Protein AF-Q1X7J7-F1 (afdb_monomer_lite)

Foldseek 3Di:
DDDDDDDDDDDDDDDDDDDDDDDDDDDDDDDDDDDDDDDDDDDDDDDDDDDDDDDDDDDDDDDDDDDDYDDDDDDDDDDDDDDDDDDDDDDDDDDDDDDDDDDDDDDDDDDDDDDDDDDDDDDDDDDDDDDDDDDDDDDDDDDQPPDHCCVPPVVNDDPPDDDPVVVVVVVPDDPFQPPDPWDGNDDDPVSVVVDDLAVSQVRLLVVLLVDPALVVNVVSVVRNVVVLRQHEQSNLLSNLVRLLVHPPHDLVVSVVVNVVNVVSPYDYAPSNLVSNLVSLVVNPVDDPVVSVVVLVVSLVSLLVNLLVLLVVCLVVQPLVVNVVSQVVSLVSQVVSVHGRFLVSLLSNLLRHQALLSLLVVLQVRQCSLHDPPADWDQDVLNRGTAHQNVVRWQDPDLPDDLVPDAPVRTCLVSNQSSLLSSLVCLVVHPHDDPDDDDSVNSLVSSVVNQQRNFGQAAQSSLLSSLLSLLPDPDLVVSQVVLLVSVLCQQQRTNDDPCPSRSVSCCSRGRSDALSSLLSSLLNHQLQDQWFSAADPVSDIHGDPQDPPPDPDDDDDDDDDDDDDDDDDDDDDDDDDDDDDDDDDDDDDDDDPPDPDPPPDDDPPDPRRQQALVSSVVRLVSLVVRCVQCCNLPVQPHPDDPDDDDDDDDLVSLQSNLSSLLSLLSNLLCQWAVDGDDDPVVVVVVVVPPPDDDDDDDDDDDDDDDDDDDDDDDDPDPPDDPPPRLTDPDHDPSNLVSSLVSLVVSVVVVVVSQVCCCVVPVHRHDHDQSSLVSSLSSLSSLLVVLVVVCVVPPPPPCNVVSVVSNVSSVVVNVVSLVCCCVPPVNPSVVSVVVVD

pLDDT: mean 71.01, std 29.42, range [21.33, 97.44]

InterPro domains:
  IPR011990 Tetratricopeptide-like helical domain superfamily [G3DSA:1.25.40.10] (196-297)

Sequence (835 aa):
MLFVLQCTAHTHTHTHTCRPQHLVAPLASLCRSLVVVSASLSPFHRPSLRVGHTVQCQARSHVSPLPTHLLFSSLALAACAHARRACRGAFSYLTATTITITVTTTFTTFFLFSVVLHPRFNGDRAAKAKTGKKMWRRSCCVLAPSIPRSVWDPAHYNENWVDSYSTSIADRRHWPAKKWSIGLEPRTPRDWLRFSYRNLAYAYNGALRACATFPEMLVYYKEMKQRGVKVDVDTLNALLSRAARYEHIQVDDVFLLFDELTALGARPDIASVETLHTVLEHAAHQPPEWRETRRRQLVELYQYLALEEIERLAPHRVDALLSAQIARLRGNLKQLNASLSPSVYRRYFAAIDLGETLIQEVHNFLWEYVGADHAAMDVPSLQLRIPFVASVMKRPLATADPAKVKATDFEDTDVCSVLLAAVERCVDGNFHDRRPVSERRMYLALLTMLTSSGVLYTADLMAQMMDVVKYSRDDRGRDRDAQRLLRYALRGSSAANDAAYRELWRAVAPPVDARVVGRYLASRDPWSPVHICYDRSFQFRAFPALQQITQSQCSSSSSSSSSSSTDAAAVAASTAAGAGSSSTAAAAAEPDEALEGVSAGPPPGTVAAKTAEALQQRWDDVRRLIDITGVLKPGAGLTSARTGSAAPTQEAAQQAMEVFTGAAAFLRGVATGCRYGELADALAIQAVGDGQQQHHHAPRATPLGGAAATAGAARSSSGNVNTELYAGGLDFDVWQRLMQCVQQLRQDMEQFMAQQYEAHGLQVEPEFECWEAMLVVLRCILDFCLVHTQQYGRTAGGGMAENLFLESAQLRAQLVEESRTRFNGRMRILWLQEV

Secondary structure (DSSP, 8-state):
-----------------------------------------PPPP----------------------------------------------------------------------------------------------------SS-GGGT-GGG--TT---HHHHHHHHT----S--SSSS----SHHHHTT--HHHHHHHHHHHHHH-SSHHHHHHHHHHHHHTTPPP-HHHHHHHHHHHTT-TTS-HHHHHHHHHHHHHTTPPP-HHHHHHHHHHHHHTTTS-HHHHHHHHHHHHHHHHHHHHHHHHHHGGGT-HHHHHHHHHHHHHHHHHTT----HHHHHHHHTT---HHHHHHHHHHHHTTSS-TTS-EEEETTTTEEEE-GGGTS----TTS-TTT--GGG-THHHHHHHHHHHHHHHHH-----SSPPPHHHHHHHHHHHHHHS-PPPPHHHHHHHHHHHHT-S-HHHHHHHHHHHHHHHHHS-S-SS-HHHHHHHHHHS-S--HHHHHHHHHHS-TT-SB-SSPPTTSPPPBPPP-------------------------------------------------S----PPPPTT-PPP--HHHHHHHHHHHHHHHHHHTTTSTT-SSS---TTPPPPPHHHHHHTHHHHHHHHHHHHHHHSS-----HHHHHHHHTTSS-----------------PPPP-------------SS-SS--HHHHHHHHHHHHHHHHHHHHHHHHHHHHH-------HHHHHHHHHHHHHHHHHHHHHHHHHTTSSSHHHHHHHHHHHHHHHHHHHHHHHHSGGGTTHHHHHHH-

Radius of gyration: 45.0 Å; chains: 1; bounding box: 99×105×164 Å

Structure (mmCIF, N/CA/C/O backbone):
data_AF-Q1X7J7-F1
#
_entry.id   AF-Q1X7J7-F1
#
loop_
_atom_site.group_PDB
_atom_site.id
_atom_site.type_symbol
_atom_site.label_atom_id
_atom_site.label_alt_id
_atom_site.label_comp_id
_atom_site.label_asym_id
_atom_site.label_entity_id
_atom_site.label_seq_id
_atom_site.pdbx_PDB_ins_code
_atom_site.Cartn_x
_atom_site.Cartn_y
_atom_site.Cartn_z
_atom_site.occupancy
_atom_site.B_iso_or_equiv
_atom_site.auth_seq_id
_atom_site.auth_comp_id
_atom_site.auth_asym_id
_atom_site.auth_atom_id
_atom_site.pdbx_PDB_model_num
ATOM 1 N N . MET A 1 1 ? -46.311 -12.836 -12.502 1.00 25.91 1 MET A N 1
ATOM 2 C CA . MET A 1 1 ? -46.897 -12.177 -13.697 1.00 25.91 1 MET A CA 1
ATOM 3 C C . MET A 1 1 ? -46.024 -10.982 -14.058 1.00 25.91 1 MET A C 1
ATOM 5 O O . MET A 1 1 ? -45.347 -10.490 -13.166 1.00 25.91 1 MET A O 1
ATOM 9 N N . LEU A 1 2 ? -45.988 -10.557 -15.325 1.00 24.25 2 LEU A N 1
ATOM 10 C CA . LEU A 1 2 ? -45.073 -9.517 -15.821 1.00 24.25 2 LEU A CA 1
ATOM 11 C C . LEU A 1 2 ? -45.819 -8.479 -16.672 1.00 24.25 2 LEU A C 1
ATOM 13 O O . LEU A 1 2 ? -46.380 -8.840 -17.700 1.00 24.25 2 LEU A O 1
ATOM 17 N N . PHE A 1 3 ? -45.751 -7.212 -16.263 1.00 21.33 3 PHE A N 1
ATOM 18 C CA . PHE A 1 3 ? -45.943 -6.002 -17.078 1.00 21.33 3 PHE A CA 1
ATOM 19 C C . PHE A 1 3 ? -44.830 -5.026 -16.630 1.00 21.33 3 PHE A C 1
ATOM 21 O O . PHE A 1 3 ? -44.633 -4.855 -15.432 1.00 21.33 3 PHE A O 1
ATOM 28 N N . VAL A 1 4 ? -43.881 -4.644 -17.492 1.00 25.39 4 VAL A N 1
ATOM 29 C CA . VAL A 1 4 ? -43.944 -3.573 -18.515 1.00 25.39 4 VAL A CA 1
ATOM 30 C C . VAL A 1 4 ? -43.747 -2.169 -17.920 1.00 25.39 4 VAL A C 1
ATOM 32 O O . VAL A 1 4 ? -44.661 -1.591 -17.349 1.00 25.39 4 VAL A O 1
ATOM 35 N N . LEU A 1 5 ? -42.542 -1.636 -18.150 1.00 24.09 5 LEU A N 1
ATOM 36 C CA . LEU A 1 5 ? -42.105 -0.229 -18.158 1.00 24.09 5 LEU A CA 1
ATOM 37 C C . LEU A 1 5 ? -40.877 -0.241 -19.101 1.00 24.09 5 LEU A C 1
ATOM 39 O O . LEU A 1 5 ? -39.915 -0.940 -18.805 1.00 24.09 5 LEU A O 1
ATOM 43 N N . GLN A 1 6 ? -40.878 0.251 -20.345 1.00 23.84 6 GLN A N 1
ATOM 44 C CA . GLN A 1 6 ? -41.317 1.534 -20.918 1.00 23.84 6 GLN A CA 1
ATOM 45 C C . GLN A 1 6 ? -40.321 2.676 -20.649 1.00 23.84 6 GLN A C 1
ATOM 47 O O . GLN A 1 6 ? -40.507 3.497 -19.758 1.00 23.84 6 GLN A O 1
ATOM 52 N N . CYS A 1 7 ? -39.263 2.734 -21.464 1.00 21.69 7 CYS A N 1
ATOM 53 C CA . CYS A 1 7 ? -38.341 3.869 -21.519 1.00 21.69 7 CYS A CA 1
ATOM 54 C C . CYS A 1 7 ? -38.932 5.006 -22.367 1.00 21.69 7 CYS A C 1
ATOM 56 O O . CYS A 1 7 ? -39.428 4.767 -23.470 1.00 21.69 7 CYS A O 1
ATOM 58 N N . THR A 1 8 ? -38.833 6.242 -21.886 1.00 24.89 8 THR A N 1
ATOM 59 C CA . THR A 1 8 ? -39.160 7.457 -22.643 1.00 24.89 8 THR A CA 1
ATOM 60 C C . THR A 1 8 ? -37.916 8.027 -23.326 1.00 24.89 8 THR A C 1
ATOM 62 O O . THR A 1 8 ? -36.807 7.939 -22.803 1.00 24.89 8 THR A O 1
ATOM 65 N N . ALA A 1 9 ? -38.098 8.620 -24.507 1.00 23.66 9 ALA A N 1
ATOM 66 C CA . ALA A 1 9 ? -37.039 9.283 -25.267 1.00 23.66 9 ALA A CA 1
ATOM 67 C C . ALA A 1 9 ? -37.342 10.779 -25.443 1.00 23.66 9 ALA A C 1
ATOM 69 O O . ALA A 1 9 ? -38.506 11.184 -25.485 1.00 23.66 9 ALA A O 1
ATOM 70 N N . HIS A 1 10 ? -36.293 11.586 -25.599 1.00 23.55 10 HIS A N 1
ATOM 71 C CA . HIS A 1 10 ? -36.359 12.973 -26.068 1.00 23.55 10 HIS A CA 1
ATOM 72 C C . HIS A 1 10 ? -35.291 13.192 -27.148 1.00 23.55 10 HIS A C 1
ATOM 74 O O . HIS A 1 10 ? -34.168 12.705 -27.028 1.00 23.55 10 HIS A O 1
ATOM 80 N N . THR A 1 11 ? -35.664 13.894 -28.219 1.00 24.50 11 THR A N 1
ATOM 81 C CA . THR A 1 11 ? -34.867 14.113 -29.441 1.00 24.50 11 THR A CA 1
ATOM 82 C C . THR A 1 11 ? -35.235 15.454 -30.096 1.00 24.50 11 THR A C 1
ATOM 84 O O . THR A 1 11 ? -36.213 16.072 -29.685 1.00 24.50 11 THR A O 1
ATOM 87 N N . HIS A 1 12 ? -34.508 15.831 -31.165 1.00 24.44 12 HIS A N 1
ATOM 88 C CA . HIS A 1 12 ? -34.598 17.083 -31.959 1.00 24.44 12 HIS A CA 1
ATOM 89 C C . HIS A 1 12 ? -33.890 18.298 -31.315 1.00 24.44 12 HIS A C 1
ATOM 91 O O . HIS A 1 12 ? -33.992 18.490 -30.112 1.00 24.44 12 HIS A O 1
ATOM 97 N N . THR A 1 13 ? -33.148 19.170 -32.020 1.00 25.97 13 THR A N 1
ATOM 98 C CA . THR A 1 13 ? -32.592 19.215 -33.407 1.00 25.97 13 THR A CA 1
ATOM 99 C C . THR A 1 13 ? -31.429 20.243 -33.412 1.00 25.97 13 THR A C 1
ATOM 101 O O . THR A 1 13 ? -31.386 21.074 -32.514 1.00 25.97 13 THR A O 1
ATOM 104 N N . HIS A 1 14 ? -30.472 20.316 -34.349 1.00 25.00 14 HIS A N 1
ATOM 105 C CA . HIS A 1 14 ? -30.251 19.624 -35.637 1.00 25.00 14 HIS A CA 1
ATOM 106 C C . HIS A 1 14 ? -28.718 19.313 -35.788 1.00 25.00 14 HIS A C 1
ATOM 108 O O . HIS A 1 14 ? -28.118 18.995 -34.770 1.00 25.00 14 HIS A O 1
ATOM 114 N N . THR A 1 15 ? -27.972 19.288 -36.912 1.00 25.19 15 THR A N 1
ATOM 115 C CA . THR A 1 15 ? -28.186 19.677 -38.328 1.00 25.19 15 THR A CA 1
ATOM 116 C C . THR A 1 15 ? -27.357 18.797 -39.300 1.00 25.19 15 THR A C 1
ATOM 118 O O . THR A 1 15 ? -26.686 17.857 -38.890 1.00 25.19 15 THR A O 1
ATOM 121 N N . HIS A 1 16 ? -27.442 19.084 -40.601 1.00 26.00 16 HIS A N 1
ATOM 122 C CA . HIS A 1 16 ? -26.756 18.443 -41.739 1.00 26.00 16 HIS A CA 1
ATOM 123 C C . HIS A 1 16 ? -25.278 18.884 -41.887 1.00 26.00 16 HIS A C 1
ATOM 125 O O . HIS A 1 16 ? -24.925 19.951 -41.399 1.00 26.00 16 HIS A O 1
ATOM 131 N N . THR A 1 17 ? -24.358 18.181 -42.570 1.00 25.03 17 THR A N 1
ATOM 132 C CA . THR A 1 17 ? -24.415 17.065 -43.563 1.00 25.03 17 THR A CA 1
ATOM 133 C C . THR A 1 17 ? -23.404 15.942 -43.158 1.00 25.03 17 THR A C 1
ATOM 135 O O . THR A 1 17 ? -22.891 16.005 -42.050 1.00 25.03 17 THR A O 1
ATOM 138 N N . CYS A 1 18 ? -23.044 14.864 -43.887 1.00 23.70 18 CYS A N 1
ATOM 139 C CA . CYS A 1 18 ? -23.340 14.350 -45.242 1.00 23.70 18 CYS A CA 1
ATOM 140 C C . CYS A 1 18 ? -23.209 12.793 -45.303 1.00 23.70 18 CYS A C 1
ATOM 142 O O . CYS A 1 18 ? -23.311 12.121 -44.277 1.00 23.70 18 CYS A O 1
ATOM 144 N N . ARG A 1 19 ? -23.006 12.198 -46.496 1.00 22.30 19 ARG A N 1
ATOM 145 C CA . ARG A 1 19 ? -22.762 10.752 -46.773 1.00 22.30 19 ARG A CA 1
ATOM 146 C C . ARG A 1 19 ? -22.105 10.575 -48.171 1.00 22.30 19 ARG A C 1
ATOM 148 O O . ARG A 1 19 ? -22.098 11.577 -48.886 1.00 22.30 19 ARG A O 1
ATOM 155 N N . PRO A 1 20 ? -21.525 9.411 -48.583 1.00 36.50 20 PRO A N 1
ATOM 156 C CA . PRO A 1 20 ? -22.158 8.066 -48.716 1.00 36.50 20 PRO A CA 1
ATOM 157 C C . PRO A 1 20 ? -21.488 6.946 -47.864 1.00 36.50 20 PRO A C 1
ATOM 159 O O . PRO A 1 20 ? -20.368 7.130 -47.412 1.00 36.50 20 PRO A O 1
ATOM 162 N N . GLN A 1 21 ? -22.174 5.881 -47.397 1.00 27.19 21 GLN A N 1
ATOM 163 C CA . GLN A 1 21 ? -22.571 4.597 -48.060 1.00 27.19 21 GLN A CA 1
ATOM 164 C C . GLN A 1 21 ? -21.363 3.709 -48.465 1.00 27.19 21 GLN A C 1
ATOM 166 O O . GLN A 1 21 ? -20.409 4.235 -49.018 1.00 27.19 21 GLN A O 1
ATOM 171 N N . HIS A 1 22 ? -21.296 2.384 -48.236 1.00 26.69 22 HIS A N 1
ATOM 172 C CA . HIS A 1 22 ? -22.283 1.326 -47.888 1.00 26.69 22 HIS A CA 1
ATOM 173 C C . HIS A 1 22 ? -21.837 0.531 -46.620 1.00 26.69 22 HIS A C 1
ATOM 175 O O . HIS A 1 22 ? -20.668 0.610 -46.269 1.00 26.69 22 HIS A O 1
ATOM 181 N N . LEU A 1 23 ? -22.634 -0.181 -45.798 1.00 25.84 23 LEU A N 1
ATOM 182 C CA . LEU A 1 23 ? -23.903 -0.948 -45.899 1.00 25.84 23 LEU A CA 1
ATOM 183 C C . LEU A 1 23 ? -23.722 -2.470 -46.169 1.00 25.84 23 LEU A C 1
ATOM 185 O O . LEU A 1 23 ? -23.806 -2.908 -47.311 1.00 25.84 23 LEU A O 1
ATOM 189 N N . VAL A 1 24 ? -23.581 -3.266 -45.091 1.00 25.39 24 VAL A N 1
ATOM 190 C CA . VAL A 1 24 ? -23.900 -4.717 -44.986 1.00 25.39 24 VAL A CA 1
ATOM 191 C C . VAL A 1 24 ? -24.484 -4.984 -43.580 1.00 25.39 24 VAL A C 1
ATOM 193 O O . VAL A 1 24 ? -24.139 -4.270 -42.640 1.00 25.39 24 VAL A O 1
ATOM 196 N N . ALA A 1 25 ? -25.375 -5.973 -43.432 1.00 27.11 25 ALA A N 1
ATOM 197 C CA . ALA A 1 25 ? -26.066 -6.342 -42.184 1.00 27.11 25 ALA A CA 1
ATOM 198 C C . ALA A 1 25 ? -25.842 -7.839 -41.817 1.00 27.11 25 ALA A C 1
ATOM 200 O O . ALA A 1 25 ? -25.395 -8.596 -42.681 1.00 27.11 25 ALA A O 1
ATOM 201 N N . PRO A 1 26 ? -26.094 -8.279 -40.562 1.00 39.75 26 PRO A N 1
ATOM 202 C CA . PRO A 1 26 ? -25.593 -9.557 -40.033 1.00 39.75 26 PRO A CA 1
ATOM 203 C C . PRO A 1 26 ? -26.563 -10.746 -40.172 1.00 39.75 26 PRO A C 1
ATOM 205 O O . PRO A 1 26 ? -27.747 -10.576 -40.457 1.00 39.75 26 PRO A O 1
ATOM 208 N N . LEU A 1 27 ? -26.064 -11.953 -39.871 1.00 23.92 27 LEU A N 1
ATOM 209 C CA . LEU A 1 27 ? -26.857 -13.177 -39.702 1.00 23.92 27 LEU A CA 1
ATOM 210 C C . LEU A 1 27 ? -26.442 -13.981 -38.452 1.00 23.92 27 LEU A C 1
ATOM 212 O O . LEU A 1 27 ? -25.336 -13.844 -37.936 1.00 23.92 27 LEU A O 1
ATOM 216 N N . ALA A 1 28 ? -27.395 -14.792 -37.988 1.00 25.36 28 ALA A N 1
ATOM 217 C CA . ALA A 1 28 ? -27.398 -15.714 -36.845 1.00 25.36 28 ALA A CA 1
ATOM 218 C C . ALA A 1 28 ? -26.205 -16.705 -36.764 1.00 25.36 28 ALA A C 1
ATOM 220 O O . ALA A 1 28 ? -25.530 -16.920 -37.763 1.00 25.36 28 ALA A O 1
ATOM 221 N N . SER A 1 29 ? -25.966 -17.489 -35.698 1.00 22.70 29 SER A N 1
ATOM 222 C CA . SER A 1 29 ? -26.359 -17.567 -34.263 1.00 22.70 29 SER A CA 1
ATOM 223 C C . SER A 1 29 ? -26.145 -19.035 -33.827 1.00 22.70 29 SER A C 1
ATOM 225 O O . SER A 1 29 ? -26.391 -19.921 -34.642 1.00 22.70 29 SER A O 1
ATOM 227 N N . LEU A 1 30 ? -25.806 -19.299 -32.551 1.00 23.62 30 LEU A N 1
ATOM 228 C CA . LEU A 1 30 ? -25.652 -20.638 -31.926 1.00 23.62 30 LEU A CA 1
ATOM 229 C C . LEU A 1 30 ? -24.490 -21.500 -32.508 1.00 23.62 30 LEU A C 1
ATOM 231 O O . LEU A 1 30 ? -24.188 -21.460 -33.689 1.00 23.62 30 LEU A O 1
ATOM 235 N N . CYS A 1 31 ? -23.767 -22.322 -31.734 1.00 22.44 31 CYS A N 1
ATOM 236 C CA . CYS A 1 31 ? -24.177 -23.019 -30.514 1.00 22.44 31 CYS A CA 1
ATOM 237 C C . CYS A 1 31 ? -22.989 -23.473 -29.621 1.00 22.44 31 CYS A C 1
ATOM 239 O O . CYS A 1 31 ? -21.874 -23.635 -30.103 1.00 22.44 31 CYS A O 1
ATOM 241 N N . ARG A 1 32 ? -23.315 -23.841 -28.368 1.00 23.36 32 ARG A N 1
ATOM 242 C CA . ARG A 1 32 ? -22.549 -24.654 -27.384 1.00 23.36 32 ARG A CA 1
ATOM 243 C C . ARG A 1 32 ? -21.364 -24.013 -26.643 1.00 23.36 32 ARG A C 1
ATOM 245 O O . ARG A 1 32 ? -20.230 -23.988 -27.102 1.00 23.36 32 ARG A O 1
ATOM 252 N N . SER A 1 33 ? -21.653 -23.670 -25.389 1.00 22.50 33 SER A N 1
ATOM 253 C CA . SER A 1 33 ? -20.713 -23.551 -24.272 1.00 22.50 33 SER A CA 1
ATOM 254 C C . SER A 1 33 ? -19.952 -24.859 -24.007 1.00 22.50 33 SER A C 1
ATOM 256 O O . SER A 1 33 ? -20.494 -25.946 -24.215 1.00 22.50 33 SER A O 1
ATOM 258 N N . LEU A 1 34 ? -18.757 -24.760 -23.417 1.00 22.50 34 LEU A N 1
ATOM 259 C CA . LEU A 1 34 ? -18.107 -25.876 -22.727 1.00 22.50 34 LEU A CA 1
ATOM 260 C C . LEU A 1 34 ? -17.357 -25.343 -21.498 1.00 22.50 34 LEU A C 1
ATOM 262 O O . LEU A 1 34 ? -16.459 -24.514 -21.622 1.00 22.50 34 LEU A O 1
ATOM 266 N N . VAL A 1 35 ? -17.769 -25.781 -20.307 1.00 21.92 35 VAL A N 1
ATOM 267 C CA . VAL A 1 35 ? -17.139 -25.406 -19.032 1.00 21.92 35 VAL A CA 1
ATOM 268 C C . VAL A 1 35 ? -15.884 -26.253 -18.840 1.00 21.92 35 VAL A C 1
ATOM 270 O O . VAL A 1 35 ? -15.972 -27.479 -18.819 1.00 21.92 35 VAL A O 1
ATOM 273 N N . VAL A 1 36 ? -14.726 -25.613 -18.670 1.00 21.92 36 VAL A N 1
ATOM 274 C CA . VAL A 1 36 ? -13.479 -26.305 -18.316 1.00 21.92 36 VAL A CA 1
ATOM 275 C C . VAL A 1 36 ? -13.296 -26.246 -16.804 1.00 21.92 36 VAL A C 1
ATOM 277 O O . VAL A 1 36 ? -12.908 -25.220 -16.253 1.00 21.92 36 VAL A O 1
ATOM 280 N N . VAL A 1 37 ? -13.571 -27.364 -16.133 1.00 22.36 37 VAL A N 1
ATOM 281 C CA . VAL A 1 37 ? -13.214 -27.563 -14.724 1.00 22.36 37 VAL A CA 1
ATOM 282 C C . VAL A 1 37 ? -11.722 -27.886 -14.647 1.00 22.36 37 VAL A C 1
ATOM 284 O O . VAL A 1 37 ? -11.275 -28.905 -15.173 1.00 22.36 37 VAL A O 1
ATOM 287 N N . SER A 1 38 ? -10.943 -27.030 -13.987 1.00 21.66 38 SER A N 1
ATOM 288 C CA . SER A 1 38 ? -9.512 -27.245 -13.759 1.00 21.66 38 SER A CA 1
ATOM 289 C C . SER A 1 38 ? -9.281 -28.259 -12.632 1.00 21.66 38 SER A C 1
ATOM 291 O O . SER A 1 38 ? -9.126 -27.885 -11.469 1.00 21.66 38 SER A O 1
ATOM 293 N N . ALA A 1 39 ? -9.268 -29.549 -12.970 1.00 23.97 39 ALA A N 1
ATOM 294 C CA . ALA A 1 39 ? -8.889 -30.606 -12.035 1.00 23.97 39 ALA A CA 1
ATOM 295 C C . ALA A 1 39 ? -7.378 -30.564 -11.740 1.00 23.97 39 ALA A C 1
ATOM 297 O O . ALA A 1 39 ? -6.556 -30.516 -12.657 1.00 23.97 39 ALA A O 1
ATOM 298 N N . SER A 1 40 ? -7.010 -30.604 -10.461 1.00 22.14 40 SER A N 1
ATOM 299 C CA . SER A 1 40 ? -5.620 -30.687 -10.016 1.00 22.14 40 SER A CA 1
ATOM 300 C C . SER A 1 40 ? -5.079 -32.116 -10.145 1.00 22.14 40 SER A C 1
ATOM 302 O O . SER A 1 40 ? -5.742 -33.086 -9.785 1.00 22.14 40 SER A O 1
ATOM 304 N N . LEU A 1 41 ? -3.841 -32.249 -10.628 1.00 23.34 41 LEU A N 1
ATOM 305 C CA . LEU A 1 41 ? -3.089 -33.506 -10.620 1.00 23.34 41 LEU A CA 1
ATOM 306 C C . LEU A 1 41 ? -1.721 -33.274 -9.977 1.00 23.34 41 LEU A C 1
ATOM 308 O O . LEU A 1 41 ? -0.941 -32.435 -10.424 1.00 23.34 41 LEU A O 1
ATOM 312 N N . SER A 1 42 ? -1.447 -34.020 -8.910 1.00 24.12 42 SER A N 1
ATOM 313 C CA . SER A 1 42 ? -0.174 -34.006 -8.192 1.00 24.12 42 SER A CA 1
ATOM 314 C C . SER A 1 42 ? 0.906 -34.813 -8.939 1.00 24.12 42 SER A C 1
ATOM 316 O O . SER A 1 42 ? 0.592 -35.790 -9.625 1.00 24.12 42 SER A O 1
ATOM 318 N N . PRO A 1 43 ? 2.192 -34.421 -8.844 1.00 28.20 43 PRO A N 1
ATOM 319 C CA . PRO A 1 43 ? 3.266 -35.062 -9.597 1.00 28.20 43 PRO A CA 1
ATOM 320 C C . PRO A 1 43 ? 3.661 -36.429 -9.019 1.00 28.20 43 PRO A C 1
ATOM 322 O O . PRO A 1 43 ? 3.758 -36.617 -7.806 1.00 28.20 43 PRO A O 1
ATOM 325 N N . PHE A 1 44 ? 3.954 -37.378 -9.911 1.00 23.27 44 PHE A N 1
ATOM 326 C CA . PHE A 1 44 ? 4.423 -38.717 -9.550 1.00 23.27 44 PHE A CA 1
ATOM 327 C C . PHE A 1 44 ? 5.859 -38.721 -8.996 1.00 23.27 44 PHE A C 1
ATOM 329 O O . PHE A 1 44 ? 6.709 -37.914 -9.366 1.00 23.27 44 PHE A O 1
ATOM 336 N N . HIS A 1 45 ? 6.135 -39.694 -8.130 1.00 22.17 45 HIS A N 1
ATOM 337 C CA . HIS A 1 45 ? 7.387 -39.844 -7.389 1.00 22.17 45 HIS A CA 1
ATOM 338 C C . HIS A 1 45 ? 8.290 -40.918 -8.031 1.00 22.17 45 HIS A C 1
ATOM 340 O O . HIS A 1 45 ? 7.767 -41.990 -8.340 1.00 22.17 45 HIS A O 1
ATOM 346 N N . ARG A 1 46 ? 9.608 -40.653 -8.192 1.00 22.64 46 ARG A N 1
ATOM 347 C CA . ARG A 1 46 ? 10.778 -41.582 -8.354 1.00 22.64 46 ARG A CA 1
ATOM 348 C C . ARG A 1 46 ? 11.887 -40.969 -9.245 1.00 22.64 46 ARG A C 1
ATOM 350 O O . ARG A 1 46 ? 11.559 -40.198 -10.139 1.00 22.64 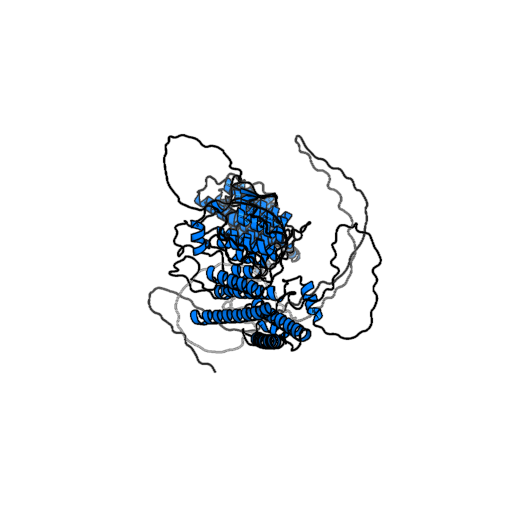46 ARG A O 1
ATOM 357 N N . PRO A 1 47 ? 13.148 -41.442 -9.161 1.00 29.53 47 PRO A N 1
ATOM 358 C CA . PRO A 1 47 ? 13.901 -41.829 -7.963 1.00 29.53 47 PRO A CA 1
ATOM 359 C C . PRO A 1 47 ? 15.301 -41.162 -7.927 1.00 29.53 47 PRO A C 1
ATOM 361 O O . PRO A 1 47 ? 15.733 -40.533 -8.889 1.00 29.53 47 PRO A O 1
ATOM 364 N N . SER A 1 48 ? 16.049 -41.326 -6.833 1.00 22.22 48 SER A N 1
ATOM 365 C CA . SER A 1 48 ? 17.440 -40.857 -6.745 1.00 22.22 48 SER A CA 1
ATOM 366 C C . SER A 1 48 ? 18.445 -41.834 -7.374 1.00 22.22 48 SER A C 1
ATOM 368 O O . SER A 1 48 ? 18.255 -43.050 -7.354 1.00 22.22 48 SER A O 1
ATOM 370 N N . LEU A 1 49 ? 19.562 -41.294 -7.873 1.00 23.95 49 LEU A N 1
ATOM 371 C CA . LEU A 1 49 ? 20.789 -42.037 -8.176 1.00 23.95 49 LEU A CA 1
ATOM 372 C C . LEU A 1 49 ? 21.951 -41.474 -7.342 1.00 23.95 49 LEU A C 1
ATOM 374 O O . LEU A 1 49 ? 21.975 -40.292 -7.003 1.00 23.95 49 LEU A O 1
ATOM 378 N N . ARG A 1 50 ? 22.881 -42.355 -6.961 1.00 22.55 50 ARG A N 1
ATOM 379 C CA . ARG A 1 50 ? 24.037 -42.091 -6.082 1.00 22.55 50 ARG A CA 1
ATOM 380 C C . ARG A 1 50 ? 25.355 -42.102 -6.876 1.00 22.55 50 ARG A C 1
ATOM 382 O O . ARG A 1 50 ? 25.358 -42.435 -8.055 1.00 22.55 50 ARG A O 1
ATOM 389 N N . VAL A 1 51 ? 26.457 -41.896 -6.138 1.00 24.30 51 VAL A N 1
ATOM 390 C CA . VAL A 1 51 ? 27.886 -42.006 -6.518 1.00 24.30 51 VAL A CA 1
ATOM 391 C C . VAL A 1 51 ? 28.461 -40.692 -7.084 1.00 24.30 51 VAL A C 1
ATOM 393 O O . VAL A 1 51 ? 27.857 -40.092 -7.961 1.00 24.30 51 VAL A O 1
ATOM 396 N N . GLY A 1 52 ? 29.603 -40.175 -6.600 1.00 23.75 52 GLY A N 1
ATOM 397 C CA . GLY A 1 52 ? 30.535 -40.723 -5.592 1.00 23.75 52 GLY A CA 1
ATOM 398 C C . GLY A 1 52 ? 31.425 -39.670 -4.903 1.00 23.75 52 GLY A C 1
ATOM 399 O O . GLY A 1 52 ? 31.276 -38.476 -5.139 1.00 23.75 52 GLY A O 1
ATOM 400 N N . HIS A 1 53 ? 32.317 -40.119 -4.010 1.00 24.12 53 HIS A N 1
ATOM 401 C CA . HIS A 1 53 ? 33.115 -39.266 -3.111 1.00 24.12 53 HIS A CA 1
ATOM 402 C C . HIS A 1 53 ? 34.518 -38.908 -3.640 1.00 24.12 53 HIS A C 1
ATOM 404 O O . HIS A 1 53 ? 35.273 -39.803 -4.007 1.00 24.12 53 HIS A O 1
ATOM 410 N N . THR A 1 54 ? 34.910 -37.642 -3.458 1.00 24.61 54 THR A N 1
ATOM 411 C CA . THR A 1 54 ? 36.285 -37.154 -3.184 1.00 24.61 54 THR A CA 1
ATOM 412 C C . THR A 1 54 ? 36.134 -35.886 -2.320 1.00 24.61 54 THR A C 1
ATOM 414 O O . THR A 1 54 ? 35.537 -34.926 -2.792 1.00 24.61 54 THR A O 1
ATOM 417 N N . VAL A 1 55 ? 36.352 -35.875 -0.998 1.00 23.70 55 VAL A N 1
ATOM 418 C CA . VAL A 1 55 ? 37.605 -36.020 -0.215 1.00 23.70 55 VAL A CA 1
ATOM 419 C C . VAL A 1 55 ? 38.472 -34.745 -0.216 1.00 23.70 55 VAL A C 1
ATOM 421 O O . VAL A 1 55 ? 39.183 -34.490 -1.177 1.00 23.70 55 VAL A O 1
ATOM 424 N N . GLN A 1 56 ? 38.452 -34.049 0.937 1.00 23.09 56 GLN A N 1
ATOM 425 C CA . GLN A 1 56 ? 39.407 -33.034 1.440 1.00 23.09 56 GLN A CA 1
ATOM 426 C C . GLN A 1 56 ? 39.570 -31.714 0.633 1.00 23.09 56 GLN A C 1
ATOM 428 O O . GLN A 1 56 ? 39.252 -31.643 -0.543 1.00 23.09 56 GLN A O 1
ATOM 433 N N . CYS A 1 57 ? 40.000 -30.589 1.229 1.00 23.59 57 CYS A N 1
ATOM 434 C CA . CYS A 1 57 ? 40.406 -30.334 2.623 1.00 23.59 57 CYS A CA 1
ATOM 435 C C . CYS A 1 57 ? 39.943 -28.945 3.123 1.00 23.59 57 CYS A C 1
ATOM 437 O O . CYS A 1 57 ? 39.625 -28.069 2.323 1.00 23.59 57 CYS A O 1
ATOM 439 N N . GLN A 1 58 ? 39.941 -28.725 4.443 1.00 22.53 58 GLN A N 1
ATOM 440 C CA . GLN A 1 58 ? 39.746 -27.394 5.039 1.00 22.53 58 GLN A CA 1
ATOM 441 C C . GLN A 1 58 ? 41.080 -26.645 5.164 1.00 22.53 58 GLN A C 1
ATOM 443 O O . GLN A 1 58 ? 42.071 -27.222 5.603 1.00 22.53 58 GLN A O 1
ATOM 448 N N . ALA A 1 59 ? 41.067 -25.337 4.902 1.00 24.23 59 ALA A N 1
ATOM 449 C CA . ALA A 1 59 ? 42.083 -24.398 5.371 1.00 24.23 59 ALA A CA 1
ATOM 450 C C . ALA A 1 59 ? 41.408 -23.071 5.760 1.00 24.23 59 ALA A C 1
ATOM 452 O O . ALA A 1 59 ? 40.515 -22.599 5.060 1.00 24.23 59 ALA A O 1
ATOM 453 N N . ARG A 1 60 ? 41.816 -22.484 6.891 1.00 24.33 60 ARG A N 1
ATOM 454 C CA . ARG A 1 60 ? 41.392 -21.151 7.350 1.00 24.33 60 ARG A CA 1
ATOM 455 C C . ARG A 1 60 ? 42.564 -20.180 7.235 1.00 24.33 60 ARG A C 1
ATOM 457 O O . ARG A 1 60 ? 43.627 -20.469 7.774 1.00 24.33 60 ARG A O 1
ATOM 464 N N . SER A 1 61 ? 42.315 -18.989 6.706 1.00 23.84 61 SER A N 1
ATOM 465 C CA . SER A 1 61 ? 43.085 -17.784 7.033 1.00 23.84 61 SER A CA 1
ATOM 466 C C . SER A 1 61 ? 42.210 -16.537 6.862 1.00 23.84 61 SER A C 1
ATOM 468 O O . SER A 1 61 ? 41.288 -16.510 6.051 1.00 23.84 61 SER A O 1
ATOM 470 N N . HIS A 1 62 ? 42.471 -15.529 7.692 1.00 25.56 62 HIS A N 1
ATOM 471 C CA . HIS A 1 62 ? 41.905 -14.178 7.598 1.00 25.56 62 HIS A CA 1
ATOM 472 C C . HIS A 1 62 ? 42.933 -13.235 6.935 1.00 25.56 62 HIS A C 1
ATOM 474 O O . HIS A 1 62 ? 44.053 -13.650 6.644 1.00 25.56 62 HIS A O 1
ATOM 480 N N . VAL A 1 63 ? 42.567 -11.948 6.862 1.00 24.84 63 VAL A N 1
ATOM 481 C CA . VAL A 1 63 ? 43.424 -10.756 6.672 1.00 24.84 63 VAL A CA 1
ATOM 482 C C . VAL A 1 63 ? 43.583 -10.261 5.224 1.00 24.84 63 VAL A C 1
ATOM 484 O O . VAL A 1 63 ? 44.120 -10.924 4.345 1.00 24.84 63 VAL A O 1
ATOM 487 N N . SER A 1 64 ? 43.126 -9.023 5.036 1.00 23.28 64 SER A N 1
ATOM 488 C CA . SER A 1 64 ? 43.440 -8.050 3.978 1.00 23.28 64 SER A CA 1
ATOM 489 C C . SER A 1 64 ? 44.336 -6.938 4.596 1.00 23.28 64 SER A C 1
ATOM 491 O O . SER A 1 64 ? 44.418 -6.914 5.828 1.00 23.28 64 SER A O 1
ATOM 493 N N . PRO A 1 65 ? 44.990 -6.008 3.846 1.00 43.81 65 PRO A N 1
ATOM 494 C CA . PRO A 1 65 ? 44.692 -5.569 2.473 1.00 43.81 65 PRO A CA 1
ATOM 495 C C . PRO A 1 65 ? 45.913 -5.306 1.532 1.00 43.81 65 PRO A C 1
ATOM 497 O O . PRO A 1 65 ? 47.047 -5.635 1.850 1.00 43.81 65 PRO A O 1
ATOM 500 N N . LEU A 1 66 ? 45.591 -4.740 0.351 1.00 25.33 66 LEU A N 1
ATOM 501 C CA . LEU A 1 66 ? 46.299 -3.817 -0.588 1.00 25.33 66 LEU A CA 1
ATOM 502 C C . LEU A 1 66 ? 47.689 -3.206 -0.221 1.00 25.33 66 LEU A C 1
ATOM 504 O O . LEU A 1 66 ? 47.976 -3.118 0.969 1.00 25.33 66 LEU A O 1
ATOM 508 N N . PRO A 1 67 ? 48.475 -2.604 -1.175 1.00 42.03 67 PRO A N 1
ATOM 509 C CA . PRO A 1 67 ? 48.168 -2.236 -2.588 1.00 42.03 67 PRO A CA 1
ATOM 510 C C . PRO A 1 67 ? 49.306 -2.473 -3.648 1.00 42.03 67 PRO A C 1
ATOM 512 O O . PRO A 1 67 ? 50.349 -3.044 -3.358 1.00 42.03 67 PRO A O 1
ATOM 515 N N . THR A 1 68 ? 49.119 -1.897 -4.856 1.00 27.06 68 THR A N 1
ATOM 516 C CA . THR A 1 68 ? 50.112 -1.342 -5.836 1.00 27.06 68 THR A CA 1
ATOM 517 C C . THR A 1 68 ? 50.546 -2.088 -7.130 1.00 27.06 68 THR A C 1
ATOM 519 O O . THR A 1 68 ? 51.244 -3.089 -7.114 1.00 27.06 68 THR A O 1
ATOM 522 N N . HIS A 1 69 ? 50.209 -1.430 -8.257 1.00 25.92 69 HIS A N 1
ATOM 523 C CA . HIS A 1 69 ? 51.002 -1.124 -9.474 1.00 25.92 69 HIS A CA 1
ATOM 524 C C . HIS A 1 69 ? 51.532 -2.181 -10.493 1.00 25.92 69 HIS A C 1
ATOM 526 O O . HIS A 1 69 ? 52.588 -2.773 -10.318 1.00 25.92 69 HIS A O 1
ATOM 532 N N . LEU A 1 70 ? 50.931 -2.099 -11.701 1.00 26.53 70 LEU A N 1
ATOM 533 C CA . LEU A 1 70 ? 51.538 -1.685 -13.001 1.00 26.53 70 LEU A CA 1
ATOM 534 C C . LEU A 1 70 ? 51.887 -2.690 -14.141 1.00 26.53 70 LEU A C 1
ATOM 536 O O . LEU A 1 70 ? 52.510 -3.722 -13.950 1.00 26.53 70 LEU A O 1
ATOM 540 N N . LEU A 1 71 ? 51.580 -2.193 -15.359 1.00 25.84 71 LEU A N 1
ATOM 541 C CA . LEU A 1 71 ? 52.082 -2.487 -16.724 1.00 25.84 71 LEU A CA 1
ATOM 542 C C . LEU A 1 71 ? 51.638 -3.747 -17.519 1.00 25.84 71 LEU A C 1
ATOM 544 O O . LEU A 1 71 ? 51.968 -4.880 -17.200 1.00 25.84 71 LEU A O 1
ATOM 548 N N . PHE A 1 72 ? 50.963 -3.466 -18.652 1.00 24.75 72 PHE A N 1
ATOM 549 C CA . PHE A 1 72 ? 51.241 -3.916 -20.039 1.00 24.75 72 PHE A CA 1
ATOM 550 C C . PHE A 1 72 ? 52.097 -5.194 -20.233 1.00 24.75 72 PHE A C 1
ATOM 552 O O . PHE A 1 72 ? 53.239 -5.262 -19.799 1.00 24.75 72 PHE A O 1
ATOM 559 N N . SER A 1 73 ? 51.712 -6.166 -21.068 1.00 24.50 73 SER A N 1
ATOM 560 C CA . SER A 1 73 ? 51.376 -5.997 -22.500 1.00 24.50 73 SER A CA 1
ATOM 561 C C . SER A 1 73 ? 50.849 -7.309 -23.126 1.00 24.50 73 SER A C 1
ATOM 563 O O . SER A 1 73 ? 50.831 -8.353 -22.480 1.00 24.50 73 SER A O 1
ATOM 565 N N . SER A 1 74 ? 50.409 -7.268 -24.389 1.00 24.69 74 SER A N 1
ATOM 566 C CA . SER A 1 74 ? 49.829 -8.396 -25.138 1.00 24.69 74 SER A CA 1
ATOM 567 C C . SER A 1 74 ? 50.626 -8.737 -26.406 1.00 24.69 74 SER A C 1
ATOM 569 O O . SER A 1 74 ? 51.103 -7.811 -27.056 1.00 24.69 74 SER A O 1
ATOM 571 N N . LEU A 1 75 ? 50.715 -10.032 -26.790 1.00 26.14 75 LEU A N 1
ATOM 572 C CA . LEU A 1 75 ? 50.744 -10.539 -28.190 1.00 26.14 75 LEU A CA 1
ATOM 573 C C . LEU A 1 75 ? 50.952 -12.076 -28.322 1.00 26.14 75 LEU A C 1
ATOM 575 O O . LEU A 1 75 ? 51.304 -12.749 -27.361 1.00 26.14 75 LEU A O 1
ATOM 579 N N . ALA A 1 76 ? 50.796 -12.564 -29.567 1.00 24.59 76 ALA A N 1
ATOM 580 C CA . ALA A 1 76 ? 51.332 -13.809 -30.166 1.00 24.59 76 ALA A CA 1
ATOM 581 C C . ALA A 1 76 ? 50.551 -15.158 -30.094 1.00 24.59 76 ALA A C 1
ATOM 583 O O . ALA A 1 76 ? 50.785 -16.019 -29.257 1.00 24.59 76 ALA A O 1
ATOM 584 N N . LEU A 1 77 ? 49.708 -15.355 -31.121 1.00 25.28 77 LEU A N 1
ATOM 585 C CA . LEU A 1 77 ? 49.548 -16.544 -31.993 1.00 25.28 77 LEU A CA 1
ATOM 586 C C . LEU A 1 77 ? 49.547 -17.994 -31.429 1.00 25.28 77 LEU A C 1
ATOM 588 O O . LEU A 1 77 ? 50.576 -18.632 -31.240 1.00 25.28 77 LEU A O 1
ATOM 592 N N . ALA A 1 78 ? 48.337 -18.563 -31.410 1.00 24.30 78 ALA A N 1
ATOM 593 C CA . ALA A 1 78 ? 47.894 -19.791 -32.102 1.00 24.30 78 ALA A CA 1
ATOM 594 C C . ALA A 1 78 ? 48.906 -20.838 -32.650 1.00 24.30 78 ALA A C 1
ATOM 596 O O . ALA A 1 78 ? 49.720 -20.541 -33.523 1.00 24.30 78 ALA A O 1
ATOM 597 N N . ALA A 1 79 ? 48.655 -22.121 -32.330 1.00 24.67 79 ALA A N 1
ATOM 598 C CA . ALA A 1 79 ? 49.107 -23.286 -33.107 1.00 24.67 79 ALA A CA 1
ATOM 599 C C . ALA A 1 79 ? 48.184 -24.527 -32.948 1.00 24.67 79 ALA A C 1
ATOM 601 O O . ALA A 1 79 ? 47.430 -24.635 -31.986 1.00 24.67 79 ALA A O 1
ATOM 602 N N . CYS A 1 80 ? 48.309 -25.480 -33.885 1.00 23.73 80 CYS A N 1
ATOM 603 C CA . CYS A 1 80 ? 47.896 -26.898 -33.815 1.00 23.73 80 CYS A CA 1
ATOM 604 C C . CYS A 1 80 ? 46.413 -27.273 -33.572 1.00 23.73 80 CYS A C 1
ATOM 606 O O . CYS A 1 80 ? 45.990 -27.580 -32.461 1.00 23.73 80 CYS A O 1
ATOM 608 N N . ALA A 1 81 ? 45.671 -27.475 -34.670 1.00 24.41 81 ALA A N 1
ATOM 609 C CA . ALA A 1 81 ? 44.424 -28.248 -34.691 1.00 24.41 81 ALA A CA 1
ATOM 610 C C . ALA A 1 81 ? 44.613 -29.612 -35.395 1.00 24.41 81 ALA A C 1
ATOM 612 O O . ALA A 1 81 ? 44.652 -29.666 -36.626 1.00 24.41 81 ALA A O 1
ATOM 613 N N . HIS A 1 82 ? 44.691 -30.722 -34.644 1.00 25.30 82 HIS A N 1
ATOM 614 C CA . HIS A 1 82 ? 44.675 -32.085 -35.213 1.00 25.30 82 HIS A CA 1
ATOM 615 C C . HIS A 1 82 ? 44.281 -33.173 -34.190 1.00 25.30 82 HIS A C 1
ATOM 617 O O . HIS A 1 82 ? 45.120 -33.555 -33.385 1.00 25.30 82 HIS A O 1
ATOM 623 N N . ALA A 1 83 ? 43.033 -33.686 -34.236 1.00 25.92 83 ALA A N 1
ATOM 624 C CA . ALA A 1 83 ? 42.619 -35.001 -33.679 1.00 25.92 83 ALA A CA 1
ATOM 625 C C . ALA A 1 83 ? 41.102 -35.316 -33.848 1.00 25.92 83 ALA A C 1
ATOM 627 O O . ALA A 1 83 ? 40.375 -35.366 -32.858 1.00 25.92 83 ALA A O 1
ATOM 628 N N . ARG A 1 84 ? 40.581 -35.569 -35.067 1.00 25.48 84 ARG A N 1
ATOM 629 C CA . ARG A 1 84 ? 39.246 -36.213 -35.256 1.00 25.48 84 ARG A CA 1
ATOM 630 C C . ARG A 1 84 ? 39.148 -37.098 -36.513 1.00 25.48 84 ARG A C 1
ATOM 632 O O . ARG A 1 84 ? 38.612 -36.672 -37.533 1.00 25.48 84 ARG A O 1
ATOM 639 N N . ARG A 1 85 ? 39.591 -38.359 -36.414 1.00 24.88 85 ARG A N 1
ATOM 640 C CA . ARG A 1 85 ? 39.201 -39.477 -37.307 1.00 24.88 85 ARG A CA 1
ATOM 641 C C . ARG A 1 85 ? 39.280 -40.820 -36.566 1.00 24.88 85 ARG A C 1
ATOM 643 O O . ARG A 1 85 ? 40.365 -41.364 -36.419 1.00 24.88 85 ARG A O 1
ATOM 650 N N . ALA A 1 86 ? 38.133 -41.354 -36.152 1.00 25.86 86 ALA A N 1
ATOM 651 C CA . ALA A 1 86 ? 37.936 -42.753 -35.753 1.00 25.86 86 ALA A CA 1
ATOM 652 C C . ALA A 1 86 ? 36.427 -43.087 -35.767 1.00 25.86 86 ALA A C 1
ATOM 654 O O . ALA A 1 86 ? 35.601 -42.176 -35.796 1.00 25.86 86 ALA A O 1
ATOM 655 N N . CYS A 1 87 ? 36.089 -44.380 -35.727 1.00 23.95 87 CYS A N 1
ATOM 656 C CA . CYS A 1 87 ? 34.746 -44.923 -35.467 1.00 23.95 87 CYS A CA 1
ATOM 657 C C . CYS A 1 87 ? 33.610 -44.467 -36.411 1.00 23.95 87 CYS A C 1
ATOM 659 O O . CYS A 1 87 ? 32.727 -43.686 -36.057 1.00 23.95 87 CYS A O 1
ATOM 661 N N . ARG A 1 88 ? 33.578 -45.075 -37.604 1.00 25.41 88 ARG A N 1
ATOM 662 C CA . ARG A 1 88 ? 32.339 -45.351 -38.355 1.00 25.41 88 ARG A CA 1
ATOM 663 C C . ARG A 1 88 ? 32.034 -46.847 -38.235 1.00 25.41 88 ARG A C 1
ATOM 665 O O . ARG A 1 88 ? 32.960 -47.646 -38.302 1.00 25.41 88 ARG A O 1
ATOM 672 N N . GLY A 1 89 ? 30.751 -47.200 -38.170 1.00 24.25 89 GLY A N 1
ATOM 673 C CA . GLY A 1 89 ? 30.286 -48.588 -38.065 1.00 24.25 89 GLY A CA 1
ATOM 674 C C . GLY A 1 89 ? 30.142 -49.060 -36.608 1.00 24.25 89 GLY A C 1
ATOM 675 O O . GLY A 1 89 ? 30.943 -48.683 -35.763 1.00 24.25 89 GLY A O 1
ATOM 676 N N . ALA A 1 90 ? 29.130 -49.854 -36.260 1.00 25.88 90 ALA A N 1
ATOM 677 C CA . ALA A 1 90 ? 27.964 -50.258 -37.052 1.00 25.88 90 ALA A CA 1
ATOM 678 C C . ALA A 1 90 ? 26.804 -50.658 -36.127 1.00 25.88 90 ALA A C 1
ATOM 680 O O . ALA A 1 90 ? 27.059 -51.111 -35.020 1.00 25.88 90 ALA A O 1
ATOM 681 N N . PHE A 1 91 ? 25.561 -50.534 -36.601 1.00 23.72 91 PHE A N 1
ATOM 682 C CA . PHE A 1 91 ? 24.487 -51.521 -36.410 1.00 23.72 91 PHE A CA 1
ATOM 683 C C . PHE A 1 91 ? 23.311 -51.178 -37.341 1.00 23.72 91 PHE A C 1
ATOM 685 O O . PHE A 1 91 ? 23.131 -50.018 -37.714 1.00 23.72 91 PHE A O 1
ATOM 692 N N . SER A 1 92 ? 22.536 -52.193 -37.723 1.00 25.28 92 SER A N 1
ATOM 693 C CA . SER A 1 92 ? 21.367 -52.102 -38.611 1.00 25.28 92 SER A CA 1
ATOM 694 C C . SER A 1 92 ? 20.303 -53.118 -38.173 1.00 25.28 92 SER A C 1
ATOM 696 O O . SER A 1 92 ? 20.592 -53.973 -37.342 1.00 25.28 92 SER A O 1
ATOM 698 N N . TYR A 1 93 ? 19.122 -53.050 -38.799 1.00 27.05 93 TYR A N 1
ATOM 699 C CA . TYR A 1 93 ? 17.912 -53.855 -38.555 1.00 27.05 93 TYR A CA 1
ATOM 700 C C . TYR A 1 93 ? 17.090 -53.501 -37.308 1.00 27.05 93 TYR A C 1
ATOM 702 O O . TYR A 1 93 ? 17.358 -53.949 -36.200 1.00 27.05 93 TYR A O 1
ATOM 710 N N . LEU A 1 94 ? 15.967 -52.826 -37.558 1.00 26.39 94 LEU A N 1
ATOM 711 C CA . LEU A 1 94 ? 14.649 -53.343 -37.178 1.00 26.39 94 LEU A CA 1
ATOM 712 C C . LEU A 1 94 ? 13.623 -52.917 -38.245 1.00 26.39 94 LEU A C 1
ATOM 714 O O . LEU A 1 94 ? 13.916 -52.063 -39.084 1.00 26.39 94 LEU A O 1
ATOM 718 N N . THR A 1 95 ? 12.495 -53.620 -38.311 1.00 27.94 95 THR A N 1
ATOM 719 C CA . THR A 1 95 ? 11.692 -53.777 -39.535 1.00 27.94 95 THR A CA 1
ATOM 720 C C . THR A 1 95 ? 10.455 -52.879 -39.614 1.00 27.94 95 THR A C 1
ATOM 722 O O . THR A 1 95 ? 10.030 -52.266 -38.640 1.00 27.94 95 THR A O 1
ATOM 725 N N . ALA A 1 96 ? 9.896 -52.776 -40.823 1.00 26.84 96 ALA A N 1
ATOM 726 C CA . ALA A 1 96 ? 8.772 -51.903 -41.140 1.00 26.84 96 ALA A CA 1
ATOM 727 C C . ALA A 1 96 ? 7.409 -52.450 -40.683 1.00 26.84 96 ALA A C 1
ATOM 729 O O . ALA A 1 96 ? 7.175 -53.658 -40.693 1.00 26.84 96 ALA A O 1
ATOM 730 N N . THR A 1 97 ? 6.467 -51.533 -40.469 1.00 25.84 97 THR A N 1
ATOM 731 C CA . THR A 1 97 ? 5.034 -51.758 -40.693 1.00 25.84 97 THR A CA 1
ATOM 732 C C . THR A 1 97 ? 4.479 -50.611 -41.535 1.00 25.84 97 THR A C 1
ATOM 734 O O . THR A 1 97 ? 4.473 -49.455 -41.118 1.00 25.84 97 THR A O 1
ATOM 737 N N . THR A 1 98 ? 4.007 -50.936 -42.739 1.00 26.38 98 THR A N 1
ATOM 738 C CA . THR A 1 98 ? 3.364 -49.993 -43.663 1.00 26.38 98 THR A CA 1
ATOM 739 C C . THR A 1 98 ? 1.952 -50.493 -43.929 1.00 26.38 98 THR A C 1
ATOM 741 O O . THR A 1 98 ? 1.788 -51.617 -44.396 1.00 26.38 98 THR A O 1
ATOM 744 N N . ILE A 1 99 ? 0.935 -49.675 -43.653 1.00 24.56 99 ILE A N 1
ATOM 745 C CA . ILE A 1 99 ? -0.458 -49.993 -43.988 1.00 24.56 99 ILE A CA 1
ATOM 746 C C . ILE A 1 99 ? -0.843 -49.185 -45.228 1.00 24.56 99 ILE A C 1
ATOM 748 O O . ILE A 1 99 ? -1.087 -47.983 -45.153 1.00 24.56 99 ILE A O 1
ATOM 752 N N . THR A 1 100 ? -0.878 -49.852 -46.378 1.00 24.53 100 THR A N 1
ATOM 753 C CA . THR A 1 100 ? -1.434 -49.312 -47.624 1.00 24.53 100 THR A CA 1
ATOM 754 C C . THR A 1 100 ? -2.910 -49.663 -47.742 1.00 24.53 100 THR A C 1
ATOM 756 O O . THR A 1 100 ? -3.261 -50.840 -47.685 1.00 24.53 100 THR A O 1
ATOM 759 N N . ILE A 1 101 ? -3.758 -48.666 -48.000 1.00 24.78 101 ILE A N 1
ATOM 760 C CA . ILE A 1 101 ? -5.115 -48.876 -48.517 1.00 24.78 101 ILE A CA 1
ATOM 761 C C . ILE A 1 101 ? -5.111 -48.474 -49.993 1.00 24.78 101 ILE A C 1
ATOM 763 O O . ILE A 1 101 ? -4.741 -47.354 -50.342 1.00 24.78 101 ILE A O 1
ATOM 767 N N . THR A 1 102 ? -5.486 -49.407 -50.862 1.00 24.53 102 THR A N 1
ATOM 768 C CA . THR A 1 102 ? -5.517 -49.232 -52.319 1.00 24.53 102 THR A CA 1
ATOM 769 C C . THR A 1 102 ? -6.897 -48.814 -52.809 1.00 24.53 102 THR A C 1
ATOM 771 O O . THR A 1 102 ? -7.887 -49.460 -52.472 1.00 24.53 102 THR A O 1
ATOM 774 N N . VAL A 1 103 ? -6.949 -47.831 -53.710 1.00 24.22 103 VAL A N 1
ATOM 775 C CA . VAL A 1 103 ? -8.060 -47.662 -54.657 1.00 24.22 103 VAL A CA 1
ATOM 776 C C . VAL A 1 103 ? -7.463 -47.581 -56.058 1.00 24.22 103 VAL A C 1
ATOM 778 O O . VAL A 1 103 ? -6.531 -46.817 -56.300 1.00 24.22 103 VAL A O 1
ATOM 781 N N . THR A 1 104 ? -7.968 -48.413 -56.962 1.00 27.30 104 THR A N 1
ATOM 782 C CA . THR A 1 104 ? -7.447 -48.603 -58.320 1.00 27.30 104 THR A CA 1
ATOM 783 C C . THR A 1 104 ? -8.447 -48.144 -59.369 1.00 27.30 104 THR A C 1
ATOM 785 O O . THR A 1 104 ? -9.602 -48.561 -59.316 1.00 27.30 104 THR A O 1
ATOM 788 N N . THR A 1 105 ? -7.970 -47.463 -60.409 1.00 25.91 105 THR A N 1
ATOM 789 C CA . THR A 1 105 ? -8.589 -47.522 -61.742 1.00 25.91 105 THR A CA 1
ATOM 790 C C . THR A 1 105 ? -7.542 -47.279 -62.824 1.00 25.91 105 THR A C 1
ATOM 792 O O . THR A 1 105 ? -6.823 -46.284 -62.806 1.00 25.91 105 THR A O 1
ATOM 795 N N . THR A 1 106 ? -7.467 -48.197 -63.782 1.00 29.02 106 THR A N 1
ATOM 796 C CA . THR A 1 106 ? -6.707 -48.075 -65.031 1.00 29.02 106 THR A CA 1
ATOM 797 C C . THR A 1 106 ? -7.686 -47.994 -66.198 1.00 29.02 106 THR A C 1
ATOM 799 O O . THR A 1 106 ? -8.748 -48.606 -66.140 1.00 29.02 106 THR A O 1
ATOM 802 N N . PHE A 1 107 ? -7.328 -47.291 -67.276 1.00 23.80 107 PHE A N 1
ATOM 803 C CA . PHE A 1 107 ? -7.880 -47.560 -68.609 1.00 23.80 107 PHE A CA 1
ATOM 804 C C . PHE A 1 107 ? -6.859 -47.222 -69.708 1.00 23.80 107 PHE A C 1
ATOM 806 O O . PHE A 1 107 ? -5.793 -46.671 -69.434 1.00 23.80 107 PHE A O 1
ATOM 813 N N . THR A 1 108 ? -7.132 -47.685 -70.926 1.00 29.66 108 THR A N 1
ATOM 814 C CA . THR A 1 108 ? -6.115 -48.110 -71.899 1.00 29.66 108 THR A CA 1
ATOM 815 C C . THR A 1 108 ? -5.753 -47.106 -72.996 1.00 29.66 108 THR A C 1
ATOM 817 O O . THR A 1 108 ? -6.522 -46.228 -73.373 1.00 29.66 108 THR A O 1
ATOM 820 N N . THR A 1 109 ? -4.570 -47.339 -73.563 1.00 30.52 109 THR A N 1
ATOM 821 C CA . THR A 1 109 ? -4.001 -46.749 -74.784 1.00 30.52 109 THR A CA 1
ATOM 822 C C . THR A 1 109 ? -4.891 -46.841 -76.027 1.00 30.52 109 THR A C 1
ATOM 824 O O . THR A 1 109 ? -5.546 -47.863 -76.224 1.00 30.52 109 THR A O 1
ATOM 827 N N . PHE A 1 110 ? -4.720 -45.898 -76.962 1.00 24.33 110 PHE A N 1
ATOM 828 C CA . PHE A 1 110 ? -4.772 -46.180 -78.405 1.00 24.33 110 PHE A CA 1
ATOM 829 C C . PHE A 1 110 ? -3.739 -45.335 -79.179 1.00 24.33 110 PHE A C 1
ATOM 831 O O . PHE A 1 110 ? -3.356 -44.255 -78.735 1.00 24.33 110 PHE A O 1
ATOM 838 N N . PHE A 1 111 ? -3.254 -45.860 -80.308 1.00 28.84 111 PHE A N 1
ATOM 839 C CA . PHE A 1 111 ? -2.234 -45.254 -81.182 1.00 28.84 111 PHE A CA 1
ATOM 840 C C . PHE A 1 111 ? -2.834 -44.298 -82.225 1.00 28.84 111 PHE A C 1
ATOM 842 O O . PHE A 1 111 ? -3.936 -44.552 -82.705 1.00 28.84 111 PHE A O 1
ATOM 849 N N . LEU A 1 112 ? -2.036 -43.331 -82.707 1.00 26.91 112 LEU A N 1
ATOM 850 C CA . LEU A 1 112 ? -1.917 -43.038 -84.148 1.00 26.91 112 LEU A CA 1
ATOM 851 C C . LEU A 1 112 ? -0.617 -42.270 -84.487 1.00 26.91 112 LEU A C 1
ATOM 853 O O . LEU A 1 112 ? 0.198 -42.003 -83.607 1.00 26.91 112 LEU A O 1
ATOM 857 N N . PHE A 1 113 ? -0.376 -42.049 -85.783 1.00 25.14 113 PHE A N 1
ATOM 858 C CA . PHE A 1 113 ? 0.952 -41.855 -86.389 1.00 25.14 113 PHE A CA 1
ATOM 859 C C . PHE A 1 113 ? 1.483 -40.410 -86.451 1.00 25.14 113 PHE A C 1
ATOM 861 O O . PHE A 1 113 ? 0.733 -39.438 -86.485 1.00 25.14 113 PHE A O 1
ATOM 868 N N . SER A 1 114 ? 2.809 -40.307 -86.586 1.00 27.16 114 SER A N 1
ATOM 869 C CA . SER A 1 114 ? 3.554 -39.103 -86.978 1.00 27.16 114 SER A CA 1
ATOM 870 C C . SER A 1 114 ? 3.281 -38.666 -88.425 1.00 27.16 114 SER A C 1
ATOM 872 O O . SER A 1 114 ? 3.090 -39.516 -89.290 1.00 27.16 114 SER A O 1
ATOM 874 N N . VAL A 1 115 ? 3.464 -37.373 -88.721 1.00 26.73 115 VAL A N 1
ATOM 875 C CA . VAL A 1 115 ? 4.062 -36.877 -89.982 1.00 26.73 115 VAL A CA 1
ATOM 876 C C . VAL A 1 115 ? 4.669 -35.481 -89.750 1.00 26.73 115 VAL A C 1
ATOM 878 O O . VAL A 1 115 ? 4.349 -34.813 -88.770 1.00 26.73 115 VAL A O 1
ATOM 881 N N . VAL A 1 116 ? 5.610 -35.073 -90.606 1.00 28.88 116 VAL A N 1
ATOM 882 C CA . VAL A 1 116 ? 6.490 -33.900 -90.439 1.00 28.88 116 VAL A CA 1
ATOM 883 C C . VAL A 1 116 ? 6.219 -32.856 -91.526 1.00 28.88 116 VAL A C 1
ATOM 885 O O . VAL A 1 116 ? 6.220 -33.243 -92.691 1.00 28.88 116 VAL A O 1
ATOM 888 N N . LEU A 1 117 ? 6.088 -31.560 -91.174 1.00 27.09 117 LEU A N 1
ATOM 889 C CA . LEU A 1 117 ? 6.737 -30.423 -91.873 1.00 27.09 117 LEU A CA 1
ATOM 890 C C . LEU A 1 117 ? 6.455 -29.022 -91.264 1.00 27.09 117 LEU A C 1
ATOM 892 O O . LEU A 1 117 ? 5.472 -28.781 -90.575 1.00 27.09 117 LEU A O 1
ATOM 896 N N . HIS A 1 118 ? 7.386 -28.111 -91.556 1.00 25.75 118 HIS A N 1
ATOM 897 C CA . HIS A 1 118 ? 7.454 -26.659 -91.282 1.00 25.75 118 HIS A CA 1
ATOM 898 C C . HIS A 1 118 ? 6.912 -25.851 -92.505 1.00 25.75 118 HIS A C 1
ATOM 900 O O . HIS A 1 118 ? 6.676 -26.485 -93.534 1.00 25.75 118 HIS A O 1
ATOM 906 N N . PRO A 1 119 ? 6.910 -24.488 -92.556 1.00 47.34 119 PRO A N 1
ATOM 907 C CA . PRO A 1 119 ? 6.823 -23.430 -91.517 1.00 47.34 119 PRO A CA 1
ATOM 908 C C . PRO A 1 119 ? 5.968 -22.177 -91.941 1.00 47.34 119 PRO A C 1
ATOM 910 O O . PRO A 1 119 ? 5.436 -22.137 -93.045 1.00 47.34 119 PRO A O 1
ATOM 913 N N . ARG A 1 120 ? 6.023 -21.078 -91.145 1.00 26.61 120 ARG A N 1
ATOM 914 C CA . ARG A 1 120 ? 5.691 -19.652 -91.493 1.00 26.61 120 ARG A CA 1
ATOM 915 C C . ARG A 1 120 ? 4.189 -19.333 -91.742 1.00 26.61 120 ARG A C 1
ATOM 917 O O . ARG A 1 120 ? 3.411 -20.238 -91.985 1.00 26.61 120 ARG A O 1
ATOM 924 N N . PHE A 1 121 ? 3.683 -18.089 -91.658 1.00 27.28 121 PHE A N 1
ATOM 925 C CA . PHE A 1 121 ? 4.279 -16.731 -91.593 1.00 27.28 121 PHE A CA 1
ATOM 926 C C . PHE A 1 121 ? 3.447 -15.791 -90.664 1.00 27.28 121 PHE A C 1
ATOM 928 O O . PHE A 1 121 ? 2.321 -16.120 -90.307 1.00 27.28 121 PHE A O 1
ATOM 935 N N . ASN A 1 122 ? 3.999 -14.627 -90.288 1.00 28.75 122 ASN A N 1
ATOM 936 C CA . ASN A 1 122 ? 3.394 -13.546 -89.471 1.00 28.75 122 ASN A CA 1
ATOM 937 C C . ASN A 1 122 ? 1.986 -13.075 -89.907 1.00 28.75 122 ASN A C 1
ATOM 939 O O . ASN A 1 122 ? 1.678 -13.140 -91.096 1.00 28.75 122 ASN A O 1
ATOM 943 N N . GLY A 1 123 ? 1.247 -12.371 -89.024 1.00 29.22 123 GLY A N 1
ATOM 944 C CA . GLY A 1 123 ? 0.258 -11.396 -89.524 1.00 29.22 123 GLY A CA 1
ATOM 945 C C . GLY A 1 123 ? -0.796 -10.773 -88.596 1.00 29.22 123 GLY A C 1
ATOM 946 O O . GLY A 1 123 ? -1.946 -10.687 -89.016 1.00 29.22 123 GLY A O 1
ATOM 947 N N . ASP A 1 124 ? -0.471 -10.269 -87.400 1.00 29.33 124 ASP A N 1
ATOM 948 C CA . ASP A 1 124 ? -1.412 -9.372 -86.698 1.00 29.33 124 ASP A CA 1
ATOM 949 C C . ASP A 1 124 ? -1.647 -8.068 -87.483 1.00 29.33 124 ASP A C 1
ATOM 951 O O . ASP A 1 124 ? -0.685 -7.332 -87.725 1.00 29.33 124 ASP A O 1
ATOM 955 N N . ARG A 1 125 ? -2.919 -7.716 -87.761 1.00 30.91 125 ARG A N 1
ATOM 956 C CA . ARG A 1 125 ? -3.500 -6.407 -87.367 1.00 30.91 125 ARG A CA 1
ATOM 957 C C . ARG A 1 125 ? -4.988 -6.191 -87.711 1.00 30.91 125 ARG A C 1
ATOM 959 O O . ARG A 1 125 ? -5.393 -6.161 -88.862 1.00 30.91 125 ARG A O 1
ATOM 966 N N . ALA A 1 126 ? -5.723 -5.819 -86.661 1.00 31.80 126 ALA A N 1
ATOM 967 C CA . ALA A 1 126 ? -6.649 -4.678 -86.603 1.00 31.80 126 ALA A CA 1
ATOM 968 C C . ALA A 1 126 ? -7.902 -4.599 -87.522 1.00 31.80 126 ALA A C 1
ATOM 970 O O . ALA A 1 126 ? -7.915 -3.913 -88.534 1.00 31.80 126 ALA A O 1
ATOM 971 N N . ALA A 1 127 ? -9.022 -5.054 -86.945 1.00 31.55 127 ALA A N 1
ATOM 972 C CA . ALA A 1 127 ? -10.148 -4.199 -86.513 1.00 31.55 127 ALA A CA 1
ATOM 973 C C . ALA A 1 127 ? -11.159 -3.560 -87.512 1.00 31.55 127 ALA A C 1
ATOM 975 O O . ALA A 1 127 ? -10.817 -2.888 -88.473 1.00 31.55 127 ALA A O 1
ATOM 976 N N . LYS A 1 128 ? -12.433 -3.593 -87.067 1.00 33.06 128 LYS A N 1
ATOM 977 C CA . LYS A 1 128 ? -13.593 -2.735 -87.425 1.00 33.06 128 LYS A CA 1
ATOM 978 C C . LYS A 1 128 ? -14.126 -2.766 -88.875 1.00 33.06 128 LYS A C 1
ATOM 980 O O . LYS A 1 128 ? -13.655 -2.010 -89.713 1.00 33.06 128 LYS A O 1
ATOM 985 N N . ALA A 1 129 ? -15.328 -3.341 -89.047 1.00 29.72 129 ALA A N 1
ATOM 986 C CA . ALA A 1 129 ? -16.494 -2.561 -89.508 1.00 29.72 129 ALA A CA 1
ATOM 987 C C . ALA A 1 129 ? -17.873 -3.205 -89.201 1.00 29.72 129 ALA A C 1
ATOM 989 O O . ALA A 1 129 ? -18.110 -4.381 -89.431 1.00 29.72 129 ALA A O 1
ATOM 990 N N . LYS A 1 130 ? -18.764 -2.344 -88.696 1.00 34.91 130 LYS A N 1
ATOM 991 C CA . LYS A 1 130 ? -20.244 -2.309 -88.647 1.00 34.91 130 LYS A CA 1
ATOM 992 C C . LYS A 1 130 ? -21.133 -3.280 -89.479 1.00 34.91 130 LYS A C 1
ATOM 994 O O . LYS A 1 130 ? -20.840 -3.632 -90.612 1.00 34.91 130 LYS A O 1
ATOM 999 N N . THR A 1 131 ? -22.377 -3.384 -88.970 1.00 32.78 131 THR A N 1
ATOM 1000 C CA . THR A 1 131 ? -23.693 -3.626 -89.638 1.00 32.78 131 THR A CA 1
ATOM 1001 C C . THR A 1 131 ? -24.097 -5.034 -90.110 1.00 32.78 131 THR A C 1
ATOM 1003 O O . THR A 1 131 ? -23.336 -5.733 -90.758 1.00 32.78 131 THR A O 1
ATOM 1006 N N . GLY A 1 132 ? -25.374 -5.390 -89.865 1.00 30.75 132 GLY A N 1
ATOM 1007 C CA . GLY A 1 132 ? -26.056 -6.549 -90.471 1.00 30.75 132 GLY A CA 1
ATOM 1008 C C . GLY A 1 132 ? -27.239 -7.104 -89.653 1.00 30.75 132 GLY A C 1
ATOM 1009 O O . GLY A 1 132 ? -27.039 -7.878 -88.725 1.00 30.75 132 GLY A O 1
ATOM 1010 N N . LYS A 1 133 ? -28.491 -6.753 -89.995 1.00 36.88 133 LYS A N 1
ATOM 1011 C CA . LYS A 1 133 ? -29.703 -7.399 -89.431 1.00 36.88 133 LYS A CA 1
ATOM 1012 C C . LYS A 1 133 ? -29.916 -8.789 -90.054 1.00 36.88 133 LYS A C 1
ATOM 1014 O O . LYS A 1 133 ? -29.927 -8.854 -91.281 1.00 36.88 133 LYS A O 1
ATOM 1019 N N . LYS A 1 134 ? -30.325 -9.801 -89.266 1.00 34.12 134 LYS A N 1
ATOM 1020 C CA . LYS A 1 134 ? -31.588 -10.565 -89.477 1.00 34.12 134 LYS A CA 1
ATOM 1021 C C . LYS A 1 134 ? -31.889 -11.578 -88.354 1.00 34.12 134 LYS A C 1
ATOM 1023 O O . LYS A 1 134 ? -31.198 -11.616 -87.345 1.00 34.12 134 LYS A O 1
ATOM 1028 N N . MET A 1 135 ? -33.019 -12.276 -88.488 1.00 34.91 135 MET A N 1
ATOM 1029 C CA . MET A 1 135 ? -33.770 -12.950 -87.421 1.00 34.91 135 MET A CA 1
ATOM 1030 C C . MET A 1 135 ? -33.757 -14.486 -87.502 1.00 34.91 135 MET A C 1
ATOM 1032 O O . MET A 1 135 ? -33.809 -15.034 -88.595 1.00 34.91 135 MET A O 1
ATOM 1036 N N . TRP A 1 136 ? -33.880 -15.113 -86.321 1.00 36.03 136 TRP A N 1
ATOM 1037 C CA . TRP A 1 136 ? -34.538 -16.405 -86.036 1.00 36.03 136 TRP A CA 1
ATOM 1038 C C . TRP A 1 136 ? -34.036 -17.690 -86.728 1.00 36.03 136 TRP A C 1
ATOM 1040 O O . TRP A 1 136 ? -34.225 -17.887 -87.925 1.00 36.03 136 TRP A O 1
ATOM 1050 N N . ARG A 1 137 ? -33.713 -18.698 -85.901 1.00 35.16 137 ARG A N 1
ATOM 1051 C CA . ARG A 1 137 ? -34.603 -19.865 -85.677 1.00 35.16 137 ARG A CA 1
ATOM 1052 C C . ARG A 1 137 ? -34.271 -20.578 -84.356 1.00 35.16 137 ARG A C 1
ATOM 1054 O O . ARG A 1 137 ? -33.209 -20.366 -83.783 1.00 35.16 137 ARG A O 1
ATOM 1061 N N . ARG A 1 138 ? -35.226 -21.366 -83.850 1.00 39.50 138 ARG A N 1
ATOM 1062 C CA . ARG A 1 138 ? -35.114 -22.184 -82.627 1.00 39.50 138 ARG A CA 1
ATOM 1063 C C . ARG A 1 138 ? -34.700 -23.623 -82.960 1.00 39.50 138 ARG A C 1
ATOM 1065 O O . ARG A 1 138 ? -35.061 -24.112 -84.022 1.00 39.50 138 ARG A O 1
ATOM 1072 N N . SER A 1 139 ? -34.080 -24.273 -81.973 1.00 37.53 139 SER A N 1
ATOM 1073 C CA . SER A 1 139 ? -34.089 -25.719 -81.688 1.00 37.53 139 SER A CA 1
ATOM 1074 C C . SER A 1 139 ? -33.687 -26.718 -82.782 1.00 37.53 139 SER A C 1
ATOM 1076 O O . SER A 1 139 ? -34.449 -26.980 -83.703 1.00 37.53 139 SER A O 1
ATOM 1078 N N . CYS A 1 140 ? -32.609 -27.460 -82.512 1.00 37.81 140 CYS A N 1
ATOM 1079 C CA . CYS A 1 140 ? -32.717 -28.905 -82.264 1.00 37.81 140 CYS A CA 1
ATOM 1080 C C . CYS A 1 140 ? -31.508 -29.398 -81.450 1.00 37.81 140 CYS A C 1
ATOM 1082 O O . CYS A 1 140 ? -30.366 -29.096 -81.786 1.00 37.81 140 CYS A O 1
ATOM 1084 N N . CYS A 1 141 ? -31.753 -30.170 -80.389 1.00 50.75 141 CYS A N 1
ATOM 1085 C CA . CYS A 1 141 ? -30.702 -30.896 -79.677 1.00 50.75 141 CYS A CA 1
ATOM 1086 C C . CYS A 1 141 ? -30.497 -32.247 -80.368 1.00 50.75 141 CYS A C 1
ATOM 1088 O O . CYS A 1 141 ? -31.352 -33.122 -80.261 1.00 50.75 141 CYS A O 1
ATOM 1090 N N . VAL A 1 142 ? -29.378 -32.421 -81.070 1.00 49.28 142 VAL A N 1
ATOM 1091 C CA . VAL A 1 142 ? -28.974 -33.702 -81.662 1.00 49.28 142 VAL A CA 1
ATOM 1092 C C . VAL A 1 142 ? -27.532 -33.956 -81.245 1.00 49.28 142 VAL A C 1
ATOM 1094 O O . VAL A 1 142 ? -26.638 -33.290 -81.748 1.00 49.28 142 VAL A O 1
ATOM 1097 N N . LEU A 1 143 ? -27.355 -34.907 -80.321 1.00 49.53 143 LEU A N 1
ATOM 1098 C CA . LEU A 1 143 ? -26.082 -35.435 -79.811 1.00 49.53 143 LEU A CA 1
ATOM 1099 C C . LEU A 1 143 ? -25.091 -34.380 -79.273 1.00 49.53 143 LEU A C 1
ATOM 1101 O O . LEU A 1 143 ? -24.472 -33.620 -80.015 1.00 49.53 143 LEU A O 1
ATOM 1105 N N . ALA A 1 144 ? -24.840 -34.409 -77.961 1.00 55.84 144 ALA A N 1
ATOM 1106 C CA . ALA A 1 144 ? -23.590 -33.851 -77.451 1.00 55.84 144 ALA A CA 1
ATOM 1107 C C . ALA A 1 144 ? -22.426 -34.622 -78.115 1.00 55.84 144 ALA A C 1
ATOM 1109 O O . ALA A 1 144 ? -22.448 -35.856 -78.086 1.00 55.84 144 ALA A O 1
ATOM 1110 N N . PRO A 1 145 ? -21.448 -33.948 -78.750 1.00 62.31 145 PRO A N 1
ATOM 1111 C CA . PRO A 1 145 ? -20.343 -34.638 -79.404 1.00 62.31 145 PRO A CA 1
ATOM 1112 C C . PRO A 1 145 ? -19.532 -35.428 -78.373 1.00 62.31 145 PRO A C 1
ATOM 1114 O O . PRO A 1 145 ? -19.347 -34.973 -77.244 1.00 62.31 145 PRO A O 1
ATOM 1117 N N . SER A 1 146 ? -19.016 -36.592 -78.777 1.00 77.62 146 SER A N 1
ATOM 1118 C CA . SER A 1 146 ? -18.225 -37.489 -77.917 1.00 77.62 146 SER A CA 1
ATOM 1119 C C . SER A 1 146 ? -16.970 -36.834 -77.329 1.00 77.62 146 SER A C 1
ATOM 1121 O O . SER A 1 146 ? -16.469 -37.287 -76.303 1.00 77.62 146 SER A O 1
ATOM 1123 N N . ILE A 1 147 ? -16.496 -35.747 -77.946 1.00 83.56 147 ILE A N 1
ATOM 1124 C CA . ILE A 1 147 ? -15.511 -34.823 -77.384 1.00 83.56 147 ILE A CA 1
ATOM 1125 C C . ILE A 1 147 ? -16.210 -33.465 -77.172 1.00 83.56 147 ILE A C 1
ATOM 1127 O O . ILE A 1 147 ? -16.635 -32.845 -78.157 1.00 83.56 147 ILE A O 1
ATOM 1131 N N . PRO A 1 148 ? -16.349 -32.975 -75.923 1.00 89.25 148 PRO A N 1
ATOM 1132 C CA . PRO A 1 148 ? -17.072 -31.738 -75.637 1.00 89.25 148 PRO A CA 1
ATOM 1133 C C . PRO A 1 148 ? -16.362 -30.516 -76.234 1.00 89.25 148 PRO A C 1
ATOM 1135 O O . PRO A 1 148 ? -15.135 -30.472 -76.315 1.00 89.25 148 PRO A O 1
ATOM 1138 N N . ARG A 1 149 ? -17.141 -29.495 -76.622 1.00 85.12 149 ARG A N 1
ATOM 1139 C CA . ARG A 1 149 ? -16.632 -28.283 -77.298 1.00 85.12 149 ARG A CA 1
ATOM 1140 C C . ARG A 1 149 ? -15.490 -27.594 -76.549 1.00 85.12 149 ARG A C 1
ATOM 1142 O O . ARG A 1 149 ? -14.552 -27.147 -77.188 1.00 85.12 149 ARG A O 1
ATOM 1149 N N . SER A 1 150 ? -15.509 -27.577 -75.218 1.00 89.38 150 SER A N 1
ATOM 1150 C CA . SER A 1 150 ? -14.450 -26.988 -74.382 1.00 89.38 150 SER A CA 1
ATOM 1151 C C . SER A 1 150 ? -13.047 -27.590 -74.567 1.00 89.38 150 SER A C 1
ATOM 1153 O O . SER A 1 150 ? -12.088 -27.029 -74.050 1.00 89.38 150 SER A O 1
ATOM 1155 N N . VAL A 1 151 ? -12.906 -28.710 -75.285 1.00 85.81 151 VAL A N 1
ATOM 1156 C CA . VAL A 1 151 ? -11.612 -29.343 -75.598 1.00 85.81 151 VAL A CA 1
ATOM 1157 C C . VAL A 1 151 ? -11.026 -28.866 -76.937 1.00 85.81 151 VAL A C 1
ATOM 1159 O O . VAL A 1 151 ? -9.823 -28.998 -77.146 1.00 85.81 151 VAL A O 1
ATOM 1162 N N . TRP A 1 152 ? -11.839 -28.326 -77.855 1.00 85.44 152 TRP A N 1
ATOM 1163 C CA . TRP A 1 152 ? -11.416 -28.056 -79.243 1.00 85.44 152 TRP A CA 1
ATOM 1164 C C . TRP A 1 152 ? -11.977 -26.777 -79.885 1.00 85.44 152 TRP A C 1
ATOM 1166 O O . TRP A 1 152 ? -11.472 -26.354 -80.921 1.00 85.44 152 TRP A O 1
ATOM 1176 N N . ASP A 1 153 ? -13.014 -26.167 -79.313 1.00 90.44 153 ASP A N 1
ATOM 1177 C CA . ASP A 1 153 ? -13.697 -24.983 -79.839 1.00 90.44 153 ASP A CA 1
ATOM 1178 C C . ASP A 1 153 ? -13.086 -23.708 -79.220 1.00 90.44 153 ASP A C 1
ATOM 1180 O O . ASP A 1 153 ? -13.252 -23.487 -78.015 1.00 90.44 153 ASP A O 1
ATOM 1184 N N . PRO A 1 154 ? -12.390 -22.844 -79.990 1.00 88.44 154 PRO A N 1
ATOM 1185 C CA . PRO A 1 154 ? -11.733 -21.656 -79.441 1.00 88.44 154 PRO A CA 1
ATOM 1186 C C . PRO A 1 154 ? -12.694 -20.649 -78.795 1.00 88.44 154 PRO A C 1
ATOM 1188 O O . PRO A 1 154 ? -12.266 -19.866 -77.953 1.00 88.44 154 PRO A O 1
ATOM 1191 N N . ALA A 1 155 ? -13.995 -20.691 -79.118 1.00 89.00 155 ALA A N 1
ATOM 1192 C CA . ALA A 1 155 ? -15.009 -19.878 -78.438 1.00 89.00 155 ALA A CA 1
ATOM 1193 C C . ALA A 1 155 ? -15.232 -20.285 -76.963 1.00 89.00 155 ALA A C 1
ATOM 1195 O O . ALA A 1 155 ? -15.894 -19.567 -76.215 1.00 89.00 155 ALA A O 1
ATOM 1196 N N . HIS A 1 156 ? -14.674 -21.425 -76.545 1.00 87.81 156 HIS A N 1
ATOM 1197 C CA . HIS A 1 156 ? -14.667 -21.933 -75.175 1.00 87.81 156 HIS A CA 1
ATOM 1198 C C . HIS A 1 156 ? -13.243 -22.046 -74.588 1.00 87.81 156 HIS A C 1
ATOM 1200 O O . HIS A 1 156 ? -13.047 -22.751 -73.597 1.00 87.81 156 HIS A O 1
ATOM 1206 N N . TYR A 1 157 ? -12.251 -21.365 -75.178 1.00 88.94 157 TYR A N 1
ATOM 1207 C CA . TYR A 1 157 ? -10.883 -21.322 -74.657 1.00 88.94 157 TYR A CA 1
ATOM 1208 C C . TYR A 1 157 ? -10.836 -20.726 -73.240 1.00 88.94 157 TYR A C 1
ATOM 1210 O O . TYR A 1 157 ? -11.406 -19.668 -72.976 1.00 88.94 157 TYR A O 1
ATOM 1218 N N . ASN A 1 158 ? -10.138 -21.399 -72.321 1.00 90.75 158 ASN A N 1
ATOM 1219 C CA . ASN A 1 158 ? -9.947 -20.923 -70.954 1.00 90.75 158 ASN A CA 1
ATOM 1220 C C . ASN A 1 158 ? -8.616 -20.171 -70.838 1.00 90.75 158 ASN A C 1
ATOM 1222 O O . ASN A 1 158 ? -7.564 -20.793 -70.719 1.00 90.75 158 ASN A O 1
ATOM 1226 N N . GLU A 1 159 ? -8.672 -18.841 -70.798 1.00 92.06 159 GLU A N 1
ATOM 1227 C CA . GLU A 1 159 ? -7.494 -17.967 -70.668 1.00 92.06 159 GLU A CA 1
ATOM 1228 C C . GLU A 1 159 ? -6.673 -18.209 -69.387 1.00 92.06 159 GLU A C 1
ATOM 1230 O O . GLU A 1 159 ? -5.489 -17.889 -69.348 1.00 92.06 159 GLU A O 1
ATOM 1235 N N . ASN A 1 160 ? -7.269 -18.822 -68.356 1.00 93.06 160 ASN A N 1
ATOM 1236 C CA . ASN A 1 160 ? -6.580 -19.180 -67.112 1.00 93.06 160 ASN A CA 1
ATOM 1237 C C . ASN A 1 160 ? -5.835 -20.526 -67.195 1.00 93.06 160 ASN A C 1
ATOM 1239 O O . ASN A 1 160 ? -5.199 -20.934 -66.222 1.00 93.06 160 ASN A O 1
ATOM 1243 N N . TRP A 1 161 ? -5.940 -21.258 -68.311 1.00 90.88 161 TRP A N 1
ATOM 1244 C CA . TRP A 1 161 ? -5.272 -22.545 -68.479 1.00 90.88 161 TRP A CA 1
ATOM 1245 C C . TRP A 1 161 ? -3.832 -22.352 -68.967 1.00 90.88 161 TRP A C 1
ATOM 1247 O O . TRP A 1 161 ? -3.583 -22.080 -70.140 1.00 90.88 161 TRP A O 1
ATOM 1257 N N . VAL A 1 162 ? -2.876 -22.506 -68.051 1.00 91.06 162 VAL A N 1
ATOM 1258 C CA . VAL A 1 162 ? -1.437 -22.429 -68.350 1.00 91.06 162 VAL A CA 1
ATOM 1259 C C . VAL A 1 162 ? -0.946 -23.681 -69.087 1.00 91.06 162 VAL A C 1
ATOM 1261 O O . VAL A 1 162 ? -1.557 -24.750 -69.015 1.00 91.06 162 VAL A O 1
ATOM 1264 N N . ASP A 1 163 ? 0.179 -23.569 -69.793 1.00 92.75 163 ASP A N 1
ATOM 1265 C CA . ASP A 1 163 ? 0.801 -24.709 -70.464 1.00 92.75 163 ASP A CA 1
ATOM 1266 C C . ASP A 1 163 ? 1.383 -25.729 -69.463 1.00 92.75 163 ASP A C 1
ATOM 1268 O O . ASP A 1 163 ? 1.707 -25.419 -68.315 1.00 92.75 163 ASP A O 1
ATOM 1272 N N . SER A 1 164 ? 1.553 -26.974 -69.909 1.00 88.94 164 SER A N 1
ATOM 1273 C CA . SER A 1 164 ? 2.034 -28.074 -69.063 1.00 88.94 164 SER A CA 1
ATOM 1274 C C . SER A 1 164 ? 3.501 -27.949 -68.629 1.00 88.94 164 SER A C 1
ATOM 1276 O O . SER A 1 164 ? 3.921 -28.647 -67.701 1.00 88.94 164 SER A O 1
ATOM 1278 N N . TYR A 1 165 ? 4.292 -27.076 -69.261 1.00 91.94 165 TYR A N 1
ATOM 1279 C CA . TYR A 1 165 ? 5.709 -26.910 -68.957 1.00 91.94 165 TYR A CA 1
ATOM 1280 C C . TYR A 1 165 ? 5.952 -25.788 -67.950 1.00 91.94 165 TYR A C 1
ATOM 1282 O O . TYR A 1 165 ? 6.761 -25.989 -67.045 1.00 91.94 165 TYR A O 1
ATOM 1290 N N . SER A 1 166 ? 5.276 -24.639 -68.055 1.00 89.69 166 SER A N 1
ATOM 1291 C CA . SER A 1 166 ? 5.496 -23.485 -67.164 1.00 89.69 166 SER A CA 1
ATOM 1292 C C . SER A 1 166 ? 5.288 -23.829 -65.689 1.00 89.69 166 SER A C 1
ATOM 1294 O O . SER A 1 166 ? 6.169 -23.527 -64.883 1.00 89.69 166 SER A O 1
ATOM 1296 N N . THR A 1 167 ? 4.211 -24.541 -65.346 1.00 90.00 167 THR A N 1
ATOM 1297 C CA . THR A 1 167 ? 3.935 -25.012 -63.976 1.00 90.00 167 THR A CA 1
ATOM 1298 C C . THR A 1 167 ? 5.032 -25.968 -63.490 1.00 90.00 167 THR A C 1
ATOM 1300 O O . THR A 1 167 ? 5.695 -25.696 -62.492 1.00 90.00 167 THR A O 1
ATOM 1303 N N . SER A 1 168 ? 5.369 -27.007 -64.269 1.00 91.31 168 SER A N 1
ATOM 1304 C CA . SER A 1 168 ? 6.463 -27.943 -63.939 1.00 91.31 168 SER A CA 1
ATOM 1305 C C . SER A 1 168 ? 7.843 -27.268 -63.832 1.00 91.31 168 SER A C 1
ATOM 1307 O O . SER A 1 168 ? 8.716 -27.725 -63.090 1.00 91.31 168 SER A O 1
ATOM 1309 N N . ILE A 1 169 ? 8.071 -26.185 -64.578 1.00 92.62 169 ILE A N 1
ATOM 1310 C CA . ILE A 1 169 ? 9.283 -25.355 -64.538 1.00 92.62 169 ILE A CA 1
ATOM 1311 C C . ILE A 1 169 ? 9.265 -24.383 -63.347 1.00 92.62 169 ILE A C 1
ATOM 1313 O O . ILE A 1 169 ? 10.340 -23.952 -62.924 1.00 92.62 169 ILE A O 1
ATOM 1317 N N . ALA A 1 170 ? 8.097 -24.024 -62.811 1.00 92.44 170 ALA A N 1
ATOM 1318 C CA . ALA A 1 170 ? 7.935 -23.171 -61.638 1.00 92.44 170 ALA A CA 1
ATOM 1319 C C . ALA A 1 170 ? 8.071 -23.967 -60.331 1.00 92.44 170 ALA A C 1
ATOM 1321 O O . ALA A 1 170 ? 8.900 -23.607 -59.495 1.00 92.44 170 ALA A O 1
ATOM 1322 N N . ASP A 1 171 ? 7.347 -25.080 -60.193 1.00 92.44 171 ASP A N 1
ATOM 1323 C CA . ASP A 1 171 ? 7.275 -25.885 -58.962 1.00 92.44 171 ASP A CA 1
ATOM 1324 C C . ASP A 1 171 ? 8.641 -26.438 -58.531 1.00 92.44 171 ASP A C 1
ATOM 1326 O O . ASP A 1 171 ? 8.955 -26.533 -57.345 1.00 92.44 171 ASP A O 1
ATOM 1330 N N . ARG A 1 172 ? 9.506 -26.754 -59.505 1.00 91.19 172 ARG A N 1
ATOM 1331 C CA . ARG A 1 172 ? 10.872 -27.247 -59.261 1.00 91.19 172 ARG A CA 1
ATOM 1332 C C . ARG A 1 172 ? 11.911 -26.150 -58.989 1.00 91.19 172 ARG A C 1
ATOM 1334 O O . ARG A 1 172 ? 13.107 -26.443 -58.957 1.00 91.19 172 ARG A O 1
ATOM 1341 N N . ARG A 1 173 ? 11.509 -24.882 -58.827 1.00 92.12 173 ARG A N 1
ATOM 1342 C CA . ARG A 1 173 ? 12.436 -23.778 -58.514 1.00 92.12 173 ARG A CA 1
ATOM 1343 C C . ARG A 1 173 ? 12.754 -23.743 -57.025 1.00 92.12 173 ARG A C 1
ATOM 1345 O O . ARG A 1 173 ? 11.873 -23.747 -56.172 1.00 92.12 173 ARG A O 1
ATOM 1352 N N . HIS A 1 174 ? 14.037 -23.620 -56.704 1.00 88.50 174 HIS A N 1
ATOM 1353 C CA . HIS A 1 174 ? 14.510 -23.468 -55.330 1.00 88.50 174 HIS A CA 1
ATOM 1354 C C . HIS A 1 174 ? 15.235 -22.131 -55.166 1.00 88.50 174 HIS A C 1
ATOM 1356 O O . HIS A 1 174 ? 16.463 -22.062 -55.257 1.00 88.50 174 HIS A O 1
ATOM 1362 N N . TRP A 1 175 ? 14.463 -21.070 -54.907 1.00 91.88 175 TRP A N 1
ATOM 1363 C CA . TRP A 1 175 ? 14.976 -19.723 -54.628 1.00 91.88 175 TRP A CA 1
ATOM 1364 C C . TRP A 1 175 ? 16.063 -19.736 -53.532 1.00 91.88 175 TRP A C 1
ATOM 1366 O O . TRP A 1 175 ? 15.955 -20.541 -52.598 1.00 91.88 175 TRP A O 1
ATOM 1376 N N . PRO A 1 176 ? 17.132 -18.917 -53.628 1.00 93.44 176 PRO A N 1
ATOM 1377 C CA . PRO A 1 176 ? 18.288 -18.995 -52.728 1.00 93.44 176 PRO A CA 1
ATOM 1378 C C . PRO A 1 176 ? 17.927 -18.906 -51.237 1.00 93.44 176 PRO A C 1
ATOM 1380 O O . PRO A 1 176 ? 17.312 -17.942 -50.800 1.00 93.44 176 PRO A O 1
ATOM 1383 N N . ALA A 1 177 ? 18.364 -19.887 -50.434 1.00 90.00 177 ALA A N 1
ATOM 1384 C CA . ALA A 1 177 ? 18.068 -19.928 -48.993 1.00 90.00 177 ALA A CA 1
ATOM 1385 C C . ALA A 1 177 ? 18.733 -18.791 -48.193 1.00 90.00 177 ALA A C 1
ATOM 1387 O O . ALA A 1 177 ? 18.262 -18.436 -47.112 1.00 90.00 177 ALA A O 1
ATOM 1388 N N . LYS A 1 178 ? 19.827 -18.212 -48.708 1.00 93.44 178 LYS A N 1
ATOM 1389 C CA . LYS A 1 178 ? 20.444 -17.003 -48.149 1.00 93.44 178 LYS A CA 1
ATOM 1390 C C . LYS A 1 178 ? 19.835 -15.756 -48.803 1.00 93.44 178 LYS A C 1
ATOM 1392 O O . LYS A 1 178 ? 20.463 -15.117 -49.639 1.00 93.44 178 LYS A O 1
ATOM 1397 N N . LYS A 1 179 ? 18.599 -15.441 -48.414 1.00 93.44 179 LYS A N 1
ATOM 1398 C CA . LYS A 1 179 ? 17.910 -14.181 -48.749 1.00 93.44 179 LYS A CA 1
ATOM 1399 C C . LYS A 1 179 ? 18.336 -13.008 -47.850 1.00 93.44 179 LYS A C 1
ATOM 1401 O O . LYS A 1 179 ? 18.196 -11.855 -48.235 1.00 93.44 179 LYS A O 1
ATOM 1406 N N . TRP A 1 180 ? 18.861 -13.319 -46.667 1.00 94.56 180 TRP A N 1
ATOM 1407 C CA . TRP A 1 180 ? 19.203 -12.382 -45.594 1.00 94.56 180 TRP A CA 1
ATOM 1408 C C . TRP A 1 180 ? 20.692 -12.507 -45.237 1.00 94.56 180 TRP A C 1
ATOM 1410 O O . TRP A 1 180 ? 21.313 -13.530 -45.548 1.00 94.56 180 TRP A O 1
ATOM 1420 N N . SER A 1 181 ? 21.283 -11.512 -44.572 1.00 91.44 181 SER A N 1
ATOM 1421 C CA . SER A 1 181 ? 22.704 -11.572 -44.196 1.00 91.44 181 SER A CA 1
ATOM 1422 C C . SER A 1 181 ? 22.970 -12.660 -43.156 1.00 91.44 181 SER A C 1
ATOM 1424 O O . SER A 1 181 ? 23.981 -13.365 -43.246 1.00 91.44 181 SER A O 1
ATOM 1426 N N . ILE A 1 182 ? 22.044 -12.813 -42.202 1.00 93.31 182 ILE A N 1
ATOM 1427 C CA . ILE A 1 182 ? 22.174 -13.665 -41.013 1.00 93.31 182 ILE A CA 1
ATOM 1428 C C . ILE A 1 182 ? 21.185 -14.838 -41.070 1.00 93.31 182 ILE A C 1
ATOM 1430 O O . ILE A 1 182 ? 19.982 -14.668 -41.266 1.00 93.31 182 ILE A O 1
ATOM 1434 N N . GLY A 1 183 ? 21.684 -16.059 -40.866 1.00 91.06 183 GLY A N 1
ATOM 1435 C CA . GLY A 1 183 ? 20.883 -17.286 -40.947 1.00 91.06 183 GLY A CA 1
ATOM 1436 C C . GLY A 1 183 ? 20.438 -17.658 -42.370 1.00 91.06 183 GLY A C 1
ATOM 1437 O O . GLY A 1 183 ? 20.817 -17.029 -43.355 1.00 91.06 183 GLY A O 1
ATOM 1438 N N . LEU A 1 184 ? 19.632 -18.715 -42.475 1.00 93.69 184 LEU A N 1
ATOM 1439 C CA . LEU A 1 184 ? 19.105 -19.255 -43.735 1.00 93.69 184 LEU A CA 1
ATOM 1440 C C . LEU A 1 184 ? 17.589 -19.447 -43.625 1.00 93.69 184 LEU A C 1
ATOM 1442 O O . LEU A 1 184 ? 17.074 -19.678 -42.530 1.00 93.69 184 LEU A O 1
ATOM 1446 N N . GLU A 1 185 ? 16.876 -19.359 -44.746 1.00 93.25 185 GLU A N 1
ATOM 1447 C CA . GLU A 1 185 ? 15.456 -19.714 -44.805 1.00 93.25 185 GLU A CA 1
ATOM 1448 C C . GLU A 1 185 ? 15.289 -21.250 -44.878 1.00 93.25 185 GLU A C 1
ATOM 1450 O O . GLU A 1 185 ? 15.999 -21.909 -45.649 1.00 93.25 185 GLU A O 1
ATOM 1455 N N . PRO A 1 186 ? 14.399 -21.846 -44.062 1.00 94.56 186 PRO A N 1
ATOM 1456 C CA . PRO A 1 186 ? 14.259 -23.295 -43.951 1.00 94.56 186 PRO A CA 1
ATOM 1457 C C . PRO A 1 186 ? 13.626 -23.897 -45.211 1.00 94.56 186 PRO A C 1
ATOM 1459 O O . PRO A 1 186 ? 12.579 -23.447 -45.674 1.00 94.56 186 PRO A O 1
ATOM 1462 N N . ARG A 1 187 ? 14.251 -24.947 -45.760 1.00 90.12 187 ARG A N 1
ATOM 1463 C CA . ARG A 1 187 ? 13.778 -25.633 -46.977 1.00 90.12 187 ARG A CA 1
ATOM 1464 C C . ARG A 1 187 ? 13.168 -26.999 -46.687 1.00 90.12 187 ARG A C 1
ATOM 1466 O O . ARG A 1 187 ? 12.137 -27.339 -47.256 1.00 90.12 187 ARG A O 1
ATOM 1473 N N . THR A 1 188 ? 13.792 -27.790 -45.820 1.00 93.81 188 THR A N 1
ATOM 1474 C CA . THR A 1 188 ? 13.293 -29.113 -45.423 1.00 93.81 188 THR A CA 1
ATOM 1475 C C . THR A 1 188 ? 12.540 -29.037 -44.090 1.00 93.81 188 THR A C 1
ATOM 1477 O O . THR A 1 188 ? 12.817 -28.146 -43.282 1.00 93.81 188 THR A O 1
ATOM 1480 N N . PRO A 1 189 ? 11.654 -30.001 -43.769 1.00 95.31 189 PRO A N 1
ATOM 1481 C CA . PRO A 1 189 ? 11.031 -30.083 -42.444 1.00 95.31 189 PRO A CA 1
ATOM 1482 C C . PRO A 1 189 ? 12.046 -30.137 -41.286 1.00 95.31 189 PRO A C 1
ATOM 1484 O O . PRO A 1 189 ? 11.771 -29.642 -40.198 1.00 95.31 189 PRO A O 1
ATOM 1487 N N . ARG A 1 190 ? 13.254 -30.676 -41.520 1.00 94.69 190 ARG A N 1
ATOM 1488 C CA . ARG A 1 190 ? 14.348 -30.693 -40.531 1.00 94.69 190 ARG A CA 1
ATOM 1489 C C . ARG A 1 190 ? 14.967 -29.314 -40.288 1.00 94.69 190 ARG A C 1
ATOM 1491 O O . ARG A 1 190 ? 15.484 -29.082 -39.198 1.00 94.69 190 ARG A O 1
ATOM 1498 N N . ASP A 1 191 ? 14.905 -28.416 -41.268 1.00 94.12 191 ASP A N 1
ATOM 1499 C CA . ASP A 1 191 ? 15.352 -27.028 -41.119 1.00 94.12 191 ASP A CA 1
ATOM 1500 C C . ASP A 1 191 ? 14.291 -26.198 -40.391 1.00 94.12 191 ASP A C 1
ATOM 1502 O O . ASP A 1 191 ? 14.631 -25.410 -39.513 1.00 94.12 191 ASP A O 1
ATOM 1506 N N . TRP A 1 192 ? 13.004 -26.430 -40.683 1.00 94.19 192 TRP A N 1
ATOM 1507 C CA . TRP A 1 192 ? 11.888 -25.797 -39.970 1.00 94.19 192 TRP A CA 1
ATOM 1508 C C . TRP A 1 192 ? 11.919 -26.087 -38.463 1.00 94.19 192 TRP A C 1
ATOM 1510 O O . TRP A 1 192 ? 11.758 -25.164 -37.675 1.00 94.19 192 TRP A O 1
ATOM 1520 N N . LEU A 1 193 ? 12.251 -27.317 -38.049 1.00 95.56 193 LEU A N 1
ATOM 1521 C CA . LEU A 1 193 ? 12.455 -27.674 -36.632 1.00 95.56 193 LEU A CA 1
ATOM 1522 C C . LEU A 1 193 ? 13.622 -26.933 -35.944 1.00 95.56 193 LEU A C 1
ATOM 1524 O O . LEU A 1 193 ? 13.737 -26.973 -34.721 1.00 95.56 193 LEU A O 1
ATOM 1528 N N . ARG A 1 194 ? 14.508 -26.283 -36.707 1.00 93.44 194 ARG A N 1
ATOM 1529 C CA . ARG A 1 194 ? 15.637 -25.479 -36.202 1.00 93.44 194 ARG A CA 1
ATOM 1530 C C . ARG A 1 194 ? 15.407 -23.975 -36.355 1.00 93.44 194 ARG A C 1
ATOM 1532 O O . ARG A 1 194 ? 16.166 -23.183 -35.797 1.00 93.44 194 ARG A O 1
ATOM 1539 N N . PHE A 1 195 ? 14.393 -23.577 -37.118 1.00 93.62 195 PHE A N 1
ATOM 1540 C CA . PHE A 1 195 ? 14.112 -22.192 -37.457 1.00 93.62 195 PHE A CA 1
ATOM 1541 C C . PHE A 1 195 ? 13.118 -21.572 -36.471 1.00 93.62 195 PHE A C 1
ATOM 1543 O O . PHE A 1 195 ? 12.056 -22.121 -36.197 1.00 93.62 195 PHE A O 1
ATOM 1550 N N . SER A 1 196 ? 13.444 -20.388 -35.959 1.00 93.50 196 SER A N 1
ATOM 1551 C CA . SER A 1 196 ? 12.535 -19.585 -35.143 1.00 93.50 196 SER A CA 1
ATOM 1552 C C . SER A 1 196 ? 12.931 -18.119 -35.231 1.00 93.50 196 SER A C 1
ATOM 1554 O O . SER A 1 196 ? 14.104 -17.784 -35.065 1.00 93.50 196 SER A O 1
ATOM 1556 N N . TYR A 1 197 ? 11.950 -17.233 -35.414 1.00 92.06 197 TYR A N 1
ATOM 1557 C CA . TYR A 1 197 ? 12.162 -15.783 -35.363 1.00 92.06 197 TYR A CA 1
ATOM 1558 C C . TYR A 1 197 ? 12.653 -15.298 -33.991 1.00 92.06 197 TYR A C 1
ATOM 1560 O O . TYR A 1 197 ? 13.278 -14.245 -33.926 1.00 92.06 197 TYR A O 1
ATOM 1568 N N . ARG A 1 198 ? 12.444 -16.062 -32.905 1.00 91.31 198 ARG A N 1
ATOM 1569 C CA . ARG A 1 198 ? 13.075 -15.767 -31.607 1.00 91.31 198 ARG A CA 1
ATOM 1570 C C . ARG A 1 198 ? 14.536 -16.213 -31.567 1.00 91.31 198 ARG A C 1
ATOM 1572 O O . ARG A 1 198 ? 15.369 -15.484 -31.053 1.00 91.31 198 ARG A O 1
ATOM 1579 N N . ASN A 1 199 ? 14.867 -17.359 -32.162 1.00 91.94 199 ASN A N 1
ATOM 1580 C CA . ASN A 1 199 ? 16.253 -17.840 -32.193 1.00 91.94 199 ASN A CA 1
ATOM 1581 C C . ASN A 1 199 ? 17.128 -17.020 -33.154 1.00 91.94 199 ASN A C 1
ATOM 1583 O O . ASN A 1 199 ? 18.330 -16.894 -32.933 1.00 91.94 199 ASN A O 1
ATOM 1587 N N . LEU A 1 200 ? 16.527 -16.428 -34.195 1.00 93.69 200 LEU A N 1
ATOM 1588 C CA . LEU A 1 200 ? 17.198 -15.445 -35.043 1.00 93.69 200 LEU A CA 1
ATOM 1589 C C . LEU A 1 200 ? 17.641 -14.212 -34.246 1.00 93.69 200 LEU A C 1
ATOM 1591 O O . LEU A 1 200 ? 18.740 -13.735 -34.509 1.00 93.69 200 LEU A O 1
ATOM 1595 N N . ALA A 1 201 ? 16.863 -13.737 -33.264 1.00 93.06 201 ALA A N 1
ATOM 1596 C CA . ALA A 1 201 ? 17.231 -12.580 -32.440 1.00 93.06 201 ALA A CA 1
ATOM 1597 C C . ALA A 1 201 ? 18.619 -12.763 -31.805 1.00 93.06 201 ALA A C 1
ATOM 1599 O O . ALA A 1 201 ? 19.499 -11.938 -32.019 1.00 93.06 201 ALA A O 1
ATOM 1600 N N . TYR A 1 202 ? 18.886 -13.917 -31.181 1.00 94.19 202 TYR A N 1
ATOM 1601 C CA . TYR A 1 202 ? 20.205 -14.236 -30.616 1.00 94.19 202 TYR A CA 1
ATOM 1602 C C . TYR A 1 202 ? 21.346 -14.195 -31.652 1.00 94.19 202 TYR A C 1
ATOM 1604 O O . TYR A 1 202 ? 22.461 -13.779 -31.328 1.00 94.19 202 TYR A O 1
ATOM 1612 N N . ALA A 1 203 ? 21.081 -14.586 -32.904 1.00 94.38 203 ALA A N 1
ATOM 1613 C CA . ALA A 1 203 ? 22.058 -14.516 -33.991 1.00 94.38 203 ALA A CA 1
ATOM 1614 C C . ALA A 1 203 ? 22.288 -13.073 -34.482 1.00 94.38 203 ALA A C 1
ATOM 1616 O O . ALA A 1 203 ? 23.439 -12.681 -34.686 1.00 94.38 203 ALA A O 1
ATOM 1617 N N . TYR A 1 204 ? 21.228 -12.264 -34.607 1.00 95.44 204 TYR A N 1
ATOM 1618 C CA . TYR A 1 204 ? 21.347 -10.830 -34.894 1.00 95.44 204 TYR A CA 1
ATOM 1619 C C . TYR A 1 204 ? 22.056 -10.093 -33.745 1.00 95.44 204 TYR A C 1
ATOM 1621 O O . TYR A 1 204 ? 22.978 -9.335 -34.012 1.00 95.44 204 TYR A O 1
ATOM 1629 N N . ASN A 1 205 ? 21.760 -10.394 -32.478 1.00 94.56 205 ASN A N 1
ATOM 1630 C CA . ASN A 1 205 ? 22.459 -9.846 -31.307 1.00 94.56 205 ASN A CA 1
ATOM 1631 C C . ASN A 1 205 ? 23.943 -10.246 -31.261 1.00 94.56 205 ASN A C 1
ATOM 1633 O O . ASN A 1 205 ? 24.778 -9.501 -30.748 1.00 94.56 205 ASN A O 1
ATOM 1637 N N . GLY A 1 206 ? 24.300 -11.426 -31.779 1.00 94.56 206 GLY A N 1
ATOM 1638 C CA . GLY A 1 206 ? 25.694 -11.817 -32.000 1.00 94.56 206 GLY A CA 1
ATOM 1639 C C . GLY A 1 206 ? 26.383 -10.926 -33.038 1.00 94.56 206 GLY A C 1
ATOM 1640 O O . GLY A 1 206 ? 27.453 -10.387 -32.769 1.00 94.56 206 GLY A O 1
ATOM 1641 N N . ALA A 1 207 ? 25.745 -10.713 -34.192 1.00 94.75 207 ALA A N 1
ATOM 1642 C CA . ALA A 1 207 ? 26.278 -9.867 -35.261 1.00 94.75 207 ALA A CA 1
ATOM 1643 C C . ALA A 1 207 ? 26.338 -8.375 -34.882 1.00 94.75 207 ALA A C 1
ATOM 1645 O O . ALA A 1 207 ? 27.343 -7.721 -35.140 1.00 94.75 207 ALA A O 1
ATOM 1646 N N . LEU A 1 208 ? 25.311 -7.847 -34.209 1.00 95.44 208 LEU A N 1
ATOM 1647 C CA . LEU A 1 208 ? 25.250 -6.469 -33.712 1.00 95.44 208 LEU A CA 1
ATOM 1648 C C . LEU A 1 208 ? 26.402 -6.172 -32.744 1.00 95.44 208 LEU A C 1
ATOM 1650 O O . LEU A 1 208 ? 27.072 -5.155 -32.890 1.00 95.44 208 LEU A O 1
ATOM 1654 N N . ARG A 1 209 ? 26.704 -7.088 -31.812 1.00 94.62 209 ARG A N 1
ATOM 1655 C CA . ARG A 1 209 ? 27.868 -6.966 -30.912 1.00 94.62 209 ARG A CA 1
ATOM 1656 C C . ARG A 1 209 ? 29.218 -7.112 -31.625 1.00 94.62 209 ARG A C 1
ATOM 1658 O O . ARG A 1 209 ? 30.217 -6.630 -31.102 1.00 94.62 209 ARG A O 1
ATOM 1665 N N . ALA A 1 210 ? 29.255 -7.748 -32.797 1.00 94.44 210 ALA A N 1
ATOM 1666 C CA . ALA A 1 210 ? 30.456 -7.876 -33.625 1.00 94.44 210 ALA A CA 1
ATOM 1667 C C . ALA A 1 210 ? 30.692 -6.679 -34.571 1.00 94.44 210 ALA A C 1
ATOM 1669 O O . ALA A 1 210 ? 31.787 -6.549 -35.115 1.00 94.44 210 ALA A O 1
ATOM 1670 N N . CYS A 1 211 ? 29.703 -5.801 -34.771 1.00 94.06 211 CYS A N 1
ATOM 1671 C CA . CYS A 1 211 ? 29.864 -4.570 -35.549 1.00 94.06 211 CYS A CA 1
ATOM 1672 C C . CYS A 1 211 ? 30.777 -3.584 -34.812 1.00 94.06 211 CYS A C 1
ATOM 1674 O O . CYS A 1 211 ? 30.616 -3.378 -33.605 1.00 94.06 211 CYS A O 1
ATOM 1676 N N . ALA A 1 212 ? 31.695 -2.931 -35.525 1.00 88.19 212 ALA A N 1
ATOM 1677 C CA . ALA A 1 212 ? 32.613 -1.964 -34.927 1.00 88.19 212 ALA A CA 1
ATOM 1678 C C . ALA A 1 212 ? 31.935 -0.606 -34.682 1.00 88.19 212 ALA A C 1
ATOM 1680 O O . ALA A 1 212 ? 32.191 0.039 -33.662 1.00 88.19 212 ALA A O 1
ATOM 1681 N N . THR A 1 213 ? 31.047 -0.192 -35.588 1.00 92.19 213 THR A N 1
ATOM 1682 C CA . THR A 1 213 ? 30.449 1.148 -35.632 1.00 92.19 213 THR A CA 1
ATOM 1683 C C . THR A 1 213 ? 28.918 1.119 -35.558 1.00 92.19 213 THR A C 1
ATOM 1685 O O . THR A 1 213 ? 28.271 0.117 -35.865 1.00 92.19 213 THR A O 1
ATOM 1688 N N . PHE A 1 214 ? 28.312 2.242 -35.160 1.00 93.12 214 PHE A N 1
ATOM 1689 C CA . PHE A 1 214 ? 26.852 2.375 -35.094 1.00 93.12 214 PHE A CA 1
ATOM 1690 C C . PHE A 1 214 ? 26.149 2.293 -36.470 1.00 93.12 214 PHE A C 1
ATOM 1692 O O . PHE A 1 214 ? 25.147 1.580 -36.564 1.00 93.12 214 PHE A O 1
ATOM 1699 N N . PRO A 1 215 ? 26.656 2.910 -37.562 1.00 93.12 215 PRO A N 1
ATOM 1700 C CA . PRO A 1 215 ? 26.023 2.792 -38.879 1.00 93.12 215 PRO A CA 1
ATOM 1701 C C . PRO A 1 215 ? 25.937 1.351 -39.404 1.00 93.12 215 PRO A C 1
ATOM 1703 O O . PRO A 1 215 ? 24.929 0.989 -40.008 1.00 93.12 215 PRO A O 1
ATOM 1706 N N . GLU A 1 216 ? 26.935 0.502 -39.128 1.00 93.00 216 GLU A N 1
ATOM 1707 C CA . GLU A 1 216 ? 26.890 -0.933 -39.458 1.00 93.00 216 GLU A CA 1
ATOM 1708 C C . GLU A 1 216 ? 25.772 -1.656 -38.690 1.00 93.00 216 GLU A C 1
ATOM 1710 O O . GLU A 1 216 ? 25.005 -2.425 -39.275 1.00 93.00 216 GLU A O 1
ATOM 1715 N N . MET A 1 217 ? 25.627 -1.367 -37.391 1.00 95.06 217 MET A N 1
ATOM 1716 C CA . MET A 1 217 ? 24.561 -1.937 -36.557 1.00 95.06 217 MET A CA 1
ATOM 1717 C C . MET A 1 217 ? 23.170 -1.557 -37.078 1.00 95.06 217 MET A C 1
ATOM 1719 O O . MET A 1 217 ? 22.277 -2.404 -37.110 1.00 95.06 217 MET A O 1
ATOM 1723 N N . LEU A 1 218 ? 22.992 -0.323 -37.563 1.00 93.94 218 LEU A N 1
ATOM 1724 C CA . LEU A 1 218 ? 21.732 0.125 -38.164 1.00 93.94 218 LEU A CA 1
ATOM 1725 C C . LEU A 1 218 ? 21.361 -0.633 -39.449 1.00 93.94 218 LEU A C 1
ATOM 1727 O O . LEU A 1 218 ? 20.169 -0.773 -39.727 1.00 93.94 218 LEU A O 1
ATOM 1731 N N . VAL A 1 219 ? 22.324 -1.152 -40.222 1.00 95.44 219 VAL A N 1
ATOM 1732 C CA . VAL A 1 219 ? 22.027 -1.999 -41.396 1.00 95.44 219 VAL A CA 1
ATOM 1733 C C . VAL A 1 219 ? 21.419 -3.329 -40.948 1.00 95.44 219 VAL A C 1
ATOM 1735 O O . VAL A 1 219 ? 20.336 -3.696 -41.407 1.00 95.44 219 VAL A O 1
ATOM 1738 N N . TYR A 1 220 ? 22.061 -4.018 -40.000 1.00 95.44 220 TYR A N 1
ATOM 1739 C CA . TYR A 1 220 ? 21.549 -5.287 -39.472 1.00 95.44 220 TYR A CA 1
ATOM 1740 C C . TYR A 1 220 ? 20.238 -5.121 -38.701 1.00 95.44 220 TYR A C 1
ATOM 1742 O O . TYR A 1 220 ? 19.365 -5.979 -38.808 1.00 95.44 220 TYR A O 1
ATOM 1750 N N . TYR A 1 221 ? 20.057 -4.014 -37.977 1.00 95.44 221 TYR A N 1
ATOM 1751 C CA . TYR A 1 221 ? 18.795 -3.696 -37.311 1.00 95.44 221 TYR A CA 1
ATOM 1752 C C . TYR A 1 221 ? 17.651 -3.469 -38.315 1.00 95.44 221 TYR A C 1
ATOM 1754 O O . TYR A 1 221 ? 16.577 -4.055 -38.166 1.00 95.44 221 TYR A O 1
ATOM 1762 N N . LYS A 1 222 ? 17.887 -2.704 -39.392 1.00 95.12 222 LYS A N 1
ATOM 1763 C CA . LYS A 1 222 ? 16.900 -2.512 -40.470 1.00 95.12 222 LYS A CA 1
ATOM 1764 C C . LYS A 1 222 ? 16.544 -3.834 -41.156 1.00 95.12 222 LYS A C 1
ATOM 1766 O O . LYS A 1 222 ? 15.362 -4.079 -41.389 1.00 95.12 222 LYS A O 1
ATOM 1771 N N . GLU A 1 223 ? 17.521 -4.711 -41.406 1.00 95.25 223 GLU A N 1
ATOM 1772 C CA . GLU A 1 223 ? 17.271 -6.075 -41.902 1.00 95.25 223 GLU A CA 1
ATOM 1773 C C . GLU A 1 223 ? 16.405 -6.883 -40.917 1.00 95.25 223 GLU A C 1
ATOM 1775 O O . GLU A 1 223 ? 15.400 -7.476 -41.311 1.00 95.25 223 GLU A O 1
ATOM 1780 N N . MET A 1 224 ? 16.756 -6.867 -39.627 1.00 94.62 224 MET A N 1
ATOM 1781 C CA . MET A 1 224 ? 16.047 -7.585 -38.565 1.00 94.62 224 MET A CA 1
ATOM 1782 C C . MET A 1 224 ? 14.575 -7.150 -38.465 1.00 94.62 224 MET A C 1
ATOM 1784 O O . MET A 1 224 ? 13.680 -8.001 -38.430 1.00 94.62 224 MET A O 1
ATOM 1788 N N . LYS A 1 225 ? 14.320 -5.833 -38.508 1.00 94.19 225 LYS A N 1
ATOM 1789 C CA . LYS A 1 225 ? 12.976 -5.237 -38.509 1.00 94.19 225 LYS A CA 1
ATOM 1790 C C . LYS A 1 225 ? 12.189 -5.607 -39.772 1.00 94.19 225 LYS A C 1
ATOM 1792 O O . LYS A 1 225 ? 11.066 -6.092 -39.660 1.00 94.19 225 LYS A O 1
ATOM 1797 N N . GLN A 1 226 ? 12.774 -5.447 -40.964 1.00 94.44 226 GLN A N 1
ATOM 1798 C CA . GLN A 1 226 ? 12.129 -5.805 -42.243 1.00 94.44 226 GLN A CA 1
ATOM 1799 C C . GLN A 1 226 ? 11.772 -7.295 -42.340 1.00 94.44 226 GLN A C 1
ATOM 1801 O O . GLN A 1 226 ? 10.800 -7.662 -42.997 1.00 94.44 226 GLN A O 1
ATOM 1806 N N . ARG A 1 227 ? 12.547 -8.158 -41.677 1.00 92.81 227 ARG A N 1
ATOM 1807 C CA . ARG A 1 227 ? 12.319 -9.605 -41.618 1.00 92.81 227 ARG A CA 1
ATOM 1808 C C . ARG A 1 227 ? 11.251 -10.027 -40.599 1.00 92.81 227 ARG A C 1
ATOM 1810 O O . ARG A 1 227 ? 10.848 -11.187 -40.609 1.00 92.81 227 ARG A O 1
ATOM 1817 N N . GLY A 1 228 ? 10.807 -9.134 -39.711 1.00 92.00 228 GLY A N 1
ATOM 1818 C CA . GLY A 1 228 ? 9.879 -9.473 -38.624 1.00 92.00 228 GLY A CA 1
ATOM 1819 C C . GLY A 1 228 ? 10.508 -10.332 -37.517 1.00 92.00 228 GLY A C 1
ATOM 1820 O O . GLY A 1 228 ? 9.815 -11.107 -36.856 1.00 92.00 228 GLY A O 1
ATOM 1821 N N . VAL A 1 229 ? 11.826 -10.236 -37.317 1.00 93.19 229 VAL A N 1
ATOM 1822 C CA . VAL A 1 229 ? 12.512 -10.875 -36.183 1.00 93.19 229 VAL A CA 1
ATOM 1823 C C . VAL A 1 229 ? 12.178 -10.108 -34.902 1.00 93.19 229 VAL A C 1
ATOM 1825 O O . VAL A 1 229 ? 12.198 -8.879 -34.885 1.00 93.19 229 VAL A O 1
ATOM 1828 N N . LYS A 1 230 ? 11.859 -10.831 -33.820 1.00 87.31 230 LYS A N 1
ATOM 1829 C CA . LYS A 1 230 ? 11.497 -10.209 -32.539 1.00 87.31 230 LYS A CA 1
ATOM 1830 C C . LYS A 1 230 ? 12.725 -9.582 -31.882 1.00 87.31 230 LYS A C 1
ATOM 1832 O O . LYS A 1 230 ? 13.666 -10.307 -31.573 1.00 87.31 230 LYS A O 1
ATOM 1837 N N . VAL A 1 231 ? 12.662 -8.280 -31.619 1.00 90.12 231 VAL A N 1
ATOM 1838 C CA . VAL A 1 231 ? 13.638 -7.539 -30.806 1.00 90.12 231 VAL A CA 1
ATOM 1839 C C . VAL A 1 231 ? 13.669 -8.107 -29.376 1.00 90.12 231 VAL A C 1
ATOM 1841 O O . VAL A 1 231 ? 12.696 -8.711 -28.907 1.00 90.12 231 VAL A O 1
ATOM 1844 N N . ASP A 1 232 ? 14.786 -7.946 -28.671 1.00 91.38 232 ASP A N 1
ATOM 1845 C CA . ASP A 1 232 ? 14.881 -8.226 -27.239 1.00 91.38 232 ASP A CA 1
ATOM 1846 C C . ASP A 1 232 ? 15.798 -7.247 -26.488 1.00 91.38 232 ASP A C 1
ATOM 1848 O O . ASP A 1 232 ? 16.299 -6.272 -27.048 1.00 91.38 232 ASP A O 1
ATOM 1852 N N . VAL A 1 233 ? 15.965 -7.507 -25.189 1.00 94.44 233 VAL A N 1
ATOM 1853 C CA . VAL A 1 233 ? 16.754 -6.692 -24.254 1.00 94.44 233 VAL A CA 1
ATOM 1854 C C . VAL A 1 233 ? 18.235 -6.636 -24.656 1.00 94.44 233 VAL A C 1
ATOM 1856 O O . VAL A 1 233 ? 18.876 -5.602 -24.492 1.00 94.44 233 VAL A O 1
ATOM 1859 N N . ASP A 1 234 ? 18.774 -7.709 -25.247 1.00 94.50 234 ASP A N 1
ATOM 1860 C CA . ASP A 1 234 ? 20.144 -7.737 -25.774 1.00 94.50 234 ASP A CA 1
ATOM 1861 C C . ASP A 1 234 ? 20.268 -6.835 -27.013 1.00 94.50 234 ASP A C 1
ATOM 1863 O O . ASP A 1 234 ? 21.267 -6.123 -27.151 1.00 94.50 234 ASP A O 1
ATOM 1867 N N . THR A 1 235 ? 19.266 -6.824 -27.909 1.00 93.88 235 THR A N 1
ATOM 1868 C CA . THR A 1 235 ? 19.238 -5.878 -29.039 1.00 93.88 235 THR A CA 1
ATOM 1869 C C . THR A 1 235 ? 19.185 -4.435 -28.535 1.00 93.88 235 THR A C 1
ATOM 1871 O O . THR A 1 235 ? 19.939 -3.589 -29.018 1.00 93.88 235 THR A O 1
ATOM 1874 N N . LEU A 1 236 ? 18.305 -4.168 -27.562 1.00 95.44 236 LEU A N 1
ATOM 1875 C CA . LEU A 1 236 ? 18.067 -2.849 -26.974 1.00 95.44 236 LEU A CA 1
ATOM 1876 C C . LEU A 1 236 ? 19.343 -2.293 -26.332 1.00 95.44 236 LEU A C 1
ATOM 1878 O O . LEU A 1 236 ? 19.849 -1.258 -26.766 1.00 95.44 236 LEU A O 1
ATOM 1882 N N . ASN A 1 237 ? 19.923 -3.034 -25.385 1.00 95.50 237 ASN A N 1
ATOM 1883 C CA . ASN A 1 237 ? 21.163 -2.656 -24.711 1.00 95.50 237 ASN A CA 1
ATOM 1884 C C . ASN A 1 237 ? 22.326 -2.463 -25.693 1.00 95.50 237 ASN A C 1
ATOM 1886 O O . ASN A 1 237 ? 23.072 -1.492 -25.565 1.00 95.50 237 ASN A O 1
ATOM 1890 N N . ALA A 1 238 ? 22.488 -3.345 -26.689 1.00 94.12 238 ALA A N 1
ATOM 1891 C CA . ALA A 1 238 ? 23.575 -3.232 -27.662 1.00 94.12 238 ALA A CA 1
ATOM 1892 C C . ALA A 1 238 ? 23.435 -1.991 -28.561 1.00 94.12 238 ALA A C 1
ATOM 1894 O O . ALA A 1 238 ? 24.419 -1.276 -28.765 1.00 94.12 238 ALA A O 1
ATOM 1895 N N . LEU A 1 239 ? 22.233 -1.722 -29.087 1.00 95.38 239 LEU A N 1
ATOM 1896 C CA . LEU A 1 239 ? 21.978 -0.556 -29.936 1.00 95.38 239 LEU A CA 1
ATOM 1897 C C . LEU A 1 239 ? 22.126 0.752 -29.152 1.00 95.38 239 LEU A C 1
ATOM 1899 O O . LEU A 1 239 ? 22.873 1.622 -29.596 1.00 95.38 239 LEU A O 1
ATOM 1903 N N . LEU A 1 240 ? 21.501 0.871 -27.975 1.00 95.44 240 LEU A N 1
ATOM 1904 C CA . LEU A 1 240 ? 21.580 2.083 -27.150 1.00 95.44 240 LEU A CA 1
ATOM 1905 C C . LEU A 1 240 ? 23.002 2.349 -26.649 1.00 95.44 240 LEU A C 1
ATOM 1907 O O . LEU A 1 240 ? 23.490 3.467 -26.786 1.00 95.44 240 LEU A O 1
ATOM 1911 N N . SER A 1 241 ? 23.713 1.326 -26.159 1.00 93.38 241 SER A N 1
ATOM 1912 C CA . SER A 1 241 ? 25.099 1.477 -25.680 1.00 93.38 241 SER A CA 1
ATOM 1913 C C . SER A 1 241 ? 26.068 1.938 -26.771 1.00 93.38 241 SER A C 1
ATOM 1915 O O . SER A 1 241 ? 27.090 2.551 -26.459 1.00 93.38 241 SER A O 1
ATOM 1917 N N . ARG A 1 242 ? 25.788 1.629 -28.048 1.00 93.75 242 ARG A N 1
ATOM 1918 C CA . ARG A 1 242 ? 26.580 2.128 -29.180 1.00 93.75 242 ARG A CA 1
ATOM 1919 C C . ARG A 1 242 ? 26.100 3.505 -29.646 1.00 93.75 242 ARG A C 1
ATOM 1921 O O . ARG A 1 242 ? 26.949 4.346 -29.921 1.00 93.75 242 ARG A O 1
ATOM 1928 N N . ALA A 1 243 ? 24.788 3.745 -29.693 1.00 93.81 243 ALA A N 1
ATOM 1929 C CA . ALA A 1 243 ? 24.195 5.036 -30.046 1.00 93.81 243 ALA A CA 1
ATOM 1930 C C . ALA A 1 243 ? 24.665 6.149 -29.094 1.00 93.81 243 ALA A C 1
ATOM 1932 O O . ALA A 1 243 ? 25.234 7.137 -29.541 1.00 93.81 243 ALA A O 1
ATOM 1933 N N . ALA A 1 244 ? 24.552 5.926 -27.781 1.00 92.31 244 ALA A N 1
ATOM 1934 C CA . ALA A 1 244 ? 24.977 6.844 -26.719 1.00 92.31 244 ALA A CA 1
ATOM 1935 C C . ALA A 1 244 ? 26.471 7.227 -26.760 1.00 92.31 244 ALA A C 1
ATOM 1937 O O . ALA A 1 244 ? 26.878 8.202 -26.136 1.00 92.31 244 ALA A O 1
ATOM 1938 N N . ARG A 1 245 ? 27.300 6.453 -27.474 1.00 91.00 245 ARG A N 1
ATOM 1939 C CA . ARG A 1 245 ? 28.749 6.672 -27.630 1.00 91.00 245 ARG A CA 1
ATOM 1940 C C . ARG A 1 245 ? 29.137 7.147 -29.034 1.00 91.00 245 ARG A C 1
ATOM 1942 O O . ARG A 1 245 ? 30.323 7.165 -29.354 1.00 91.00 245 ARG A O 1
ATOM 1949 N N . TYR A 1 246 ? 28.169 7.461 -29.895 1.00 92.56 246 TYR A N 1
ATOM 1950 C CA . TYR A 1 246 ? 28.418 7.879 -31.271 1.00 92.56 246 TYR A CA 1
ATOM 1951 C C . TYR A 1 246 ? 28.310 9.402 -31.393 1.00 92.56 246 TYR A C 1
ATOM 1953 O O . TYR A 1 246 ? 27.214 9.953 -31.389 1.00 92.56 246 TYR A O 1
ATOM 1961 N N . GLU A 1 247 ? 29.457 10.073 -31.539 1.00 87.06 247 GLU A N 1
ATOM 1962 C CA . GLU A 1 247 ? 29.623 11.541 -31.480 1.00 87.06 247 GLU A CA 1
ATOM 1963 C C . GLU A 1 247 ? 28.737 12.359 -32.439 1.00 87.06 247 GLU A C 1
ATOM 1965 O O . GLU A 1 247 ? 28.635 13.574 -32.293 1.00 87.06 247 GLU A O 1
ATOM 1970 N N . HIS A 1 248 ? 28.140 11.729 -33.453 1.00 87.69 248 HIS A N 1
ATOM 1971 C CA . HIS A 1 248 ? 27.334 12.397 -34.479 1.00 87.69 248 HIS A CA 1
ATOM 1972 C C . HIS A 1 248 ? 25.835 12.067 -34.400 1.00 87.69 248 HIS A C 1
ATOM 1974 O O . HIS A 1 248 ? 25.092 12.460 -35.299 1.00 87.69 248 HIS A O 1
ATOM 1980 N N . ILE A 1 249 ? 25.376 11.328 -33.381 1.00 89.50 249 ILE A N 1
ATOM 1981 C CA . ILE A 1 249 ? 23.938 11.112 -33.176 1.00 89.50 249 ILE A CA 1
ATOM 1982 C C . ILE A 1 249 ? 23.313 12.318 -32.465 1.00 89.50 249 ILE A C 1
ATOM 1984 O O . ILE A 1 249 ? 23.932 12.901 -31.573 1.00 89.50 249 ILE A O 1
ATOM 1988 N N . GLN A 1 250 ? 22.080 12.689 -32.818 1.00 90.75 250 GLN A N 1
ATOM 1989 C CA . GLN A 1 250 ? 21.326 13.625 -31.988 1.00 90.75 250 GLN A CA 1
ATOM 1990 C C . GLN A 1 250 ? 20.744 12.877 -30.787 1.00 90.75 250 GLN A C 1
ATOM 1992 O O . GLN A 1 250 ? 20.372 11.709 -30.884 1.00 90.75 250 GLN A O 1
ATOM 1997 N N . VAL A 1 251 ? 20.644 13.548 -29.639 1.00 91.31 251 VAL A N 1
ATOM 1998 C CA . VAL A 1 251 ? 20.129 12.926 -28.407 1.00 91.31 251 VAL A CA 1
ATOM 1999 C C . VAL A 1 251 ? 18.698 12.407 -28.608 1.00 91.31 251 VAL A C 1
ATOM 2001 O O . VAL A 1 251 ? 18.379 11.308 -28.159 1.00 91.31 251 VAL A O 1
ATOM 2004 N N . ASP A 1 252 ? 17.851 13.146 -29.330 1.00 90.69 252 ASP A N 1
ATOM 2005 C CA . ASP A 1 252 ? 16.471 12.719 -29.588 1.00 90.69 252 ASP A CA 1
ATOM 2006 C C . ASP A 1 252 ? 16.395 11.476 -30.491 1.00 90.69 252 ASP A C 1
ATOM 2008 O O . ASP A 1 252 ? 15.543 10.630 -30.252 1.00 90.69 252 ASP A O 1
ATOM 2012 N N . ASP A 1 253 ? 17.338 11.259 -31.421 1.00 92.81 253 ASP A N 1
ATOM 2013 C CA . ASP A 1 253 ? 17.412 10.006 -32.198 1.00 92.81 253 ASP A CA 1
ATOM 2014 C C . ASP A 1 253 ? 17.666 8.781 -31.293 1.00 92.81 253 ASP A C 1
ATOM 2016 O O . ASP A 1 253 ? 17.164 7.693 -31.575 1.00 92.81 253 ASP A O 1
ATOM 2020 N N . VAL A 1 254 ? 18.424 8.934 -30.194 1.00 95.38 254 VAL A N 1
ATOM 2021 C CA . VAL A 1 254 ? 18.650 7.853 -29.209 1.00 95.38 254 VAL A CA 1
ATOM 2022 C C . VAL A 1 254 ? 17.341 7.495 -28.502 1.00 95.38 254 VAL A C 1
ATOM 2024 O O . VAL A 1 254 ? 17.032 6.316 -28.321 1.00 95.38 254 VAL A O 1
ATOM 2027 N N . PHE A 1 255 ? 16.556 8.507 -28.132 1.00 95.06 255 PHE A N 1
ATOM 2028 C CA . PHE A 1 255 ? 15.254 8.315 -27.500 1.00 95.06 255 PHE A CA 1
ATOM 2029 C C . PHE A 1 255 ? 14.208 7.766 -28.478 1.00 95.06 255 PHE A C 1
ATOM 2031 O O . PHE A 1 255 ? 13.518 6.809 -28.143 1.00 95.06 255 PHE A O 1
ATOM 2038 N N . LEU A 1 256 ? 14.143 8.277 -29.708 1.00 95.06 256 LEU A N 1
ATOM 2039 C CA . LEU A 1 256 ? 13.271 7.754 -30.764 1.00 95.06 256 LEU A CA 1
ATOM 2040 C C . LEU A 1 256 ? 13.609 6.296 -31.116 1.00 95.06 256 LEU A C 1
ATOM 2042 O O . LEU A 1 256 ? 12.707 5.507 -31.391 1.00 95.06 256 LEU A O 1
ATOM 2046 N N . LEU A 1 257 ? 14.888 5.905 -31.055 1.00 95.12 257 LEU A N 1
ATOM 2047 C CA . LEU A 1 257 ? 15.314 4.512 -31.200 1.00 95.12 257 LEU A CA 1
ATOM 2048 C C . LEU A 1 257 ? 14.848 3.640 -30.020 1.00 95.12 257 LEU A C 1
ATOM 2050 O O . LEU A 1 257 ? 14.409 2.513 -30.241 1.00 95.12 257 LEU A O 1
ATOM 2054 N N . PHE A 1 258 ? 14.891 4.139 -28.781 1.00 96.50 258 PHE A N 1
ATOM 2055 C CA . PHE A 1 258 ? 14.309 3.443 -27.625 1.00 96.50 258 PHE A CA 1
ATOM 2056 C C . PHE A 1 258 ? 12.784 3.286 -27.751 1.00 96.50 258 PHE A C 1
ATOM 2058 O O . PHE A 1 258 ? 12.261 2.182 -27.569 1.00 96.50 258 PHE A O 1
ATOM 2065 N N . ASP A 1 259 ? 12.081 4.360 -28.114 1.00 95.50 259 ASP A N 1
ATOM 2066 C CA . ASP A 1 259 ? 10.631 4.376 -28.325 1.00 95.50 259 ASP A CA 1
ATOM 2067 C C . ASP A 1 259 ? 10.233 3.398 -29.459 1.00 95.50 259 ASP A C 1
ATOM 2069 O O . ASP A 1 259 ? 9.262 2.650 -29.342 1.00 95.50 259 ASP A O 1
ATOM 2073 N N . GLU A 1 260 ? 11.029 3.308 -30.534 1.00 95.38 260 GLU A N 1
ATOM 2074 C CA . GLU A 1 260 ? 10.834 2.337 -31.620 1.00 95.38 260 GLU A CA 1
ATOM 2075 C C . GLU A 1 260 ? 11.070 0.884 -31.168 1.00 95.38 260 GLU A C 1
ATOM 2077 O O . GLU A 1 260 ? 10.268 -0.004 -31.473 1.00 95.38 260 GLU A O 1
ATOM 2082 N N . LEU A 1 261 ? 12.163 0.613 -30.448 1.00 94.69 261 LEU A N 1
ATOM 2083 C CA . LEU A 1 261 ? 12.523 -0.741 -30.012 1.00 94.69 261 LEU A CA 1
ATOM 2084 C C . LEU A 1 261 ? 11.536 -1.285 -28.967 1.00 94.69 261 LEU A C 1
ATOM 2086 O O . LEU A 1 261 ? 11.174 -2.465 -29.021 1.00 94.69 261 LEU A O 1
ATOM 2090 N N . THR A 1 262 ? 11.054 -0.436 -28.057 1.00 94.25 262 THR A N 1
ATOM 2091 C CA . THR A 1 262 ? 10.007 -0.797 -27.086 1.00 94.25 262 THR A CA 1
ATOM 2092 C C . THR A 1 262 ? 8.651 -1.009 -27.765 1.00 94.25 262 THR A C 1
ATOM 2094 O O . THR A 1 262 ? 7.988 -2.007 -27.480 1.00 94.25 262 THR A O 1
ATOM 2097 N N . ALA A 1 263 ? 8.281 -0.192 -28.761 1.00 93.81 263 ALA A N 1
ATOM 2098 C CA . ALA A 1 263 ? 7.097 -0.429 -29.599 1.00 93.81 263 ALA A CA 1
ATOM 2099 C C . ALA A 1 263 ? 7.177 -1.737 -30.422 1.00 93.81 263 ALA A C 1
ATOM 2101 O O . ALA A 1 263 ? 6.151 -2.350 -30.720 1.00 93.81 263 ALA A O 1
ATOM 2102 N N . LEU A 1 264 ? 8.385 -2.214 -30.749 1.00 91.25 264 LEU A N 1
ATOM 2103 C CA . LEU A 1 264 ? 8.631 -3.539 -31.342 1.00 91.25 264 LEU A CA 1
ATOM 2104 C C . LEU A 1 264 ? 8.626 -4.695 -30.316 1.00 91.25 264 LEU A C 1
ATOM 2106 O O . LEU A 1 264 ? 8.852 -5.852 -30.689 1.00 91.25 264 LEU A O 1
ATOM 2110 N N . GLY A 1 265 ? 8.342 -4.413 -29.042 1.00 89.44 265 GLY A N 1
ATOM 2111 C CA . GLY A 1 265 ? 8.213 -5.401 -27.971 1.00 89.44 265 GLY A CA 1
ATOM 2112 C C . GLY A 1 265 ? 9.515 -5.745 -27.242 1.00 89.44 265 GLY A C 1
ATOM 2113 O O . GLY A 1 265 ? 9.573 -6.787 -26.583 1.00 89.44 265 GLY A O 1
ATOM 2114 N N . ALA A 1 266 ? 10.559 -4.915 -27.342 1.00 93.06 266 ALA A N 1
ATOM 2115 C CA . ALA A 1 266 ? 11.708 -5.020 -26.447 1.00 93.06 266 ALA A CA 1
ATOM 2116 C C . ALA A 1 266 ? 11.311 -4.575 -25.030 1.00 93.06 266 ALA A C 1
ATOM 2118 O O . ALA A 1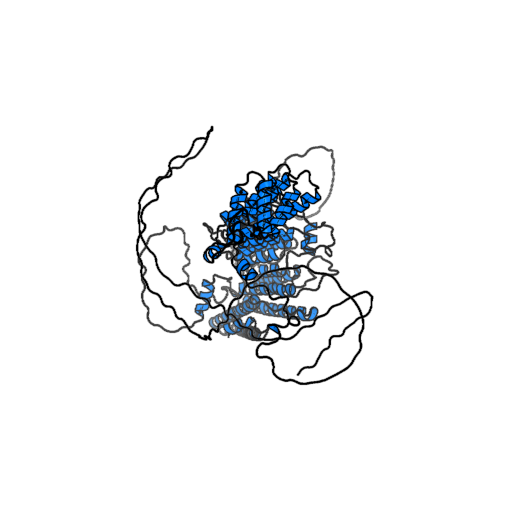 266 ? 10.777 -3.484 -24.842 1.00 93.06 266 ALA A O 1
ATOM 2119 N N . ARG A 1 267 ? 11.591 -5.411 -24.026 1.00 93.56 267 ARG A N 1
ATOM 2120 C CA . ARG A 1 267 ? 11.425 -5.036 -22.617 1.00 93.56 267 ARG A CA 1
ATOM 2121 C C . ARG A 1 267 ? 12.607 -4.143 -22.204 1.00 93.56 267 ARG A C 1
ATOM 2123 O O . ARG A 1 267 ? 13.738 -4.575 -22.432 1.00 93.56 267 ARG A O 1
ATOM 2130 N N . PRO A 1 268 ? 12.390 -2.951 -21.624 1.00 94.94 268 PRO A N 1
ATOM 2131 C CA . PRO A 1 268 ? 13.472 -2.193 -21.006 1.00 94.94 268 PRO A CA 1
ATOM 2132 C C . PRO A 1 268 ? 13.999 -2.935 -19.773 1.00 94.94 268 PRO A C 1
ATOM 2134 O O . PRO A 1 268 ? 13.257 -3.654 -19.107 1.00 94.94 268 PRO A O 1
ATOM 2137 N N . ASP A 1 269 ? 15.273 -2.736 -19.455 1.00 94.81 269 ASP A N 1
ATOM 2138 C CA . ASP A 1 269 ? 15.906 -3.188 -18.217 1.00 94.81 269 ASP A CA 1
ATOM 2139 C C . ASP A 1 269 ? 16.676 -2.038 -17.548 1.00 94.81 269 ASP A C 1
ATOM 2141 O O . ASP A 1 269 ? 16.778 -0.933 -18.088 1.00 94.81 269 ASP A O 1
ATOM 2145 N N . ILE A 1 270 ? 17.236 -2.298 -16.362 1.00 94.12 270 ILE A N 1
ATOM 2146 C CA . ILE A 1 270 ? 17.987 -1.293 -15.593 1.00 94.12 270 ILE A CA 1
ATOM 2147 C C . ILE A 1 270 ? 19.157 -0.724 -16.417 1.00 94.12 270 ILE A C 1
ATOM 2149 O O . ILE A 1 270 ? 19.381 0.483 -16.384 1.00 94.12 270 ILE A O 1
ATOM 2153 N N . ALA A 1 271 ? 19.855 -1.553 -17.205 1.00 93.88 271 ALA A N 1
ATOM 2154 C CA . ALA A 1 271 ? 20.965 -1.108 -18.051 1.00 93.88 271 ALA A CA 1
ATOM 2155 C C . ALA A 1 271 ? 20.507 -0.205 -19.214 1.00 93.88 271 ALA A C 1
ATOM 2157 O O . ALA A 1 271 ? 21.156 0.806 -19.497 1.00 93.88 271 ALA A O 1
ATOM 2158 N N . SER A 1 272 ? 19.362 -0.504 -19.836 1.00 94.88 272 SER A N 1
ATOM 2159 C CA . SER A 1 272 ? 18.763 0.341 -20.877 1.00 94.88 272 SER A CA 1
ATOM 2160 C C . SER A 1 272 ? 18.406 1.724 -20.327 1.00 94.88 272 SER A C 1
ATOM 2162 O O . SER A 1 272 ? 18.742 2.737 -20.939 1.00 94.88 272 SER A O 1
ATOM 2164 N N . VAL A 1 273 ? 17.765 1.783 -19.153 1.00 95.88 273 VAL A N 1
ATOM 2165 C CA . VAL A 1 273 ? 17.312 3.054 -18.559 1.00 95.88 273 VAL A CA 1
ATOM 2166 C C . VAL A 1 273 ? 18.478 3.853 -17.963 1.00 95.88 273 VAL A C 1
ATOM 2168 O O . VAL A 1 273 ? 18.523 5.064 -18.149 1.00 95.88 273 VAL A O 1
ATOM 2171 N N . GLU A 1 274 ? 19.486 3.210 -17.360 1.00 95.69 274 GLU A N 1
ATOM 2172 C CA . GLU A 1 274 ? 20.743 3.880 -16.974 1.00 95.69 274 GLU A CA 1
ATOM 2173 C C . GLU A 1 274 ? 21.512 4.425 -18.190 1.00 95.69 274 GLU A C 1
ATOM 2175 O O . GLU A 1 274 ? 22.076 5.518 -18.128 1.00 95.69 274 GLU A O 1
ATOM 2180 N N . THR A 1 275 ? 21.480 3.730 -19.332 1.00 95.50 275 THR A N 1
ATOM 2181 C CA . THR A 1 275 ? 22.054 4.259 -20.580 1.00 95.50 275 THR A CA 1
ATOM 2182 C C . THR A 1 275 ? 21.319 5.530 -21.016 1.00 95.50 275 THR A C 1
ATOM 2184 O O . THR A 1 275 ? 21.968 6.543 -21.271 1.00 95.50 275 THR A O 1
ATOM 2187 N N . LEU A 1 276 ? 19.980 5.533 -21.025 1.00 95.88 276 LEU A N 1
ATOM 2188 C CA . LEU A 1 276 ? 19.193 6.740 -21.323 1.00 95.88 276 LEU A CA 1
ATOM 2189 C C . LEU A 1 276 ? 19.416 7.870 -20.306 1.00 95.88 276 LEU A C 1
ATOM 2191 O O . LEU A 1 276 ? 19.396 9.039 -20.683 1.00 95.88 276 LEU A O 1
ATOM 2195 N N . HIS A 1 277 ? 19.645 7.538 -19.034 1.00 95.31 277 HIS A N 1
ATOM 2196 C CA . HIS A 1 277 ? 19.930 8.506 -17.978 1.00 95.31 277 HIS A CA 1
ATOM 2197 C C . HIS A 1 277 ? 21.243 9.242 -18.256 1.00 95.31 277 HIS A C 1
ATOM 2199 O O . HIS A 1 277 ? 21.229 10.467 -18.358 1.00 95.31 277 HIS A O 1
ATOM 2205 N N . THR A 1 278 ? 22.337 8.519 -18.519 1.00 94.12 278 THR A N 1
ATOM 2206 C CA . THR A 1 278 ? 23.611 9.166 -18.891 1.00 94.12 278 THR A CA 1
ATOM 2207 C C . THR A 1 278 ? 23.479 9.994 -20.176 1.00 94.12 278 THR A C 1
ATOM 2209 O O . THR A 1 278 ? 24.024 11.093 -20.262 1.00 94.12 278 THR A O 1
ATOM 2212 N N . VAL A 1 279 ? 22.690 9.539 -21.157 1.00 94.69 279 VAL A N 1
ATOM 2213 C CA . VAL A 1 279 ? 22.385 10.307 -22.379 1.00 94.69 279 VAL A CA 1
ATOM 2214 C C . VAL A 1 279 ? 21.632 11.608 -22.066 1.00 94.69 279 VAL A C 1
ATOM 2216 O O . VAL A 1 279 ? 21.943 12.641 -22.657 1.00 94.69 279 VAL A O 1
ATOM 2219 N N . LEU A 1 280 ? 20.693 11.597 -21.113 1.00 94.31 280 LEU A N 1
ATOM 2220 C CA . LEU A 1 280 ? 19.952 12.784 -20.673 1.00 94.31 280 LEU A CA 1
ATOM 2221 C C . LEU A 1 280 ? 20.833 13.784 -19.899 1.00 94.31 280 LEU A C 1
ATOM 2223 O O . LEU A 1 280 ? 20.659 14.990 -20.074 1.00 94.31 280 LEU A O 1
ATOM 2227 N N . GLU A 1 281 ? 21.800 13.320 -19.102 1.00 91.62 281 GLU A N 1
ATOM 2228 C CA . GLU A 1 281 ? 22.784 14.192 -18.432 1.00 91.62 281 GLU A CA 1
ATOM 2229 C C . GLU A 1 281 ? 23.640 14.966 -19.449 1.00 91.62 281 GLU A C 1
ATOM 2231 O O . GLU A 1 281 ? 23.819 16.181 -19.337 1.00 91.62 281 GLU A O 1
ATOM 2236 N N . HIS A 1 282 ? 24.113 14.285 -20.498 1.00 90.19 282 HIS A N 1
ATOM 2237 C CA . HIS A 1 282 ? 24.914 14.893 -21.569 1.00 90.19 282 HIS A CA 1
ATOM 2238 C C . HIS A 1 282 ? 24.073 15.780 -22.516 1.00 90.19 282 HIS A C 1
ATOM 2240 O O . HIS A 1 282 ? 24.616 16.565 -23.299 1.00 90.19 282 HIS A O 1
ATOM 2246 N N . ALA A 1 283 ? 22.741 15.724 -22.423 1.00 89.81 283 ALA A N 1
ATOM 2247 C CA . ALA A 1 283 ? 21.806 16.469 -23.264 1.00 89.81 283 ALA A CA 1
ATOM 2248 C C . ALA A 1 283 ? 21.614 17.944 -22.866 1.00 89.81 283 ALA A C 1
ATOM 2250 O O . ALA A 1 283 ? 20.643 18.561 -23.296 1.00 89.81 283 ALA A O 1
ATOM 2251 N N . ALA A 1 284 ? 22.500 18.541 -22.061 1.00 86.81 284 ALA A N 1
ATOM 2252 C CA . ALA A 1 284 ? 22.341 19.890 -21.495 1.00 86.81 284 ALA A CA 1
ATOM 2253 C C . ALA A 1 284 ? 22.061 21.015 -22.523 1.00 86.81 284 ALA A C 1
ATOM 2255 O O . ALA A 1 284 ? 21.491 22.044 -22.164 1.00 86.81 284 ALA A O 1
ATOM 2256 N N . HIS A 1 285 ? 22.422 20.807 -23.793 1.00 88.12 285 HIS A N 1
ATOM 2257 C CA . HIS A 1 285 ? 22.153 21.709 -24.918 1.00 88.12 285 HIS A CA 1
ATOM 2258 C C . HIS A 1 285 ? 20.699 21.666 -25.443 1.00 88.12 285 HIS A C 1
ATOM 2260 O O . HIS A 1 285 ? 20.321 22.517 -26.245 1.00 88.12 285 HIS A O 1
ATOM 2266 N N . GLN A 1 286 ? 19.892 20.681 -25.035 1.00 92.44 286 GLN A N 1
ATOM 2267 C CA . GLN A 1 286 ? 18.508 20.504 -25.487 1.00 92.44 286 GLN A CA 1
ATOM 2268 C C . GLN A 1 286 ? 17.515 21.409 -24.726 1.00 92.44 286 GLN A C 1
ATOM 2270 O O . GLN A 1 286 ? 17.753 21.736 -23.552 1.00 92.44 286 GLN A O 1
ATOM 2275 N N . PRO A 1 287 ? 16.373 21.780 -25.349 1.00 94.62 287 PRO A N 1
ATOM 2276 C CA . PRO A 1 287 ? 15.353 22.625 -24.730 1.00 94.62 287 PRO A CA 1
ATOM 2277 C C . PRO A 1 287 ? 14.901 22.110 -23.352 1.00 94.62 287 PRO A C 1
ATOM 2279 O O . PRO A 1 287 ? 14.765 20.897 -23.165 1.00 94.62 287 PRO A O 1
ATOM 2282 N N . PRO A 1 288 ? 14.622 23.000 -22.379 1.00 93.75 288 PRO A N 1
ATOM 2283 C CA . PRO A 1 288 ? 14.250 22.589 -21.024 1.00 93.75 288 PRO A CA 1
ATOM 2284 C C . PRO A 1 288 ? 12.953 21.768 -20.995 1.00 93.75 288 PRO A C 1
ATOM 2286 O O . PRO A 1 288 ? 12.862 20.815 -20.229 1.00 93.75 288 PRO A O 1
ATOM 2289 N N . GLU A 1 289 ? 11.990 22.076 -21.868 1.00 94.25 289 GLU A N 1
ATOM 2290 C CA . GLU A 1 289 ? 10.732 21.329 -22.010 1.00 94.25 289 GLU A CA 1
ATOM 2291 C C . GLU A 1 289 ? 10.960 19.898 -22.519 1.00 94.25 289 GLU A C 1
ATOM 2293 O O . GLU A 1 289 ? 10.381 18.949 -21.987 1.00 94.25 289 GLU A O 1
ATOM 2298 N N . TRP A 1 290 ? 11.856 19.720 -23.498 1.00 94.12 290 TRP A N 1
ATOM 2299 C CA . TRP A 1 290 ? 12.251 18.399 -23.999 1.00 94.12 290 TRP A CA 1
ATOM 2300 C C . TRP A 1 290 ? 12.958 17.593 -22.903 1.00 94.12 290 TRP A C 1
ATOM 2302 O O . TRP A 1 290 ? 12.592 16.445 -22.647 1.00 94.12 290 TRP A O 1
ATOM 2312 N N . ARG A 1 291 ? 13.910 18.216 -22.187 1.00 94.00 291 ARG A N 1
ATOM 2313 C CA . ARG A 1 291 ? 14.636 17.563 -21.086 1.00 94.00 291 ARG A CA 1
ATOM 2314 C C . ARG A 1 291 ? 13.700 17.153 -19.954 1.00 94.00 291 ARG A C 1
ATOM 2316 O O . ARG A 1 291 ? 13.807 16.031 -19.478 1.00 94.00 291 ARG A O 1
ATOM 2323 N N . GLU A 1 292 ? 12.761 18.009 -19.557 1.00 94.06 292 GLU A N 1
ATOM 2324 C CA . GLU A 1 292 ? 11.765 17.689 -18.527 1.00 94.06 292 GLU A CA 1
ATOM 2325 C C . GLU A 1 292 ? 10.800 16.580 -18.980 1.00 94.06 292 GLU A C 1
ATOM 2327 O O . GLU A 1 292 ? 10.463 15.698 -18.190 1.00 94.06 292 GLU A O 1
ATOM 2332 N N . THR A 1 293 ? 10.408 16.563 -20.258 1.00 94.94 293 THR A N 1
ATOM 2333 C CA . THR A 1 293 ? 9.559 15.503 -20.827 1.00 94.94 293 THR A CA 1
ATOM 2334 C C . THR A 1 293 ? 10.268 14.147 -20.800 1.00 94.94 293 THR A C 1
ATOM 2336 O O . THR A 1 293 ? 9.719 13.175 -20.278 1.00 94.94 293 THR A O 1
ATOM 2339 N N . ARG A 1 294 ? 11.520 14.072 -21.277 1.00 94.69 294 ARG A N 1
ATOM 2340 C CA . ARG A 1 294 ? 12.312 12.832 -21.216 1.00 94.69 294 ARG A CA 1
ATOM 2341 C C . ARG A 1 294 ? 12.689 12.448 -19.779 1.00 94.69 294 ARG A C 1
ATOM 2343 O O . ARG A 1 294 ? 12.693 11.264 -19.460 1.00 94.69 294 ARG A O 1
ATOM 2350 N N . ARG A 1 295 ? 12.912 13.412 -18.873 1.00 95.69 295 ARG A N 1
ATOM 2351 C CA . ARG A 1 295 ? 13.126 13.148 -17.436 1.00 95.69 295 ARG A CA 1
ATOM 2352 C C . ARG A 1 295 ? 11.923 12.442 -16.809 1.00 95.69 295 ARG A C 1
ATOM 2354 O O . ARG A 1 295 ? 12.114 11.459 -16.102 1.00 95.69 295 ARG A O 1
ATOM 2361 N N . ARG A 1 296 ? 10.695 12.890 -17.100 1.00 95.94 296 ARG A N 1
ATOM 2362 C CA . ARG A 1 296 ? 9.460 12.223 -16.641 1.00 95.94 296 ARG A CA 1
ATOM 2363 C C . ARG A 1 296 ? 9.346 10.805 -17.194 1.00 95.94 296 ARG A C 1
ATOM 2365 O O . ARG A 1 296 ? 9.150 9.883 -16.410 1.00 95.94 296 ARG A O 1
ATOM 2372 N N . GLN A 1 297 ? 9.596 10.620 -18.494 1.00 95.06 297 GLN A N 1
ATOM 2373 C CA . GLN A 1 297 ? 9.636 9.294 -19.123 1.00 95.06 297 GLN A CA 1
ATOM 2374 C C . GLN A 1 297 ? 10.631 8.351 -18.413 1.00 95.06 297 GLN A C 1
ATOM 2376 O O . GLN A 1 297 ? 10.305 7.198 -18.146 1.00 95.06 297 GLN A O 1
ATOM 2381 N N . LEU A 1 298 ? 11.825 8.833 -18.041 1.00 96.12 298 LEU A N 1
ATOM 2382 C CA . LEU A 1 298 ? 12.803 8.046 -17.275 1.00 96.12 298 LEU A CA 1
ATOM 2383 C C . LEU A 1 298 ? 12.333 7.712 -15.855 1.00 96.12 298 LEU A C 1
ATOM 2385 O O . LEU A 1 298 ? 12.550 6.594 -15.392 1.00 96.12 298 LEU A O 1
ATOM 2389 N N . VAL A 1 299 ? 11.696 8.656 -15.160 1.00 97.06 299 VAL A N 1
ATOM 2390 C CA . VAL A 1 299 ? 11.151 8.432 -13.812 1.00 97.06 299 VAL A CA 1
ATOM 2391 C C . VAL A 1 299 ? 10.038 7.379 -13.844 1.00 97.06 299 VAL A C 1
ATOM 2393 O O . VAL A 1 299 ? 10.040 6.470 -13.016 1.00 97.06 299 VAL A O 1
ATOM 2396 N N . GLU A 1 300 ? 9.142 7.438 -14.830 1.00 96.25 300 GLU A N 1
ATOM 2397 C CA . GLU A 1 300 ? 8.099 6.428 -15.059 1.00 96.25 300 GLU A CA 1
ATOM 2398 C C . GLU A 1 300 ? 8.701 5.044 -15.364 1.00 96.25 300 GLU A C 1
ATOM 2400 O O . GLU A 1 300 ? 8.285 4.044 -14.774 1.00 96.25 300 GLU A O 1
ATOM 2405 N N . LEU A 1 301 ? 9.737 4.978 -16.210 1.00 96.19 301 LEU A N 1
ATOM 2406 C CA . LEU A 1 301 ? 10.461 3.737 -16.511 1.00 96.19 301 LEU A CA 1
ATOM 2407 C C . LEU A 1 301 ? 11.154 3.144 -15.274 1.00 96.19 301 LEU A C 1
ATOM 2409 O O . LEU A 1 301 ? 11.057 1.938 -15.045 1.00 96.19 301 LEU A O 1
ATOM 2413 N N . TYR A 1 302 ? 11.816 3.960 -14.448 1.00 97.44 302 TYR A N 1
ATOM 2414 C CA . TYR A 1 302 ? 12.429 3.490 -13.202 1.00 97.44 302 TYR A CA 1
ATOM 2415 C C . TYR A 1 302 ? 11.386 3.014 -12.176 1.00 97.44 302 TYR A C 1
ATOM 2417 O O . TYR A 1 302 ? 11.628 2.016 -11.497 1.00 97.44 302 TYR A O 1
ATOM 2425 N N . GLN A 1 303 ? 10.214 3.656 -12.085 1.00 96.50 303 GLN A N 1
ATOM 2426 C CA . GLN A 1 303 ? 9.114 3.182 -11.230 1.00 96.50 303 GLN A CA 1
ATOM 2427 C C . GLN A 1 303 ? 8.522 1.854 -11.730 1.00 96.50 303 GLN A C 1
ATOM 2429 O O . GLN A 1 303 ? 8.273 0.957 -10.923 1.00 96.50 303 GLN A O 1
ATOM 2434 N N . TYR A 1 304 ? 8.356 1.685 -13.047 1.00 95.81 304 TYR A N 1
ATOM 2435 C CA . TYR A 1 304 ? 7.934 0.413 -13.642 1.00 95.81 304 TYR A CA 1
ATOM 2436 C C . TYR A 1 304 ? 8.943 -0.712 -13.357 1.00 95.81 304 TYR A C 1
ATOM 2438 O O . TYR A 1 304 ? 8.554 -1.785 -12.893 1.00 95.81 304 TYR A O 1
ATOM 2446 N N . LEU A 1 305 ? 10.241 -0.453 -13.558 1.00 96.38 305 LEU A N 1
ATOM 2447 C CA . LEU A 1 305 ? 11.311 -1.409 -13.249 1.00 96.38 305 LEU A CA 1
ATOM 2448 C C . LEU A 1 305 ? 11.363 -1.771 -11.758 1.00 96.38 305 LEU A C 1
ATOM 2450 O O . LEU A 1 305 ? 11.635 -2.923 -11.428 1.00 96.38 305 LEU A O 1
ATOM 2454 N N . ALA A 1 306 ? 11.076 -0.827 -10.857 1.00 96.38 306 ALA A N 1
ATOM 2455 C CA . ALA A 1 306 ? 11.009 -1.105 -9.425 1.00 96.38 306 ALA A CA 1
ATOM 2456 C C . ALA A 1 306 ? 9.876 -2.086 -9.084 1.00 96.38 306 ALA A C 1
ATOM 2458 O O . ALA A 1 306 ? 10.115 -3.060 -8.373 1.00 96.38 306 ALA A O 1
ATOM 2459 N N . LEU A 1 307 ? 8.668 -1.880 -9.627 1.00 96.25 307 LEU A N 1
ATOM 2460 C CA . LEU A 1 307 ? 7.551 -2.821 -9.463 1.00 96.25 307 LEU A CA 1
ATOM 2461 C C . LEU A 1 307 ? 7.890 -4.203 -10.036 1.00 96.25 307 LEU A C 1
ATOM 2463 O O . LEU A 1 307 ? 7.676 -5.212 -9.367 1.00 96.25 307 LEU A O 1
ATOM 2467 N N . GLU A 1 308 ? 8.465 -4.250 -11.240 1.00 95.44 308 GLU A N 1
ATOM 2468 C CA . GLU A 1 308 ? 8.880 -5.497 -11.885 1.00 95.44 308 GLU A CA 1
ATOM 2469 C C . GLU A 1 308 ? 9.901 -6.281 -11.043 1.00 95.44 308 GLU A C 1
ATOM 2471 O O . GLU A 1 308 ? 9.734 -7.485 -10.841 1.00 95.44 308 GLU A O 1
ATOM 2476 N N . GLU A 1 309 ? 10.935 -5.618 -10.519 1.00 95.00 309 GLU A N 1
ATOM 2477 C CA . GLU A 1 309 ? 11.955 -6.261 -9.686 1.00 95.00 309 GLU A CA 1
ATOM 2478 C C . GLU A 1 309 ? 11.402 -6.724 -8.330 1.00 95.00 309 GLU A C 1
ATOM 2480 O O . GLU A 1 309 ? 11.768 -7.810 -7.876 1.00 95.00 309 GLU A O 1
ATOM 2485 N N . ILE A 1 310 ? 10.480 -5.970 -7.712 1.00 95.69 310 ILE A N 1
ATOM 2486 C CA . ILE A 1 310 ? 9.767 -6.412 -6.501 1.00 95.69 310 ILE A CA 1
ATOM 2487 C C . ILE A 1 310 ? 9.004 -7.704 -6.793 1.00 95.69 310 ILE A C 1
ATOM 2489 O O . ILE A 1 310 ? 9.199 -8.698 -6.096 1.00 95.69 310 ILE A O 1
ATOM 2493 N N . GLU A 1 311 ? 8.174 -7.737 -7.837 1.00 95.38 311 GLU A N 1
ATOM 2494 C CA . GLU A 1 311 ? 7.357 -8.918 -8.150 1.00 95.38 311 GLU A CA 1
ATOM 2495 C C . GLU A 1 311 ? 8.193 -10.118 -8.618 1.00 95.38 311 GLU A C 1
ATOM 2497 O O . GLU A 1 311 ? 7.821 -11.267 -8.366 1.00 95.38 311 GLU A O 1
ATOM 2502 N N . ARG A 1 312 ? 9.362 -9.874 -9.225 1.00 95.50 312 ARG A N 1
ATOM 2503 C CA . ARG A 1 312 ? 10.323 -10.918 -9.605 1.00 95.50 312 ARG A CA 1
ATOM 2504 C C . ARG A 1 312 ? 11.095 -11.498 -8.413 1.00 95.50 312 ARG A C 1
ATOM 2506 O O . ARG A 1 312 ? 11.476 -12.666 -8.465 1.00 95.50 312 ARG A O 1
ATOM 2513 N N . LEU A 1 313 ? 11.372 -10.712 -7.369 1.00 95.31 313 LEU A N 1
ATOM 2514 C CA . LEU A 1 313 ? 12.223 -11.123 -6.239 1.00 95.31 313 LEU A CA 1
ATOM 2515 C C . LEU A 1 313 ? 11.440 -11.546 -4.986 1.00 95.31 313 LEU A C 1
ATOM 2517 O O . LEU A 1 313 ? 11.886 -12.458 -4.287 1.00 95.31 313 LEU A O 1
ATOM 2521 N N . ALA A 1 314 ? 10.268 -10.960 -4.730 1.00 92.06 314 ALA A N 1
ATOM 2522 C CA . ALA A 1 314 ? 9.397 -11.283 -3.596 1.00 92.06 314 ALA A CA 1
ATOM 2523 C C . ALA A 1 314 ? 9.149 -12.795 -3.377 1.00 92.06 314 ALA A C 1
ATOM 2525 O O . ALA A 1 314 ? 9.406 -13.275 -2.270 1.00 92.06 314 ALA A O 1
ATOM 2526 N N . PRO A 1 315 ? 8.739 -13.605 -4.383 1.00 94.12 315 PRO A N 1
ATOM 2527 C CA . PRO A 1 315 ? 8.464 -15.033 -4.169 1.00 94.12 315 PRO A CA 1
ATOM 2528 C C . PRO A 1 315 ? 9.710 -15.871 -3.835 1.00 94.12 315 PRO A C 1
ATOM 2530 O O . PRO A 1 315 ? 9.586 -17.057 -3.528 1.00 94.12 315 PRO A O 1
ATOM 2533 N N . HIS A 1 316 ? 10.911 -15.289 -3.903 1.00 93.44 316 HIS A N 1
ATOM 2534 C CA . HIS A 1 316 ? 12.170 -15.962 -3.596 1.00 93.44 316 HIS A CA 1
ATOM 2535 C C . HIS A 1 316 ? 12.720 -15.654 -2.193 1.00 93.44 316 HIS A C 1
ATOM 2537 O O . HIS A 1 316 ? 13.701 -16.289 -1.810 1.00 93.44 316 HIS A O 1
ATOM 2543 N N . ARG A 1 317 ? 12.099 -14.741 -1.421 1.00 88.88 317 ARG A N 1
ATOM 2544 C CA . ARG A 1 317 ? 12.527 -14.358 -0.053 1.00 88.88 317 ARG A CA 1
ATOM 2545 C C . ARG A 1 317 ? 13.996 -13.921 0.023 1.00 88.88 317 ARG A C 1
ATOM 2547 O O . ARG A 1 317 ? 14.783 -14.402 0.839 1.00 88.88 317 ARG A O 1
ATOM 2554 N N . VAL A 1 318 ? 14.384 -13.046 -0.904 1.00 90.75 318 VAL A N 1
ATOM 2555 C CA . VAL A 1 318 ? 15.756 -12.536 -1.062 1.00 90.75 318 VAL A CA 1
ATOM 2556 C C . VAL A 1 318 ? 15.851 -11.054 -0.693 1.00 90.75 318 VAL A C 1
ATOM 2558 O O . VAL A 1 318 ? 16.410 -10.252 -1.437 1.00 90.75 318 VAL A O 1
ATOM 2561 N N . ASP A 1 319 ? 15.314 -10.693 0.471 1.00 89.06 319 ASP A N 1
ATOM 2562 C CA . ASP A 1 319 ? 15.180 -9.325 0.991 1.00 89.06 319 ASP A CA 1
ATOM 2563 C C . ASP A 1 319 ? 16.459 -8.489 0.844 1.00 89.06 319 ASP A C 1
ATOM 2565 O O . ASP A 1 319 ? 16.397 -7.361 0.368 1.00 89.06 319 ASP A O 1
ATOM 2569 N N . ALA A 1 320 ? 17.628 -9.061 1.155 1.00 91.50 320 ALA A N 1
ATOM 2570 C CA . ALA A 1 320 ? 18.928 -8.389 1.040 1.00 91.50 320 ALA A CA 1
ATOM 2571 C C . ALA A 1 320 ? 19.391 -8.124 -0.411 1.00 91.50 320 ALA A C 1
ATOM 2573 O O . ALA A 1 320 ? 20.220 -7.247 -0.644 1.00 91.50 320 ALA A O 1
ATOM 2574 N N . LEU A 1 321 ? 18.882 -8.877 -1.393 1.00 94.94 321 LEU A N 1
ATOM 2575 C CA . LEU A 1 321 ? 19.071 -8.580 -2.817 1.00 94.94 321 LEU A CA 1
ATOM 2576 C C . LEU A 1 321 ? 18.043 -7.548 -3.291 1.00 94.94 321 LEU A C 1
ATOM 2578 O O . LEU A 1 321 ? 18.390 -6.661 -4.066 1.00 94.94 321 LEU A O 1
ATOM 2582 N N . LEU A 1 322 ? 16.795 -7.652 -2.825 1.00 95.31 322 LEU A N 1
ATOM 2583 C CA . LEU A 1 322 ? 15.726 -6.728 -3.192 1.00 95.31 322 LEU A CA 1
ATOM 2584 C C . LEU A 1 322 ? 16.003 -5.310 -2.666 1.00 95.31 322 LEU A C 1
ATOM 2586 O O . LEU A 1 322 ? 15.966 -4.372 -3.456 1.00 95.31 322 LEU A O 1
ATOM 2590 N N . SER A 1 323 ? 16.384 -5.148 -1.395 1.00 94.44 323 SER A N 1
ATOM 2591 C CA . SER A 1 323 ? 16.797 -3.848 -0.840 1.00 94.44 323 SER A CA 1
ATOM 2592 C C . SER A 1 323 ? 18.009 -3.264 -1.568 1.00 94.44 323 SER A C 1
ATOM 2594 O O . SER A 1 323 ? 18.044 -2.066 -1.831 1.00 94.44 323 SER A O 1
ATOM 2596 N N . ALA A 1 324 ? 18.960 -4.095 -2.010 1.00 95.44 324 ALA A N 1
ATOM 2597 C CA . ALA A 1 324 ? 20.083 -3.642 -2.832 1.00 95.44 324 ALA A CA 1
ATOM 2598 C C . ALA A 1 324 ? 19.649 -3.130 -4.226 1.00 95.44 324 ALA A C 1
ATOM 2600 O O . ALA A 1 324 ? 20.193 -2.127 -4.694 1.00 95.44 324 ALA A O 1
ATOM 2601 N N . GLN A 1 325 ? 18.660 -3.756 -4.883 1.00 95.44 325 GLN A N 1
ATOM 2602 C CA . GLN A 1 325 ? 18.102 -3.223 -6.140 1.00 95.44 325 GLN A CA 1
ATOM 2603 C C . GLN A 1 325 ? 17.286 -1.945 -5.904 1.00 95.44 325 GLN A C 1
ATOM 2605 O O . GLN A 1 325 ? 17.460 -0.969 -6.632 1.00 95.44 325 GLN A O 1
ATOM 2610 N N . ILE A 1 326 ? 16.450 -1.906 -4.862 1.00 96.06 326 ILE A N 1
ATOM 2611 C CA . ILE A 1 326 ? 15.672 -0.714 -4.497 1.00 96.06 326 ILE A CA 1
ATOM 2612 C C . ILE A 1 326 ? 16.597 0.458 -4.142 1.00 96.06 326 ILE A C 1
ATOM 2614 O O . ILE A 1 326 ? 16.369 1.568 -4.614 1.00 96.06 326 ILE A O 1
ATOM 2618 N N . ALA A 1 327 ? 17.693 0.226 -3.415 1.00 95.38 327 ALA A N 1
ATOM 2619 C CA . ALA A 1 327 ? 18.695 1.248 -3.115 1.00 95.38 327 ALA A CA 1
ATOM 2620 C C . ALA A 1 327 ? 19.389 1.796 -4.378 1.00 95.38 327 ALA A C 1
ATOM 2622 O O . ALA A 1 327 ? 19.604 3.005 -4.474 1.00 95.38 327 ALA A O 1
ATOM 2623 N N . ARG A 1 328 ? 19.688 0.945 -5.373 1.00 96.31 328 ARG A N 1
ATOM 2624 C CA . ARG A 1 328 ? 20.212 1.379 -6.683 1.00 96.31 328 ARG A CA 1
ATOM 2625 C C . ARG A 1 328 ? 19.200 2.243 -7.438 1.00 96.31 328 ARG A C 1
ATOM 2627 O O . ARG A 1 328 ? 19.548 3.323 -7.907 1.00 96.31 328 ARG A O 1
ATOM 2634 N N . LEU A 1 329 ? 17.946 1.797 -7.522 1.00 95.69 329 LEU A N 1
ATOM 2635 C CA . LEU A 1 329 ? 16.869 2.521 -8.208 1.00 95.69 329 LEU A CA 1
ATOM 2636 C C . LEU A 1 329 ? 16.573 3.873 -7.534 1.00 95.69 329 LEU A C 1
ATOM 2638 O O . LEU A 1 329 ? 16.461 4.883 -8.224 1.00 95.69 329 LEU A O 1
ATOM 2642 N N . ARG A 1 330 ? 16.555 3.911 -6.195 1.00 95.00 330 ARG A N 1
ATOM 2643 C CA . ARG A 1 330 ? 16.474 5.129 -5.369 1.00 95.00 330 ARG A CA 1
ATOM 2644 C C . ARG A 1 330 ? 17.634 6.092 -5.655 1.00 95.00 330 ARG A C 1
ATOM 2646 O O . ARG A 1 330 ? 17.410 7.288 -5.817 1.00 95.00 330 ARG A O 1
ATOM 2653 N N . GLY A 1 331 ? 18.864 5.583 -5.759 1.00 94.75 331 GLY A N 1
ATOM 2654 C CA . GLY A 1 331 ? 20.047 6.380 -6.111 1.00 94.75 331 GLY A CA 1
ATOM 2655 C C . GLY A 1 331 ? 19.934 7.034 -7.493 1.00 94.75 331 GLY A C 1
ATOM 2656 O O . GLY A 1 331 ? 20.113 8.247 -7.614 1.00 94.75 331 GLY A O 1
ATOM 2657 N N . ASN A 1 332 ? 19.552 6.251 -8.506 1.00 95.06 332 ASN A N 1
ATOM 2658 C CA . ASN A 1 332 ? 19.343 6.732 -9.874 1.00 95.06 332 ASN A CA 1
ATOM 2659 C C . ASN A 1 332 ? 18.201 7.768 -9.961 1.00 95.06 332 ASN A C 1
ATOM 2661 O O . ASN A 1 332 ? 18.320 8.774 -10.658 1.00 95.06 332 ASN A O 1
ATOM 2665 N N . LEU A 1 333 ? 17.098 7.562 -9.232 1.00 94.88 333 LEU A N 1
ATOM 2666 C CA . LEU A 1 333 ? 15.985 8.517 -9.179 1.00 94.88 333 LEU A CA 1
ATOM 2667 C C . LEU A 1 333 ? 16.366 9.823 -8.464 1.00 94.88 333 LEU A C 1
ATOM 2669 O O . LEU A 1 333 ? 15.998 10.899 -8.940 1.00 94.88 333 LEU A O 1
ATOM 2673 N N . LYS A 1 334 ? 17.169 9.759 -7.392 1.00 92.94 334 LYS A N 1
ATOM 2674 C CA . LYS A 1 334 ? 17.641 10.953 -6.670 1.00 92.94 334 LYS A CA 1
ATOM 2675 C C . LYS A 1 334 ? 18.509 11.858 -7.555 1.00 92.94 334 LYS A C 1
ATOM 2677 O O . LYS A 1 334 ? 18.378 13.076 -7.475 1.00 92.94 334 LYS A O 1
ATOM 2682 N N . GLN A 1 335 ? 19.316 11.287 -8.455 1.00 92.88 335 GLN A N 1
ATOM 2683 C CA . GLN A 1 335 ? 20.062 12.034 -9.485 1.00 92.88 335 GLN A CA 1
ATOM 2684 C C . GLN A 1 335 ? 19.128 12.746 -10.486 1.00 92.88 335 GLN A C 1
ATOM 2686 O O . GLN A 1 335 ? 19.348 13.910 -10.822 1.00 92.88 335 GLN A O 1
ATOM 2691 N N . LEU A 1 336 ? 18.017 12.109 -10.878 1.00 92.06 336 LEU A N 1
ATOM 2692 C CA . LEU A 1 336 ? 16.961 12.719 -11.702 1.00 92.06 336 LEU A CA 1
ATOM 2693 C C . LEU A 1 336 ? 16.091 13.749 -10.951 1.00 92.06 336 LEU A C 1
ATOM 2695 O O . LEU A 1 336 ? 15.114 14.240 -11.523 1.00 92.06 336 LEU A O 1
ATOM 2699 N N . ASN A 1 337 ? 16.412 14.101 -9.699 1.00 91.62 337 ASN A N 1
ATOM 2700 C CA . ASN A 1 337 ? 15.577 14.926 -8.815 1.00 91.62 337 ASN A CA 1
ATOM 2701 C C . ASN A 1 337 ? 14.138 14.377 -8.718 1.00 91.62 337 ASN A C 1
ATOM 2703 O O . ASN A 1 337 ? 13.151 15.080 -8.959 1.00 91.62 337 ASN A O 1
ATOM 2707 N N . ALA A 1 338 ? 14.035 13.079 -8.437 1.00 92.44 338 ALA A N 1
ATOM 2708 C CA . ALA A 1 338 ? 12.792 12.335 -8.289 1.00 92.44 338 ALA A CA 1
ATOM 2709 C C . ALA A 1 338 ? 12.916 11.279 -7.178 1.00 92.44 338 ALA A C 1
ATOM 2711 O O . ALA A 1 338 ? 14.003 11.028 -6.659 1.00 92.44 338 ALA A O 1
ATOM 2712 N N . SER A 1 339 ? 11.792 10.650 -6.840 1.00 92.62 339 SER A N 1
ATOM 2713 C CA . SER A 1 339 ? 11.704 9.578 -5.851 1.00 92.62 339 SER A CA 1
ATOM 2714 C C . SER A 1 339 ? 10.922 8.370 -6.379 1.00 92.62 339 SER A C 1
ATOM 2716 O O . SER A 1 339 ? 10.163 8.459 -7.353 1.00 92.62 339 SER A O 1
ATOM 2718 N N . LEU A 1 340 ? 11.111 7.224 -5.727 1.00 94.69 340 LEU A N 1
ATOM 2719 C CA . LEU A 1 340 ? 10.237 6.059 -5.829 1.00 94.69 340 LEU A CA 1
ATOM 2720 C C . LEU A 1 340 ? 8.839 6.435 -5.317 1.00 94.69 340 LEU A C 1
ATOM 2722 O O . LEU A 1 340 ? 8.689 7.008 -4.237 1.00 94.69 340 LEU A O 1
ATOM 2726 N N . SER A 1 341 ? 7.800 6.126 -6.094 1.00 94.12 341 SER A N 1
ATOM 2727 C CA . SER A 1 341 ? 6.445 6.578 -5.777 1.00 94.12 341 SER A CA 1
ATOM 2728 C C . SER A 1 341 ? 5.795 5.777 -4.633 1.00 94.12 341 SER A C 1
ATOM 2730 O O . SER A 1 341 ? 6.117 4.602 -4.423 1.00 94.12 341 SER A O 1
ATOM 2732 N N . PRO A 1 342 ? 4.824 6.369 -3.905 1.00 93.94 342 PRO A N 1
ATOM 2733 C CA . PRO A 1 342 ? 4.100 5.708 -2.812 1.00 93.94 342 PRO A CA 1
ATOM 2734 C C . PRO A 1 342 ? 3.457 4.359 -3.173 1.00 93.94 342 PRO A C 1
ATOM 2736 O O . PRO A 1 342 ? 3.284 3.497 -2.313 1.00 93.94 342 PRO A O 1
ATOM 2739 N N . SER A 1 343 ? 3.089 4.132 -4.438 1.00 93.81 343 SER A N 1
ATOM 2740 C CA . SER A 1 343 ? 2.588 2.833 -4.915 1.00 93.81 343 SER A CA 1
ATOM 2741 C C . SER A 1 343 ? 3.670 1.747 -4.924 1.00 93.81 343 SER A C 1
ATOM 2743 O O . SER A 1 343 ? 3.394 0.620 -4.511 1.00 93.81 343 SER A O 1
ATOM 2745 N N . VAL A 1 344 ? 4.903 2.085 -5.323 1.00 95.94 344 VAL A N 1
ATOM 2746 C CA . VAL A 1 344 ? 6.059 1.174 -5.288 1.00 95.94 344 VAL A CA 1
ATOM 2747 C C . VAL A 1 344 ? 6.360 0.767 -3.851 1.00 95.94 344 VAL A C 1
ATOM 2749 O O . VAL A 1 344 ? 6.489 -0.421 -3.570 1.00 95.94 344 VAL A O 1
ATOM 2752 N N . TYR A 1 345 ? 6.396 1.728 -2.925 1.00 96.44 345 TYR A N 1
ATOM 2753 C CA . TYR A 1 345 ? 6.669 1.448 -1.515 1.00 96.44 345 TYR A CA 1
ATOM 2754 C C . TYR A 1 345 ? 5.614 0.566 -0.850 1.00 96.44 345 TYR A C 1
ATOM 2756 O O . TYR A 1 345 ? 5.974 -0.396 -0.176 1.00 96.44 345 TYR A O 1
ATOM 2764 N N . ARG A 1 346 ? 4.320 0.814 -1.094 1.00 95.00 346 ARG A N 1
ATOM 2765 C CA . ARG A 1 346 ? 3.250 -0.064 -0.591 1.00 95.00 346 ARG A CA 1
ATOM 2766 C C . ARG A 1 346 ? 3.383 -1.494 -1.129 1.00 95.00 346 ARG A C 1
ATOM 2768 O O . ARG A 1 346 ? 3.246 -2.447 -0.366 1.00 95.00 346 ARG A O 1
ATOM 2775 N N . ARG A 1 347 ? 3.726 -1.662 -2.416 1.00 95.31 347 ARG A N 1
ATOM 2776 C CA . ARG A 1 347 ? 3.976 -2.990 -3.011 1.00 95.31 347 ARG A CA 1
ATOM 2777 C C . ARG A 1 347 ? 5.249 -3.651 -2.471 1.00 95.31 347 ARG A C 1
ATOM 2779 O O . ARG A 1 347 ? 5.265 -4.870 -2.326 1.00 95.31 347 ARG A O 1
ATOM 2786 N N . TYR A 1 348 ? 6.279 -2.864 -2.160 1.00 95.81 348 TYR A N 1
ATOM 2787 C CA . TYR A 1 348 ? 7.541 -3.334 -1.590 1.00 95.81 348 TYR A CA 1
ATOM 2788 C C . TYR A 1 348 ? 7.375 -3.812 -0.143 1.00 95.81 348 TYR A C 1
ATOM 2790 O O . TYR A 1 348 ? 7.749 -4.939 0.166 1.00 95.81 348 TYR A O 1
ATOM 2798 N N . PHE A 1 349 ? 6.779 -3.002 0.736 1.00 95.00 349 PHE A N 1
ATOM 2799 C CA . PHE A 1 349 ? 6.640 -3.333 2.159 1.00 95.00 349 PHE A CA 1
ATOM 2800 C C . PHE A 1 349 ? 5.809 -4.602 2.379 1.00 95.00 349 PHE A C 1
ATOM 2802 O O . PHE A 1 349 ? 6.197 -5.448 3.181 1.00 95.00 349 PHE A O 1
ATOM 2809 N N . ALA A 1 350 ? 4.756 -4.808 1.582 1.00 92.31 350 ALA A N 1
ATOM 2810 C CA . ALA A 1 350 ? 3.970 -6.044 1.571 1.00 92.31 350 ALA A CA 1
ATOM 2811 C C . ALA A 1 350 ? 4.778 -7.320 1.218 1.00 92.31 350 ALA A C 1
ATOM 2813 O O . ALA A 1 350 ? 4.271 -8.426 1.396 1.00 92.31 350 ALA A O 1
ATOM 2814 N N . ALA A 1 351 ? 6.012 -7.185 0.717 1.00 92.25 351 ALA A N 1
ATOM 2815 C CA . ALA A 1 351 ? 6.890 -8.278 0.296 1.00 92.25 351 ALA A CA 1
ATOM 2816 C C . ALA A 1 351 ? 8.152 -8.476 1.169 1.00 92.25 351 ALA A C 1
ATOM 2818 O O . ALA A 1 351 ? 8.944 -9.365 0.865 1.00 92.25 351 ALA A O 1
ATOM 2819 N N . ILE A 1 352 ? 8.364 -7.675 2.223 1.00 92.69 352 ILE A N 1
ATOM 2820 C CA . ILE A 1 352 ? 9.527 -7.799 3.128 1.00 92.69 352 ILE A CA 1
ATOM 2821 C C . ILE A 1 352 ? 9.229 -8.833 4.226 1.00 92.69 352 ILE A C 1
ATOM 2823 O O . ILE A 1 352 ? 8.267 -8.659 4.973 1.00 92.69 352 ILE A O 1
ATOM 2827 N N . ASP A 1 353 ? 10.051 -9.877 4.373 1.00 89.88 353 ASP A N 1
ATOM 2828 C CA . ASP A 1 353 ? 9.935 -10.929 5.403 1.00 89.88 353 ASP A CA 1
ATOM 2829 C C . ASP A 1 353 ? 10.781 -10.647 6.672 1.00 89.88 353 ASP A C 1
ATOM 2831 O O . ASP A 1 353 ? 10.612 -11.337 7.679 1.00 89.88 353 ASP A O 1
ATOM 2835 N N . LEU A 1 354 ? 11.658 -9.631 6.669 1.00 91.12 354 LEU A N 1
ATOM 2836 C CA . LEU A 1 354 ? 12.501 -9.238 7.816 1.00 91.12 354 LEU A CA 1
ATOM 2837 C C . LEU A 1 354 ? 12.053 -7.920 8.480 1.00 91.12 354 LEU A C 1
ATOM 2839 O O . LEU A 1 354 ? 12.031 -6.864 7.841 1.00 91.12 354 LEU A O 1
ATOM 2843 N N . GLY A 1 355 ? 11.759 -7.947 9.784 1.00 89.62 355 GLY A N 1
ATOM 2844 C CA . GLY A 1 355 ? 11.232 -6.798 10.530 1.00 89.62 355 GLY A CA 1
ATOM 2845 C C . GLY A 1 355 ? 12.255 -5.672 10.690 1.00 89.62 355 GLY A C 1
ATOM 2846 O O . GLY A 1 355 ? 11.917 -4.492 10.571 1.00 89.62 355 GLY A O 1
ATOM 2847 N N . GLU A 1 356 ? 13.536 -6.021 10.857 1.00 89.31 356 GLU A N 1
ATOM 2848 C CA . GLU A 1 356 ? 14.634 -5.041 10.859 1.00 89.31 356 GLU A CA 1
ATOM 2849 C C . GLU A 1 356 ? 14.763 -4.327 9.496 1.00 89.31 356 GLU A C 1
ATOM 2851 O O . GLU A 1 356 ? 15.034 -3.127 9.446 1.00 89.31 356 GLU A O 1
ATOM 2856 N N . THR A 1 357 ? 14.501 -5.031 8.385 1.00 92.00 357 THR A N 1
ATOM 2857 C CA . THR A 1 357 ? 14.538 -4.444 7.030 1.00 92.00 357 THR A CA 1
ATOM 2858 C C . THR A 1 357 ? 13.338 -3.537 6.766 1.00 92.00 357 THR A C 1
ATOM 2860 O O . THR A 1 357 ? 13.512 -2.468 6.186 1.00 92.00 357 THR A O 1
ATOM 2863 N N . LEU A 1 358 ? 12.140 -3.892 7.245 1.00 93.88 358 LEU A N 1
ATOM 2864 C CA . LEU A 1 358 ? 10.958 -3.031 7.129 1.00 93.88 358 LEU A CA 1
ATOM 2865 C C . LEU A 1 358 ? 11.164 -1.683 7.844 1.00 93.88 358 LEU A C 1
ATOM 2867 O O . LEU A 1 358 ? 10.890 -0.632 7.268 1.00 93.88 358 LEU A O 1
ATOM 2871 N N . ILE A 1 359 ? 11.710 -1.698 9.067 1.00 92.69 359 ILE A N 1
ATOM 2872 C CA . ILE A 1 359 ? 12.030 -0.471 9.820 1.00 92.69 359 ILE A CA 1
ATOM 2873 C C . ILE A 1 359 ? 13.082 0.371 9.073 1.00 92.69 359 ILE A C 1
ATOM 2875 O O . ILE A 1 359 ? 12.918 1.587 8.952 1.00 92.69 359 ILE A O 1
ATOM 2879 N N . GLN A 1 360 ? 14.129 -0.263 8.532 1.00 93.00 360 GLN A N 1
ATOM 2880 C CA . GLN A 1 360 ? 15.168 0.427 7.762 1.00 93.00 360 GLN A CA 1
ATOM 2881 C C . GLN A 1 360 ? 14.618 1.068 6.479 1.00 93.00 360 GLN A C 1
ATOM 2883 O O . GLN A 1 360 ? 14.968 2.205 6.172 1.00 93.00 360 GLN A O 1
ATOM 2888 N N . GLU A 1 361 ? 13.748 0.388 5.729 1.00 94.88 361 GLU A N 1
ATOM 2889 C CA . GLU A 1 361 ? 13.217 0.920 4.468 1.00 94.88 361 GLU A CA 1
ATOM 2890 C C . GLU A 1 361 ? 12.142 2.001 4.674 1.00 94.88 361 GLU A C 1
ATOM 2892 O O . GLU A 1 361 ? 12.073 2.938 3.878 1.00 94.88 361 GLU A O 1
ATOM 2897 N N . VAL A 1 362 ? 11.386 1.965 5.780 1.00 95.31 362 VAL A N 1
ATOM 2898 C CA . VAL A 1 362 ? 10.553 3.103 6.221 1.00 95.31 362 VAL A CA 1
ATOM 2899 C C . VAL A 1 362 ? 11.419 4.334 6.521 1.00 95.31 362 VAL A C 1
ATOM 2901 O O . VAL A 1 362 ? 11.098 5.439 6.086 1.00 95.31 362 VAL A O 1
ATOM 2904 N N . HIS A 1 363 ? 12.546 4.159 7.213 1.00 94.75 363 HIS A N 1
ATOM 2905 C CA . HIS A 1 363 ? 13.510 5.238 7.445 1.00 94.75 363 HIS A CA 1
ATOM 2906 C C . HIS A 1 363 ? 14.134 5.751 6.131 1.00 94.75 363 HIS A C 1
ATOM 2908 O O . HIS A 1 363 ? 14.219 6.964 5.930 1.00 94.75 363 HIS A O 1
ATOM 2914 N N . ASN A 1 364 ? 14.509 4.855 5.209 1.00 94.06 364 ASN A N 1
ATOM 2915 C CA . ASN A 1 364 ? 15.064 5.224 3.902 1.00 94.06 364 ASN A CA 1
ATOM 2916 C C . ASN A 1 364 ? 14.068 6.053 3.066 1.00 94.06 364 ASN A C 1
ATOM 2918 O O . ASN A 1 364 ? 14.475 7.010 2.409 1.00 94.06 364 ASN A O 1
ATOM 2922 N N . PHE A 1 365 ? 12.776 5.709 3.112 1.00 95.12 365 PHE A N 1
ATOM 2923 C CA . PHE A 1 365 ? 11.689 6.448 2.460 1.00 95.12 365 PHE A CA 1
ATOM 2924 C C . PHE A 1 365 ? 11.558 7.883 2.992 1.00 95.12 365 PHE A C 1
ATOM 2926 O O . PHE A 1 365 ? 11.494 8.827 2.206 1.00 95.12 365 PHE A O 1
ATOM 2933 N N . LEU A 1 366 ? 11.600 8.082 4.316 1.00 94.06 366 LEU A N 1
ATOM 2934 C CA . LEU A 1 366 ? 11.544 9.425 4.915 1.00 94.06 366 LEU A CA 1
ATOM 2935 C C . LEU A 1 366 ? 12.746 10.301 4.505 1.00 94.06 366 LEU A C 1
ATOM 2937 O O . LEU A 1 366 ? 12.590 11.506 4.319 1.00 94.06 366 LEU A O 1
ATOM 2941 N N . TRP A 1 367 ? 13.926 9.705 4.299 1.00 93.56 367 TRP A N 1
ATOM 2942 C CA . TRP A 1 367 ? 15.118 10.386 3.767 1.00 93.56 367 TRP A CA 1
ATOM 2943 C C . TRP A 1 367 ? 15.094 10.648 2.252 1.00 93.56 367 TRP A C 1
ATOM 2945 O O . TRP A 1 367 ? 15.965 11.352 1.730 1.00 93.56 367 TRP A O 1
ATOM 2955 N N . GLU A 1 368 ? 14.121 10.112 1.516 1.00 91.75 368 GLU A N 1
ATOM 2956 C CA . GLU A 1 368 ? 14.029 10.312 0.068 1.00 91.75 368 GLU A CA 1
ATOM 2957 C C . GLU A 1 368 ? 13.436 11.683 -0.293 1.00 91.75 368 GLU A C 1
ATOM 2959 O O . GLU A 1 368 ? 13.887 12.309 -1.250 1.00 91.75 368 GLU A O 1
ATOM 2964 N N . TYR A 1 369 ? 12.529 12.206 0.539 1.00 87.75 369 TYR A N 1
ATOM 2965 C CA . TYR A 1 369 ? 11.971 13.562 0.426 1.00 87.75 369 TYR A CA 1
ATOM 2966 C C . TYR A 1 369 ? 12.974 14.680 0.768 1.00 87.75 369 TYR A C 1
ATOM 2968 O O . TYR A 1 369 ? 12.657 15.855 0.597 1.00 87.75 369 TYR A O 1
ATOM 2976 N N . VAL A 1 370 ? 14.147 14.344 1.319 1.00 91.31 370 VAL A N 1
ATOM 2977 C CA . VAL A 1 370 ? 14.938 15.267 2.147 1.00 91.31 370 VAL A CA 1
ATOM 2978 C C . VAL A 1 370 ? 16.429 15.293 1.747 1.00 91.31 370 VAL A C 1
ATOM 2980 O O . VAL A 1 370 ? 17.012 14.303 1.281 1.00 91.31 370 VAL A O 1
ATOM 2983 N N . GLY A 1 371 ? 17.062 16.463 1.897 1.00 86.50 371 GLY A N 1
ATOM 2984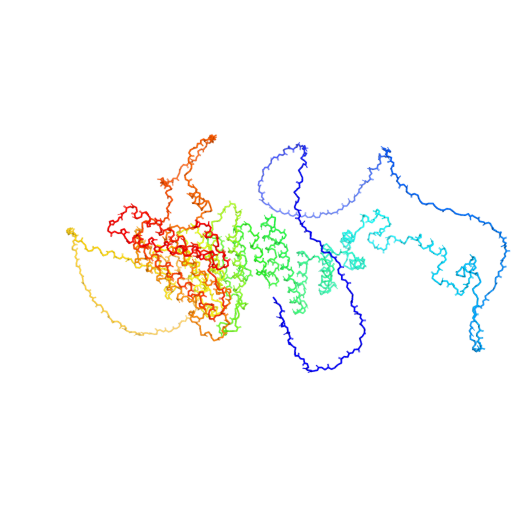 C CA . GLY A 1 371 ? 18.511 16.650 1.736 1.00 86.50 371 GLY A CA 1
ATOM 2985 C C . GLY A 1 371 ? 19.303 16.076 2.918 1.00 86.50 371 GLY A C 1
ATOM 2986 O O . GLY A 1 371 ? 18.787 16.007 4.026 1.00 86.50 371 GLY A O 1
ATOM 2987 N N . ALA A 1 372 ? 20.556 15.663 2.704 1.00 85.44 372 ALA A N 1
ATOM 2988 C CA . ALA A 1 372 ? 21.345 14.969 3.733 1.00 85.44 372 ALA A CA 1
ATOM 2989 C C . ALA A 1 372 ? 21.593 15.810 5.006 1.00 85.44 372 ALA A C 1
ATOM 2991 O O . ALA A 1 372 ? 21.677 15.255 6.099 1.00 85.44 372 ALA A O 1
ATOM 2992 N N . ASP A 1 373 ? 21.658 17.135 4.864 1.00 89.69 373 ASP A N 1
ATOM 2993 C CA . ASP A 1 373 ? 22.007 18.089 5.929 1.00 89.69 373 ASP A CA 1
ATOM 2994 C C . ASP A 1 373 ? 20.786 18.615 6.720 1.00 89.69 373 ASP A C 1
ATOM 2996 O O . ASP A 1 373 ? 20.881 19.597 7.456 1.00 89.69 373 ASP A O 1
ATOM 3000 N N . HIS A 1 374 ? 19.608 18.011 6.533 1.00 92.44 374 HIS A N 1
ATOM 3001 C CA . HIS A 1 374 ? 18.340 18.501 7.089 1.00 92.44 374 HIS A CA 1
ATOM 3002 C C . HIS A 1 374 ? 18.151 18.175 8.576 1.00 92.44 374 HIS A C 1
ATOM 3004 O O . HIS A 1 374 ? 18.685 17.195 9.099 1.00 92.44 374 HIS A O 1
ATOM 3010 N N . ALA A 1 375 ? 17.311 18.967 9.248 1.00 90.06 375 ALA A N 1
ATOM 3011 C CA . ALA A 1 375 ? 16.958 18.770 10.651 1.00 90.06 375 ALA A CA 1
ATOM 3012 C C . ALA A 1 375 ? 16.323 17.387 10.895 1.00 90.06 375 ALA A C 1
ATOM 3014 O O . ALA A 1 375 ? 15.301 17.028 10.298 1.00 90.06 375 ALA A O 1
ATOM 3015 N N . ALA A 1 376 ? 16.928 16.615 11.797 1.00 91.50 376 ALA A N 1
ATOM 3016 C CA . ALA A 1 376 ? 16.553 15.235 12.064 1.00 91.50 376 ALA A CA 1
ATOM 3017 C C . ALA A 1 376 ? 16.842 14.840 13.522 1.00 91.50 376 ALA A C 1
ATOM 3019 O O . ALA A 1 376 ? 17.755 15.369 14.150 1.00 91.50 376 ALA A O 1
ATOM 3020 N N . MET A 1 377 ? 16.063 13.897 14.049 1.00 91.06 377 MET A N 1
ATOM 3021 C CA . MET A 1 377 ? 16.125 13.429 15.436 1.00 91.06 377 MET A CA 1
ATOM 3022 C C . MET A 1 377 ? 16.831 12.072 15.522 1.00 91.06 377 MET A C 1
ATOM 3024 O O . MET A 1 377 ? 16.392 11.111 14.888 1.00 91.06 377 MET A O 1
ATOM 3028 N N . ASP A 1 378 ? 17.893 11.972 16.321 1.00 90.19 378 ASP A N 1
ATOM 3029 C CA . ASP A 1 378 ? 18.584 10.704 16.586 1.00 90.19 378 ASP A CA 1
ATOM 3030 C C . ASP A 1 378 ? 17.821 9.862 17.621 1.00 90.19 378 ASP A C 1
ATOM 3032 O O . ASP A 1 378 ? 17.572 10.300 18.744 1.00 90.19 378 ASP A O 1
ATOM 3036 N N . VAL A 1 379 ? 17.455 8.629 17.251 1.00 88.38 379 VAL A N 1
ATOM 3037 C CA . VAL A 1 379 ? 16.709 7.693 18.106 1.00 88.38 379 VAL A CA 1
ATOM 3038 C C . VAL A 1 379 ? 17.602 6.503 18.489 1.00 88.38 379 VAL A C 1
ATOM 3040 O O . VAL A 1 379 ? 17.720 5.534 17.729 1.00 88.38 379 VAL A O 1
ATOM 3043 N N . PRO A 1 380 ? 18.234 6.521 19.682 1.00 86.00 380 PRO A N 1
ATOM 3044 C CA . PRO A 1 380 ? 19.272 5.553 20.050 1.00 86.00 380 PRO A CA 1
ATOM 3045 C C . PRO A 1 380 ? 18.753 4.120 20.248 1.00 86.00 380 PRO A C 1
ATOM 3047 O O . PRO A 1 380 ? 19.519 3.168 20.124 1.00 86.00 380 PRO A O 1
ATOM 3050 N N . SER A 1 381 ? 17.452 3.932 20.501 1.00 82.31 381 SER A N 1
ATOM 3051 C CA . SER A 1 381 ? 16.817 2.607 20.612 1.00 82.31 381 SER A CA 1
ATOM 3052 C C . SER A 1 381 ? 16.709 1.856 19.275 1.00 82.31 381 SER A C 1
ATOM 3054 O O . SER A 1 381 ? 16.598 0.621 19.269 1.00 82.31 381 SER A O 1
ATOM 3056 N N . LEU A 1 382 ? 16.751 2.599 18.162 1.00 78.75 382 LEU A N 1
ATOM 3057 C CA . LEU A 1 382 ? 16.751 2.095 16.785 1.00 78.75 382 LEU A CA 1
ATOM 3058 C C . LEU A 1 382 ? 18.117 2.246 16.101 1.00 78.75 382 LEU A C 1
ATOM 3060 O O . LEU A 1 382 ? 18.359 1.556 15.121 1.00 78.75 382 LEU A O 1
ATOM 3064 N N . GLN A 1 383 ? 18.991 3.121 16.616 1.00 87.56 383 GLN A N 1
ATOM 3065 C CA . GLN A 1 383 ? 20.232 3.567 15.962 1.00 87.56 383 GLN A CA 1
ATOM 3066 C C . GLN A 1 383 ? 19.973 4.294 14.625 1.00 87.56 383 GLN A C 1
ATOM 3068 O O . GLN A 1 383 ? 20.798 4.264 13.717 1.00 87.56 383 GLN A O 1
ATOM 3073 N N . LEU A 1 384 ? 18.821 4.970 14.521 1.00 90.19 384 LEU A N 1
ATOM 3074 C CA . LEU A 1 384 ? 18.356 5.658 13.315 1.00 90.19 384 LEU A CA 1
ATOM 3075 C C . LEU A 1 384 ? 18.134 7.153 13.560 1.00 90.19 384 LEU A C 1
ATOM 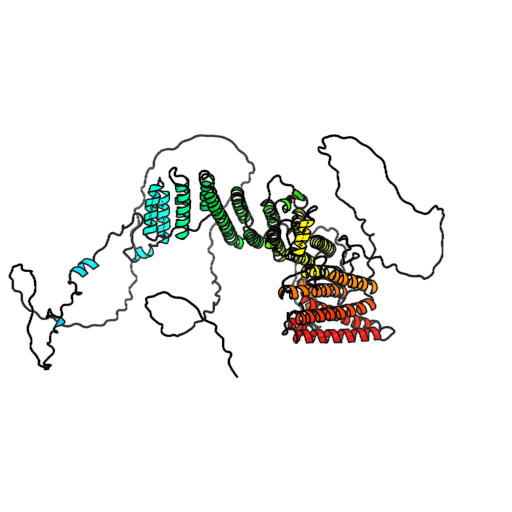3077 O O . LEU A 1 384 ? 17.588 7.551 14.589 1.00 90.19 384 LEU A O 1
ATOM 3081 N N . ARG A 1 385 ? 18.493 7.960 12.558 1.00 92.56 385 ARG A N 1
ATOM 3082 C CA . ARG A 1 385 ? 18.233 9.403 12.483 1.00 92.56 385 ARG A CA 1
ATOM 3083 C C . ARG A 1 385 ? 16.983 9.667 11.645 1.00 92.56 385 ARG A C 1
ATOM 3085 O O . ARG A 1 385 ? 16.940 9.253 10.490 1.00 92.56 385 ARG A O 1
ATOM 3092 N N . ILE A 1 386 ? 15.965 10.323 12.194 1.00 93.00 386 ILE A N 1
ATOM 3093 C CA . ILE A 1 386 ? 14.650 10.474 11.547 1.00 93.00 386 ILE A CA 1
ATOM 3094 C C . ILE A 1 386 ? 14.452 11.935 11.112 1.00 93.00 386 ILE A C 1
ATOM 3096 O O . ILE A 1 386 ? 14.434 12.806 11.984 1.00 93.00 386 ILE A O 1
ATOM 3100 N N . PRO A 1 387 ? 14.310 12.236 9.807 1.00 94.44 387 PRO A N 1
ATOM 3101 C CA . PRO A 1 387 ? 14.207 13.609 9.319 1.00 94.44 387 PRO A CA 1
ATOM 3102 C C . PRO A 1 387 ? 12.825 14.214 9.588 1.00 94.44 387 PRO A C 1
ATOM 3104 O O . PRO A 1 387 ? 11.805 13.527 9.502 1.00 94.44 387 PRO A O 1
ATOM 3107 N N . PHE A 1 388 ? 12.780 15.521 9.855 1.00 93.69 388 PHE A N 1
ATOM 3108 C CA . PHE A 1 388 ? 11.529 16.275 9.951 1.00 93.69 388 PHE A CA 1
ATOM 3109 C C . PHE A 1 388 ? 11.002 16.596 8.541 1.00 93.69 388 PHE A C 1
ATOM 3111 O O . PHE A 1 388 ? 11.290 17.650 7.973 1.00 93.69 388 PHE A O 1
ATOM 3118 N N . VAL A 1 389 ? 10.271 15.652 7.944 1.00 91.56 389 VAL A N 1
ATOM 3119 C CA . VAL A 1 389 ? 9.812 15.722 6.543 1.00 91.56 389 VAL A CA 1
ATOM 3120 C C . VAL A 1 389 ? 8.805 16.859 6.316 1.00 91.56 389 VAL A C 1
ATOM 3122 O O . VAL A 1 389 ? 8.829 17.495 5.264 1.00 91.56 389 VAL A O 1
ATOM 3125 N N . ALA A 1 390 ? 7.967 17.167 7.310 1.00 89.12 390 ALA A N 1
ATOM 3126 C CA . ALA A 1 390 ? 6.840 18.104 7.212 1.00 89.12 390 ALA A CA 1
ATOM 3127 C C . ALA A 1 390 ? 7.167 19.538 6.737 1.00 89.12 390 ALA A C 1
ATOM 3129 O O . ALA A 1 390 ? 6.264 20.236 6.281 1.00 89.12 390 ALA A O 1
ATOM 3130 N N . SER A 1 391 ? 8.426 19.985 6.808 1.00 89.19 391 SER A N 1
ATOM 3131 C CA . SER A 1 391 ? 8.854 21.290 6.273 1.00 89.19 391 SER A CA 1
ATOM 3132 C C . SER A 1 391 ? 9.138 21.301 4.763 1.00 89.19 391 SER A C 1
ATOM 3134 O O . SER A 1 391 ? 9.308 22.379 4.198 1.00 89.19 391 SER A O 1
ATOM 3136 N N . VAL A 1 392 ? 9.191 20.134 4.111 1.00 90.00 392 VAL A N 1
ATOM 3137 C CA . VAL A 1 392 ? 9.484 19.978 2.669 1.00 90.00 392 VAL A CA 1
ATOM 3138 C C . VAL A 1 392 ? 8.244 19.556 1.865 1.00 90.00 392 VAL A C 1
ATOM 3140 O O . VAL A 1 392 ? 8.179 19.772 0.655 1.00 90.00 392 VAL A O 1
ATOM 3143 N N . MET A 1 393 ? 7.245 18.968 2.529 1.00 89.75 393 MET A N 1
ATOM 3144 C CA . MET A 1 393 ? 6.031 18.432 1.900 1.00 89.75 393 MET A CA 1
ATOM 3145 C C . MET A 1 393 ? 5.172 19.527 1.262 1.00 89.75 393 MET A C 1
ATOM 3147 O O . MET A 1 393 ? 4.938 20.578 1.865 1.00 89.75 393 MET A O 1
ATOM 3151 N N . LYS A 1 394 ? 4.629 19.268 0.068 1.00 90.31 394 LYS A N 1
ATOM 3152 C CA . LYS A 1 394 ? 3.654 20.172 -0.552 1.00 90.31 394 LYS A CA 1
ATOM 3153 C C . LYS A 1 394 ? 2.338 20.101 0.217 1.00 90.31 394 LYS A C 1
ATOM 3155 O O . LYS A 1 394 ? 1.749 19.032 0.389 1.00 90.31 394 LYS A O 1
ATOM 3160 N N . ARG A 1 395 ? 1.885 21.273 0.661 1.00 92.44 395 ARG A N 1
ATOM 3161 C CA . ARG A 1 395 ? 0.628 21.490 1.378 1.00 92.44 395 ARG A CA 1
ATOM 3162 C C . ARG A 1 395 ? -0.112 22.684 0.757 1.00 92.44 395 ARG A C 1
ATOM 3164 O O . ARG A 1 395 ? 0.550 23.640 0.339 1.00 92.44 395 ARG A O 1
ATOM 3171 N N . PRO A 1 396 ? -1.455 22.683 0.711 1.00 91.44 396 PRO A N 1
ATOM 3172 C CA . PRO A 1 396 ? -2.243 23.852 0.323 1.00 91.44 396 PRO A CA 1
ATOM 3173 C C . PRO A 1 396 ? -1.999 25.016 1.290 1.00 91.44 396 PRO A C 1
ATOM 3175 O O . PRO A 1 396 ? -1.708 24.789 2.463 1.00 91.44 396 PRO A O 1
ATOM 3178 N N . LEU A 1 397 ? -2.144 26.263 0.828 1.00 87.50 397 LEU A N 1
ATOM 3179 C CA . LEU A 1 397 ? -1.973 27.448 1.681 1.00 87.50 397 LEU A CA 1
ATOM 3180 C C . LEU A 1 397 ? -2.845 27.343 2.944 1.00 87.50 397 LEU A C 1
ATOM 3182 O O . LEU A 1 397 ? -4.041 27.091 2.844 1.00 87.50 397 LEU A O 1
ATOM 3186 N N . ALA A 1 398 ? -2.272 27.597 4.123 1.00 85.00 398 ALA A N 1
ATOM 3187 C CA . ALA A 1 398 ? -2.965 27.415 5.406 1.00 85.00 398 ALA A CA 1
ATOM 3188 C C . ALA A 1 398 ? -4.210 28.312 5.610 1.00 85.00 398 ALA A C 1
ATOM 3190 O O . ALA A 1 398 ? -4.985 28.085 6.532 1.00 85.00 398 ALA A O 1
ATOM 3191 N N . THR A 1 399 ? -4.402 29.326 4.760 1.00 85.06 399 THR A N 1
ATOM 3192 C CA . THR A 1 399 ? -5.578 30.213 4.713 1.00 85.06 399 THR A CA 1
ATOM 3193 C C . THR A 1 399 ? -6.593 29.831 3.625 1.00 85.06 399 THR A C 1
ATOM 3195 O O . THR A 1 399 ? -7.521 30.594 3.356 1.00 85.06 399 THR A O 1
ATOM 3198 N N . ALA A 1 400 ? -6.417 28.685 2.961 1.00 86.62 400 ALA A N 1
ATOM 3199 C CA . ALA A 1 400 ? -7.326 28.205 1.928 1.00 86.62 400 ALA A CA 1
ATOM 3200 C C . ALA A 1 400 ? -8.698 27.804 2.497 1.00 86.62 400 ALA A C 1
ATOM 3202 O O . ALA A 1 400 ? -8.829 27.366 3.637 1.00 86.62 400 ALA A O 1
ATOM 3203 N N . ASP A 1 401 ? -9.727 27.929 1.660 1.00 86.44 401 ASP A N 1
ATOM 3204 C CA . ASP A 1 401 ? -11.095 27.530 1.988 1.00 86.44 401 ASP A CA 1
ATOM 3205 C C . ASP A 1 401 ? -11.209 25.990 2.069 1.00 86.44 401 ASP A C 1
ATOM 3207 O O . ASP A 1 401 ? -11.019 25.324 1.042 1.00 86.44 401 ASP A O 1
ATOM 3211 N N . PRO A 1 402 ? -11.550 25.404 3.238 1.00 83.25 402 PRO A N 1
ATOM 3212 C CA . PRO A 1 402 ? -11.635 23.954 3.410 1.00 83.25 402 PRO A CA 1
ATOM 3213 C C . PRO A 1 402 ? -12.703 23.295 2.527 1.00 83.25 402 PRO A C 1
ATOM 3215 O O . PRO A 1 402 ? -12.611 22.099 2.275 1.00 83.25 402 PRO A O 1
ATOM 3218 N N . ALA A 1 403 ? -13.687 24.040 2.006 1.00 83.06 403 ALA A N 1
ATOM 3219 C CA . ALA A 1 403 ? -14.673 23.499 1.068 1.00 83.06 403 ALA A CA 1
ATOM 3220 C C . ALA A 1 403 ? -14.112 23.275 -0.353 1.00 83.06 403 ALA A C 1
ATOM 3222 O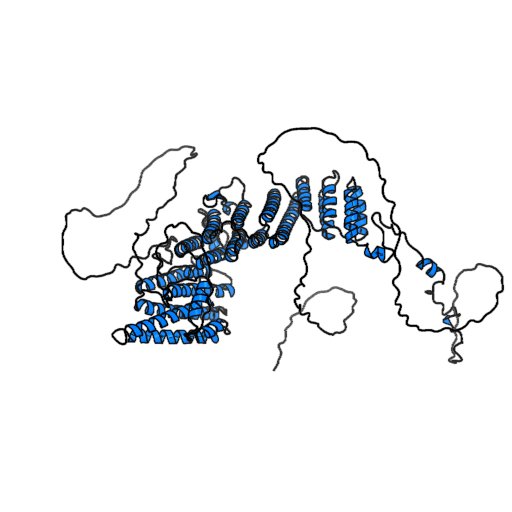 O . ALA A 1 403 ? -14.769 22.641 -1.180 1.00 83.06 403 ALA A O 1
ATOM 3223 N N . LYS A 1 404 ? -12.922 23.813 -0.661 1.00 87.06 404 LYS A N 1
ATOM 3224 C CA . LYS A 1 404 ? -12.270 23.710 -1.980 1.00 87.06 404 LYS A CA 1
ATOM 3225 C C . LYS A 1 404 ? -11.041 22.798 -1.987 1.00 87.06 404 LYS A C 1
ATOM 3227 O O . LYS A 1 404 ? -10.675 22.304 -3.050 1.00 87.06 404 LYS A O 1
ATOM 3232 N N . VAL A 1 405 ? -10.416 22.599 -0.828 1.00 89.62 405 VAL A N 1
ATOM 3233 C CA . VAL A 1 405 ? -9.223 21.762 -0.643 1.00 89.62 405 VAL A CA 1
ATOM 3234 C C . VAL A 1 405 ? -9.620 20.296 -0.460 1.00 89.62 405 VAL A C 1
ATOM 3236 O O . VAL A 1 405 ? -10.559 19.987 0.270 1.00 89.62 405 VAL A O 1
ATOM 3239 N N . LYS A 1 406 ? -8.885 19.377 -1.089 1.00 89.38 406 LYS A N 1
ATOM 3240 C CA . LYS A 1 406 ? -9.044 17.926 -0.923 1.00 89.38 406 LYS A CA 1
ATOM 3241 C C . LYS A 1 406 ? -7.894 17.341 -0.107 1.00 89.38 406 LYS A C 1
ATOM 3243 O O . LYS A 1 406 ? -6.783 17.860 -0.113 1.00 89.38 406 LYS A O 1
ATOM 3248 N N . ALA A 1 407 ? -8.125 16.186 0.517 1.00 86.81 407 ALA A N 1
ATOM 3249 C CA . ALA A 1 407 ? -7.067 15.438 1.206 1.00 86.81 407 ALA A CA 1
ATOM 3250 C C . ALA A 1 407 ? -5.909 15.040 0.263 1.00 86.81 407 ALA A C 1
ATOM 3252 O O . ALA A 1 407 ? -4.758 14.980 0.685 1.00 86.81 407 ALA A O 1
ATOM 3253 N N . THR A 1 408 ? -6.199 14.838 -1.028 1.00 89.19 408 THR A N 1
ATOM 3254 C CA . THR A 1 408 ? -5.212 14.571 -2.092 1.00 89.19 408 THR A CA 1
ATOM 3255 C C . THR A 1 408 ? -4.260 15.728 -2.378 1.00 89.19 408 THR A C 1
ATOM 3257 O O . THR A 1 408 ? -3.259 15.528 -3.054 1.00 89.19 408 THR A O 1
ATOM 3260 N N . ASP A 1 409 ? -4.573 16.935 -1.906 1.00 91.19 409 ASP A N 1
ATOM 3261 C CA . ASP A 1 409 ? -3.776 18.133 -2.180 1.00 91.19 409 ASP A CA 1
ATOM 3262 C C . ASP A 1 409 ? -2.640 18.301 -1.142 1.00 91.19 409 ASP A C 1
ATOM 3264 O O . ASP A 1 409 ? -1.807 19.199 -1.268 1.00 91.19 409 ASP A O 1
ATOM 3268 N N . PHE A 1 410 ? -2.604 17.427 -0.124 1.00 92.44 410 PHE A N 1
ATOM 3269 C CA . PHE A 1 410 ? -1.543 17.290 0.873 1.00 92.44 410 PHE A CA 1
ATOM 3270 C C . PHE A 1 410 ? -0.707 16.035 0.587 1.00 92.44 410 PHE A C 1
ATOM 3272 O O . PHE A 1 410 ? -1.233 14.920 0.614 1.00 92.44 410 PHE A O 1
ATOM 3279 N N . GLU A 1 411 ? 0.611 16.184 0.430 1.00 92.25 411 GLU A N 1
ATOM 3280 C CA . GLU A 1 411 ? 1.525 15.030 0.316 1.00 92.25 411 GLU A CA 1
ATOM 3281 C C . GLU A 1 411 ? 1.607 14.205 1.616 1.00 92.25 411 GLU A C 1
ATOM 3283 O O . GLU A 1 411 ? 2.053 13.056 1.599 1.00 92.25 411 GLU A O 1
ATOM 3288 N N . ASP A 1 412 ? 1.144 14.754 2.747 1.00 93.69 412 ASP A N 1
ATOM 3289 C CA . ASP A 1 412 ? 0.980 14.028 4.011 1.00 93.69 412 ASP A CA 1
ATOM 3290 C C . ASP A 1 412 ? 0.136 12.749 3.836 1.00 93.69 412 ASP A C 1
ATOM 3292 O O . ASP A 1 412 ? 0.471 11.708 4.403 1.00 93.69 412 ASP A O 1
ATOM 3296 N N . THR A 1 413 ? -0.892 12.787 2.977 1.00 93.25 413 THR A N 1
ATOM 3297 C CA . THR A 1 413 ? -1.734 11.629 2.630 1.00 93.25 413 THR A CA 1
ATOM 3298 C C . THR A 1 413 ? -0.920 10.494 2.002 1.00 93.25 413 THR A C 1
ATOM 3300 O O . THR A 1 413 ? -1.096 9.328 2.365 1.00 93.25 413 THR A O 1
ATOM 3303 N N . ASP A 1 414 ? 0.009 10.820 1.100 1.00 92.31 414 ASP A N 1
ATOM 3304 C CA . ASP A 1 414 ? 0.862 9.838 0.425 1.00 92.31 414 ASP A CA 1
ATOM 3305 C C . ASP A 1 414 ? 1.848 9.185 1.402 1.00 92.31 414 ASP A C 1
ATOM 3307 O O . ASP A 1 414 ? 1.965 7.955 1.428 1.00 92.31 414 ASP A O 1
ATOM 3311 N N . VAL A 1 415 ? 2.502 9.980 2.258 1.00 94.19 415 VAL A N 1
ATOM 3312 C CA . VAL A 1 415 ? 3.419 9.465 3.293 1.00 94.19 415 VAL A CA 1
ATOM 3313 C C . VAL A 1 415 ? 2.673 8.611 4.317 1.00 94.19 415 VAL A C 1
ATOM 3315 O O . VAL A 1 415 ? 3.134 7.517 4.648 1.00 94.19 415 VAL A O 1
ATOM 3318 N N . CYS A 1 416 ? 1.488 9.035 4.762 1.00 95.19 416 CYS A N 1
ATOM 3319 C CA . CYS A 1 416 ? 0.642 8.209 5.617 1.00 95.19 416 CYS A CA 1
ATOM 3320 C C . CYS A 1 416 ? 0.187 6.912 4.931 1.00 95.19 416 CYS A C 1
ATOM 3322 O O . CYS A 1 416 ? 0.100 5.899 5.617 1.00 95.19 416 CYS A O 1
ATOM 3324 N N . SER A 1 417 ? -0.032 6.885 3.610 1.00 95.19 417 SER A N 1
ATOM 3325 C CA . SER A 1 417 ? -0.381 5.646 2.889 1.00 95.19 417 SER A CA 1
ATOM 3326 C C . SER A 1 417 ? 0.759 4.615 2.869 1.00 95.19 417 SER A C 1
ATOM 3328 O O . SER A 1 417 ? 0.515 3.410 2.921 1.00 95.19 417 SER A O 1
ATOM 3330 N N . VAL A 1 418 ? 2.014 5.077 2.835 1.00 96.00 418 VAL A N 1
ATOM 3331 C CA . VAL A 1 418 ? 3.206 4.215 2.878 1.00 96.00 418 VAL A CA 1
ATOM 3332 C C . VAL A 1 418 ? 3.479 3.724 4.300 1.00 96.00 418 VAL A C 1
ATOM 3334 O O . VAL A 1 418 ? 3.789 2.549 4.498 1.00 96.00 418 VAL A O 1
ATOM 3337 N N . LEU A 1 419 ? 3.301 4.590 5.301 1.00 96.06 419 LEU A N 1
ATOM 3338 C CA . LEU A 1 419 ? 3.386 4.200 6.710 1.00 96.06 419 LEU A CA 1
ATOM 3339 C C . LEU A 1 419 ? 2.248 3.248 7.111 1.00 96.06 419 LEU A C 1
ATOM 3341 O O . LEU A 1 419 ? 2.491 2.324 7.883 1.00 96.06 419 LEU A O 1
ATOM 3345 N N . LEU A 1 420 ? 1.048 3.402 6.540 1.00 96.31 420 LEU A N 1
ATOM 3346 C CA . LEU A 1 420 ? -0.066 2.470 6.725 1.00 96.31 420 LEU A CA 1
ATOM 3347 C C . LEU A 1 420 ? 0.304 1.070 6.221 1.00 96.31 420 LEU A C 1
ATOM 3349 O O . LEU A 1 420 ? 0.216 0.131 7.001 1.00 96.31 420 LEU A O 1
ATOM 3353 N N . ALA A 1 421 ? 0.838 0.933 5.003 1.00 96.06 421 ALA A N 1
ATOM 3354 C CA . ALA A 1 421 ? 1.276 -0.372 4.491 1.00 96.06 421 ALA A CA 1
ATOM 3355 C C . ALA A 1 421 ? 2.406 -1.021 5.319 1.00 96.06 421 ALA A C 1
ATOM 3357 O O . ALA A 1 421 ? 2.499 -2.247 5.387 1.00 96.06 421 ALA A O 1
ATOM 3358 N N . ALA A 1 422 ? 3.250 -0.227 5.991 1.00 95.50 422 ALA A N 1
ATOM 3359 C CA . ALA A 1 422 ? 4.216 -0.755 6.958 1.00 95.50 422 ALA A CA 1
ATOM 3360 C C . ALA A 1 422 ? 3.536 -1.280 8.239 1.00 95.50 422 ALA A C 1
ATOM 3362 O O . ALA A 1 422 ? 3.932 -2.325 8.753 1.00 95.50 422 ALA A O 1
ATOM 3363 N N . VAL A 1 423 ? 2.503 -0.592 8.742 1.00 95.06 423 VAL A N 1
ATOM 3364 C CA . VAL A 1 423 ? 1.700 -1.040 9.896 1.00 95.06 423 VAL A CA 1
ATOM 3365 C C . VAL A 1 423 ? 0.851 -2.269 9.543 1.00 95.06 423 VAL A C 1
ATOM 3367 O O . VAL A 1 423 ? 0.836 -3.221 10.316 1.00 95.06 423 VAL A O 1
ATOM 3370 N N . GLU A 1 424 ? 0.214 -2.303 8.371 1.00 93.94 424 GLU A N 1
ATOM 3371 C CA . GLU A 1 424 ? -0.512 -3.469 7.839 1.00 93.94 424 GLU A CA 1
ATOM 3372 C C . GLU A 1 424 ? 0.418 -4.685 7.734 1.00 93.94 424 GLU A C 1
ATOM 3374 O O . GLU A 1 424 ? 0.120 -5.746 8.283 1.00 93.94 424 GLU A O 1
ATOM 3379 N N . ARG A 1 425 ? 1.623 -4.510 7.166 1.00 92.62 425 ARG A N 1
ATOM 3380 C CA . ARG A 1 425 ? 2.634 -5.576 7.130 1.00 92.62 425 ARG A CA 1
ATOM 3381 C C . ARG A 1 425 ? 3.048 -6.052 8.528 1.00 92.62 425 ARG A C 1
ATOM 3383 O O . ARG A 1 425 ? 3.409 -7.215 8.673 1.00 92.62 425 ARG A O 1
ATOM 3390 N N . CYS A 1 426 ? 2.985 -5.196 9.548 1.00 89.81 426 CYS A N 1
ATOM 3391 C CA . CYS A 1 426 ? 3.255 -5.576 10.937 1.00 89.81 426 CYS A CA 1
ATOM 3392 C C . CYS A 1 426 ? 2.108 -6.342 11.619 1.00 89.81 426 CYS A C 1
ATOM 3394 O O . CYS A 1 426 ? 2.361 -6.973 12.642 1.00 89.81 426 CYS A O 1
ATOM 3396 N N . VAL A 1 427 ? 0.889 -6.304 11.070 1.00 86.38 427 VAL A N 1
ATOM 3397 C CA . VAL A 1 427 ? -0.260 -7.113 11.518 1.00 86.38 427 VAL A CA 1
ATOM 3398 C C . VAL A 1 427 ? -0.254 -8.479 10.827 1.00 86.38 427 VAL A C 1
ATOM 3400 O O . VAL A 1 427 ? -0.311 -9.507 11.495 1.00 86.38 427 VAL A O 1
ATOM 3403 N N . ASP A 1 428 ? -0.097 -8.505 9.501 1.00 82.56 428 ASP A N 1
ATOM 3404 C CA . ASP A 1 428 ? -0.113 -9.744 8.702 1.00 82.56 428 ASP A CA 1
ATOM 3405 C C . ASP A 1 428 ? 1.214 -10.540 8.771 1.00 82.56 428 ASP A C 1
ATOM 3407 O O . ASP A 1 428 ? 1.328 -11.665 8.270 1.00 82.56 428 ASP A O 1
ATOM 3411 N N . GLY A 1 429 ? 2.273 -9.927 9.308 1.00 70.25 429 GLY A N 1
ATOM 3412 C CA . GLY A 1 429 ? 3.661 -10.359 9.147 1.00 70.25 429 GLY A CA 1
ATOM 3413 C C . GLY A 1 429 ? 4.193 -11.299 10.224 1.00 70.25 429 GLY A C 1
ATOM 3414 O O . GLY A 1 429 ? 4.693 -10.864 11.258 1.00 70.25 429 GLY A O 1
ATOM 3415 N N . ASN A 1 430 ? 4.261 -12.594 9.909 1.00 80.12 430 ASN A N 1
ATOM 3416 C CA . ASN A 1 430 ? 5.162 -13.523 10.599 1.00 80.12 430 ASN A CA 1
ATOM 3417 C C . ASN A 1 430 ? 6.619 -13.292 10.149 1.00 80.12 430 ASN A C 1
ATOM 3419 O O . ASN A 1 430 ? 7.122 -14.018 9.290 1.00 80.12 430 ASN A O 1
ATOM 3423 N N . PHE A 1 431 ? 7.291 -12.281 10.705 1.00 87.81 431 PHE A N 1
ATOM 3424 C CA . PHE A 1 431 ? 8.678 -11.951 10.351 1.00 87.81 431 PHE A CA 1
ATOM 3425 C C . PHE A 1 431 ? 9.660 -13.091 10.664 1.00 87.81 431 PHE A C 1
ATOM 3427 O O . PHE A 1 431 ? 9.504 -13.847 11.626 1.00 87.81 431 PHE A O 1
ATOM 3434 N N . HIS A 1 432 ? 10.694 -13.222 9.836 1.00 85.31 432 HIS A N 1
ATOM 3435 C CA . HIS A 1 432 ? 11.661 -14.325 9.868 1.00 85.31 432 HIS A CA 1
ATOM 3436 C C . HIS A 1 432 ? 13.062 -13.884 10.339 1.00 85.31 432 HIS A C 1
ATOM 3438 O O . HIS A 1 432 ? 14.086 -14.418 9.905 1.00 85.31 432 HIS A O 1
ATOM 3444 N N . ASP A 1 433 ? 13.113 -12.906 11.247 1.00 84.62 433 ASP A N 1
ATOM 3445 C CA . ASP A 1 433 ? 14.357 -12.368 11.799 1.00 84.62 433 ASP A CA 1
ATOM 3446 C C . ASP A 1 433 ? 15.137 -13.404 12.630 1.00 84.62 433 ASP A C 1
ATOM 3448 O O . ASP A 1 433 ? 14.578 -14.193 13.393 1.00 84.62 433 ASP A O 1
ATOM 3452 N N . ARG A 1 434 ? 16.477 -13.345 12.572 1.00 83.75 434 ARG A N 1
ATOM 3453 C CA . ARG A 1 434 ? 17.370 -14.195 13.398 1.00 83.75 434 ARG A CA 1
ATOM 3454 C C . ARG A 1 434 ? 17.233 -13.948 14.905 1.00 83.75 434 ARG A C 1
ATOM 3456 O O . ARG A 1 434 ? 17.717 -14.745 15.708 1.00 83.75 434 ARG A O 1
ATOM 3463 N N . ARG A 1 435 ? 16.646 -12.813 15.277 1.00 84.19 435 ARG A N 1
ATOM 3464 C CA . ARG A 1 435 ? 16.246 -12.422 16.627 1.00 84.19 435 ARG A CA 1
ATOM 3465 C C . ARG A 1 435 ? 14.867 -11.778 16.467 1.00 84.19 435 ARG A C 1
ATOM 3467 O O . ARG A 1 435 ? 14.822 -10.691 15.902 1.00 84.19 435 ARG A O 1
ATOM 3474 N N . PRO A 1 436 ? 13.765 -12.421 16.886 1.00 83.25 436 PRO A N 1
ATOM 3475 C CA . PRO A 1 436 ? 12.435 -11.876 16.643 1.00 83.25 436 PRO A CA 1
ATOM 3476 C C . PRO A 1 436 ? 12.278 -10.523 17.343 1.00 83.25 436 PRO A C 1
ATOM 3478 O O . PRO A 1 436 ? 12.455 -10.411 18.560 1.00 83.25 436 PRO A O 1
ATOM 3481 N N . VAL A 1 437 ? 11.955 -9.490 16.566 1.00 83.31 437 VAL A N 1
ATOM 3482 C CA . VAL A 1 437 ? 11.572 -8.179 17.095 1.00 83.31 437 VAL A CA 1
ATOM 3483 C C . VAL A 1 437 ? 10.198 -8.332 17.749 1.00 83.31 437 VAL A C 1
ATOM 3485 O O . VAL A 1 437 ? 9.276 -8.858 17.133 1.00 83.31 437 VAL A O 1
ATOM 3488 N N . SER A 1 438 ? 10.035 -7.896 19.001 1.00 86.31 438 SER A N 1
ATOM 3489 C CA . SER A 1 438 ? 8.722 -7.971 19.648 1.00 86.31 438 SER A CA 1
ATOM 3490 C C . SER A 1 438 ? 7.725 -7.020 18.982 1.00 86.31 438 SER A C 1
ATOM 3492 O O . SER A 1 438 ? 8.076 -5.884 18.655 1.00 86.31 438 SER A O 1
ATOM 3494 N N . GLU A 1 439 ? 6.470 -7.465 18.850 1.00 86.25 439 GLU A N 1
ATOM 3495 C CA . GLU A 1 439 ? 5.328 -6.705 18.303 1.00 86.25 439 GLU A CA 1
ATOM 3496 C C . GLU A 1 439 ? 5.346 -5.245 18.796 1.00 86.25 439 GLU A C 1
ATOM 3498 O O . GLU A 1 439 ? 5.385 -4.293 18.016 1.00 86.25 439 GLU A O 1
ATOM 3503 N N . ARG A 1 440 ? 5.461 -5.068 20.121 1.00 87.38 440 ARG A N 1
ATOM 3504 C CA . ARG A 1 440 ? 5.510 -3.760 20.784 1.00 87.38 440 ARG A CA 1
ATOM 3505 C C . ARG A 1 440 ? 6.763 -2.935 20.454 1.00 87.38 440 ARG A C 1
ATOM 3507 O O . ARG A 1 440 ? 6.654 -1.717 20.348 1.00 87.38 440 ARG A O 1
ATOM 3514 N N . ARG A 1 441 ? 7.945 -3.544 20.267 1.00 88.75 441 ARG A N 1
ATOM 3515 C CA . ARG A 1 441 ? 9.166 -2.824 19.834 1.00 88.75 441 ARG A CA 1
ATOM 3516 C C . ARG A 1 441 ? 9.004 -2.295 18.409 1.00 88.75 441 ARG A C 1
ATOM 3518 O O . ARG A 1 441 ? 9.385 -1.158 18.149 1.00 88.75 441 ARG A O 1
ATOM 3525 N N . MET A 1 442 ? 8.431 -3.098 17.518 1.00 89.38 442 MET A N 1
ATOM 3526 C CA . MET A 1 442 ? 8.189 -2.744 16.118 1.00 89.38 442 MET A CA 1
ATOM 3527 C C . MET A 1 442 ? 7.128 -1.641 15.989 1.00 89.38 442 MET A C 1
ATOM 3529 O O . MET A 1 442 ? 7.376 -0.614 15.359 1.00 89.38 442 MET A O 1
ATOM 3533 N N . TYR A 1 443 ? 6.007 -1.782 16.700 1.00 91.69 443 TYR A N 1
ATOM 3534 C CA . TYR A 1 443 ? 4.984 -0.743 16.840 1.00 91.69 443 TYR A CA 1
ATOM 3535 C C . TYR A 1 443 ? 5.558 0.579 17.387 1.00 91.69 443 TYR A C 1
ATOM 3537 O O . TYR A 1 443 ? 5.343 1.637 16.795 1.00 91.69 443 TYR A O 1
ATOM 3545 N N . LEU A 1 444 ? 6.346 0.540 18.471 1.00 92.19 444 LEU A N 1
ATOM 3546 C CA . LEU A 1 444 ? 6.976 1.743 19.029 1.00 92.19 444 LEU A CA 1
ATOM 3547 C C . LEU A 1 444 ? 8.024 2.355 18.083 1.00 92.19 444 LEU A C 1
ATOM 3549 O O . LEU A 1 444 ? 8.202 3.574 18.105 1.00 92.19 444 LEU A O 1
ATOM 3553 N N . ALA A 1 445 ? 8.688 1.557 17.240 1.00 92.38 445 ALA A N 1
ATOM 3554 C CA . ALA A 1 445 ? 9.598 2.055 16.210 1.00 92.38 445 ALA A CA 1
ATOM 3555 C C . ALA A 1 445 ? 8.844 2.850 15.132 1.00 92.38 445 ALA A C 1
ATOM 3557 O O . ALA A 1 445 ? 9.174 4.013 14.891 1.00 92.38 445 ALA A O 1
ATOM 3558 N N . LEU A 1 446 ? 7.792 2.259 14.550 1.00 93.81 446 LEU A N 1
ATOM 3559 C CA . LEU A 1 446 ? 6.932 2.918 13.560 1.00 93.81 446 LEU A CA 1
ATOM 3560 C C . LEU A 1 446 ? 6.269 4.177 14.138 1.00 93.81 446 LEU A C 1
ATOM 3562 O O . LEU A 1 446 ? 6.307 5.232 13.507 1.00 93.81 446 LEU A O 1
ATOM 3566 N N . LEU A 1 447 ? 5.745 4.106 15.368 1.00 94.81 447 LEU A N 1
ATOM 3567 C CA . LEU A 1 447 ? 5.169 5.264 16.054 1.00 94.81 447 LEU A CA 1
ATOM 3568 C C . LEU A 1 447 ? 6.196 6.375 16.274 1.00 94.81 447 LEU A C 1
ATOM 3570 O O . LEU A 1 447 ? 5.878 7.543 16.071 1.00 94.81 447 LEU A O 1
ATOM 3574 N N . THR A 1 448 ? 7.428 6.036 16.659 1.00 93.38 448 THR A N 1
ATOM 3575 C CA . THR A 1 448 ? 8.472 7.051 16.845 1.00 93.38 448 THR A CA 1
ATOM 3576 C C . THR A 1 448 ? 8.790 7.734 15.513 1.00 93.38 448 THR A C 1
ATOM 3578 O O . THR A 1 448 ? 8.755 8.962 15.456 1.00 93.38 448 THR A O 1
ATOM 3581 N N . MET A 1 449 ? 8.965 6.971 14.425 1.00 92.81 449 MET A N 1
ATOM 3582 C CA . MET A 1 449 ? 9.187 7.521 13.079 1.00 92.81 449 MET A CA 1
ATOM 3583 C C . MET A 1 449 ? 8.042 8.417 12.593 1.00 92.81 449 MET A C 1
ATOM 3585 O O . MET A 1 449 ? 8.301 9.502 12.074 1.00 92.81 449 MET A O 1
ATOM 3589 N N . LEU A 1 450 ? 6.789 8.028 12.840 1.00 94.19 450 LEU A N 1
ATOM 3590 C CA . LEU A 1 450 ? 5.618 8.856 12.551 1.00 94.19 450 LEU A CA 1
ATOM 3591 C C . LEU A 1 450 ? 5.586 10.149 13.386 1.00 94.19 450 LEU A C 1
ATOM 3593 O O . LEU A 1 450 ? 5.203 11.201 12.884 1.00 94.19 450 LEU A O 1
ATOM 3597 N N . THR A 1 451 ? 6.002 10.098 14.655 1.00 93.00 451 THR A N 1
ATOM 3598 C CA . THR A 1 451 ? 5.981 11.284 15.526 1.00 93.00 451 THR A CA 1
ATOM 3599 C C . THR A 1 451 ? 7.126 12.260 15.263 1.00 93.00 451 THR A C 1
ATOM 3601 O O . THR A 1 451 ? 6.922 13.464 15.408 1.00 93.00 451 THR A O 1
ATOM 3604 N N . SER A 1 452 ? 8.305 11.776 14.863 1.00 91.94 452 SER A N 1
ATOM 3605 C CA . SER A 1 452 ? 9.477 12.617 14.577 1.00 91.94 452 SER A CA 1
ATOM 3606 C C . SER A 1 452 ? 9.432 13.262 13.185 1.00 91.94 452 SER A C 1
ATOM 3608 O O . SER A 1 452 ? 10.045 14.308 12.992 1.00 91.94 452 SER A O 1
ATOM 3610 N N . SER A 1 453 ? 8.690 12.693 12.227 1.00 91.75 453 SER A N 1
ATOM 3611 C CA . SER A 1 453 ? 8.589 13.224 10.856 1.00 91.75 453 SER A CA 1
ATOM 3612 C C . SER A 1 453 ? 7.709 14.477 10.716 1.00 91.75 453 SER A C 1
ATOM 3614 O O . SER A 1 453 ? 7.850 15.217 9.742 1.00 91.75 453 SER A O 1
ATOM 3616 N N . GLY A 1 454 ? 6.814 14.732 11.681 1.00 91.31 454 GLY A N 1
ATOM 3617 C CA . GLY A 1 454 ? 5.930 15.907 11.718 1.00 91.31 454 GLY A CA 1
ATOM 3618 C C . GLY A 1 454 ? 4.686 15.841 10.818 1.00 91.31 454 GLY A C 1
ATOM 3619 O O . GLY A 1 454 ? 3.938 16.818 10.746 1.00 91.31 454 GLY A O 1
ATOM 3620 N N . VAL A 1 455 ? 4.461 14.716 10.137 1.00 94.12 455 VAL A N 1
ATOM 3621 C CA . VAL A 1 455 ? 3.379 14.503 9.155 1.00 94.12 455 VAL A CA 1
ATOM 3622 C C . VAL A 1 455 ? 1.983 14.726 9.770 1.00 94.12 455 VAL A C 1
ATOM 3624 O O . VAL A 1 455 ? 1.777 14.505 10.965 1.00 94.12 455 VAL A O 1
ATOM 3627 N N . LEU A 1 456 ? 1.025 15.191 8.962 1.00 94.56 456 LEU A N 1
ATOM 3628 C CA . LEU A 1 456 ? -0.401 15.280 9.304 1.00 94.56 456 LEU A CA 1
ATOM 3629 C C . LEU A 1 456 ? -1.049 13.892 9.226 1.00 94.56 456 LEU A C 1
ATOM 3631 O O . LEU A 1 456 ? -1.013 13.235 8.192 1.00 94.56 456 LEU A O 1
ATOM 3635 N N . TYR A 1 457 ? -1.634 13.425 10.327 1.00 95.31 457 TYR A N 1
ATOM 3636 C CA . TYR A 1 457 ? -2.081 12.036 10.445 1.00 95.31 457 TYR A CA 1
ATOM 3637 C C . TYR A 1 457 ? -3.420 11.791 9.736 1.00 95.31 457 TYR A C 1
ATOM 3639 O O . TYR A 1 457 ? -4.386 12.523 9.955 1.00 95.31 457 TYR A O 1
ATOM 3647 N N . THR A 1 458 ? -3.498 10.730 8.929 1.00 94.50 458 THR A N 1
ATOM 3648 C CA . THR A 1 458 ? -4.762 10.230 8.364 1.00 94.50 458 THR A CA 1
ATOM 3649 C C . THR A 1 458 ? -5.514 9.357 9.371 1.00 94.50 458 THR A C 1
ATOM 3651 O O . THR A 1 458 ? -4.907 8.684 10.211 1.00 94.50 458 THR A O 1
ATOM 3654 N N . ALA A 1 459 ? -6.846 9.333 9.266 1.00 91.88 459 ALA A N 1
ATOM 3655 C CA . ALA A 1 459 ? -7.696 8.501 10.115 1.00 91.88 459 ALA A CA 1
ATOM 3656 C C . ALA A 1 459 ? -7.377 7.003 9.972 1.00 91.88 459 ALA A C 1
ATOM 3658 O O . ALA A 1 459 ? -7.287 6.307 10.977 1.00 91.88 459 ALA A O 1
ATOM 3659 N N . ASP A 1 460 ? -7.125 6.515 8.751 1.00 94.12 460 ASP A N 1
ATOM 3660 C CA . ASP A 1 460 ? -6.827 5.099 8.488 1.00 94.12 460 ASP A CA 1
ATOM 3661 C C . ASP A 1 460 ? -5.538 4.634 9.179 1.00 94.12 460 ASP A C 1
ATOM 3663 O O . ASP A 1 460 ? -5.515 3.575 9.804 1.00 94.12 460 ASP A O 1
ATOM 3667 N N . LEU A 1 461 ? -4.484 5.460 9.150 1.00 95.69 461 LEU A N 1
ATOM 3668 C CA . LEU A 1 461 ? -3.234 5.171 9.855 1.00 95.69 461 LEU A CA 1
ATOM 3669 C C . LEU A 1 461 ? -3.449 5.140 11.374 1.00 95.69 461 LEU A C 1
ATOM 3671 O O . LEU A 1 461 ? -2.958 4.236 12.047 1.00 95.69 461 LEU A O 1
ATOM 3675 N N . MET A 1 462 ? -4.213 6.090 11.921 1.00 95.50 462 MET A N 1
ATOM 3676 C CA . MET A 1 462 ? -4.545 6.107 13.350 1.00 95.50 462 MET A CA 1
ATOM 3677 C C . MET A 1 462 ? -5.419 4.913 13.756 1.00 95.50 462 MET A C 1
ATOM 3679 O O . MET A 1 462 ? -5.175 4.321 14.807 1.00 95.50 462 MET A O 1
ATOM 3683 N N . ALA A 1 463 ? -6.385 4.512 12.926 1.00 95.00 463 ALA A N 1
ATOM 3684 C CA . ALA A 1 463 ? -7.260 3.371 13.177 1.00 95.00 463 ALA A CA 1
ATOM 3685 C C . ALA A 1 463 ? -6.489 2.044 13.132 1.00 95.00 463 ALA A C 1
ATOM 3687 O O . ALA A 1 463 ? -6.668 1.205 14.016 1.00 95.00 463 ALA A O 1
ATOM 3688 N N . GLN A 1 464 ? -5.583 1.861 12.165 1.00 95.44 464 GLN A N 1
ATOM 3689 C CA . GLN A 1 464 ? -4.784 0.639 12.062 1.00 95.44 464 GLN A CA 1
ATOM 3690 C C . GLN A 1 464 ? -3.720 0.546 13.165 1.00 95.44 464 GLN A C 1
ATOM 3692 O O . GLN A 1 464 ? -3.529 -0.517 13.752 1.00 95.44 464 GLN A O 1
ATOM 3697 N N . MET A 1 465 ? -3.084 1.663 13.538 1.00 95.50 465 MET A N 1
ATOM 3698 C CA . MET A 1 465 ? -2.184 1.687 14.698 1.00 95.50 465 MET A CA 1
ATOM 3699 C C . MET A 1 465 ? -2.924 1.444 16.020 1.00 95.50 465 MET A C 1
ATOM 3701 O O . MET A 1 465 ? -2.373 0.795 16.908 1.00 95.50 465 MET A O 1
ATOM 3705 N N . MET A 1 466 ? -4.167 1.918 16.159 1.00 95.06 466 MET A N 1
ATOM 3706 C CA . MET A 1 466 ? -4.996 1.620 17.330 1.00 95.06 466 MET A CA 1
ATOM 3707 C C . MET A 1 466 ? -5.424 0.146 17.371 1.00 95.06 466 MET A C 1
ATOM 3709 O O . MET A 1 466 ? -5.579 -0.398 18.459 1.00 95.06 466 MET A O 1
ATOM 3713 N N . ASP A 1 467 ? -5.557 -0.522 16.222 1.00 93.31 467 ASP A N 1
ATOM 3714 C CA . ASP A 1 467 ? -5.893 -1.950 16.151 1.00 93.31 467 ASP A CA 1
ATOM 3715 C C . ASP A 1 467 ? -4.722 -2.851 16.582 1.00 93.31 467 ASP A C 1
ATOM 3717 O O . ASP A 1 467 ? -4.896 -3.751 17.406 1.00 93.31 467 ASP A O 1
ATOM 3721 N N . VAL A 1 468 ? -3.495 -2.517 16.151 1.00 92.44 468 VAL A N 1
ATOM 3722 C CA . VAL A 1 468 ? -2.250 -3.117 16.681 1.00 92.44 468 VAL A CA 1
ATOM 3723 C C . VAL A 1 468 ? -2.198 -3.013 18.207 1.00 92.44 468 VAL A C 1
ATOM 3725 O O . VAL A 1 468 ? -1.773 -3.946 18.886 1.00 92.44 468 VAL A O 1
ATOM 3728 N N . VAL A 1 469 ? -2.656 -1.890 18.768 1.00 93.25 469 VAL A N 1
ATOM 3729 C CA . VAL A 1 469 ? -2.740 -1.704 20.219 1.00 93.25 469 VAL A CA 1
ATOM 3730 C C . VAL A 1 469 ? -3.895 -2.515 20.818 1.00 93.25 469 VAL A C 1
ATOM 3732 O O . VAL A 1 469 ? -3.651 -3.230 21.787 1.00 93.25 469 VAL A O 1
ATOM 3735 N N . LYS A 1 470 ? -5.108 -2.493 20.246 1.00 92.19 470 LYS A N 1
ATOM 3736 C CA . LYS A 1 470 ? -6.292 -3.266 20.689 1.00 92.19 470 LYS A CA 1
ATOM 3737 C C . LYS A 1 470 ? -5.970 -4.745 20.917 1.00 92.19 470 LYS A C 1
ATOM 3739 O O . LYS A 1 470 ? -6.309 -5.272 21.975 1.00 92.19 470 LYS A O 1
ATOM 3744 N N . TYR A 1 471 ? -5.279 -5.379 19.971 1.00 90.56 471 TYR A N 1
ATOM 3745 C CA . TYR A 1 471 ? -4.916 -6.800 20.034 1.00 90.56 471 TYR A CA 1
ATOM 3746 C C . TYR A 1 471 ? -3.532 -7.079 20.655 1.00 90.56 471 TYR A C 1
ATOM 3748 O O . TYR A 1 471 ? -3.100 -8.229 20.698 1.00 90.56 471 TYR A O 1
ATOM 3756 N N . SER A 1 472 ? -2.831 -6.063 21.175 1.00 89.12 472 SER A N 1
ATOM 3757 C CA . SER A 1 472 ? -1.506 -6.257 21.779 1.00 89.12 472 SER A CA 1
ATOM 3758 C C . SER A 1 472 ? -1.545 -7.037 23.103 1.00 89.12 472 SER A C 1
ATOM 3760 O O . SER A 1 472 ? -2.350 -6.769 24.004 1.00 89.12 472 SER A O 1
ATOM 3762 N N . ARG A 1 473 ? -0.591 -7.970 23.230 1.00 83.69 473 ARG A N 1
ATOM 3763 C CA . ARG A 1 473 ? -0.434 -8.921 24.349 1.00 83.69 473 ARG A CA 1
ATOM 3764 C C . ARG A 1 473 ? 0.053 -8.302 25.670 1.00 83.69 473 ARG A C 1
ATOM 3766 O O . ARG A 1 473 ? 0.024 -8.959 26.704 1.00 83.69 473 ARG A O 1
ATOM 3773 N N . ASP A 1 474 ? 0.574 -7.074 25.651 1.00 82.00 474 ASP A N 1
ATOM 3774 C CA . ASP A 1 474 ? 1.159 -6.411 26.827 1.00 82.00 474 ASP A CA 1
ATOM 3775 C C . ASP A 1 474 ? 0.122 -5.522 27.526 1.00 82.00 474 ASP A C 1
ATOM 3777 O O . ASP A 1 474 ? 0.081 -4.313 27.296 1.00 82.00 474 ASP A O 1
ATOM 3781 N N . ASP A 1 475 ? -0.694 -6.100 28.415 1.00 76.12 475 ASP A N 1
ATOM 3782 C CA . ASP A 1 475 ? -1.699 -5.362 29.203 1.00 76.12 475 ASP A CA 1
ATOM 3783 C C . ASP A 1 475 ? -1.116 -4.159 29.972 1.00 76.12 475 ASP A C 1
ATOM 3785 O O . ASP A 1 475 ? -1.800 -3.154 30.172 1.00 76.12 475 ASP A O 1
ATOM 3789 N N . ARG A 1 476 ? 0.160 -4.221 30.387 1.00 75.81 476 ARG A N 1
ATOM 3790 C CA . ARG A 1 476 ? 0.832 -3.139 31.135 1.00 75.81 476 ARG A CA 1
ATOM 3791 C C . ARG A 1 476 ? 1.264 -1.986 30.227 1.00 75.81 476 ARG A C 1
ATOM 3793 O O . ARG A 1 476 ? 1.407 -0.852 30.693 1.00 75.81 476 ARG A O 1
ATOM 3800 N N . GLY A 1 477 ? 1.521 -2.282 28.956 1.00 83.62 477 GLY A N 1
ATOM 3801 C CA . GLY A 1 477 ? 1.894 -1.330 27.917 1.00 83.62 477 GLY A CA 1
ATOM 3802 C C . GLY A 1 477 ? 0.696 -0.722 27.194 1.00 83.62 477 GLY A C 1
ATOM 3803 O O . GLY A 1 477 ? 0.592 0.506 27.116 1.00 83.62 477 GLY A O 1
ATOM 3804 N N . ARG A 1 478 ? -0.218 -1.581 26.722 1.00 89.56 478 ARG A N 1
ATOM 3805 C CA . ARG A 1 478 ? -1.368 -1.263 25.859 1.00 89.56 478 ARG A CA 1
ATOM 3806 C C . ARG A 1 478 ? -2.135 -0.040 26.335 1.00 89.56 478 ARG A C 1
ATOM 3808 O O . ARG A 1 478 ? -2.375 0.881 25.564 1.00 89.56 478 ARG A O 1
ATOM 3815 N N . ASP A 1 479 ? -2.448 -0.004 27.625 1.00 89.19 479 ASP A N 1
ATOM 3816 C CA . ASP A 1 479 ? -3.284 1.028 28.235 1.00 89.19 479 ASP A CA 1
ATOM 3817 C C . ASP A 1 479 ? -2.671 2.443 28.120 1.00 89.19 479 ASP A C 1
ATOM 3819 O O . ASP A 1 479 ? -3.385 3.428 27.918 1.00 89.19 479 ASP A O 1
ATOM 3823 N N . ARG A 1 480 ? -1.331 2.538 28.171 1.00 90.81 480 ARG A N 1
ATOM 3824 C CA . ARG A 1 480 ? -0.557 3.779 27.975 1.00 90.81 480 ARG A CA 1
ATOM 3825 C C . ARG A 1 480 ? -0.339 4.089 26.497 1.00 90.81 480 ARG A C 1
ATOM 3827 O O . ARG A 1 480 ? -0.384 5.252 26.099 1.00 90.81 480 ARG A O 1
ATOM 3834 N N . ASP A 1 481 ? -0.097 3.059 25.694 1.00 93.62 481 ASP A N 1
ATOM 3835 C CA . ASP A 1 481 ? 0.178 3.199 24.266 1.00 93.62 481 ASP A CA 1
ATOM 3836 C C . ASP A 1 481 ? -1.086 3.630 23.491 1.00 93.62 481 ASP A C 1
ATOM 3838 O O . ASP A 1 481 ? -0.996 4.501 22.626 1.00 93.62 481 ASP A O 1
ATOM 3842 N N . ALA A 1 482 ? -2.272 3.160 23.894 1.00 93.62 482 ALA A N 1
ATOM 3843 C CA . ALA A 1 482 ? -3.578 3.617 23.408 1.00 93.62 482 ALA A CA 1
ATOM 3844 C C . ALA A 1 482 ? -3.836 5.098 23.724 1.00 93.62 482 ALA A C 1
ATOM 3846 O O . ALA A 1 482 ? -4.197 5.885 22.847 1.00 93.62 482 ALA A O 1
ATOM 3847 N N . GLN A 1 483 ? -3.592 5.511 24.975 1.00 92.50 483 GLN A N 1
ATOM 3848 C CA . GLN A 1 483 ? -3.664 6.920 25.373 1.00 92.50 483 GLN A CA 1
ATOM 3849 C C . GLN A 1 483 ? -2.678 7.785 24.577 1.00 92.50 483 GLN A C 1
ATOM 3851 O O . GLN A 1 483 ? -3.005 8.907 24.185 1.00 92.50 483 GLN A O 1
ATOM 3856 N N . ARG A 1 484 ? -1.472 7.274 24.311 1.00 93.25 484 ARG A N 1
ATOM 3857 C CA . ARG A 1 484 ? -0.464 7.970 23.507 1.00 93.25 484 ARG A CA 1
ATOM 3858 C C . ARG A 1 484 ? -0.931 8.160 22.057 1.00 93.25 484 ARG A C 1
ATOM 3860 O O . ARG A 1 484 ? -0.826 9.280 21.561 1.00 93.25 484 ARG A O 1
ATOM 3867 N N . LEU A 1 485 ? -1.503 7.135 21.417 1.00 94.50 485 LEU A N 1
ATOM 3868 C CA . LEU A 1 485 ? -2.098 7.261 20.079 1.00 94.50 485 LEU A CA 1
ATOM 3869 C C . LEU A 1 485 ? -3.255 8.257 20.046 1.00 94.50 485 LEU A C 1
ATOM 3871 O O . LEU A 1 485 ? -3.239 9.156 19.211 1.00 94.50 485 LEU A O 1
ATOM 3875 N N . LEU A 1 486 ? -4.225 8.155 20.963 1.00 94.62 486 LEU A N 1
ATOM 3876 C CA . LEU A 1 486 ? -5.390 9.044 20.941 1.00 94.62 486 LEU A CA 1
ATOM 3877 C C . LEU A 1 486 ? -4.978 10.518 21.115 1.00 94.62 486 LEU A C 1
ATOM 3879 O O . LEU A 1 486 ? -5.517 11.387 20.433 1.00 94.62 486 LEU A O 1
ATOM 3883 N N . ARG A 1 487 ? -3.958 10.813 21.935 1.00 93.12 487 ARG A N 1
ATOM 3884 C CA . ARG A 1 487 ? -3.362 12.163 22.026 1.00 93.12 487 ARG A CA 1
ATOM 3885 C C . ARG A 1 487 ? -2.761 12.639 20.703 1.00 93.12 487 ARG A C 1
ATOM 3887 O O . ARG A 1 487 ? -2.935 13.804 20.349 1.00 93.12 487 ARG A O 1
ATOM 3894 N N . TYR A 1 488 ? -2.049 11.774 19.982 1.00 93.00 488 TYR A N 1
ATOM 3895 C CA . TYR A 1 488 ? -1.471 12.121 18.682 1.00 93.00 488 TYR A CA 1
ATOM 3896 C C . TYR A 1 488 ? -2.548 12.331 17.612 1.00 93.00 488 TYR A C 1
ATOM 3898 O O . TYR A 1 488 ? -2.497 13.343 16.913 1.00 93.00 488 TYR A O 1
ATOM 3906 N N . ALA A 1 489 ? -3.553 11.455 17.551 1.00 92.75 489 ALA A N 1
ATOM 3907 C CA . ALA A 1 489 ? -4.687 11.574 16.642 1.00 92.75 489 ALA A CA 1
ATOM 3908 C C . ALA A 1 489 ? -5.474 12.876 16.895 1.00 92.75 489 ALA A C 1
ATOM 3910 O O . ALA A 1 489 ? -5.630 13.681 15.982 1.00 92.75 489 ALA A O 1
ATOM 3911 N N . LEU A 1 490 ? -5.862 13.165 18.146 1.00 91.38 490 LEU A N 1
ATOM 3912 C CA . LEU A 1 490 ? -6.552 14.413 18.521 1.00 91.38 490 LEU A CA 1
ATOM 3913 C C . LEU A 1 490 ? -5.733 15.671 18.179 1.00 91.38 490 LEU A C 1
ATOM 3915 O O . LEU A 1 490 ? -6.277 16.677 17.716 1.00 91.38 490 LEU A O 1
ATOM 3919 N N . ARG A 1 491 ? -4.408 15.621 18.371 1.00 90.50 491 ARG A N 1
ATOM 3920 C CA . ARG A 1 491 ? -3.504 16.718 18.000 1.00 90.50 491 ARG A CA 1
ATOM 3921 C C . ARG A 1 491 ? -3.418 16.893 16.476 1.00 90.50 491 ARG A C 1
ATOM 3923 O O . ARG A 1 491 ? -3.334 18.036 16.022 1.00 90.50 491 ARG A O 1
ATOM 3930 N N . GLY A 1 492 ? -3.448 15.805 15.706 1.00 89.25 492 GLY A N 1
ATOM 3931 C CA . GLY A 1 492 ? -3.433 15.755 14.235 1.00 89.25 492 GLY A CA 1
ATOM 3932 C C . GLY A 1 492 ? -2.046 15.802 13.578 1.00 89.25 492 GLY A C 1
ATOM 3933 O O . GLY A 1 492 ? -1.912 15.428 12.422 1.00 89.25 492 GLY A O 1
ATOM 3934 N N . SER A 1 493 ? -1.016 16.244 14.302 1.00 92.75 493 SER A N 1
ATOM 3935 C CA . SER A 1 493 ? 0.409 16.098 13.959 1.00 92.75 493 SER A CA 1
ATOM 3936 C C . SER A 1 493 ? 1.254 16.396 15.200 1.00 92.75 493 SER A C 1
ATOM 3938 O O . SER A 1 493 ? 0.889 17.250 16.018 1.00 92.75 493 SER A O 1
ATOM 3940 N N . SER A 1 494 ? 2.400 15.729 15.344 1.00 91.56 494 SER A N 1
ATOM 3941 C CA . SER A 1 494 ? 3.382 16.022 16.398 1.00 91.56 494 SER A CA 1
ATOM 3942 C C . SER A 1 494 ? 4.205 17.297 16.158 1.00 91.56 494 SER A C 1
ATOM 3944 O O . SER A 1 494 ? 4.862 17.756 17.092 1.00 91.56 494 SER A O 1
ATOM 3946 N N . ALA A 1 495 ? 4.131 17.923 14.977 1.00 88.06 495 ALA A N 1
ATOM 3947 C CA . ALA A 1 495 ? 4.808 19.190 14.692 1.00 88.06 495 ALA A CA 1
ATOM 3948 C C . ALA A 1 495 ? 4.386 20.300 15.675 1.00 88.06 495 ALA A C 1
ATOM 3950 O O . ALA A 1 495 ? 3.223 20.385 16.091 1.00 88.06 495 ALA A O 1
ATOM 3951 N N . ALA A 1 496 ? 5.338 21.142 16.086 1.00 82.75 496 ALA A N 1
ATOM 3952 C CA . ALA A 1 496 ? 5.096 22.220 17.047 1.00 82.75 496 ALA A CA 1
ATOM 3953 C C . ALA A 1 496 ? 4.326 23.390 16.410 1.00 82.75 496 ALA A C 1
ATOM 3955 O O . ALA A 1 496 ? 3.238 23.745 16.872 1.00 82.75 496 ALA A O 1
ATOM 3956 N N . ASN A 1 497 ? 4.862 23.927 15.310 1.00 77.56 497 ASN A N 1
ATOM 3957 C CA . ASN A 1 497 ? 4.491 25.242 14.777 1.00 77.56 497 ASN A CA 1
ATOM 3958 C C . ASN A 1 497 ? 3.303 25.206 13.792 1.00 77.56 497 ASN A C 1
ATOM 3960 O O . ASN A 1 497 ? 2.717 26.241 13.488 1.00 77.56 497 ASN A O 1
ATOM 3964 N N . ASP A 1 498 ? 2.886 24.018 13.348 1.00 81.06 498 ASP A N 1
ATOM 3965 C CA . ASP A 1 498 ? 1.916 23.815 12.259 1.00 81.06 498 ASP A CA 1
ATOM 3966 C C . ASP A 1 498 ? 0.452 23.977 12.724 1.00 81.06 498 ASP A C 1
ATOM 3968 O O . ASP A 1 498 ? -0.389 23.111 12.491 1.00 81.06 498 ASP A O 1
ATOM 3972 N N . ALA A 1 499 ? 0.124 25.028 13.483 1.00 86.19 499 ALA A N 1
ATOM 3973 C CA . ALA A 1 499 ? -1.223 25.230 14.038 1.00 86.19 499 ALA A CA 1
ATOM 3974 C C . ALA A 1 499 ? -2.300 25.351 12.941 1.00 86.19 499 ALA A C 1
ATOM 3976 O O . ALA A 1 499 ? -3.195 24.509 12.870 1.00 86.19 499 ALA A O 1
ATOM 3977 N N . ALA A 1 500 ? -2.152 26.318 12.030 1.00 87.94 500 ALA A N 1
ATOM 3978 C CA . ALA A 1 500 ? -3.125 26.573 10.965 1.00 87.94 500 ALA A CA 1
ATOM 3979 C C . ALA A 1 500 ? -3.254 25.400 9.969 1.00 87.94 500 ALA A C 1
ATOM 3981 O O . ALA A 1 500 ? -4.363 25.033 9.589 1.00 87.94 500 ALA A O 1
ATOM 3982 N N . TYR A 1 501 ? -2.144 24.737 9.607 1.00 89.81 501 TYR A N 1
ATOM 3983 C CA . TYR A 1 501 ? -2.190 23.535 8.760 1.00 89.81 501 TYR A CA 1
ATOM 3984 C C . TYR A 1 501 ? -2.959 22.382 9.423 1.00 89.81 501 TYR A C 1
ATOM 3986 O O . TYR A 1 501 ? -3.720 21.699 8.744 1.00 89.81 501 TYR A O 1
ATOM 3994 N N . ARG A 1 502 ? -2.824 22.184 10.745 1.00 90.19 502 ARG A N 1
ATOM 3995 C CA . ARG A 1 502 ? -3.617 21.186 11.486 1.00 90.19 502 ARG A CA 1
ATOM 3996 C C . ARG A 1 502 ? -5.102 21.542 11.547 1.00 90.19 502 ARG A C 1
ATOM 3998 O O . ARG A 1 502 ? -5.927 20.636 11.560 1.00 90.19 502 ARG A O 1
ATOM 4005 N N . GLU A 1 503 ? -5.459 22.821 11.598 1.00 90.25 503 GLU A N 1
ATOM 4006 C CA . GLU A 1 503 ? -6.862 23.262 11.588 1.00 90.25 503 GLU A CA 1
ATOM 4007 C C . GLU A 1 503 ? -7.510 23.058 10.214 1.00 90.25 503 GLU A C 1
ATOM 4009 O O . GLU A 1 503 ? -8.575 22.443 10.139 1.00 90.25 503 GLU A O 1
ATOM 4014 N N . LEU A 1 504 ? -6.821 23.442 9.132 1.00 90.62 504 LEU A N 1
ATOM 4015 C CA . LEU A 1 504 ? -7.243 23.135 7.762 1.00 90.62 504 LEU A CA 1
ATOM 4016 C C . LEU A 1 504 ? -7.355 21.616 7.537 1.00 90.62 504 LEU A C 1
ATOM 4018 O O . LEU A 1 504 ? -8.358 21.147 7.002 1.00 90.62 504 LEU A O 1
ATOM 4022 N N . TRP A 1 505 ? -6.376 20.834 8.007 1.00 91.50 505 TRP A N 1
ATOM 4023 C CA . TRP A 1 505 ? -6.400 19.373 7.907 1.00 91.50 505 TRP A CA 1
ATOM 4024 C C . TRP A 1 505 ? -7.591 18.755 8.646 1.00 91.50 505 TRP A C 1
ATOM 4026 O O . TRP A 1 505 ? -8.338 17.998 8.038 1.00 91.50 505 TRP A O 1
ATOM 4036 N N . ARG A 1 506 ? -7.857 19.135 9.908 1.00 89.50 506 ARG A N 1
ATOM 4037 C CA . ARG A 1 506 ? -9.030 18.640 10.661 1.00 89.50 506 ARG A CA 1
ATOM 4038 C C . ARG A 1 506 ? -10.364 18.938 9.964 1.00 89.50 506 ARG A C 1
ATOM 4040 O O . ARG A 1 506 ? -11.301 18.162 10.129 1.00 89.50 506 ARG A O 1
ATOM 4047 N N . ALA A 1 507 ? -10.457 20.037 9.212 1.00 87.12 507 ALA A N 1
ATOM 4048 C CA . ALA A 1 507 ? -11.656 20.398 8.456 1.00 87.12 507 ALA A CA 1
ATOM 4049 C C . ALA A 1 507 ? -11.827 19.596 7.148 1.00 87.12 507 ALA A C 1
ATOM 4051 O O . ALA A 1 507 ? -12.962 19.371 6.729 1.00 87.12 507 ALA A O 1
ATOM 4052 N N . VAL A 1 508 ? -10.725 19.166 6.520 1.00 87.69 508 VAL A N 1
ATOM 4053 C CA . VAL A 1 508 ? -10.708 18.414 5.248 1.00 87.69 508 VAL A CA 1
ATOM 4054 C C . VAL A 1 508 ? -10.743 16.895 5.473 1.00 87.69 508 VAL A C 1
ATOM 4056 O O . VAL A 1 508 ? -11.502 16.190 4.811 1.00 87.69 508 VAL A O 1
ATOM 4059 N N . ALA A 1 509 ? -9.938 16.390 6.409 1.00 85.31 509 ALA A N 1
ATOM 4060 C CA . ALA A 1 509 ? -9.777 14.978 6.743 1.00 85.31 509 ALA A CA 1
ATOM 4061 C C . ALA A 1 509 ? -9.508 14.828 8.260 1.00 85.31 509 ALA A C 1
ATOM 4063 O O . ALA A 1 509 ? -8.361 14.933 8.700 1.00 85.31 509 ALA A O 1
ATOM 4064 N N . PRO A 1 510 ? -10.543 14.618 9.097 1.00 86.25 510 PRO A N 1
ATOM 4065 C CA . PRO A 1 510 ? -10.362 14.551 10.543 1.00 86.25 510 PRO A CA 1
ATOM 4066 C C . PRO A 1 510 ? -9.491 13.339 10.945 1.00 86.25 510 PRO A C 1
ATOM 4068 O O . PRO A 1 510 ? -9.818 12.213 10.579 1.00 86.25 510 PRO A O 1
ATOM 4071 N N . PRO A 1 511 ? -8.414 13.528 11.735 1.00 87.25 511 PRO A N 1
ATOM 4072 C CA . PRO A 1 511 ? -7.493 12.458 12.153 1.00 87.25 511 PRO A CA 1
ATOM 4073 C C . PRO A 1 511 ? -8.076 11.503 13.212 1.00 87.25 511 PRO A C 1
ATOM 4075 O O . PRO A 1 511 ? -7.451 10.501 13.555 1.00 87.25 511 PRO A O 1
ATOM 4078 N N . VAL A 1 512 ? -9.248 11.831 13.765 1.00 91.12 512 VAL A N 1
ATOM 4079 C CA . VAL A 1 512 ? -10.016 10.997 14.695 1.00 91.12 512 VAL A CA 1
ATOM 4080 C C . VAL A 1 512 ? -11.381 10.761 14.074 1.00 91.12 512 VAL A C 1
ATOM 4082 O O . VAL A 1 512 ? -12.132 11.708 13.844 1.00 91.12 512 VAL A O 1
ATOM 4085 N N . ASP A 1 513 ? -11.694 9.495 13.832 1.00 91.00 513 ASP A N 1
ATOM 4086 C CA . ASP A 1 513 ? -12.990 9.029 13.360 1.00 91.00 513 ASP A CA 1
ATOM 4087 C C . ASP A 1 513 ? -13.604 8.027 14.358 1.00 91.00 513 ASP A C 1
ATOM 4089 O O . ASP A 1 513 ? -13.078 7.782 15.450 1.00 91.00 513 ASP A O 1
ATOM 4093 N N . ALA A 1 514 ? -14.736 7.439 13.975 1.00 92.75 514 ALA A N 1
ATOM 4094 C CA . ALA A 1 514 ? -15.412 6.409 14.754 1.00 92.75 514 ALA A CA 1
ATOM 4095 C C . ALA A 1 514 ? -14.539 5.172 15.034 1.00 92.75 514 ALA A C 1
ATOM 4097 O O . ALA A 1 514 ? -14.618 4.613 16.128 1.00 92.75 514 ALA A O 1
ATOM 4098 N N . ARG A 1 515 ? -13.675 4.782 14.089 1.00 94.62 515 ARG A N 1
ATOM 4099 C CA . ARG A 1 515 ? -12.807 3.599 14.181 1.00 94.62 515 ARG A CA 1
ATOM 4100 C C . ARG A 1 515 ? -11.706 3.819 15.214 1.00 94.62 515 ARG A C 1
ATOM 4102 O O . ARG A 1 515 ? -11.503 2.995 16.102 1.00 94.62 515 ARG A O 1
ATOM 4109 N N . VAL A 1 516 ? -11.052 4.984 15.177 1.00 94.94 516 VAL A N 1
ATOM 4110 C CA . VAL A 1 516 ? -10.049 5.391 16.179 1.00 94.94 516 VAL A CA 1
ATOM 4111 C C . VAL A 1 516 ? -10.648 5.392 17.590 1.00 94.94 516 VAL A C 1
ATOM 4113 O O . VAL A 1 516 ? -10.015 4.884 18.517 1.00 94.94 516 VAL A O 1
ATOM 4116 N N . VAL A 1 517 ? -11.865 5.922 17.770 1.00 95.44 517 VAL A N 1
ATOM 4117 C CA . VAL A 1 517 ? -12.539 5.955 19.083 1.00 95.44 517 VAL A CA 1
ATOM 4118 C C . VAL A 1 517 ? -12.998 4.559 19.524 1.00 95.44 517 VAL A C 1
ATOM 4120 O O . VAL A 1 517 ? -12.765 4.186 20.673 1.00 95.44 517 VAL A O 1
ATOM 4123 N N . GLY A 1 518 ? -13.584 3.761 18.630 1.00 95.31 518 GLY A N 1
ATOM 4124 C CA . GLY A 1 518 ? -14.020 2.390 18.910 1.00 95.31 518 GLY A CA 1
ATOM 4125 C C . GLY A 1 518 ? -12.872 1.466 19.317 1.00 95.31 518 GLY A C 1
ATOM 4126 O O . GLY A 1 518 ? -12.895 0.864 20.394 1.00 95.31 518 GLY A O 1
ATOM 4127 N N . ARG A 1 519 ? -11.803 1.425 18.513 1.00 95.81 519 ARG A N 1
ATOM 4128 C CA . ARG A 1 519 ? -10.593 0.635 18.801 1.00 95.81 519 ARG A CA 1
ATOM 4129 C C . ARG A 1 519 ? -9.888 1.120 20.069 1.00 95.81 519 ARG A C 1
ATOM 4131 O O . ARG A 1 519 ? -9.422 0.293 20.853 1.00 95.81 519 ARG A O 1
ATOM 4138 N N . TYR A 1 520 ? -9.882 2.432 20.334 1.00 96.38 520 TYR A N 1
ATOM 4139 C CA . TYR A 1 520 ? -9.395 2.973 21.606 1.00 96.38 520 TYR A CA 1
ATOM 4140 C C . TYR A 1 520 ? -10.195 2.414 22.788 1.00 96.38 520 TYR A C 1
ATOM 4142 O O . TYR A 1 520 ? -9.588 1.859 23.702 1.00 96.38 520 TYR A O 1
ATOM 4150 N N . LEU A 1 521 ? -11.531 2.484 22.759 1.00 95.12 521 LEU A N 1
ATOM 4151 C CA . LEU A 1 521 ? -12.385 1.958 23.832 1.00 95.12 521 LEU A CA 1
ATOM 4152 C C . LEU A 1 521 ? -12.161 0.456 24.074 1.00 95.12 521 LEU A C 1
ATOM 4154 O O . LEU A 1 521 ? -11.998 0.055 25.227 1.00 95.12 521 LEU A O 1
ATOM 4158 N N . ALA A 1 522 ? -12.044 -0.348 23.011 1.00 93.56 522 ALA A N 1
ATOM 4159 C CA . ALA A 1 522 ? -11.728 -1.776 23.112 1.00 93.56 522 ALA A CA 1
ATOM 4160 C C . ALA A 1 522 ? -10.339 -2.058 23.725 1.00 93.56 522 ALA A C 1
ATOM 4162 O O . ALA A 1 522 ? -10.156 -3.058 24.421 1.00 93.56 522 ALA A O 1
ATOM 4163 N N . SER A 1 523 ? -9.353 -1.186 23.481 1.00 93.19 523 SER A N 1
ATOM 4164 C CA . SER A 1 523 ? -7.977 -1.361 23.968 1.00 93.19 523 SER A CA 1
ATOM 4165 C C . SER A 1 523 ? -7.785 -1.061 25.465 1.00 93.19 523 SER A C 1
ATOM 4167 O O . SER A 1 523 ? -6.811 -1.531 26.062 1.00 93.19 523 SER A O 1
ATOM 4169 N N . ARG A 1 524 ? -8.689 -0.289 26.086 1.00 92.88 524 ARG A N 1
ATOM 4170 C CA . ARG A 1 524 ? -8.565 0.151 27.487 1.00 92.88 524 ARG A CA 1
ATOM 4171 C C . ARG A 1 524 ? -8.745 -0.999 28.480 1.00 92.88 524 ARG A C 1
ATOM 4173 O O . ARG A 1 524 ? -9.509 -1.942 28.263 1.00 92.88 524 ARG A O 1
ATOM 4180 N N . ASP A 1 525 ? -8.088 -0.885 29.628 1.00 90.19 525 ASP A N 1
ATOM 4181 C CA . ASP A 1 525 ? -8.525 -1.557 30.849 1.00 90.19 525 ASP A CA 1
ATOM 4182 C C . ASP A 1 525 ? -9.606 -0.716 31.560 1.00 90.19 525 ASP A C 1
ATOM 4184 O O . ASP A 1 525 ? -9.319 0.420 31.953 1.00 90.19 525 ASP A O 1
ATOM 4188 N N . PRO A 1 526 ? -10.832 -1.241 31.773 1.00 89.44 526 PRO A N 1
ATOM 4189 C CA . PRO A 1 526 ? -11.808 -0.624 32.659 1.00 89.44 526 PRO A CA 1
ATOM 4190 C C . PRO A 1 526 ? -11.230 -0.287 34.031 1.00 89.44 526 PRO A C 1
ATOM 4192 O O . PRO A 1 526 ? -11.450 0.815 34.517 1.00 89.44 526 PRO A O 1
ATOM 4195 N N . TRP A 1 527 ? -10.442 -1.168 34.649 1.00 89.69 527 TRP A N 1
ATOM 4196 C CA . TRP A 1 527 ? -9.954 -0.961 36.018 1.00 89.69 527 TRP A CA 1
ATOM 4197 C C . TRP A 1 527 ? -8.697 -0.079 36.110 1.00 89.69 527 TRP A C 1
ATOM 4199 O O . TRP A 1 527 ? -8.183 0.160 37.205 1.00 89.69 527 TRP A O 1
ATOM 4209 N N . SER A 1 528 ? -8.279 0.514 34.986 1.00 88.56 528 SER A N 1
ATOM 4210 C CA . SER A 1 528 ? -7.216 1.517 34.916 1.00 88.56 528 SER A CA 1
ATOM 4211 C C . SER A 1 528 ? -7.467 2.684 35.894 1.00 88.56 528 SER A C 1
ATOM 4213 O O . SER A 1 528 ? -8.606 3.156 36.035 1.00 88.56 528 SER A O 1
ATOM 4215 N N . PRO A 1 529 ? -6.423 3.207 36.570 1.00 87.06 529 PRO A N 1
ATOM 4216 C CA . PRO A 1 529 ? -6.539 4.355 37.472 1.00 87.06 529 PRO A CA 1
ATOM 4217 C C . PRO A 1 529 ? -6.623 5.702 36.731 1.00 87.06 529 PRO A C 1
ATOM 4219 O O . PRO A 1 529 ? -6.747 6.746 37.371 1.00 87.06 529 PRO A O 1
ATOM 4222 N N . VAL A 1 530 ? -6.537 5.707 35.396 1.00 88.38 530 VAL A N 1
ATOM 4223 C CA . VAL A 1 530 ? -6.513 6.916 34.560 1.00 88.38 530 VAL A CA 1
ATOM 4224 C C . VAL A 1 530 ? -7.823 7.060 33.784 1.00 88.38 530 VAL A C 1
ATOM 4226 O O . VAL A 1 530 ? -8.332 6.077 33.244 1.00 88.38 530 VAL A O 1
ATOM 4229 N N . HIS A 1 531 ? -8.333 8.292 33.699 1.00 88.88 531 HIS A N 1
ATOM 4230 C CA . HIS A 1 531 ? -9.515 8.655 32.915 1.00 88.88 531 HIS A CA 1
ATOM 4231 C C . HIS A 1 531 ? -9.448 8.159 31.463 1.00 88.88 531 HIS A C 1
ATOM 4233 O O . HIS A 1 531 ? -8.374 8.041 30.861 1.00 88.88 531 HIS A O 1
ATOM 4239 N N . ILE A 1 532 ? -10.627 7.884 30.907 1.00 89.44 532 ILE A N 1
ATOM 4240 C CA . ILE A 1 532 ? -10.819 7.393 29.540 1.00 89.44 532 ILE A CA 1
ATOM 4241 C C . ILE A 1 532 ? -11.018 8.584 28.595 1.00 89.44 532 ILE A C 1
ATOM 4243 O O . ILE A 1 532 ? -10.448 8.592 27.501 1.00 89.44 532 ILE A O 1
ATOM 4247 N N . CYS A 1 533 ? -11.756 9.608 29.035 1.00 90.00 533 CYS A N 1
ATOM 4248 C CA . CYS A 1 533 ? -11.892 10.883 28.341 1.00 90.00 533 CYS A CA 1
ATOM 4249 C C . CYS A 1 533 ? -10.708 11.813 28.641 1.00 90.00 533 CYS A C 1
ATOM 4251 O O . CYS A 1 533 ? -10.184 11.867 29.755 1.00 90.00 533 CYS A O 1
ATOM 4253 N N . TYR A 1 534 ? -10.315 12.602 27.643 1.00 87.81 534 TYR A N 1
ATOM 4254 C CA . TYR A 1 534 ? -9.327 13.664 27.799 1.00 87.81 534 TYR A CA 1
ATOM 4255 C C . TYR A 1 534 ? -9.958 14.944 28.370 1.00 87.81 534 TYR A C 1
ATOM 4257 O O . TYR A 1 534 ? -11.152 15.207 28.220 1.00 87.81 534 TYR A O 1
ATOM 4265 N N . ASP A 1 535 ? -9.132 15.757 29.023 1.00 84.19 535 ASP A N 1
ATOM 4266 C CA . ASP A 1 535 ? -9.454 17.131 29.414 1.00 84.19 535 ASP A CA 1
ATOM 4267 C C . ASP A 1 535 ? -9.157 18.116 28.261 1.00 84.19 535 ASP A C 1
ATOM 4269 O O . ASP A 1 535 ? -8.498 17.756 27.286 1.00 84.19 535 ASP A O 1
ATOM 4273 N N . ARG A 1 536 ? -9.584 19.382 28.366 1.00 75.62 536 ARG A N 1
ATOM 4274 C CA . ARG A 1 536 ? -9.434 20.425 27.323 1.00 75.62 536 ARG A CA 1
ATOM 4275 C C . ARG A 1 536 ? -7.990 20.656 26.838 1.00 75.62 536 ARG A C 1
ATOM 4277 O O . ARG A 1 536 ? -7.799 21.231 25.775 1.00 75.62 536 ARG A O 1
ATOM 4284 N N . SER A 1 537 ? -6.987 20.210 27.596 1.00 72.50 537 SER A N 1
ATOM 4285 C CA . SER A 1 537 ? -5.555 20.232 27.257 1.00 72.50 537 SER A CA 1
ATOM 4286 C C . SER A 1 537 ? -5.049 18.969 26.530 1.00 72.50 537 SER A C 1
ATOM 4288 O O . SER A 1 537 ? -3.841 18.796 26.378 1.00 72.50 537 SER A O 1
ATOM 4290 N N . PHE A 1 538 ? -5.943 18.057 26.127 1.00 79.50 538 PHE A N 1
ATOM 4291 C CA . PHE A 1 538 ? -5.645 16.703 25.626 1.00 79.50 538 PHE A CA 1
ATOM 4292 C C . PHE A 1 538 ? -4.877 15.807 26.621 1.00 79.50 538 PHE A C 1
ATOM 4294 O O . PHE A 1 538 ? -4.276 14.798 26.250 1.00 79.50 538 PHE A O 1
ATOM 4301 N N . GLN A 1 539 ? -4.901 16.147 27.910 1.00 84.69 539 GLN A N 1
ATOM 4302 C CA . GLN A 1 539 ? -4.303 15.344 28.976 1.00 84.69 539 GLN A CA 1
ATOM 4303 C C . GLN A 1 539 ? -5.331 14.369 29.568 1.00 84.69 539 GLN A C 1
ATOM 4305 O O . GLN A 1 539 ? -6.521 14.671 29.636 1.00 84.69 539 GLN A O 1
ATOM 4310 N N . PHE A 1 540 ? -4.857 13.210 30.035 1.00 86.44 540 PHE A N 1
ATOM 4311 C CA . PHE A 1 540 ? -5.659 12.269 30.827 1.00 86.44 540 PHE A CA 1
ATOM 4312 C C . PHE A 1 540 ? -5.247 12.416 32.291 1.00 86.44 540 PHE A C 1
ATOM 4314 O O . PHE A 1 540 ? -4.053 12.355 32.592 1.00 86.44 540 PHE A O 1
ATOM 4321 N N . ARG A 1 541 ? -6.216 12.640 33.182 1.00 85.88 541 ARG A N 1
ATOM 4322 C CA . ARG A 1 541 ? -6.000 12.760 34.634 1.00 85.88 541 ARG A CA 1
ATOM 4323 C C . ARG A 1 541 ? -6.208 11.395 35.307 1.00 85.88 541 ARG A C 1
ATOM 4325 O O . ARG A 1 541 ? -6.870 10.528 34.742 1.00 85.88 541 ARG A O 1
ATOM 4332 N N . ALA A 1 542 ? -5.674 11.196 36.510 1.00 82.81 542 ALA A N 1
ATOM 4333 C CA . ALA A 1 542 ? -6.089 10.064 37.343 1.00 82.81 542 ALA A CA 1
ATOM 4334 C C . ALA A 1 542 ? -7.557 10.236 37.773 1.00 82.81 542 ALA A C 1
ATOM 4336 O O . ALA A 1 542 ? -7.996 11.371 37.980 1.00 82.81 542 ALA A O 1
ATOM 4337 N N . PHE A 1 543 ? -8.300 9.136 37.921 1.00 81.69 543 PHE A N 1
ATOM 4338 C CA . PHE A 1 543 ? -9.595 9.175 38.605 1.00 81.69 543 PHE A CA 1
ATOM 4339 C C . PHE A 1 543 ? -9.394 9.651 40.057 1.00 81.69 543 PHE A C 1
ATOM 4341 O O . PHE A 1 543 ? -8.370 9.317 40.667 1.00 81.69 543 PHE A O 1
ATOM 4348 N N . PRO A 1 544 ? -10.337 10.412 40.643 1.00 77.06 544 PRO A N 1
ATOM 4349 C CA . PRO A 1 544 ? -10.276 10.739 42.062 1.00 77.06 544 PRO A CA 1
ATOM 4350 C C . PRO A 1 544 ? -10.318 9.447 42.886 1.00 77.06 544 PRO A C 1
ATOM 4352 O O . PRO A 1 544 ? -11.128 8.558 42.621 1.00 77.06 544 PRO A O 1
ATOM 4355 N N . ALA A 1 545 ? -9.448 9.335 43.889 1.00 59.06 545 ALA A N 1
ATOM 4356 C CA . ALA A 1 545 ? -9.476 8.197 44.797 1.00 59.06 545 ALA A CA 1
ATOM 4357 C C . ALA A 1 545 ? -10.791 8.214 45.593 1.00 59.06 545 ALA A C 1
ATOM 4359 O O . ALA A 1 545 ? -11.055 9.174 46.319 1.00 59.06 545 ALA A O 1
ATOM 4360 N N . LEU A 1 546 ? -11.598 7.156 45.463 1.00 52.25 546 LEU A N 1
ATOM 4361 C CA . LEU A 1 546 ? -12.801 6.963 46.272 1.00 52.25 546 LEU A CA 1
ATOM 4362 C C . LEU A 1 546 ? -12.383 6.816 47.741 1.00 52.25 546 LEU A C 1
ATOM 4364 O O . LEU A 1 546 ? -11.867 5.778 48.157 1.00 52.25 546 LEU A O 1
ATOM 4368 N N . GLN A 1 547 ? -12.563 7.886 48.515 1.00 39.97 547 GLN A N 1
ATOM 4369 C CA . GLN A 1 547 ? -12.298 7.886 49.949 1.00 39.97 547 GLN A CA 1
ATOM 4370 C C . GLN A 1 547 ? -13.351 7.017 50.639 1.00 39.97 547 GLN A C 1
ATOM 4372 O O . GLN A 1 547 ? -14.524 7.380 50.685 1.00 39.97 547 GLN A O 1
ATOM 4377 N N . GLN A 1 548 ? -12.937 5.871 51.181 1.00 34.94 548 GLN A N 1
ATOM 4378 C CA . GLN A 1 548 ? -13.823 5.016 51.967 1.00 34.94 548 GLN A CA 1
ATOM 4379 C C . GLN A 1 548 ? -14.265 5.756 53.237 1.00 34.94 548 GLN A C 1
ATOM 4381 O O . GLN A 1 548 ? -13.467 5.989 54.145 1.00 34.94 548 GLN A O 1
ATOM 4386 N N . ILE A 1 549 ? -15.548 6.121 53.305 1.00 31.83 549 ILE A N 1
ATOM 4387 C CA . ILE A 1 549 ? -16.154 6.721 54.497 1.00 31.83 549 ILE A CA 1
ATOM 4388 C C . ILE A 1 549 ? -16.503 5.601 55.486 1.00 31.83 549 ILE A C 1
ATOM 4390 O O . ILE A 1 549 ? -17.639 5.139 55.557 1.00 31.83 549 ILE A O 1
ATOM 4394 N N . THR A 1 550 ? -15.524 5.175 56.281 1.00 27.84 550 THR A N 1
ATOM 4395 C CA . THR A 1 550 ? -15.726 4.273 57.428 1.00 27.84 550 THR A CA 1
ATOM 4396 C C . THR A 1 550 ? -15.684 5.051 58.744 1.00 27.84 550 THR A C 1
ATOM 4398 O O . THR A 1 550 ? -14.706 5.034 59.490 1.00 27.84 550 THR A O 1
ATOM 4401 N N . GLN A 1 551 ? -16.786 5.739 59.061 1.00 30.06 551 GLN A N 1
ATOM 4402 C CA . GLN A 1 551 ? -17.010 6.276 60.408 1.00 30.06 551 GLN A CA 1
ATOM 4403 C C . GLN A 1 551 ? -17.467 5.165 61.369 1.00 30.06 551 GLN A C 1
ATOM 4405 O O . GLN A 1 551 ? -18.660 4.990 61.605 1.00 30.06 551 GLN A O 1
ATOM 4410 N N . SER A 1 552 ? -16.525 4.444 61.981 1.00 27.89 552 SER A N 1
ATOM 4411 C CA . SER A 1 552 ? -16.822 3.589 63.141 1.00 27.89 552 SER A CA 1
ATOM 4412 C C . SER A 1 552 ? -15.643 3.506 64.116 1.00 27.89 552 SER A C 1
ATOM 4414 O O . SER A 1 552 ? -14.754 2.672 63.981 1.00 27.89 552 SER A O 1
ATOM 4416 N N . GLN A 1 553 ? -15.672 4.417 65.090 1.00 27.25 553 GLN A N 1
ATOM 4417 C CA . GLN A 1 553 ? -15.066 4.352 66.427 1.00 27.25 553 GLN A CA 1
ATOM 4418 C C . GLN A 1 553 ? -14.080 3.199 66.724 1.00 27.25 553 GLN A C 1
ATOM 4420 O O . GLN A 1 553 ? -14.491 2.074 66.993 1.00 27.25 553 GLN A O 1
ATOM 4425 N N . CYS A 1 554 ? -12.807 3.542 66.927 1.00 22.89 554 CYS A N 1
ATOM 4426 C CA . CYS A 1 554 ? -12.119 3.133 68.154 1.00 22.89 554 CYS A CA 1
ATOM 4427 C C . CYS A 1 554 ? -11.057 4.180 68.529 1.00 22.89 554 CYS A C 1
ATOM 4429 O O . CYS A 1 554 ? -10.490 4.831 67.653 1.00 22.89 554 CYS A O 1
ATOM 4431 N N . SER A 1 555 ? -10.856 4.413 69.824 1.00 24.50 555 SER A N 1
ATOM 4432 C CA . SER A 1 555 ? -10.074 5.537 70.357 1.00 24.50 555 SER A CA 1
ATOM 4433 C C . SER A 1 555 ? -8.776 5.087 71.038 1.00 24.50 555 SER A C 1
ATOM 4435 O O . SER A 1 555 ? -8.596 3.910 71.338 1.00 24.50 555 SER A O 1
ATOM 4437 N N . SER A 1 556 ? -7.911 6.066 71.347 1.00 25.89 556 SER A N 1
ATOM 4438 C CA . SER A 1 556 ? -6.583 5.934 71.984 1.00 25.89 556 SER A CA 1
ATOM 4439 C C . SER A 1 556 ? -5.471 5.372 71.067 1.00 25.89 556 SER A C 1
ATOM 4441 O O . SER A 1 556 ? -5.744 4.580 70.175 1.00 25.89 556 SER A O 1
ATOM 4443 N N . SER A 1 557 ? -4.204 5.793 71.176 1.00 25.94 557 SER A N 1
ATOM 4444 C CA . SER A 1 557 ? -3.565 6.745 72.112 1.00 25.94 557 SER A CA 1
ATOM 4445 C C . SER A 1 557 ? -2.376 7.477 71.461 1.00 25.94 557 SER A C 1
ATOM 4447 O O . SER A 1 557 ? -1.742 6.885 70.601 1.00 25.94 557 SER A O 1
ATOM 4449 N N . SER A 1 558 ? -2.052 8.694 71.944 1.00 25.36 558 SER A N 1
ATOM 4450 C CA . SER A 1 558 ? -0.702 9.333 72.038 1.00 25.36 558 SER A CA 1
ATOM 4451 C C . SER A 1 558 ? 0.338 9.137 70.908 1.00 25.36 558 SER A C 1
ATOM 4453 O O . SER A 1 558 ? 0.671 8.015 70.558 1.00 25.36 558 SER A O 1
ATOM 4455 N N . SER A 1 559 ? 1.090 10.129 70.426 1.00 27.25 559 SER A N 1
ATOM 4456 C CA . SER A 1 559 ? 1.298 11.562 70.735 1.00 27.25 559 SER A CA 1
ATOM 4457 C C . SER A 1 559 ? 2.324 12.086 69.685 1.00 27.25 559 SER A C 1
ATOM 4459 O O . SER A 1 559 ? 2.832 11.279 68.916 1.00 27.25 559 SER A O 1
ATOM 4461 N N . SER A 1 560 ? 2.720 13.353 69.535 1.00 28.16 560 SER A N 1
ATOM 4462 C CA . SER A 1 560 ? 2.685 14.554 70.386 1.00 28.16 560 SER A CA 1
ATOM 4463 C C . SER A 1 560 ? 2.816 15.831 69.524 1.00 28.16 560 SER A C 1
ATOM 4465 O O . SER A 1 560 ? 3.287 15.752 68.398 1.00 28.16 560 SER A O 1
ATOM 4467 N N . SER A 1 561 ? 2.441 16.985 70.093 1.00 28.12 561 SER A N 1
ATOM 4468 C CA . SER A 1 561 ? 2.982 18.357 69.893 1.00 28.12 561 SER A CA 1
ATOM 4469 C C . SER A 1 561 ? 3.858 18.721 68.665 1.00 28.12 561 SER A C 1
ATOM 4471 O O . SER A 1 561 ? 4.842 18.043 68.389 1.00 28.12 561 SER A O 1
ATOM 4473 N N . SER A 1 562 ? 3.720 19.903 68.048 1.00 30.45 562 SER A N 1
ATOM 4474 C CA . SER A 1 562 ? 2.750 21.008 68.232 1.00 30.45 562 SER A CA 1
ATOM 4475 C C . SER A 1 562 ? 3.004 22.132 67.206 1.00 30.45 562 SER A C 1
ATOM 4477 O O . SER A 1 562 ? 4.083 22.192 66.636 1.00 30.45 562 SER A O 1
ATOM 4479 N N . SER A 1 563 ? 2.033 23.053 67.071 1.00 28.08 563 SER A N 1
ATOM 4480 C CA . SER A 1 563 ? 2.191 24.520 66.882 1.00 28.08 563 SER A CA 1
ATOM 4481 C C . SER A 1 563 ? 3.195 25.096 65.849 1.00 28.08 563 SER A C 1
ATOM 4483 O O . SER A 1 563 ? 4.385 24.824 65.923 1.00 28.08 563 SER A O 1
ATOM 4485 N N . SER A 1 564 ? 2.838 26.071 65.005 1.00 28.50 564 SER A N 1
ATOM 4486 C CA . SER A 1 564 ? 1.546 26.758 64.800 1.00 28.50 564 SER A CA 1
ATOM 4487 C C . SER A 1 564 ? 1.623 27.743 63.615 1.00 28.50 564 SER A C 1
ATOM 4489 O O . SER A 1 564 ? 2.714 28.174 63.263 1.00 28.50 564 SER A O 1
ATOM 4491 N N . SER A 1 565 ? 0.452 28.092 63.060 1.00 27.16 565 SER A N 1
ATOM 4492 C CA . SER A 1 565 ? -0.001 29.410 62.534 1.00 27.16 565 SER A CA 1
ATOM 4493 C C . SER A 1 565 ? 1.019 30.572 62.428 1.00 27.16 565 SER A C 1
ATOM 4495 O O . SER A 1 565 ? 1.797 30.771 63.356 1.00 27.16 565 SER A O 1
ATOM 4497 N N . THR A 1 566 ? 1.012 31.460 61.426 1.00 27.19 566 THR A N 1
ATOM 4498 C CA . THR A 1 566 ? -0.092 32.199 60.746 1.00 27.19 566 THR A CA 1
ATOM 4499 C C . THR A 1 566 ? 0.420 32.762 59.382 1.00 27.19 566 THR A C 1
ATOM 4501 O O . THR A 1 566 ? 1.605 32.630 59.098 1.00 27.19 566 THR A O 1
ATOM 4504 N N . ASP A 1 567 ? -0.332 33.395 58.462 1.00 25.39 567 ASP A N 1
ATOM 4505 C CA . ASP A 1 567 ? -1.778 33.671 58.342 1.00 25.39 567 ASP A CA 1
ATOM 4506 C C . ASP A 1 567 ? -2.246 33.768 56.865 1.00 25.39 567 ASP A C 1
ATOM 4508 O O . ASP A 1 567 ? -1.484 33.536 55.926 1.00 25.39 567 ASP A O 1
ATOM 4512 N N . ALA A 1 568 ? -3.520 34.116 56.666 1.00 26.67 568 ALA A N 1
ATOM 4513 C CA . ALA A 1 568 ? -4.202 34.206 55.378 1.00 26.67 568 ALA A CA 1
ATOM 4514 C C . ALA A 1 568 ? -3.775 35.351 54.413 1.00 26.67 568 ALA A C 1
ATOM 4516 O O . ALA A 1 568 ? -3.708 36.518 54.778 1.00 26.67 568 ALA A O 1
ATOM 4517 N N . ALA A 1 569 ? -3.694 34.977 53.128 1.00 23.78 569 ALA A N 1
ATOM 4518 C CA . ALA A 1 569 ? -4.377 35.589 51.971 1.00 23.78 569 ALA A CA 1
ATOM 4519 C C . ALA A 1 569 ? -4.055 37.012 51.414 1.00 23.78 569 ALA A C 1
ATOM 4521 O O . ALA A 1 569 ? -4.295 38.038 52.037 1.00 23.78 569 ALA A O 1
ATOM 4522 N N . ALA A 1 570 ? -3.850 36.995 50.082 1.00 24.67 570 ALA A N 1
ATOM 4523 C CA . ALA A 1 570 ? -4.448 37.878 49.056 1.00 24.67 570 ALA A CA 1
ATOM 4524 C C . ALA A 1 570 ? -3.790 39.224 48.654 1.00 24.67 570 ALA A C 1
ATOM 4526 O O . ALA A 1 570 ? -2.971 39.796 49.356 1.00 24.67 570 ALA A O 1
ATOM 4527 N N . VAL A 1 571 ? -4.234 39.695 47.470 1.00 27.25 571 VAL A N 1
ATOM 4528 C CA . VAL A 1 571 ? -3.973 40.986 46.784 1.00 27.25 571 VAL A CA 1
ATOM 4529 C C . VAL A 1 571 ? -2.493 41.229 46.406 1.00 27.25 571 VAL A C 1
ATOM 4531 O O . VAL A 1 571 ? -1.691 41.593 47.249 1.00 27.25 571 VAL A O 1
ATOM 4534 N N . ALA A 1 572 ? -1.986 40.931 45.202 1.00 25.89 572 ALA A N 1
ATOM 4535 C CA . ALA A 1 572 ? -2.382 41.248 43.812 1.00 25.89 572 ALA A CA 1
ATOM 4536 C C . ALA A 1 572 ? -1.909 42.627 43.280 1.00 25.89 572 ALA A C 1
ATOM 4538 O O . ALA A 1 572 ? -2.373 43.664 43.739 1.00 25.89 572 ALA A O 1
ATOM 4539 N N . ALA A 1 573 ? -1.106 42.576 42.199 1.00 26.31 573 ALA A N 1
ATOM 4540 C CA . ALA A 1 573 ? -0.682 43.681 41.313 1.00 26.31 573 ALA A CA 1
ATOM 4541 C C . ALA A 1 573 ? 0.244 44.764 41.954 1.00 26.31 573 ALA A C 1
ATOM 4543 O O . ALA A 1 573 ? 0.374 44.821 43.168 1.00 26.31 573 ALA A O 1
ATOM 4544 N N . SER A 1 574 ? 0.985 45.611 41.216 1.00 26.17 574 SER A N 1
ATOM 4545 C CA . SER A 1 574 ? 1.053 45.847 39.758 1.00 26.17 574 SER A CA 1
ATOM 4546 C C . SER A 1 574 ? 2.394 46.474 39.293 1.00 26.17 574 SER A C 1
ATOM 4548 O O . SER A 1 574 ? 2.937 47.319 39.990 1.00 26.17 574 SER A O 1
ATOM 4550 N N . THR A 1 575 ? 2.824 46.155 38.061 1.00 25.73 575 THR A N 1
ATOM 4551 C CA . THR A 1 575 ? 3.497 47.034 37.055 1.00 25.73 575 THR A CA 1
ATOM 4552 C C . THR A 1 575 ? 4.684 47.969 37.393 1.00 25.73 575 THR A C 1
ATOM 4554 O O . THR A 1 575 ? 4.514 48.945 38.113 1.00 25.73 575 THR A O 1
ATOM 4557 N N . ALA A 1 576 ? 5.729 47.847 36.547 1.00 26.19 576 ALA A N 1
ATOM 4558 C CA . ALA A 1 576 ? 6.545 48.937 35.953 1.00 26.19 576 ALA A CA 1
ATOM 4559 C C . ALA A 1 576 ? 7.536 49.702 36.873 1.00 26.19 576 ALA A C 1
ATOM 4561 O O . ALA A 1 576 ? 7.334 49.787 38.074 1.00 26.19 576 ALA A O 1
ATOM 4562 N N . ALA A 1 577 ? 8.650 50.286 36.403 1.00 25.83 577 ALA A N 1
ATOM 4563 C CA . ALA A 1 577 ? 9.344 50.365 35.094 1.00 25.83 577 ALA A CA 1
ATOM 4564 C C . ALA A 1 577 ? 10.881 50.408 35.371 1.00 25.83 577 ALA A C 1
ATOM 4566 O O . ALA A 1 577 ? 11.266 50.496 36.531 1.00 25.83 577 ALA A O 1
ATOM 4567 N N . GLY A 1 578 ? 11.836 50.383 34.430 1.00 25.22 578 GLY A N 1
ATOM 4568 C CA . GLY A 1 578 ? 11.850 50.309 32.960 1.00 25.22 578 GLY A CA 1
ATOM 4569 C C . GLY A 1 578 ? 13.225 50.771 32.414 1.00 25.22 578 GLY A C 1
ATOM 4570 O O . GLY A 1 578 ? 14.077 51.170 33.200 1.00 25.22 578 GLY A O 1
ATOM 4571 N N . ALA A 1 579 ? 13.402 50.773 31.082 1.00 27.36 579 ALA A N 1
ATOM 4572 C CA . ALA A 1 579 ? 14.640 51.114 30.340 1.00 27.36 579 ALA A CA 1
ATOM 4573 C C . ALA A 1 579 ? 15.864 50.179 30.572 1.00 27.36 579 ALA A C 1
ATOM 4575 O O . ALA A 1 579 ? 16.044 49.623 31.646 1.00 27.36 579 ALA A O 1
ATOM 4576 N N . GLY A 1 580 ? 16.749 49.956 29.590 1.00 24.34 580 GLY A N 1
ATOM 4577 C CA . GLY A 1 580 ? 16.704 50.364 28.178 1.00 24.34 580 GLY A CA 1
ATOM 4578 C C . GLY A 1 580 ? 18.022 50.095 27.424 1.00 24.34 580 GLY A C 1
ATOM 4579 O O . GLY A 1 580 ? 18.989 49.621 28.009 1.00 24.34 580 GLY A O 1
ATOM 4580 N N . SER A 1 581 ? 18.065 50.496 26.146 1.00 28.14 581 SER A N 1
ATOM 4581 C CA . SER A 1 581 ? 19.208 50.395 25.209 1.00 28.14 581 SER A CA 1
ATOM 4582 C C . SER A 1 581 ? 19.485 49.021 24.565 1.00 28.14 581 SER A C 1
ATOM 4584 O O . SER A 1 581 ? 18.980 47.986 24.989 1.00 28.14 581 SER A O 1
ATOM 4586 N N . SER A 1 582 ? 20.240 49.055 23.463 1.00 23.92 582 SER A N 1
ATOM 4587 C CA . SER A 1 582 ? 20.545 47.955 22.534 1.00 23.92 582 SER A CA 1
ATOM 4588 C C . SER A 1 582 ? 21.957 47.376 22.779 1.00 23.92 582 SER A C 1
ATOM 4590 O O . SER A 1 582 ? 22.793 48.007 23.422 1.00 23.92 582 SER A O 1
ATOM 4592 N N . SER A 1 583 ? 22.316 46.180 22.296 1.00 25.48 583 SER A N 1
ATOM 4593 C CA . SER A 1 583 ? 22.725 45.992 20.891 1.00 25.48 583 SER A CA 1
ATOM 4594 C C . SER A 1 583 ? 23.164 44.545 20.570 1.00 25.48 583 SER A C 1
ATOM 4596 O O . SER A 1 583 ? 23.627 43.828 21.444 1.00 25.48 583 SER A O 1
ATOM 4598 N N . THR A 1 584 ? 23.047 44.180 19.283 1.00 23.98 584 THR A N 1
ATOM 4599 C CA . THR A 1 584 ? 23.840 43.188 18.505 1.00 23.98 584 THR A CA 1
ATOM 4600 C C . THR A 1 584 ? 24.113 41.755 19.011 1.00 23.98 584 THR A C 1
ATOM 4602 O O . THR A 1 584 ? 24.691 41.539 20.063 1.00 23.98 584 THR A O 1
ATOM 4605 N N . ALA A 1 585 ? 23.916 40.806 18.081 1.00 25.19 585 ALA A N 1
ATOM 4606 C CA . ALA A 1 585 ? 24.614 39.515 17.961 1.00 25.19 585 ALA A CA 1
ATOM 4607 C C . ALA A 1 585 ? 24.446 38.486 19.102 1.00 25.19 585 ALA A C 1
ATOM 4609 O O . ALA A 1 585 ? 25.322 38.310 19.943 1.00 25.19 585 ALA A O 1
ATOM 4610 N N . ALA A 1 586 ? 23.373 37.691 19.022 1.00 23.73 586 ALA A N 1
ATOM 4611 C CA . ALA A 1 586 ? 23.274 36.408 19.717 1.00 23.73 586 ALA A CA 1
ATOM 4612 C C . ALA A 1 586 ? 23.670 35.261 18.769 1.00 23.73 586 ALA A C 1
ATOM 4614 O O . ALA A 1 586 ? 22.953 34.962 17.815 1.00 23.73 586 ALA A O 1
ATOM 4615 N N . ALA A 1 587 ? 24.804 34.619 19.045 1.00 23.30 587 ALA A N 1
ATOM 4616 C CA . ALA A 1 587 ? 25.184 33.331 18.471 1.00 23.30 587 ALA A CA 1
ATOM 4617 C C . ALA A 1 587 ? 25.269 32.292 19.600 1.00 23.30 587 ALA A C 1
ATOM 4619 O O . ALA A 1 587 ? 25.721 32.631 20.688 1.00 23.30 587 ALA A O 1
ATOM 4620 N N . ALA A 1 588 ? 24.850 31.055 19.311 1.00 27.95 588 ALA A N 1
ATOM 4621 C CA . ALA A 1 588 ? 25.089 29.835 20.093 1.00 27.95 588 ALA A CA 1
ATOM 4622 C C . ALA A 1 588 ? 25.030 29.959 21.637 1.00 27.95 588 ALA A C 1
ATOM 4624 O O . ALA A 1 588 ? 26.054 30.090 22.305 1.00 27.95 588 ALA A O 1
ATOM 4625 N N . ALA A 1 589 ? 23.831 29.790 22.201 1.00 23.67 589 ALA A N 1
ATOM 4626 C CA . ALA A 1 589 ? 23.650 29.395 23.597 1.00 23.67 589 ALA A CA 1
ATOM 4627 C C . ALA A 1 589 ? 22.505 28.372 23.691 1.00 23.67 589 ALA A C 1
ATOM 4629 O O . ALA A 1 589 ? 21.337 28.726 23.528 1.00 23.67 589 ALA A O 1
ATOM 4630 N N . GLU A 1 590 ? 22.858 27.106 23.914 1.00 25.05 590 GLU A N 1
ATOM 4631 C CA . GLU A 1 590 ? 21.920 26.018 24.216 1.00 25.05 590 GLU A CA 1
ATOM 4632 C C . GLU A 1 590 ? 21.225 26.263 25.569 1.00 25.05 590 GLU A C 1
ATOM 4634 O O . GLU A 1 590 ? 21.891 26.652 26.534 1.00 25.05 590 GLU A O 1
ATOM 4639 N N . PRO A 1 591 ? 19.926 25.955 25.695 1.00 23.69 591 PRO A N 1
ATOM 4640 C CA . PRO A 1 591 ? 19.328 25.538 26.951 1.00 23.69 591 PRO A CA 1
ATOM 4641 C C . PRO A 1 591 ? 19.155 24.009 26.970 1.00 23.69 591 PRO A C 1
ATOM 4643 O O . PRO A 1 591 ? 18.342 23.461 26.226 1.00 23.69 591 PRO A O 1
ATOM 4646 N N . ASP A 1 592 ? 19.877 23.330 27.865 1.00 26.83 592 ASP A N 1
ATOM 4647 C CA . ASP A 1 592 ? 19.608 21.935 28.245 1.00 26.83 592 ASP A CA 1
ATOM 4648 C C . ASP A 1 592 ? 18.197 21.818 28.867 1.00 26.83 592 ASP A C 1
ATOM 4650 O O . ASP A 1 592 ? 18.025 21.948 30.081 1.00 26.83 592 ASP A O 1
ATOM 4654 N N . GLU A 1 593 ? 17.167 21.537 28.061 1.00 24.73 593 GLU A N 1
ATOM 4655 C CA . GLU A 1 593 ? 15.949 20.890 28.567 1.00 24.73 593 GLU A CA 1
ATOM 4656 C C . GLU A 1 593 ? 16.126 19.373 28.482 1.00 24.73 593 GLU A C 1
ATOM 4658 O O . GLU A 1 593 ? 15.844 18.720 27.475 1.00 24.73 593 GLU A O 1
ATOM 4663 N N . ALA A 1 594 ? 16.657 18.827 29.575 1.00 24.31 594 ALA A N 1
ATOM 4664 C CA . ALA A 1 594 ? 16.950 17.415 29.719 1.00 24.31 594 ALA A CA 1
ATOM 4665 C C . ALA A 1 594 ? 15.707 16.517 29.574 1.00 24.31 594 ALA A C 1
ATOM 4667 O O . ALA A 1 594 ? 14.559 16.900 29.817 1.00 24.31 594 ALA A O 1
ATOM 4668 N N . LEU A 1 595 ? 15.978 15.251 29.251 1.00 31.03 595 LEU A N 1
ATOM 4669 C CA . LEU A 1 595 ? 15.034 14.152 29.438 1.00 31.03 595 LEU A CA 1
ATOM 4670 C C . LEU A 1 595 ? 14.544 14.078 30.901 1.00 31.03 595 LEU A C 1
ATOM 4672 O O . LEU A 1 595 ? 15.179 14.582 31.819 1.00 31.03 595 LEU A O 1
ATOM 4676 N N . GLU A 1 596 ? 13.448 13.344 31.104 1.00 27.16 596 GLU A N 1
ATOM 4677 C CA . GLU A 1 596 ? 12.880 13.010 32.423 1.00 27.16 596 GLU A CA 1
ATOM 4678 C C . GLU A 1 596 ? 12.127 14.136 33.154 1.00 27.16 596 GLU A C 1
ATOM 4680 O O . GLU A 1 596 ? 12.323 14.411 34.337 1.00 27.16 596 GLU A O 1
ATOM 4685 N N . GLY A 1 597 ? 11.086 14.655 32.495 1.00 23.23 597 GLY A N 1
ATOM 4686 C CA . GLY A 1 597 ? 9.902 15.155 33.200 1.00 23.23 597 GLY A CA 1
ATOM 4687 C C . GLY A 1 597 ? 9.204 14.031 33.983 1.00 23.23 597 GLY A C 1
ATOM 4688 O O . GLY A 1 597 ? 8.199 13.482 33.523 1.00 23.23 597 GLY A O 1
ATOM 4689 N N . VAL A 1 598 ? 9.743 13.665 35.153 1.00 25.69 598 VAL A N 1
ATOM 4690 C CA . VAL A 1 598 ? 9.196 12.630 36.045 1.00 25.69 598 VAL A CA 1
ATOM 4691 C C . VAL A 1 598 ? 7.864 13.101 36.629 1.00 25.69 598 VAL A C 1
ATOM 4693 O O . VAL A 1 598 ? 7.787 13.680 37.712 1.00 25.69 598 VAL A O 1
ATOM 4696 N N . SER A 1 599 ? 6.776 12.813 35.915 1.00 28.00 599 SER A N 1
ATOM 4697 C CA . SER A 1 599 ? 5.441 12.810 36.508 1.00 28.00 599 SER A CA 1
ATOM 4698 C C . SER A 1 599 ? 5.434 11.762 37.620 1.00 28.00 599 SER A C 1
ATOM 4700 O O . SER A 1 599 ? 5.630 10.575 37.348 1.00 28.00 599 SER A O 1
ATOM 4702 N N . ALA A 1 600 ? 5.291 12.216 38.869 1.00 25.84 600 ALA A N 1
ATOM 4703 C CA . ALA A 1 600 ? 5.430 11.376 40.052 1.00 25.84 600 ALA A CA 1
ATOM 4704 C C . ALA A 1 600 ? 4.545 10.126 39.943 1.00 25.84 600 ALA A C 1
ATOM 4706 O O . ALA A 1 600 ? 3.320 10.221 39.839 1.00 25.84 600 ALA A O 1
ATOM 4707 N N . GLY A 1 601 ? 5.179 8.950 39.943 1.00 23.44 601 GLY A N 1
ATOM 4708 C CA . GLY A 1 601 ? 4.460 7.685 39.863 1.00 23.44 601 GLY A CA 1
ATOM 4709 C C . GLY A 1 601 ? 3.502 7.538 41.051 1.00 23.44 601 GLY A C 1
ATOM 4710 O O . GLY A 1 601 ? 3.891 7.876 42.173 1.00 23.44 601 GLY A O 1
ATOM 4711 N N . PRO A 1 602 ? 2.268 7.039 40.846 1.00 30.08 602 PRO A N 1
ATOM 4712 C CA . PRO A 1 602 ? 1.371 6.760 41.960 1.00 30.08 602 PRO A CA 1
ATOM 4713 C C . PRO A 1 602 ? 2.034 5.753 42.917 1.00 30.08 602 PRO A C 1
ATOM 4715 O O . PRO A 1 602 ? 2.742 4.851 42.452 1.00 30.08 602 PRO A O 1
ATOM 4718 N N . PRO A 1 603 ? 1.832 5.888 44.240 1.00 26.34 603 PRO A N 1
ATOM 4719 C CA . PRO A 1 603 ? 2.482 5.024 45.216 1.00 26.34 603 PRO A CA 1
ATOM 4720 C C . PRO A 1 603 ? 2.102 3.549 44.988 1.00 26.34 603 PRO A C 1
ATOM 4722 O O . PRO A 1 603 ? 0.948 3.251 44.658 1.00 26.34 603 PRO A O 1
ATOM 4725 N N . PRO A 1 604 ? 3.043 2.604 45.167 1.00 30.12 604 PRO A N 1
ATOM 4726 C CA . PRO A 1 604 ? 2.805 1.191 44.893 1.00 30.12 604 PRO A CA 1
ATOM 4727 C C . PRO A 1 604 ? 1.867 0.584 45.946 1.00 30.12 604 PRO A C 1
ATOM 4729 O O . PRO A 1 604 ? 2.313 0.112 46.988 1.00 30.12 604 PRO A O 1
ATOM 4732 N N . GLY A 1 605 ? 0.559 0.593 45.677 1.00 32.88 605 GLY A N 1
ATOM 4733 C CA . GLY A 1 605 ? -0.430 -0.027 46.566 1.00 32.88 605 GLY A CA 1
ATOM 4734 C C . GLY A 1 605 ? -1.897 0.350 46.348 1.00 32.88 605 GLY A C 1
ATOM 4735 O O . GLY A 1 605 ? -2.761 -0.349 46.868 1.00 32.88 605 GLY A O 1
ATOM 4736 N N . THR A 1 606 ? -2.222 1.397 45.579 1.00 39.00 606 THR A N 1
ATOM 4737 C CA . THR A 1 606 ? -3.627 1.757 45.301 1.00 39.00 606 THR A CA 1
ATOM 4738 C C . THR A 1 606 ? -4.266 0.800 44.293 1.00 39.00 606 THR A C 1
ATOM 4740 O O . THR A 1 606 ? -4.369 1.106 43.104 1.00 39.00 606 THR A O 1
ATOM 4743 N N . VAL A 1 607 ? -4.703 -0.366 44.776 1.00 49.22 607 VAL A N 1
ATOM 4744 C CA . VAL A 1 607 ? -5.645 -1.240 44.066 1.00 49.22 607 VAL A CA 1
ATOM 4745 C C . VAL A 1 607 ? -6.919 -0.434 43.807 1.00 49.22 607 VAL A C 1
ATOM 4747 O O . VAL A 1 607 ? -7.530 0.074 44.746 1.00 49.22 607 VAL A O 1
ATOM 4750 N N . ALA A 1 608 ? -7.309 -0.286 42.540 1.00 58.53 608 ALA A N 1
ATOM 4751 C CA . ALA A 1 608 ? -8.550 0.392 42.192 1.00 58.53 608 ALA A CA 1
ATOM 4752 C C . ALA A 1 608 ? -9.737 -0.411 42.750 1.00 58.53 608 ALA A C 1
ATOM 4754 O O . ALA A 1 608 ? -9.927 -1.573 42.388 1.00 58.53 608 ALA A O 1
ATOM 4755 N N . ALA A 1 609 ? -10.514 0.196 43.649 1.00 70.25 609 ALA A N 1
ATOM 4756 C CA . ALA A 1 609 ? -11.685 -0.447 44.232 1.00 70.25 609 ALA A CA 1
ATOM 4757 C C . ALA A 1 609 ? -12.712 -0.738 43.126 1.00 70.25 609 ALA A C 1
ATOM 4759 O O . ALA A 1 609 ? -13.178 0.185 42.453 1.00 70.25 609 ALA A O 1
ATOM 4760 N N . LYS A 1 610 ? -13.052 -2.016 42.925 1.00 85.75 610 LYS A N 1
ATOM 4761 C CA . LYS A 1 610 ? -13.925 -2.473 41.834 1.00 85.75 610 LYS A CA 1
ATOM 4762 C C . LYS A 1 610 ? -15.423 -2.264 42.137 1.00 85.75 610 LYS A C 1
ATOM 4764 O O . LYS A 1 610 ? -16.219 -3.175 41.954 1.00 85.75 610 LYS A O 1
ATOM 4769 N N . THR A 1 611 ? -15.807 -1.091 42.642 1.00 90.25 611 THR A N 1
ATOM 4770 C CA . THR A 1 611 ? -17.186 -0.802 43.081 1.00 90.25 611 THR A CA 1
ATOM 4771 C C . THR A 1 611 ? -18.114 -0.430 41.918 1.00 90.25 611 THR A C 1
ATOM 4773 O O . THR A 1 611 ? -17.667 -0.036 40.836 1.00 90.25 611 THR A O 1
ATOM 4776 N N . ALA A 1 612 ? -19.430 -0.492 42.151 1.00 88.44 612 ALA A N 1
ATOM 4777 C CA . ALA A 1 612 ? -20.434 -0.070 41.170 1.00 88.44 612 ALA A CA 1
ATOM 4778 C C . ALA A 1 612 ? -20.312 1.426 40.809 1.00 88.44 612 ALA A C 1
ATOM 4780 O O . ALA A 1 612 ? -20.449 1.792 39.642 1.00 88.44 612 ALA A O 1
ATOM 4781 N N . GLU A 1 613 ? -19.971 2.281 41.781 1.00 88.56 613 GLU A N 1
ATOM 4782 C CA . GLU A 1 613 ? -19.659 3.701 41.553 1.00 88.56 613 GLU A CA 1
ATOM 4783 C C . GLU A 1 613 ? -18.444 3.877 40.633 1.00 88.56 613 GLU A C 1
ATOM 4785 O O . GLU A 1 613 ? -18.482 4.671 39.692 1.00 88.56 613 GLU A O 1
ATOM 4790 N N . ALA A 1 614 ? -17.376 3.103 40.867 1.00 88.75 614 ALA A N 1
ATOM 4791 C CA . ALA A 1 614 ? -16.165 3.151 40.058 1.00 88.75 614 ALA A CA 1
ATOM 4792 C C . ALA A 1 614 ? -16.437 2.736 38.604 1.00 88.75 614 ALA A C 1
ATOM 4794 O O . ALA A 1 614 ? -15.912 3.380 37.691 1.00 88.75 614 ALA A O 1
ATOM 4795 N N . LEU A 1 615 ? -17.270 1.707 38.384 1.00 91.69 615 LEU A N 1
ATOM 4796 C CA . LEU A 1 615 ? -17.741 1.296 37.057 1.00 91.69 615 LEU A CA 1
ATOM 4797 C C . LEU A 1 615 ? -18.605 2.384 36.402 1.00 91.69 615 LEU A C 1
ATOM 4799 O O . LEU A 1 615 ? -18.375 2.732 35.244 1.00 91.69 615 LEU A O 1
ATOM 4803 N N . GLN A 1 616 ? -19.559 2.962 37.136 1.00 92.00 616 GLN A N 1
ATOM 4804 C CA . GLN A 1 616 ? -20.449 3.991 36.599 1.00 92.00 616 GLN A CA 1
ATOM 4805 C C . GLN A 1 616 ? -19.686 5.251 36.174 1.00 92.00 616 GLN A C 1
ATOM 4807 O O . GLN A 1 616 ? -19.883 5.738 35.063 1.00 92.00 616 GLN A O 1
ATOM 4812 N N . GLN A 1 617 ? -18.755 5.732 37.004 1.00 91.75 617 GLN A N 1
ATOM 4813 C CA . GLN A 1 617 ? -17.918 6.890 36.680 1.00 91.75 617 GLN A CA 1
ATOM 4814 C C . GLN A 1 617 ? -17.105 6.674 35.391 1.00 91.75 617 GLN A C 1
ATOM 4816 O O . GLN A 1 617 ? -16.871 7.617 34.638 1.00 91.75 617 GLN A O 1
ATOM 4821 N N . ARG A 1 618 ? -16.690 5.430 35.114 1.00 93.00 618 ARG A N 1
ATOM 4822 C CA . ARG A 1 618 ? -15.988 5.051 33.878 1.00 93.00 618 ARG A CA 1
ATOM 4823 C C . ARG A 1 618 ? -16.923 5.003 32.679 1.00 93.00 618 ARG A C 1
ATOM 4825 O O . ARG A 1 618 ? -16.549 5.490 31.619 1.00 93.00 618 ARG A O 1
ATOM 4832 N N . TRP A 1 619 ? -18.128 4.459 32.839 1.00 94.44 619 TRP A N 1
ATOM 4833 C CA . TRP A 1 619 ? -19.130 4.408 31.773 1.00 94.44 619 TRP A CA 1
ATOM 4834 C C . TRP A 1 619 ? -19.583 5.808 31.336 1.00 94.44 619 TRP A C 1
ATOM 4836 O O . TRP A 1 619 ? -19.673 6.084 30.139 1.00 94.44 619 TRP A O 1
ATOM 4846 N N . ASP A 1 620 ? -19.761 6.730 32.282 1.00 93.38 620 ASP A N 1
ATOM 4847 C CA . ASP A 1 620 ? -20.063 8.130 31.968 1.00 93.38 620 ASP A CA 1
ATOM 4848 C C . ASP A 1 620 ? -18.890 8.823 31.253 1.00 93.38 620 ASP A C 1
ATOM 4850 O O . ASP A 1 620 ? -19.108 9.601 30.325 1.00 93.38 620 ASP A O 1
ATOM 4854 N N . ASP A 1 621 ? -17.641 8.498 31.606 1.00 93.25 621 ASP A N 1
ATOM 4855 C CA . ASP A 1 621 ? -16.443 9.012 30.926 1.00 93.25 621 ASP A CA 1
ATOM 4856 C C . ASP A 1 621 ? -16.273 8.421 29.504 1.00 93.25 621 ASP A C 1
ATOM 4858 O O . ASP A 1 621 ? -15.799 9.115 28.603 1.00 93.25 621 ASP A O 1
ATOM 4862 N N . VAL A 1 622 ? -16.735 7.183 29.263 1.00 94.50 622 VAL A N 1
ATOM 4863 C CA . VAL A 1 622 ? -16.859 6.577 27.919 1.00 94.50 622 VAL A CA 1
ATOM 4864 C C . VAL A 1 622 ? -17.895 7.324 27.075 1.00 94.50 622 VAL A C 1
ATOM 4866 O O . VAL A 1 622 ? -17.571 7.766 25.972 1.00 94.50 622 VAL A O 1
ATOM 4869 N N . ARG A 1 623 ? -19.121 7.528 27.584 1.00 94.06 623 ARG A N 1
ATOM 4870 C CA . ARG A 1 623 ? -20.171 8.270 26.853 1.00 94.06 623 ARG A CA 1
ATOM 4871 C C . ARG A 1 623 ? -19.731 9.709 26.567 1.00 94.06 623 ARG A C 1
ATOM 4873 O O . ARG A 1 623 ? -19.846 10.180 25.438 1.00 94.06 623 ARG A O 1
ATOM 4880 N N . ARG A 1 624 ? -19.105 10.366 27.547 1.00 93.19 624 ARG A N 1
ATOM 4881 C CA . ARG A 1 624 ? -18.518 11.707 27.414 1.00 93.19 624 ARG A CA 1
ATOM 4882 C C . ARG A 1 624 ? -17.443 11.790 26.326 1.00 93.19 624 ARG A C 1
ATOM 4884 O O . ARG A 1 624 ? -17.404 12.790 25.613 1.00 93.19 624 ARG A O 1
ATOM 4891 N N . LEU A 1 625 ? -16.595 10.771 26.163 1.00 93.50 625 LEU A N 1
ATOM 4892 C CA . LEU A 1 625 ? -15.619 10.727 25.068 1.00 93.50 625 LEU A CA 1
ATOM 4893 C C . LEU A 1 625 ? -16.311 10.662 23.695 1.00 93.50 625 LEU A C 1
ATOM 4895 O O . LEU A 1 625 ? -15.908 11.373 22.772 1.00 93.50 625 LEU A O 1
ATOM 4899 N N . ILE A 1 626 ? -17.365 9.852 23.567 1.00 92.94 626 ILE A N 1
ATOM 4900 C CA . ILE A 1 626 ? -18.150 9.711 22.329 1.00 92.94 626 ILE A CA 1
ATOM 4901 C C . ILE A 1 626 ? -18.858 11.033 21.979 1.00 92.94 626 ILE A C 1
ATOM 4903 O O . ILE A 1 626 ? -18.791 11.480 20.833 1.00 92.94 626 ILE A O 1
ATOM 4907 N N . ASP A 1 627 ? -19.466 11.709 22.959 1.00 91.00 627 ASP A N 1
ATOM 4908 C CA . ASP A 1 627 ? -20.126 13.005 22.746 1.00 91.00 627 ASP A CA 1
ATOM 4909 C C . ASP A 1 627 ? -19.142 14.145 22.428 1.00 91.00 627 ASP A C 1
ATOM 4911 O O . ASP A 1 627 ? -19.419 14.948 21.539 1.00 91.00 627 ASP A O 1
ATOM 4915 N N . ILE A 1 628 ? -17.987 14.223 23.105 1.00 90.00 628 ILE A N 1
ATOM 4916 C CA . ILE A 1 628 ? -16.988 15.287 22.866 1.00 90.00 628 ILE A CA 1
ATOM 4917 C C . ILE A 1 628 ? -16.283 15.113 21.513 1.00 90.00 628 ILE A C 1
ATOM 4919 O O . ILE A 1 628 ? -15.981 16.107 20.850 1.00 90.00 628 ILE A O 1
ATOM 4923 N N . THR A 1 629 ? -16.020 13.874 21.087 1.00 87.44 629 THR A N 1
ATOM 4924 C CA . THR A 1 629 ? -15.457 13.604 19.750 1.00 87.44 629 THR A CA 1
ATOM 4925 C C . THR A 1 629 ? -16.502 13.746 18.640 1.00 87.44 629 THR A C 1
ATOM 4927 O O . THR A 1 629 ? -16.146 14.059 17.506 1.00 87.44 629 THR A O 1
ATOM 4930 N N . GLY A 1 630 ? -17.790 13.567 18.953 1.00 86.31 630 GLY A N 1
ATOM 4931 C CA . GLY A 1 630 ? -18.901 13.763 18.019 1.00 86.31 630 GLY A CA 1
ATOM 4932 C C . GLY A 1 630 ? -19.020 12.681 16.940 1.00 86.31 630 GLY A C 1
ATOM 4933 O O . GLY A 1 630 ? -19.754 12.872 15.974 1.00 86.31 630 GLY A O 1
ATOM 4934 N N . VAL A 1 631 ? -18.325 11.546 17.086 1.00 85.62 631 VAL A N 1
ATOM 4935 C CA . VAL A 1 631 ? -18.168 10.522 16.031 1.00 85.62 631 VAL A CA 1
ATOM 4936 C C . VAL A 1 631 ? -19.479 9.886 15.552 1.00 85.62 631 VAL A C 1
ATOM 4938 O O . VAL A 1 631 ? -19.582 9.527 14.384 1.00 85.62 631 VAL A O 1
ATOM 4941 N N . LEU A 1 632 ? -20.507 9.814 16.406 1.00 84.25 632 LEU A N 1
ATOM 4942 C CA . LEU A 1 632 ? -21.850 9.329 16.038 1.00 84.25 632 LEU A CA 1
ATOM 4943 C C . LEU A 1 632 ? -22.750 10.411 15.404 1.00 84.25 632 LEU A C 1
ATOM 4945 O O . LEU A 1 632 ? -23.875 10.127 15.002 1.00 84.25 632 LEU A O 1
ATOM 4949 N N . LYS A 1 633 ? -22.284 11.663 15.318 1.00 77.00 633 LYS A N 1
ATOM 4950 C CA . LYS A 1 633 ? -23.026 12.820 14.790 1.00 77.00 633 LYS A CA 1
ATOM 4951 C C . LYS A 1 633 ? -22.205 13.462 13.655 1.00 77.00 633 LYS A C 1
ATOM 4953 O O . LYS A 1 633 ? -21.579 14.501 13.887 1.00 77.00 633 LYS A O 1
ATOM 4958 N N . PRO A 1 634 ? -22.172 12.871 12.437 1.00 52.97 634 PRO A N 1
ATOM 4959 C CA . PRO A 1 634 ? -21.310 13.291 11.320 1.00 52.97 634 PRO A CA 1
ATOM 4960 C C . PRO A 1 634 ? -21.687 14.678 10.759 1.00 52.97 634 PRO A C 1
ATOM 4962 O O . PRO A 1 634 ? -22.295 14.823 9.699 1.00 52.97 634 PRO A O 1
ATOM 4965 N N . GLY A 1 635 ? -21.303 15.718 11.497 1.00 47.91 635 GLY A N 1
ATOM 4966 C CA . GLY A 1 635 ? -21.673 17.117 11.280 1.00 47.91 635 GLY A CA 1
ATOM 4967 C C . GLY A 1 635 ? -21.614 18.003 12.534 1.00 47.91 635 GLY A C 1
ATOM 4968 O O . GLY A 1 635 ? -21.690 19.217 12.387 1.00 47.91 635 GLY A O 1
ATOM 4969 N N . ALA A 1 636 ? -21.453 17.430 13.737 1.00 35.25 636 ALA A N 1
ATOM 4970 C CA . ALA A 1 636 ? -21.456 18.157 15.018 1.00 35.25 636 ALA A CA 1
ATOM 4971 C C . ALA A 1 636 ? -20.114 18.130 15.786 1.00 35.25 636 ALA A C 1
ATOM 4973 O O . ALA A 1 636 ? -20.057 18.563 16.936 1.00 35.25 636 ALA A O 1
ATOM 4974 N N . GLY A 1 637 ? -19.040 17.614 15.175 1.00 32.97 637 GLY A N 1
ATOM 4975 C CA . GLY A 1 637 ? -17.697 17.610 15.765 1.00 32.97 637 GLY A CA 1
ATOM 4976 C C . GLY A 1 637 ? -17.151 19.022 16.027 1.00 32.97 637 GLY A C 1
ATOM 4977 O O . GLY A 1 637 ? -17.568 19.997 15.398 1.00 32.97 637 GLY A O 1
ATOM 4978 N N . LEU A 1 638 ? -16.210 19.126 16.970 1.00 36.00 638 LEU A N 1
ATOM 4979 C CA . LEU A 1 638 ? -15.651 20.394 17.455 1.00 36.00 638 LEU A CA 1
ATOM 4980 C C . LEU A 1 638 ? -15.186 21.327 16.316 1.00 36.00 638 LEU A C 1
ATOM 4982 O O . LEU A 1 638 ? -14.254 21.022 15.575 1.00 36.00 638 LEU A O 1
ATOM 4986 N N . THR A 1 639 ? -15.804 22.512 16.257 1.00 34.16 639 THR A N 1
ATOM 4987 C CA . THR A 1 639 ? -15.414 23.676 15.434 1.00 34.16 639 THR A CA 1
ATOM 4988 C C . THR A 1 639 ? -15.331 23.462 13.913 1.00 34.16 639 THR A C 1
ATOM 4990 O O . THR A 1 639 ? -14.268 23.611 13.319 1.00 34.16 639 THR A O 1
ATOM 4993 N N . SER A 1 640 ? -16.476 23.265 13.247 1.00 31.88 640 SER A N 1
ATOM 4994 C CA . SER A 1 640 ? -16.653 23.756 11.866 1.00 31.88 640 SER A CA 1
ATOM 4995 C C . SER A 1 640 ? -18.116 24.081 11.535 1.00 31.88 640 SER A C 1
ATOM 4997 O O . SER A 1 640 ? -19.015 23.276 11.776 1.00 31.88 640 SER A O 1
ATOM 4999 N N . ALA A 1 641 ? -18.366 25.262 10.961 1.00 29.30 641 ALA A N 1
ATOM 5000 C CA . ALA A 1 641 ? -19.683 25.661 10.463 1.00 29.30 641 ALA A CA 1
ATOM 5001 C C . ALA A 1 641 ? -19.916 25.039 9.074 1.00 29.30 641 ALA A C 1
ATOM 5003 O O . ALA A 1 641 ? -19.498 25.580 8.053 1.00 29.30 641 ALA A O 1
ATOM 5004 N N . ARG A 1 642 ? -20.547 23.861 9.042 1.00 41.97 642 ARG A N 1
ATOM 5005 C CA . ARG A 1 642 ? -20.573 22.958 7.877 1.00 41.97 642 ARG A CA 1
ATOM 5006 C C . ARG A 1 642 ? -21.571 23.364 6.775 1.00 41.97 642 ARG A C 1
ATOM 5008 O O . ARG A 1 642 ? -22.481 22.608 6.436 1.00 41.97 642 ARG A O 1
ATOM 5015 N N . THR A 1 643 ? -21.401 24.541 6.174 1.00 35.91 643 THR A N 1
ATOM 5016 C CA . THR A 1 643 ? -22.178 24.961 4.995 1.00 35.91 643 THR A CA 1
ATOM 5017 C C . THR A 1 643 ? -21.735 24.212 3.731 1.00 35.91 643 THR A C 1
ATOM 5019 O O . THR A 1 643 ? -20.878 24.695 2.994 1.00 35.91 643 THR A O 1
ATOM 5022 N N . GLY A 1 644 ? -22.345 23.052 3.459 1.00 39.44 644 GLY A N 1
ATOM 5023 C CA . GLY A 1 644 ? -22.290 22.403 2.137 1.00 39.44 644 GLY A CA 1
ATOM 5024 C C . GLY A 1 644 ? -21.504 21.092 2.020 1.00 39.44 644 GLY A C 1
ATOM 5025 O O . GLY A 1 644 ? -20.968 20.809 0.953 1.00 39.44 644 GLY A O 1
ATOM 5026 N N . SER A 1 645 ? -21.421 20.270 3.071 1.00 44.53 645 SER A N 1
ATOM 5027 C CA . SER A 1 645 ? -20.845 18.921 2.944 1.00 44.53 645 SER A CA 1
ATOM 5028 C C . SER A 1 645 ? -21.752 17.955 2.177 1.00 44.53 645 SER A C 1
ATOM 5030 O O . SER A 1 645 ? -22.974 18.013 2.311 1.00 44.53 645 SER A O 1
ATOM 5032 N N . ALA A 1 646 ? -21.148 16.985 1.486 1.00 51.75 646 ALA A N 1
ATOM 5033 C CA . ALA A 1 646 ? -21.853 15.803 0.996 1.00 51.75 646 ALA A CA 1
ATOM 5034 C C . ALA A 1 646 ? -22.581 15.050 2.132 1.00 51.75 646 ALA A C 1
ATOM 5036 O O . ALA A 1 646 ? -22.177 15.115 3.298 1.00 51.75 646 ALA A O 1
ATOM 5037 N N . ALA A 1 647 ? -23.646 14.328 1.771 1.00 58.47 647 ALA A N 1
ATOM 5038 C CA . ALA A 1 647 ? -24.365 13.428 2.673 1.00 58.47 647 ALA A CA 1
ATOM 5039 C C . ALA A 1 647 ? -23.431 12.331 3.234 1.00 58.47 647 ALA A C 1
ATOM 5041 O O . ALA A 1 647 ? -22.452 11.977 2.566 1.00 58.47 647 ALA A O 1
ATOM 5042 N N . PRO A 1 648 ? -23.700 11.783 4.437 1.00 67.56 648 PRO A N 1
ATOM 5043 C CA . PRO A 1 648 ? -22.907 10.682 4.976 1.00 67.56 648 PRO A CA 1
ATOM 5044 C C . PRO A 1 648 ? -22.940 9.478 4.029 1.00 67.56 648 PRO A C 1
ATOM 5046 O O . PRO A 1 648 ? -23.990 9.110 3.503 1.00 67.56 648 PRO A O 1
ATOM 5049 N N . THR A 1 649 ? -21.779 8.866 3.799 1.00 81.31 649 THR A N 1
ATOM 5050 C CA . THR A 1 649 ? -21.681 7.657 2.978 1.00 81.31 649 THR A CA 1
ATOM 5051 C C . THR A 1 649 ? -22.121 6.435 3.780 1.00 81.31 649 THR A C 1
ATOM 5053 O O . THR A 1 649 ? -21.918 6.364 4.993 1.00 81.31 649 THR A O 1
ATOM 5056 N N . GLN A 1 650 ? -22.672 5.436 3.084 1.00 85.38 650 GLN A N 1
ATOM 5057 C CA . GLN A 1 650 ? -22.995 4.119 3.647 1.00 85.38 650 GLN A CA 1
ATOM 5058 C C . GLN A 1 650 ? -21.793 3.505 4.394 1.00 85.38 650 GLN A C 1
ATOM 5060 O O . GLN A 1 650 ? -21.959 2.917 5.458 1.00 85.38 650 GLN A O 1
ATOM 5065 N N . GLU A 1 651 ? -20.579 3.685 3.867 1.00 85.62 651 GLU A N 1
ATOM 5066 C CA . GLU A 1 651 ? -19.333 3.211 4.479 1.00 85.62 651 GLU A CA 1
ATOM 5067 C C . GLU A 1 651 ? -19.034 3.919 5.807 1.00 85.62 651 GLU A C 1
ATOM 5069 O O . GLU A 1 651 ? -18.787 3.248 6.804 1.00 85.62 651 GLU A O 1
ATOM 5074 N N . ALA A 1 652 ? -19.126 5.253 5.865 1.00 84.50 652 ALA A N 1
ATOM 5075 C CA . ALA A 1 652 ? -18.896 6.008 7.098 1.00 84.50 652 ALA A CA 1
ATOM 5076 C C . ALA A 1 652 ? -19.975 5.729 8.163 1.00 84.50 652 ALA A C 1
ATOM 5078 O O . ALA A 1 652 ? -19.668 5.644 9.351 1.00 84.50 652 ALA A O 1
ATOM 5079 N N . ALA A 1 653 ? -21.231 5.540 7.744 1.00 86.56 653 ALA A N 1
ATOM 5080 C CA . ALA A 1 653 ? -22.324 5.155 8.637 1.00 86.56 653 ALA A CA 1
ATOM 5081 C C . ALA A 1 653 ? -22.159 3.725 9.185 1.00 86.56 653 ALA A C 1
ATOM 5083 O O . ALA A 1 653 ? -22.511 3.472 10.334 1.00 86.56 653 ALA A O 1
ATOM 5084 N N . GLN A 1 654 ? -21.574 2.806 8.409 1.00 92.44 654 GLN A N 1
ATOM 5085 C CA . GLN A 1 654 ? -21.229 1.464 8.884 1.00 92.44 654 GLN A CA 1
ATOM 5086 C C . GLN A 1 654 ? -19.993 1.474 9.801 1.00 92.44 654 GLN A C 1
ATOM 5088 O O . GLN A 1 654 ? -20.010 0.821 10.839 1.00 92.44 654 GLN A O 1
ATOM 5093 N N . GLN A 1 655 ? -18.958 2.259 9.482 1.00 92.00 655 GLN A N 1
ATOM 5094 C CA . GLN A 1 655 ? -17.770 2.450 10.334 1.00 92.00 655 GLN A CA 1
ATOM 5095 C C . GLN A 1 655 ? -18.097 3.109 11.685 1.00 92.00 655 GLN A C 1
ATOM 5097 O O . GLN A 1 655 ? -17.362 2.923 12.653 1.00 92.00 655 GLN A O 1
ATOM 5102 N N . ALA A 1 656 ? -19.214 3.840 11.787 1.00 92.56 656 ALA A N 1
ATOM 5103 C CA . ALA A 1 656 ? -19.724 4.345 13.061 1.00 92.56 656 ALA A CA 1
ATOM 5104 C C . ALA A 1 656 ? -20.020 3.224 14.079 1.00 92.56 656 ALA A C 1
ATOM 5106 O O . ALA A 1 656 ? -19.976 3.467 15.287 1.00 92.56 656 ALA A O 1
ATOM 5107 N N . MET A 1 657 ? -20.268 1.994 13.611 1.00 94.81 657 MET A N 1
ATOM 5108 C CA . MET A 1 657 ? -20.582 0.855 14.475 1.00 94.81 657 MET A CA 1
ATOM 5109 C C . MET A 1 657 ? -19.385 0.351 15.287 1.00 94.81 657 MET A C 1
ATOM 5111 O O . MET A 1 657 ? -19.604 -0.172 16.380 1.00 94.81 657 MET A O 1
ATOM 5115 N N . GLU A 1 658 ? -18.144 0.622 14.858 1.00 95.75 658 GLU A N 1
ATOM 5116 C CA . GLU A 1 658 ? -16.940 0.314 15.647 1.00 95.75 658 GLU A CA 1
ATOM 5117 C C . GLU A 1 658 ? -16.968 0.982 17.040 1.00 95.75 658 GLU A C 1
ATOM 5119 O O . GLU A 1 658 ? -16.380 0.465 17.989 1.00 95.75 658 GLU A O 1
ATOM 5124 N N . VAL A 1 659 ? -17.688 2.102 17.214 1.00 96.44 659 VAL A N 1
ATOM 5125 C CA . VAL A 1 659 ? -17.868 2.764 18.522 1.00 96.44 659 VAL A CA 1
ATOM 5126 C C . VAL A 1 659 ? -18.688 1.895 19.479 1.00 96.44 659 VAL A C 1
ATOM 5128 O O . VAL A 1 659 ? -18.317 1.745 20.647 1.00 96.44 659 VAL A O 1
ATOM 5131 N N . PHE A 1 660 ? -19.772 1.285 18.989 1.00 97.25 660 PHE A N 1
ATOM 5132 C CA . PHE A 1 660 ? -20.590 0.356 19.771 1.00 97.25 660 PHE A CA 1
ATOM 5133 C C . PHE A 1 660 ? -19.822 -0.941 20.052 1.00 97.25 660 PHE A C 1
ATOM 5135 O O . PHE A 1 660 ? -19.840 -1.416 21.187 1.00 97.25 660 PHE A O 1
ATOM 5142 N N . THR A 1 661 ? -19.049 -1.442 19.082 1.00 96.62 661 THR A N 1
ATOM 5143 C CA . THR A 1 661 ? -18.109 -2.561 19.267 1.00 96.62 661 THR A CA 1
ATOM 5144 C C . THR A 1 661 ? -17.077 -2.267 20.354 1.00 96.62 661 THR A C 1
ATOM 5146 O O . THR A 1 661 ? -16.859 -3.093 21.239 1.00 96.62 661 THR A O 1
ATOM 5149 N N . GLY A 1 662 ? -16.493 -1.066 20.352 1.00 95.75 662 GLY A N 1
ATOM 5150 C CA . GLY A 1 662 ? -15.550 -0.607 21.370 1.00 95.75 662 GLY A CA 1
ATOM 5151 C C . GLY A 1 662 ? -16.150 -0.570 22.773 1.00 95.75 662 GLY A C 1
ATOM 5152 O O . GLY A 1 662 ? -15.541 -1.058 23.727 1.00 95.75 662 GLY A O 1
ATOM 5153 N N . ALA A 1 663 ? -17.371 -0.049 22.901 1.00 96.31 663 ALA A N 1
ATOM 5154 C CA . ALA A 1 663 ? -18.107 -0.034 24.161 1.00 96.31 663 ALA A CA 1
ATOM 5155 C C . ALA A 1 663 ? -18.517 -1.449 24.626 1.00 96.31 663 ALA A C 1
ATOM 5157 O O . ALA A 1 663 ? -18.415 -1.756 25.814 1.00 96.31 663 ALA A O 1
ATOM 5158 N N . ALA A 1 664 ? -18.908 -2.341 23.710 1.00 96.31 664 ALA A N 1
ATOM 5159 C CA . ALA A 1 664 ? -19.227 -3.735 24.022 1.00 96.31 664 ALA A CA 1
ATOM 5160 C C . ALA A 1 664 ? -17.982 -4.509 24.492 1.00 96.31 664 ALA A C 1
ATOM 5162 O O . ALA A 1 664 ? -18.027 -5.196 25.514 1.00 96.31 664 ALA A O 1
ATOM 5163 N N . ALA A 1 665 ? -16.847 -4.345 23.805 1.00 95.06 665 ALA A N 1
ATOM 5164 C CA . ALA A 1 665 ? -15.565 -4.934 24.185 1.00 95.06 665 ALA A CA 1
ATOM 5165 C C . ALA A 1 665 ? -15.065 -4.413 25.547 1.00 95.06 665 ALA A C 1
ATOM 5167 O O . ALA A 1 665 ? -14.545 -5.194 26.347 1.00 95.06 665 ALA A O 1
ATOM 5168 N N . PHE A 1 666 ? -15.289 -3.130 25.854 1.00 95.12 666 PHE A N 1
ATOM 5169 C CA . PHE A 1 666 ? -15.021 -2.553 27.173 1.00 95.12 666 PHE A CA 1
ATOM 5170 C C . PHE A 1 666 ? -15.848 -3.240 28.276 1.00 95.12 666 PHE A C 1
ATOM 5172 O O . PHE A 1 666 ? -15.281 -3.679 29.278 1.00 95.12 666 PHE A O 1
ATOM 5179 N N . LEU A 1 667 ? -17.163 -3.423 28.077 1.00 95.62 667 LEU A N 1
ATOM 5180 C CA . LEU A 1 667 ? -18.020 -4.138 29.036 1.00 95.62 667 LEU A CA 1
ATOM 5181 C C . LEU A 1 667 ? -17.661 -5.630 29.153 1.00 95.62 667 LEU A C 1
ATOM 5183 O O . LEU A 1 667 ? -17.627 -6.163 30.262 1.00 95.62 667 LEU A O 1
ATOM 5187 N N . ARG A 1 668 ? -17.292 -6.296 28.051 1.00 94.69 668 ARG A N 1
ATOM 5188 C CA . ARG A 1 668 ? -16.746 -7.668 28.070 1.00 94.69 668 ARG A CA 1
ATOM 5189 C C . ARG A 1 668 ? -15.462 -7.755 28.896 1.00 94.69 668 ARG A C 1
ATOM 5191 O O . ARG A 1 668 ? -15.265 -8.726 29.630 1.00 94.69 668 ARG A O 1
ATOM 5198 N N . GLY A 1 669 ? -14.620 -6.725 28.823 1.00 91.25 669 GLY A N 1
ATOM 5199 C CA . GLY A 1 669 ? -13.418 -6.571 29.639 1.00 91.25 669 GLY A CA 1
ATOM 5200 C C . GLY A 1 669 ? -13.685 -6.365 31.135 1.00 91.25 669 GLY A C 1
ATOM 5201 O O . GLY A 1 669 ? -12.804 -6.680 31.934 1.00 91.25 669 GLY A O 1
ATOM 5202 N N . VAL A 1 670 ? -14.879 -5.893 31.521 1.00 93.00 670 VAL A N 1
ATOM 5203 C CA . VAL A 1 670 ? -15.360 -5.892 32.918 1.00 93.00 670 VAL A CA 1
ATOM 5204 C C . VAL A 1 670 ? -15.856 -7.285 33.313 1.00 93.00 670 VAL A C 1
ATOM 5206 O O . VAL A 1 670 ? -15.433 -7.803 34.341 1.00 93.00 670 VAL A O 1
ATOM 5209 N N . ALA A 1 671 ? -16.718 -7.893 32.490 1.00 92.62 671 ALA A N 1
ATOM 5210 C CA . ALA A 1 671 ? -17.412 -9.146 32.799 1.00 92.62 671 ALA A CA 1
ATOM 5211 C C . ALA A 1 671 ? -16.480 -10.362 32.909 1.00 92.62 671 ALA A C 1
ATOM 5213 O O . ALA A 1 671 ? -16.604 -11.167 33.826 1.00 92.62 671 ALA A O 1
ATOM 5214 N N . THR A 1 672 ? -15.544 -10.500 31.969 1.00 90.75 672 THR A N 1
ATOM 5215 C CA . THR A 1 672 ? -14.641 -11.664 31.903 1.00 90.75 672 THR A CA 1
ATOM 5216 C C . THR A 1 672 ? -13.362 -11.472 32.713 1.00 90.75 672 THR A C 1
ATOM 5218 O O . THR A 1 672 ? -12.705 -12.446 33.046 1.00 90.75 672 THR A O 1
ATOM 5221 N N . GLY A 1 673 ? -12.953 -10.227 32.985 1.00 84.75 673 GLY A N 1
ATOM 5222 C CA . GLY A 1 673 ? -11.651 -9.906 33.586 1.00 84.75 673 GLY A CA 1
ATOM 5223 C C . GLY A 1 673 ? -10.439 -10.148 32.668 1.00 84.75 673 GLY A C 1
ATOM 5224 O O . GLY A 1 673 ? -9.349 -9.663 32.963 1.00 84.75 673 GLY A O 1
ATOM 5225 N N . CYS A 1 674 ? -10.624 -10.831 31.536 1.00 82.69 674 CYS A N 1
ATOM 5226 C CA . CYS A 1 674 ? -9.576 -11.223 30.593 1.00 82.69 674 CYS A CA 1
ATOM 5227 C C . CYS A 1 674 ? -9.602 -10.388 29.295 1.00 82.69 674 CYS A C 1
ATOM 5229 O O . CYS A 1 674 ? -10.435 -9.497 29.088 1.00 82.69 674 CYS A O 1
ATOM 5231 N N . ARG A 1 675 ? -8.664 -10.673 28.386 1.00 83.94 675 ARG A N 1
ATOM 5232 C CA . ARG A 1 675 ? -8.633 -10.162 27.003 1.00 83.94 675 ARG A CA 1
ATOM 5233 C C . ARG A 1 675 ? -8.578 -11.324 26.010 1.00 83.94 675 ARG A C 1
ATOM 5235 O O . ARG A 1 675 ? -8.778 -12.469 26.400 1.00 83.94 675 ARG A O 1
ATOM 5242 N N . TYR A 1 676 ? -8.420 -11.024 24.723 1.00 82.56 676 TYR A N 1
ATOM 5243 C CA . TYR A 1 676 ? -8.213 -12.053 23.704 1.00 82.56 676 TYR A CA 1
ATOM 5244 C C . TYR A 1 676 ? -6.864 -12.750 23.966 1.00 82.56 676 TYR A C 1
ATOM 5246 O O . TYR A 1 676 ? -5.840 -12.073 24.045 1.00 82.56 676 TYR A O 1
ATOM 5254 N N . GLY A 1 677 ? -6.888 -14.070 24.175 1.00 69.94 677 GLY A N 1
ATOM 5255 C CA . GLY A 1 677 ? -5.701 -14.910 24.393 1.00 69.94 677 GLY A CA 1
ATOM 5256 C C . GLY A 1 677 ? -5.160 -15.511 23.094 1.00 69.94 677 GLY A C 1
ATOM 5257 O O . GLY A 1 677 ? -5.565 -15.112 22.001 1.00 69.94 677 GLY A O 1
ATOM 5258 N N . GLU A 1 678 ? -4.268 -16.499 23.192 1.00 60.66 678 GLU A N 1
ATOM 5259 C CA . GLU A 1 678 ? -3.868 -17.269 22.013 1.00 60.66 678 GLU A CA 1
ATOM 5260 C C . GLU A 1 678 ? -5.009 -18.177 21.527 1.00 60.66 678 GLU A C 1
ATOM 5262 O O . GLU A 1 678 ? -5.899 -18.571 22.283 1.00 60.66 678 GLU A O 1
ATOM 5267 N N . LEU A 1 679 ? -4.956 -18.593 20.256 1.00 50.06 679 LEU A N 1
ATOM 5268 C CA . LEU A 1 679 ? -5.896 -19.584 19.717 1.00 50.06 679 LEU A CA 1
ATOM 5269 C C . LEU A 1 679 ? -5.839 -20.912 20.500 1.00 50.06 679 LEU A C 1
ATOM 5271 O O . LEU A 1 679 ? -6.848 -21.603 20.605 1.00 50.06 679 LEU A O 1
ATOM 5275 N N . ALA A 1 680 ? -4.685 -21.245 21.088 1.00 48.75 680 ALA A N 1
ATOM 5276 C CA . ALA A 1 680 ? -4.538 -22.381 21.995 1.00 48.75 680 ALA A CA 1
ATOM 5277 C C . ALA A 1 680 ? -5.384 -22.222 23.274 1.00 48.75 680 ALA A C 1
ATOM 5279 O O . ALA A 1 680 ? -6.050 -23.176 23.672 1.00 48.75 680 ALA A O 1
ATOM 5280 N N . ASP A 1 681 ? -5.423 -21.023 23.864 1.00 52.31 681 ASP A N 1
ATOM 5281 C CA . ASP A 1 681 ? -6.238 -20.722 25.047 1.00 52.31 681 ASP A CA 1
ATOM 5282 C C . ASP A 1 681 ? -7.735 -20.766 24.700 1.00 52.31 681 ASP A C 1
ATOM 5284 O O . ASP A 1 681 ? -8.533 -21.370 25.416 1.00 52.31 681 ASP A O 1
ATOM 5288 N N . ALA A 1 682 ? -8.121 -20.188 23.557 1.00 50.38 682 ALA A N 1
ATOM 5289 C CA . ALA A 1 682 ? -9.505 -20.196 23.079 1.00 50.38 682 ALA A CA 1
ATOM 5290 C C . ALA A 1 682 ? -10.028 -21.621 22.803 1.00 50.38 682 ALA A C 1
ATOM 5292 O O . ALA A 1 682 ? -11.149 -21.961 23.189 1.00 50.38 682 ALA A O 1
ATOM 5293 N N . LEU A 1 683 ? -9.204 -22.479 22.189 1.00 45.06 683 LEU A N 1
ATOM 5294 C CA . LEU A 1 683 ? -9.532 -23.892 21.967 1.00 45.06 683 LEU A CA 1
ATOM 5295 C C . LEU A 1 683 ? -9.553 -24.694 23.279 1.00 45.06 683 LEU A C 1
ATOM 5297 O O . LEU A 1 683 ? -10.405 -25.567 23.440 1.00 45.06 683 LEU A O 1
ATOM 5301 N N . ALA A 1 684 ? -8.674 -24.380 24.237 1.00 42.38 684 ALA A N 1
ATOM 5302 C CA . ALA A 1 684 ? -8.699 -24.990 25.566 1.00 42.38 684 ALA A CA 1
ATOM 5303 C C . ALA A 1 684 ? -9.980 -24.638 26.344 1.00 42.38 684 ALA A C 1
ATOM 5305 O O . ALA A 1 684 ? -10.516 -25.497 27.040 1.00 42.38 684 ALA A O 1
ATOM 5306 N N . ILE A 1 685 ? -10.510 -23.419 26.184 1.00 46.94 685 ILE A N 1
ATOM 5307 C CA . ILE A 1 685 ? -11.797 -23.005 26.765 1.00 46.94 685 ILE A CA 1
ATOM 5308 C C . ILE A 1 685 ? -12.967 -23.756 26.105 1.00 46.94 685 ILE A C 1
ATOM 5310 O O . ILE A 1 685 ? -13.837 -24.260 26.815 1.00 46.94 685 ILE A O 1
ATOM 5314 N N . GLN A 1 686 ? -12.983 -23.898 24.772 1.00 40.75 686 GLN A N 1
ATOM 5315 C CA . GLN A 1 686 ? -14.032 -24.665 24.078 1.00 40.75 686 GLN A CA 1
ATOM 5316 C C . GLN A 1 686 ? -14.054 -26.150 24.470 1.00 40.75 686 GLN A C 1
ATOM 5318 O O . GLN A 1 686 ? -15.133 -26.717 24.633 1.00 40.75 686 GLN A O 1
ATOM 5323 N N . ALA A 1 687 ? -12.890 -26.769 24.691 1.00 33.12 687 ALA A N 1
ATOM 5324 C CA . ALA A 1 687 ? -12.780 -28.184 25.059 1.00 33.12 687 ALA A CA 1
ATOM 5325 C C . ALA A 1 687 ? -13.400 -28.551 26.428 1.00 33.12 687 ALA A C 1
ATOM 5327 O O . ALA A 1 687 ? -13.540 -29.733 26.732 1.00 33.12 687 ALA A O 1
ATOM 5328 N N . VAL A 1 688 ? -13.790 -27.569 27.253 1.00 38.94 688 VAL A N 1
ATOM 5329 C CA . VAL A 1 688 ? -14.483 -27.792 28.540 1.00 38.94 688 VAL A CA 1
ATOM 5330 C C . VAL A 1 688 ? -16.007 -27.952 28.360 1.00 38.94 688 VAL A C 1
ATOM 5332 O O . VAL A 1 688 ? -16.695 -28.371 29.288 1.00 38.94 688 VAL A O 1
ATOM 5335 N N . GLY A 1 689 ? -16.548 -27.661 27.168 1.00 32.00 689 GLY A N 1
ATOM 5336 C CA . GLY A 1 689 ? -17.972 -27.841 26.853 1.00 32.00 689 GLY A CA 1
ATOM 5337 C C . GLY A 1 689 ? -18.405 -29.299 26.646 1.00 32.00 689 GLY A C 1
ATOM 5338 O O . GLY A 1 689 ? -19.562 -29.630 26.912 1.00 32.00 689 GLY A O 1
ATOM 5339 N N . ASP A 1 690 ? -17.494 -30.181 26.220 1.00 30.39 690 ASP A N 1
ATOM 5340 C CA . ASP A 1 690 ? -17.787 -31.604 26.014 1.00 30.39 690 ASP A CA 1
ATOM 5341 C C . ASP A 1 690 ? -17.822 -32.350 27.358 1.00 30.39 690 ASP A C 1
ATOM 5343 O O . ASP A 1 690 ? -16.803 -32.669 27.976 1.00 30.39 690 ASP A O 1
ATOM 5347 N N . GLY A 1 691 ? -19.044 -32.586 27.837 1.00 28.30 691 GLY A N 1
ATOM 5348 C CA . GLY A 1 691 ? -19.320 -33.053 29.191 1.00 28.30 691 GLY A CA 1
ATOM 5349 C C . GLY A 1 691 ? -18.843 -34.472 29.534 1.00 28.30 691 GLY A C 1
ATOM 5350 O O . GLY A 1 691 ? -18.634 -35.338 28.688 1.00 28.30 691 GLY A O 1
ATOM 5351 N N . GLN A 1 692 ? -18.750 -34.710 30.844 1.00 34.53 692 GLN A N 1
ATOM 5352 C CA . GLN A 1 692 ? -18.346 -35.955 31.507 1.00 34.53 692 GLN A CA 1
ATOM 5353 C C . GLN A 1 692 ? -18.847 -37.254 30.831 1.00 34.53 692 GLN A C 1
ATOM 5355 O O . GLN A 1 692 ? -19.980 -37.681 31.059 1.00 34.53 692 GLN A O 1
ATOM 5360 N N . GLN A 1 693 ? -17.963 -37.977 30.133 1.00 28.44 693 GLN A N 1
ATOM 5361 C CA . GLN A 1 693 ? -18.169 -39.397 29.813 1.00 28.44 693 GLN A CA 1
ATOM 5362 C C . GLN A 1 693 ? -16.975 -40.265 30.237 1.00 28.44 693 GLN A C 1
ATOM 5364 O O . GLN A 1 693 ? -15.954 -40.328 29.569 1.00 28.44 693 GLN A O 1
ATOM 5369 N N . GLN A 1 694 ? -17.170 -40.905 31.397 1.00 28.11 694 GLN A N 1
ATOM 5370 C CA . GLN A 1 694 ? -16.731 -42.238 31.849 1.00 28.11 694 GLN A CA 1
ATOM 5371 C C . GLN A 1 694 ? -15.353 -42.809 31.430 1.00 28.11 694 GLN A C 1
ATOM 5373 O O . GLN A 1 694 ? -14.948 -42.838 30.275 1.00 28.11 694 GLN A O 1
ATOM 5378 N N . HIS A 1 695 ? -14.669 -43.410 32.412 1.00 28.55 695 HIS A N 1
ATOM 5379 C CA . HIS A 1 695 ? -13.431 -44.175 32.225 1.00 28.55 695 HIS A CA 1
ATOM 5380 C C . HIS A 1 695 ? -13.541 -45.262 31.135 1.00 28.55 695 HIS A C 1
ATOM 5382 O O . HIS A 1 695 ? -14.464 -46.069 31.183 1.00 28.55 695 HIS A O 1
ATOM 5388 N N . HIS A 1 696 ? -12.508 -45.422 30.296 1.00 27.59 696 HIS A N 1
ATOM 5389 C CA . HIS A 1 696 ? -11.509 -46.493 30.484 1.00 27.59 696 HIS A CA 1
ATOM 5390 C C . HIS A 1 696 ? -10.343 -46.453 29.464 1.00 27.59 696 HIS A C 1
ATOM 5392 O O . HIS A 1 696 ? -10.448 -45.883 28.387 1.00 27.59 696 HIS A O 1
ATOM 5398 N N . HIS A 1 697 ? -9.249 -47.139 29.828 1.00 27.12 697 HIS A N 1
ATOM 5399 C CA . HIS A 1 697 ? -8.057 -47.498 29.031 1.00 27.12 697 HIS A CA 1
ATOM 5400 C C . HIS A 1 697 ? -7.089 -46.391 28.555 1.00 27.12 697 HIS A C 1
ATOM 5402 O O . HIS A 1 697 ? -7.366 -45.589 27.674 1.00 27.12 697 HIS A O 1
ATOM 5408 N N . ALA A 1 698 ? -5.855 -46.468 29.071 1.00 28.06 698 ALA A N 1
ATOM 5409 C CA . ALA A 1 698 ? -4.662 -45.857 28.477 1.00 28.06 698 ALA A CA 1
ATOM 5410 C C . ALA A 1 698 ? -4.098 -46.729 27.330 1.00 28.06 698 ALA A C 1
ATOM 5412 O O . ALA A 1 698 ? -4.430 -47.916 27.243 1.00 28.06 698 ALA A O 1
ATOM 5413 N N . PRO A 1 699 ? -3.137 -46.206 26.541 1.00 35.22 699 PRO A N 1
ATOM 5414 C CA . PRO A 1 699 ? -1.784 -46.740 26.737 1.00 35.22 699 PRO A CA 1
ATOM 5415 C C . PRO A 1 699 ? -0.633 -45.712 26.658 1.00 35.22 699 PRO A C 1
ATOM 5417 O O . PRO A 1 699 ? -0.329 -45.144 25.616 1.00 35.22 699 PRO A O 1
ATOM 5420 N N . ARG A 1 700 ? 0.092 -45.599 27.778 1.00 25.11 700 ARG A N 1
ATOM 5421 C CA . ARG A 1 700 ? 1.567 -45.634 27.893 1.00 25.11 700 ARG A CA 1
ATOM 5422 C C . ARG A 1 700 ? 2.404 -45.231 26.655 1.00 25.11 700 ARG A C 1
ATOM 5424 O O . ARG A 1 700 ? 2.714 -46.076 25.818 1.00 25.11 700 ARG A O 1
ATOM 5431 N N . ALA A 1 701 ? 2.970 -44.024 26.688 1.00 27.86 701 ALA A N 1
ATOM 5432 C CA . ALA A 1 701 ? 4.193 -43.662 25.961 1.00 27.86 701 ALA A CA 1
ATOM 5433 C C . ALA A 1 701 ? 5.188 -42.977 26.919 1.00 27.86 701 ALA A C 1
ATOM 5435 O O . ALA A 1 701 ? 4.792 -42.136 27.723 1.00 27.86 701 ALA A O 1
ATOM 5436 N N . THR A 1 702 ? 6.469 -43.354 26.870 1.00 28.94 702 THR A N 1
ATOM 5437 C CA . THR A 1 702 ? 7.519 -42.872 27.792 1.00 28.94 702 THR A CA 1
ATOM 5438 C C . THR A 1 702 ? 8.584 -42.041 27.067 1.00 28.94 702 THR A C 1
ATOM 5440 O O . THR A 1 702 ? 9.242 -42.592 26.182 1.00 28.94 702 THR A O 1
ATOM 5443 N N . PRO A 1 703 ? 8.846 -40.784 27.469 1.00 31.14 703 PRO A N 1
ATOM 5444 C CA . PRO A 1 703 ? 10.088 -40.085 27.144 1.00 31.14 703 PRO A CA 1
ATOM 5445 C C . PRO A 1 703 ? 11.198 -40.471 28.140 1.00 31.14 703 PRO A C 1
ATOM 5447 O O . PRO A 1 703 ? 10.928 -40.692 29.321 1.00 31.14 703 PRO A O 1
ATOM 5450 N N . LEU A 1 704 ? 12.450 -40.563 27.677 1.00 27.42 704 LEU A N 1
ATOM 5451 C CA . LEU A 1 704 ? 13.568 -41.100 28.464 1.00 27.42 704 LEU A CA 1
ATOM 5452 C C . LEU A 1 704 ? 14.826 -40.219 28.313 1.00 27.42 704 LEU A C 1
ATOM 5454 O O . LEU A 1 704 ? 15.554 -40.338 27.334 1.00 27.42 704 LEU A O 1
ATOM 5458 N N . GLY A 1 705 ? 15.074 -39.358 29.307 1.00 25.94 705 GLY A N 1
ATOM 5459 C CA . GLY A 1 705 ? 16.273 -38.511 29.435 1.00 25.94 705 GLY A CA 1
ATOM 5460 C C . GLY A 1 705 ? 16.344 -37.289 28.490 1.00 25.94 705 GLY A C 1
ATOM 5461 O O . GLY A 1 705 ? 15.796 -37.301 27.397 1.00 25.94 705 GLY A O 1
ATOM 5462 N N . GLY A 1 706 ? 17.004 -36.179 28.844 1.00 24.38 706 GLY A N 1
ATOM 5463 C CA . GLY A 1 706 ? 17.604 -35.830 30.141 1.00 24.38 706 GLY A CA 1
ATOM 5464 C C . GLY A 1 706 ? 18.963 -35.129 30.024 1.00 24.38 706 GLY A C 1
ATOM 5465 O O . GLY A 1 706 ? 19.988 -35.801 29.998 1.00 24.38 706 GLY A O 1
ATOM 5466 N N . ALA A 1 707 ? 18.984 -33.793 30.021 1.00 26.53 707 ALA A N 1
ATOM 5467 C CA . ALA A 1 707 ? 20.193 -32.979 30.200 1.00 26.53 707 ALA A CA 1
ATOM 5468 C C . ALA A 1 707 ? 19.830 -31.645 30.880 1.00 26.53 707 ALA A C 1
ATOM 5470 O O . ALA A 1 707 ? 18.796 -31.057 30.572 1.00 26.53 707 ALA A O 1
ATOM 5471 N N . ALA A 1 708 ? 20.637 -31.205 31.848 1.00 27.09 708 ALA A N 1
ATOM 5472 C CA . ALA A 1 708 ? 20.259 -30.156 32.796 1.00 27.09 708 ALA A CA 1
ATOM 5473 C C . ALA A 1 708 ? 20.295 -28.726 32.223 1.00 27.09 708 ALA A C 1
ATOM 5475 O O . ALA A 1 708 ? 21.214 -28.359 31.493 1.00 27.09 708 ALA A O 1
ATOM 5476 N N . ALA A 1 709 ? 19.351 -27.893 32.673 1.00 26.25 709 ALA A N 1
ATOM 5477 C CA . ALA A 1 709 ? 19.460 -26.436 32.642 1.00 26.25 709 ALA A CA 1
ATOM 5478 C C . ALA A 1 709 ? 19.937 -25.917 34.012 1.00 26.25 709 ALA A C 1
ATOM 5480 O O . ALA A 1 709 ? 19.572 -26.471 35.051 1.00 26.25 709 ALA A O 1
ATOM 5481 N N . THR A 1 710 ? 20.729 -24.845 34.030 1.00 26.44 710 THR A N 1
ATOM 5482 C CA . THR A 1 710 ? 21.093 -24.127 35.261 1.00 26.44 710 THR A CA 1
ATOM 5483 C C . THR A 1 710 ? 19.963 -23.188 35.695 1.00 26.44 710 THR A C 1
ATOM 5485 O O . THR A 1 710 ? 19.326 -22.535 34.872 1.00 26.44 710 THR A O 1
ATOM 5488 N N . ALA A 1 711 ? 19.679 -23.143 36.999 1.00 26.94 711 ALA A N 1
ATOM 5489 C CA . ALA A 1 711 ? 18.491 -22.478 37.535 1.00 26.94 711 ALA A CA 1
ATOM 5490 C C . ALA A 1 711 ? 18.679 -20.966 37.767 1.00 26.94 711 ALA A C 1
ATOM 5492 O O . ALA A 1 711 ? 19.735 -20.523 38.216 1.00 26.94 711 ALA A O 1
ATOM 5493 N N . GLY A 1 712 ? 17.610 -20.190 37.548 1.00 22.66 712 GLY A N 1
ATOM 5494 C CA . GLY A 1 712 ? 17.570 -18.751 37.823 1.00 22.66 712 GLY A CA 1
ATOM 5495 C C . GLY A 1 712 ? 16.145 -18.187 37.903 1.00 22.66 712 GLY A C 1
ATOM 5496 O O . GLY A 1 712 ? 15.557 -17.846 36.887 1.00 22.66 712 GLY A O 1
ATOM 5497 N N . ALA A 1 713 ? 15.620 -18.054 39.126 1.00 26.34 713 ALA A N 1
ATOM 5498 C CA . ALA A 1 713 ? 14.474 -17.204 39.490 1.00 26.34 713 ALA A CA 1
ATOM 5499 C C . ALA A 1 713 ? 13.119 -17.406 38.755 1.00 26.34 713 ALA A C 1
ATOM 5501 O O . ALA A 1 713 ? 12.522 -16.445 38.272 1.00 26.34 713 ALA A O 1
ATOM 5502 N N . ALA A 1 714 ? 12.544 -18.614 38.801 1.00 24.25 714 ALA A N 1
ATOM 5503 C CA . ALA A 1 714 ? 11.101 -18.797 38.591 1.00 24.25 714 ALA A CA 1
ATOM 5504 C C . ALA A 1 714 ? 10.328 -18.639 39.920 1.00 24.25 714 ALA A C 1
ATOM 5506 O O . ALA A 1 714 ? 10.543 -19.408 40.858 1.00 24.25 714 ALA A O 1
ATOM 5507 N N . ARG A 1 715 ? 9.414 -17.661 40.016 1.00 25.27 715 ARG A N 1
ATOM 5508 C CA . ARG A 1 715 ? 8.516 -17.484 41.176 1.00 25.27 715 ARG A CA 1
ATOM 5509 C C . ARG A 1 715 ? 7.166 -18.172 40.938 1.00 25.27 715 ARG A C 1
ATOM 5511 O O . ARG A 1 715 ? 6.292 -17.608 40.295 1.00 25.27 715 ARG A O 1
ATOM 5518 N N . SER A 1 716 ? 7.025 -19.374 41.498 1.00 27.33 716 SER A N 1
ATOM 5519 C CA . SER A 1 716 ? 5.770 -19.944 42.027 1.00 27.33 716 SER A CA 1
ATOM 5520 C C . SER A 1 716 ? 4.451 -19.580 41.311 1.00 27.33 716 SER A C 1
ATOM 5522 O O . SER A 1 716 ? 3.656 -18.806 41.839 1.00 27.33 716 SER A O 1
ATOM 5524 N N . SER A 1 717 ? 4.159 -20.232 40.183 1.00 28.02 717 SER A N 1
ATOM 5525 C CA . SER A 1 717 ? 2.807 -20.320 39.601 1.00 28.02 717 SER A CA 1
ATOM 5526 C C . SER A 1 717 ? 2.219 -21.725 39.819 1.00 28.02 717 SER A C 1
ATOM 5528 O O . SER A 1 717 ? 1.922 -22.450 38.874 1.00 28.02 717 SER A O 1
ATOM 5530 N N . SER A 1 718 ? 2.120 -22.137 41.087 1.00 29.98 718 SER A N 1
ATOM 5531 C CA . SER A 1 718 ? 1.511 -23.408 41.505 1.00 29.98 718 SER A CA 1
ATOM 5532 C C . SER A 1 718 ? 0.094 -23.147 42.013 1.00 29.98 718 SER A C 1
ATOM 5534 O O . SER A 1 718 ? -0.118 -23.003 43.216 1.00 29.98 718 SER A O 1
ATOM 5536 N N . GLY A 1 719 ? -0.863 -23.071 41.094 1.00 24.91 719 GLY A N 1
ATOM 5537 C CA . GLY A 1 719 ? -2.287 -22.923 41.387 1.00 24.91 719 GLY A CA 1
ATOM 5538 C C . GLY A 1 719 ? -3.115 -23.653 40.336 1.00 24.91 719 GLY A C 1
ATOM 5539 O O . GLY A 1 719 ? -2.686 -23.766 39.188 1.00 24.91 719 GLY A O 1
ATOM 5540 N N . ASN A 1 720 ? -4.276 -24.176 40.731 1.00 26.23 720 ASN A N 1
ATOM 5541 C CA . ASN A 1 720 ? -5.195 -24.822 39.797 1.00 26.23 720 ASN A CA 1
ATOM 5542 C C . ASN A 1 720 ? -5.627 -23.826 38.717 1.00 26.23 720 ASN A C 1
ATOM 5544 O O . ASN A 1 720 ? -6.012 -22.702 39.038 1.00 26.23 720 ASN A O 1
ATOM 5548 N N . VAL A 1 721 ? -5.667 -24.276 37.461 1.00 34.59 721 VAL A N 1
ATOM 5549 C CA . VAL A 1 721 ? -6.435 -23.597 36.412 1.00 34.59 721 VAL A CA 1
ATOM 5550 C C . VAL A 1 721 ? -7.913 -23.906 36.657 1.00 34.59 721 VAL A C 1
ATOM 5552 O O . VAL A 1 721 ? -8.512 -24.758 36.008 1.00 34.59 721 VAL A O 1
ATOM 5555 N N . ASN A 1 722 ? -8.489 -23.244 37.662 1.00 37.78 722 ASN A N 1
ATOM 5556 C CA . ASN A 1 722 ? -9.932 -23.082 37.735 1.00 37.78 722 ASN A CA 1
ATOM 5557 C C . ASN A 1 722 ? -10.314 -22.154 36.578 1.00 37.78 722 ASN A C 1
ATOM 5559 O O . ASN A 1 722 ? -9.876 -21.006 36.552 1.00 37.78 722 ASN A O 1
ATOM 5563 N N . THR A 1 723 ? -11.101 -22.642 35.623 1.00 53.97 723 THR A N 1
ATOM 5564 C CA . THR A 1 723 ? -11.606 -21.820 34.520 1.00 53.97 723 THR A CA 1
ATOM 5565 C C . THR A 1 723 ? -12.534 -20.741 35.087 1.00 53.97 723 THR A C 1
ATOM 5567 O O . THR A 1 723 ? -13.657 -21.045 35.489 1.00 53.97 723 THR A O 1
ATOM 5570 N N . GLU A 1 724 ? -12.066 -19.493 35.179 1.00 69.69 724 GLU A N 1
ATOM 5571 C CA . GLU A 1 724 ? -12.885 -18.380 35.675 1.00 69.69 724 GLU A CA 1
ATOM 5572 C C . GLU A 1 724 ? -14.000 -18.073 34.662 1.00 69.69 724 GLU A C 1
ATOM 5574 O O . GLU A 1 724 ? -13.757 -17.516 33.594 1.00 69.69 724 GLU A O 1
ATOM 5579 N N . LEU A 1 725 ? -15.237 -18.463 34.994 1.00 81.81 725 LEU A N 1
ATOM 5580 C CA . LEU A 1 725 ? -16.433 -18.222 34.169 1.00 81.81 725 LEU A CA 1
ATOM 5581 C C . LEU A 1 725 ? -16.784 -16.724 34.067 1.00 81.81 725 LEU A C 1
ATOM 5583 O O . LEU A 1 725 ? -17.456 -16.289 33.133 1.00 81.81 725 LEU A O 1
ATOM 5587 N N . TYR A 1 726 ? -16.347 -15.941 35.052 1.00 87.25 726 TYR A N 1
ATOM 5588 C CA . TYR A 1 726 ? -16.600 -14.513 35.192 1.00 87.25 726 TYR A CA 1
ATOM 5589 C C . TYR A 1 726 ? -15.530 -13.875 36.094 1.00 87.25 726 TYR A C 1
ATOM 5591 O O . TYR A 1 726 ? -14.868 -14.563 36.871 1.00 87.25 726 TYR A O 1
ATOM 5599 N N . ALA A 1 727 ? -15.378 -12.551 36.020 1.00 88.31 727 ALA A N 1
ATOM 5600 C CA . ALA A 1 727 ? -14.341 -11.809 36.733 1.00 88.31 727 ALA A CA 1
ATOM 5601 C C . ALA A 1 727 ? -14.423 -11.948 38.268 1.00 88.31 727 ALA A C 1
ATOM 5603 O O . ALA A 1 727 ? -15.394 -11.523 38.901 1.00 88.31 727 ALA A O 1
ATOM 5604 N N . GLY A 1 728 ? -13.351 -12.455 38.884 1.00 83.25 728 GLY A N 1
ATOM 5605 C CA . GLY A 1 728 ? -13.240 -12.582 40.337 1.00 83.25 728 GLY A CA 1
ATOM 5606 C C . GLY A 1 728 ? -13.229 -11.245 41.104 1.00 83.25 728 GLY A C 1
ATOM 5607 O O . GLY A 1 728 ? -12.594 -10.258 40.703 1.00 83.25 728 GLY A O 1
ATOM 5608 N N . GLY A 1 729 ? -13.893 -11.241 42.266 1.00 82.25 729 GLY A N 1
ATOM 5609 C CA . GLY A 1 729 ? -13.881 -10.130 43.226 1.00 82.25 729 GLY A CA 1
ATOM 5610 C C . GLY A 1 729 ? -14.650 -8.890 42.763 1.00 82.25 729 GLY A C 1
ATOM 5611 O O . GLY A 1 729 ? -14.094 -7.794 42.800 1.00 82.25 729 GLY A O 1
ATOM 5612 N N . LEU A 1 730 ? -15.890 -9.076 42.299 1.00 87.25 730 LEU A N 1
ATOM 5613 C CA . LEU A 1 730 ? -16.852 -8.015 41.982 1.00 87.25 730 LEU A CA 1
ATOM 5614 C C . LEU A 1 730 ? -18.091 -8.145 42.878 1.00 87.25 730 LEU A C 1
ATOM 5616 O O . LEU A 1 730 ? -18.633 -9.245 43.010 1.00 87.25 730 LEU A O 1
ATOM 5620 N N . ASP A 1 731 ? -18.544 -7.031 43.455 1.00 87.69 731 ASP A N 1
ATOM 5621 C CA . ASP A 1 731 ? -19.750 -6.979 44.290 1.00 87.69 731 ASP A CA 1
ATOM 5622 C C . ASP A 1 731 ? -21.031 -7.142 43.448 1.00 87.69 731 ASP A C 1
ATOM 5624 O O . ASP A 1 731 ? -21.046 -6.840 42.252 1.00 87.69 731 ASP A O 1
ATOM 5628 N N . PHE A 1 732 ? -22.136 -7.573 44.071 1.00 88.25 732 PHE A N 1
ATOM 5629 C CA . PHE A 1 732 ? -23.427 -7.775 43.390 1.00 88.25 732 PHE A CA 1
ATOM 5630 C C . PHE A 1 732 ? -23.893 -6.532 42.606 1.00 88.25 732 PHE A C 1
ATOM 5632 O O . PHE A 1 732 ? -24.303 -6.636 41.448 1.00 88.25 732 PHE A O 1
ATOM 5639 N N . ASP A 1 733 ? -23.742 -5.346 43.199 1.00 90.25 733 ASP A N 1
ATOM 5640 C CA . ASP A 1 733 ? -24.144 -4.068 42.601 1.00 90.25 733 ASP A CA 1
ATOM 5641 C C . ASP A 1 733 ? -23.378 -3.758 41.301 1.00 90.25 733 ASP A C 1
ATOM 5643 O O . ASP A 1 733 ? -23.895 -3.076 40.413 1.00 90.25 733 ASP A O 1
ATOM 5647 N N . VAL A 1 734 ? -22.155 -4.288 41.146 1.00 92.25 734 VAL A N 1
ATOM 5648 C CA . VAL A 1 734 ? -21.366 -4.158 39.910 1.00 92.25 734 VAL A CA 1
ATOM 5649 C C . VAL A 1 734 ? -22.032 -4.937 38.782 1.00 92.25 734 VAL A C 1
ATOM 5651 O O . VAL A 1 734 ? -22.166 -4.412 37.680 1.00 92.25 734 VAL A O 1
ATOM 5654 N N . TRP A 1 735 ? -22.493 -6.161 39.056 1.00 92.88 735 TRP A N 1
ATOM 5655 C CA . TRP A 1 735 ? -23.190 -7.006 38.084 1.00 92.88 735 TRP A CA 1
ATOM 5656 C C . TRP A 1 735 ? -24.556 -6.435 37.706 1.00 92.88 735 TRP A C 1
ATOM 5658 O O . TRP A 1 735 ? -24.893 -6.381 36.520 1.00 92.88 735 TRP A O 1
ATOM 5668 N N . GLN A 1 736 ? -25.304 -5.916 38.685 1.00 92.69 736 GLN A N 1
ATOM 5669 C CA . GLN A 1 736 ? -26.557 -5.211 38.421 1.00 92.69 736 GLN A CA 1
ATOM 5670 C C . GLN A 1 736 ? -26.326 -3.958 37.557 1.00 92.69 736 GLN A C 1
ATOM 5672 O O . GLN A 1 736 ? -27.076 -3.720 36.606 1.00 92.69 736 GLN A O 1
ATOM 5677 N N . ARG A 1 737 ? -25.270 -3.171 37.820 1.00 93.75 737 ARG A N 1
ATOM 5678 C CA . ARG A 1 737 ? -24.962 -1.993 36.993 1.00 93.75 737 ARG A CA 1
ATOM 5679 C C . ARG A 1 737 ? -24.437 -2.367 35.605 1.00 93.75 737 ARG A C 1
ATOM 5681 O O . ARG A 1 737 ? -24.796 -1.711 34.631 1.00 93.75 737 ARG A O 1
ATOM 5688 N N . LEU A 1 738 ? -23.658 -3.441 35.489 1.00 94.38 738 LEU A N 1
ATOM 5689 C CA . LEU A 1 738 ? -23.154 -3.963 34.217 1.00 94.38 738 LEU A CA 1
ATOM 5690 C C . LEU A 1 738 ? -24.299 -4.383 33.282 1.00 94.38 738 LEU A C 1
ATOM 5692 O O . LEU A 1 738 ? -24.278 -4.031 32.102 1.00 94.38 738 LEU A O 1
ATOM 5696 N N . MET A 1 739 ? -25.335 -5.042 33.814 1.00 95.12 739 MET A N 1
ATOM 5697 C CA . MET A 1 739 ? -26.562 -5.364 33.072 1.00 95.12 739 MET A CA 1
ATOM 5698 C C . MET A 1 739 ? -27.247 -4.102 32.520 1.00 95.12 739 MET A C 1
ATOM 5700 O O . MET A 1 739 ? -27.607 -4.051 31.343 1.00 95.12 739 MET A O 1
ATOM 5704 N N . GLN A 1 740 ? -27.359 -3.047 33.334 1.00 95.19 740 GLN A N 1
ATOM 5705 C CA . GLN A 1 740 ? -27.935 -1.761 32.917 1.00 95.19 740 GLN A CA 1
ATOM 5706 C C . GLN A 1 740 ? -27.091 -1.071 31.828 1.00 95.19 740 GLN A C 1
ATOM 5708 O O . GLN A 1 740 ? -27.645 -0.486 30.897 1.00 95.19 740 GLN A O 1
ATOM 5713 N N . CYS A 1 741 ? -25.758 -1.178 31.882 1.00 95.50 741 CYS A N 1
ATOM 5714 C CA . CYS A 1 741 ? -24.877 -0.684 30.820 1.00 95.50 741 CYS A CA 1
ATOM 5715 C C . CYS A 1 741 ? -25.065 -1.450 29.495 1.00 95.50 741 CYS A C 1
ATOM 5717 O O . CYS A 1 741 ? -25.080 -0.815 28.442 1.00 95.50 741 CYS A O 1
ATOM 5719 N N . VAL A 1 742 ? -25.271 -2.775 29.524 1.00 96.25 742 VAL A N 1
ATOM 5720 C CA . VAL A 1 742 ? -25.581 -3.574 28.317 1.00 96.25 742 VAL A CA 1
ATOM 5721 C C . VAL A 1 742 ? -26.959 -3.223 27.747 1.00 96.25 742 VAL A C 1
ATOM 5723 O O . VAL A 1 742 ? -27.085 -3.028 26.538 1.00 96.25 742 VAL A O 1
ATOM 5726 N N . GLN A 1 743 ? -27.982 -3.078 28.598 1.00 95.75 743 GLN A N 1
ATOM 5727 C CA . GLN A 1 743 ? -29.315 -2.619 28.182 1.00 95.75 743 GLN A CA 1
ATOM 5728 C C . GLN A 1 743 ? -29.246 -1.244 27.495 1.00 95.75 743 GLN A C 1
ATOM 5730 O O . GLN A 1 743 ? -29.799 -1.076 26.408 1.00 95.75 743 GLN A O 1
ATOM 5735 N N . GLN A 1 744 ? -28.528 -0.282 28.086 1.00 95.44 744 GLN A N 1
ATOM 5736 C CA . GLN A 1 744 ? -28.319 1.046 27.500 1.00 95.44 744 GLN A CA 1
ATOM 5737 C C . GLN A 1 744 ? -27.558 0.967 26.169 1.00 95.44 744 GLN A C 1
ATOM 5739 O O . GLN A 1 744 ? -27.958 1.614 25.207 1.00 95.44 744 GLN A O 1
ATOM 5744 N N . LEU A 1 745 ? -26.493 0.162 26.090 1.00 95.94 745 LEU A N 1
ATOM 5745 C CA . LEU A 1 745 ? -25.694 0.007 24.873 1.00 95.94 745 LEU A CA 1
ATOM 5746 C C . LEU A 1 745 ? -26.527 -0.550 23.709 1.00 95.94 745 LEU A C 1
ATOM 5748 O O . LEU A 1 745 ? -26.457 -0.016 22.603 1.00 95.94 745 LEU A O 1
ATOM 5752 N N . ARG A 1 746 ? -27.364 -1.568 23.967 1.00 95.50 746 ARG A N 1
ATOM 5753 C CA . ARG A 1 746 ? -28.323 -2.091 22.980 1.00 95.50 746 ARG A CA 1
ATOM 5754 C C . ARG A 1 746 ? -29.275 -0.986 22.508 1.00 95.50 746 ARG A C 1
ATOM 5756 O O . ARG A 1 746 ? -29.454 -0.820 21.304 1.00 95.50 746 ARG A O 1
ATOM 5763 N N . GLN A 1 747 ? -29.866 -0.230 23.436 1.00 96.06 747 GLN A N 1
ATOM 5764 C CA . GLN A 1 747 ? -30.830 0.828 23.114 1.00 96.06 747 GLN A CA 1
ATOM 5765 C C . GLN A 1 747 ? -30.205 1.960 22.289 1.00 96.06 747 GLN A C 1
ATOM 5767 O O . GLN A 1 747 ? -30.794 2.368 21.291 1.00 96.06 747 GLN A O 1
ATOM 5772 N N . ASP A 1 748 ? -29.016 2.438 22.665 1.00 94.81 748 ASP A N 1
ATOM 5773 C CA . ASP A 1 748 ? -28.287 3.483 21.935 1.00 94.81 748 ASP A CA 1
ATOM 5774 C C . ASP A 1 748 ? -27.942 3.015 20.505 1.00 94.81 748 ASP A C 1
ATOM 5776 O O . ASP A 1 748 ? -28.093 3.768 19.541 1.00 94.81 748 ASP A O 1
ATOM 5780 N N . MET A 1 749 ? -27.538 1.748 20.353 1.00 95.31 749 MET A N 1
ATOM 5781 C CA . MET A 1 749 ? -27.221 1.127 19.063 1.00 95.31 749 MET A CA 1
ATOM 5782 C C . MET A 1 749 ? -28.464 0.962 18.171 1.00 95.31 749 MET A C 1
ATOM 5784 O O . MET A 1 749 ? -28.417 1.258 16.977 1.00 95.31 749 MET A O 1
ATOM 5788 N N . GLU A 1 750 ? -29.594 0.516 18.728 1.00 94.56 750 GLU A N 1
ATOM 5789 C CA . GLU A 1 750 ? -30.857 0.382 17.987 1.00 94.56 750 GLU A CA 1
ATOM 5790 C C . GLU A 1 750 ? -31.435 1.744 17.580 1.00 94.56 750 GLU A C 1
ATOM 5792 O O . GLU A 1 750 ? -31.897 1.890 16.447 1.00 94.56 750 GLU A O 1
ATOM 5797 N N . GLN A 1 751 ? -31.325 2.758 18.444 1.00 94.38 751 GLN A N 1
ATOM 5798 C CA . GLN A 1 751 ? -31.665 4.143 18.108 1.00 94.38 751 GLN A CA 1
ATOM 5799 C C . GLN A 1 751 ? -30.783 4.690 16.981 1.00 94.38 751 GLN A C 1
ATOM 5801 O O . GLN A 1 751 ? -31.305 5.317 16.061 1.00 94.38 751 GLN A O 1
ATOM 5806 N N . PHE A 1 752 ? -29.470 4.434 17.005 1.00 93.56 752 PHE A N 1
ATOM 5807 C CA . PHE A 1 752 ? -28.567 4.872 15.940 1.00 93.56 752 PHE A CA 1
ATOM 5808 C C . PHE A 1 752 ? -28.916 4.229 14.589 1.00 93.56 752 PHE A C 1
ATOM 5810 O O . PHE A 1 752 ? -29.056 4.943 13.596 1.00 93.56 752 PHE A O 1
ATOM 5817 N N . MET A 1 753 ? -29.128 2.907 14.546 1.00 91.88 753 MET A N 1
ATOM 5818 C CA . MET A 1 753 ? -29.528 2.210 13.314 1.00 91.88 753 MET A CA 1
ATOM 5819 C C . MET A 1 753 ? -30.854 2.746 12.750 1.00 91.88 753 MET A C 1
ATOM 5821 O O . MET A 1 753 ? -30.952 2.974 11.544 1.00 91.88 753 MET A O 1
ATOM 5825 N N . ALA A 1 754 ? -31.849 3.002 13.608 1.00 92.69 754 ALA A N 1
ATOM 5826 C CA . ALA A 1 754 ? -33.113 3.611 13.195 1.00 92.69 754 ALA A CA 1
ATOM 5827 C C . ALA A 1 754 ? -32.909 5.031 12.634 1.00 92.69 754 ALA A C 1
ATOM 5829 O O . ALA A 1 754 ? -33.378 5.329 11.539 1.00 92.69 754 ALA A O 1
ATOM 5830 N N . GLN A 1 755 ? -32.135 5.880 13.320 1.00 90.69 755 GLN A N 1
ATOM 5831 C CA . GLN A 1 755 ? -31.865 7.258 12.892 1.00 90.69 755 GLN A CA 1
ATOM 5832 C C . GLN A 1 755 ? -31.141 7.334 11.538 1.00 90.69 755 GLN A C 1
ATOM 5834 O O . GLN A 1 755 ? -31.500 8.172 10.713 1.00 90.69 755 GLN A O 1
ATOM 5839 N N . GLN A 1 756 ? -30.157 6.465 11.267 1.00 88.25 756 GLN A N 1
ATOM 5840 C CA . GLN A 1 756 ? -29.473 6.440 9.962 1.00 88.25 756 GLN A CA 1
ATOM 5841 C C . GLN A 1 756 ? -30.406 5.990 8.824 1.00 88.25 756 GLN A C 1
ATOM 5843 O O . GLN A 1 756 ? -30.337 6.525 7.712 1.00 88.25 756 GLN A O 1
ATOM 5848 N N . TYR A 1 757 ? -31.318 5.056 9.106 1.00 88.31 757 TYR A N 1
ATOM 5849 C CA . TYR A 1 757 ? -32.322 4.613 8.142 1.00 88.31 757 TYR A CA 1
ATOM 5850 C C . TYR A 1 757 ? -33.391 5.688 7.882 1.00 88.31 757 TYR A C 1
ATOM 5852 O O . TYR A 1 757 ? -33.693 5.984 6.728 1.00 88.31 757 TYR A O 1
ATOM 5860 N N . GLU A 1 758 ? -33.917 6.331 8.926 1.00 88.94 758 GLU A N 1
ATOM 5861 C CA . GLU A 1 758 ? -34.960 7.361 8.817 1.00 88.94 758 GLU A CA 1
ATOM 5862 C C . GLU A 1 758 ? -34.452 8.675 8.204 1.00 88.94 758 GLU A C 1
ATOM 5864 O O . GLU A 1 758 ? -35.121 9.255 7.349 1.00 88.94 758 GLU A O 1
ATOM 5869 N N . ALA A 1 759 ? -33.269 9.152 8.608 1.00 84.94 759 ALA A N 1
ATOM 5870 C CA . ALA A 1 759 ? -32.741 10.440 8.152 1.00 84.94 759 ALA A CA 1
ATOM 5871 C C . ALA A 1 759 ? -32.062 10.373 6.774 1.00 84.94 759 ALA A C 1
ATOM 5873 O O . ALA A 1 759 ? -32.019 11.381 6.059 1.00 84.94 759 ALA A O 1
ATOM 5874 N N . HIS A 1 760 ? -31.483 9.221 6.412 1.00 83.44 760 HIS A N 1
ATOM 5875 C CA . HIS A 1 760 ? -30.599 9.093 5.246 1.00 83.44 760 HIS A CA 1
ATOM 5876 C C . HIS A 1 760 ? -30.874 7.861 4.364 1.00 83.44 760 HIS A C 1
ATOM 5878 O O . HIS A 1 760 ? -30.256 7.732 3.308 1.00 83.44 760 HIS A O 1
ATOM 5884 N N . GLY A 1 761 ? -31.789 6.963 4.749 1.00 85.69 761 GLY A N 1
ATOM 5885 C CA . GLY A 1 761 ? -32.079 5.727 4.008 1.00 85.69 761 GLY A CA 1
ATOM 5886 C C . GLY A 1 761 ? -30.969 4.670 4.078 1.00 85.69 761 GLY A C 1
ATOM 5887 O O . GLY A 1 761 ? -31.011 3.696 3.326 1.00 85.69 761 GLY A O 1
ATOM 5888 N N . LEU A 1 762 ? -29.970 4.857 4.948 1.00 88.31 762 LEU A N 1
ATOM 5889 C CA . LEU A 1 762 ? -28.788 3.998 5.036 1.00 88.31 762 LEU A CA 1
ATOM 5890 C C . LEU A 1 762 ? -29.095 2.742 5.859 1.00 88.31 762 LEU A C 1
ATOM 5892 O O . LEU A 1 762 ? -29.652 2.821 6.954 1.00 88.31 762 LEU A O 1
ATOM 5896 N N . GLN A 1 763 ? -28.719 1.570 5.344 1.00 88.69 763 GLN A N 1
ATOM 5897 C CA . GLN A 1 763 ? -28.896 0.295 6.043 1.00 88.69 763 GLN A CA 1
ATOM 5898 C C . GLN A 1 763 ? -27.630 -0.036 6.830 1.00 88.69 763 GLN A C 1
ATOM 5900 O O . GLN A 1 763 ? -26.703 -0.637 6.294 1.00 88.69 763 GLN A O 1
ATOM 5905 N N . VAL A 1 764 ? -27.579 0.386 8.091 1.00 90.81 764 VAL A N 1
ATOM 5906 C CA . VAL A 1 764 ? -26.468 0.086 9.005 1.00 90.81 764 VAL A CA 1
ATOM 5907 C C . VAL A 1 764 ? -26.766 -1.200 9.778 1.00 90.81 764 VAL A C 1
ATOM 5909 O O . VAL A 1 764 ? -27.867 -1.366 10.302 1.00 90.81 764 VAL A O 1
ATOM 5912 N N . GLU A 1 765 ? -25.790 -2.107 9.868 1.00 93.06 765 GLU A N 1
ATOM 5913 C CA . GLU A 1 765 ? -25.898 -3.345 10.649 1.00 93.06 765 GLU A CA 1
ATOM 5914 C C . GLU A 1 765 ? -24.876 -3.385 11.805 1.00 93.06 765 GLU A C 1
ATOM 5916 O O . GLU A 1 765 ? -23.783 -2.834 11.677 1.00 93.06 765 GLU A O 1
ATOM 5921 N N . PRO A 1 766 ? -25.157 -4.081 12.923 1.00 94.19 766 PRO A N 1
ATOM 5922 C CA . PRO A 1 766 ? -24.198 -4.227 14.012 1.00 94.19 766 PRO A CA 1
ATOM 5923 C C . PRO A 1 766 ? -23.026 -5.132 13.615 1.00 94.19 766 PRO A C 1
ATOM 5925 O O . PRO A 1 766 ? -23.159 -6.061 12.811 1.00 94.19 766 PRO A O 1
ATOM 5928 N N . GLU A 1 767 ? -21.857 -4.885 14.196 1.00 94.25 767 GLU A N 1
ATOM 5929 C CA . GLU A 1 767 ? -20.677 -5.719 13.970 1.00 94.25 767 GLU A CA 1
ATOM 5930 C C . GLU A 1 767 ? -20.748 -7.018 14.781 1.00 94.25 767 GLU A C 1
ATOM 5932 O O . GLU A 1 767 ? -21.428 -7.099 15.806 1.00 94.25 767 GLU A O 1
ATOM 5937 N N . PHE A 1 768 ? -20.043 -8.053 14.316 1.00 94.75 768 PHE A N 1
ATOM 5938 C CA . PHE A 1 768 ? -20.056 -9.368 14.962 1.00 94.75 768 PHE A CA 1
ATOM 5939 C C . PHE A 1 768 ? -19.495 -9.309 16.390 1.00 94.75 768 PHE A C 1
ATOM 5941 O O . PHE A 1 768 ? -20.170 -9.740 17.320 1.00 94.75 768 PHE A O 1
ATOM 5948 N N . GLU A 1 769 ? -18.324 -8.683 16.567 1.00 94.06 769 GLU A N 1
ATOM 5949 C CA . GLU A 1 769 ? -17.669 -8.509 17.873 1.00 94.06 769 GLU A CA 1
ATOM 5950 C C . GLU A 1 769 ? -18.560 -7.733 18.863 1.00 94.06 769 GLU A C 1
ATOM 5952 O O . GLU A 1 769 ? -18.573 -8.053 20.048 1.00 94.06 769 GLU A O 1
ATOM 5957 N N . CYS A 1 770 ? -19.371 -6.771 18.398 1.00 95.69 770 CYS A N 1
ATOM 5958 C CA . CYS A 1 770 ? -20.326 -6.059 19.253 1.00 95.69 770 CYS A CA 1
ATOM 5959 C C . CYS A 1 770 ? -21.422 -6.989 19.798 1.00 95.69 770 CYS A C 1
ATOM 5961 O O . CYS A 1 770 ? -21.736 -6.954 20.989 1.00 95.69 770 CYS A O 1
ATOM 5963 N N . TRP A 1 771 ? -22.025 -7.807 18.929 1.00 95.44 771 TRP A N 1
ATOM 5964 C CA . TRP A 1 771 ? -23.134 -8.690 19.304 1.00 95.44 771 TRP A CA 1
ATOM 5965 C C . TRP A 1 771 ? -22.650 -9.870 20.157 1.00 95.44 771 TRP A C 1
ATOM 5967 O O . TRP A 1 771 ? -23.253 -10.180 21.183 1.00 95.44 771 TRP A O 1
ATOM 5977 N N . GLU A 1 772 ? -21.517 -10.469 19.784 1.00 95.19 772 GLU A N 1
ATOM 5978 C CA . GLU A 1 772 ? -20.827 -11.505 20.557 1.00 95.19 772 GLU A CA 1
ATOM 5979 C C . G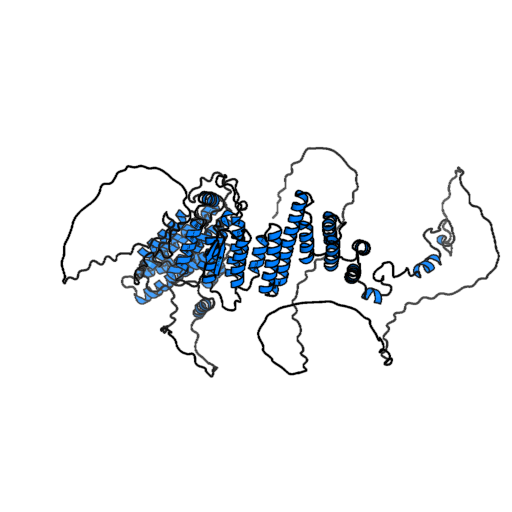LU A 1 772 ? -20.439 -10.996 21.954 1.00 95.19 772 GLU A C 1
ATOM 5981 O O . GLU A 1 772 ? -20.759 -11.637 22.954 1.00 95.19 772 GLU A O 1
ATOM 5986 N N . ALA A 1 773 ? -19.826 -9.811 22.056 1.00 94.75 773 ALA A N 1
ATOM 5987 C CA . ALA A 1 773 ? -19.421 -9.250 23.342 1.00 94.75 773 ALA A CA 1
ATOM 5988 C C . ALA A 1 773 ? -20.609 -9.015 24.291 1.00 94.75 773 ALA A C 1
ATOM 5990 O O . ALA A 1 773 ? -20.487 -9.305 25.481 1.00 94.75 773 ALA A O 1
ATOM 5991 N N . MET A 1 774 ? -21.767 -8.564 23.789 1.00 95.88 774 MET A N 1
ATOM 5992 C CA . MET A 1 774 ? -22.982 -8.450 24.609 1.00 95.88 774 MET A CA 1
ATOM 5993 C C . MET A 1 774 ? -23.486 -9.816 25.099 1.00 95.88 774 MET A C 1
ATOM 5995 O O . MET A 1 774 ? -23.837 -9.942 26.273 1.00 95.88 774 MET A O 1
ATOM 5999 N N . LEU A 1 775 ? -23.486 -10.847 24.245 1.00 95.12 775 LEU A N 1
ATOM 6000 C CA . LEU A 1 775 ? -23.877 -12.207 24.642 1.00 95.12 775 LEU A CA 1
ATOM 6001 C C . LEU A 1 775 ? -22.936 -12.787 25.709 1.00 95.12 775 LEU A C 1
ATOM 6003 O O . LEU A 1 775 ? -23.414 -13.331 26.704 1.00 95.12 775 LEU A O 1
ATOM 6007 N N . VAL A 1 776 ? -21.620 -12.602 25.557 1.00 94.25 776 VAL A N 1
ATOM 6008 C CA . VAL A 1 776 ? -20.614 -13.047 26.537 1.00 94.25 776 VAL A CA 1
ATOM 6009 C C . VAL A 1 776 ? -20.783 -12.334 27.883 1.00 94.25 776 VAL A C 1
ATOM 6011 O O . VAL A 1 776 ? -20.736 -12.991 28.920 1.00 94.25 776 VAL A O 1
ATOM 6014 N N . VAL A 1 777 ? -21.048 -11.019 27.903 1.00 94.81 777 VAL A N 1
ATOM 6015 C CA . VAL A 1 777 ? -21.329 -10.295 29.162 1.00 94.81 777 VAL A CA 1
ATOM 6016 C C . VAL A 1 777 ? -22.568 -10.862 29.861 1.00 94.81 777 VAL A C 1
ATOM 6018 O O . VAL A 1 777 ? -22.528 -11.109 31.065 1.00 94.81 777 VAL A O 1
ATOM 6021 N N . LEU A 1 778 ? -23.652 -11.109 29.118 1.00 95.19 778 LEU A N 1
ATOM 6022 C CA . LEU A 1 778 ? -24.882 -11.685 29.672 1.00 95.19 778 LEU A CA 1
ATOM 6023 C C . LEU A 1 778 ? -24.674 -13.114 30.186 1.00 95.19 778 LEU A C 1
ATOM 6025 O O . LEU A 1 778 ? -25.229 -13.468 31.223 1.00 95.19 778 LEU A O 1
ATOM 6029 N N . ARG A 1 779 ? -23.838 -13.913 29.515 1.00 94.81 779 ARG A N 1
ATOM 6030 C CA . ARG A 1 779 ? -23.443 -15.250 29.973 1.00 94.81 779 ARG A CA 1
ATOM 6031 C C . ARG A 1 779 ? -22.677 -15.190 31.301 1.00 94.81 779 ARG A C 1
ATOM 6033 O O . ARG A 1 779 ? -23.088 -15.854 32.245 1.00 94.81 779 ARG A O 1
ATOM 6040 N N . CYS A 1 780 ? -21.680 -14.311 31.433 1.00 94.00 780 CYS A N 1
ATOM 6041 C CA . CYS A 1 780 ? -20.976 -14.101 32.706 1.00 94.00 780 CYS A CA 1
ATOM 6042 C C . CYS A 1 780 ? -21.910 -13.631 33.841 1.00 94.00 780 CYS A C 1
ATOM 6044 O O . CYS A 1 780 ? -21.746 -14.075 34.976 1.00 94.00 780 CYS A O 1
ATOM 6046 N N . ILE A 1 781 ? -22.906 -12.774 33.558 1.00 93.62 781 ILE A N 1
ATOM 6047 C CA . ILE A 1 781 ? -23.914 -12.365 34.559 1.00 93.62 781 ILE A CA 1
ATOM 6048 C C . ILE A 1 781 ? -24.766 -13.567 35.002 1.00 93.62 781 ILE A C 1
ATOM 6050 O O . ILE A 1 781 ? -25.033 -13.719 36.195 1.00 93.62 781 ILE A O 1
ATOM 6054 N N . LEU A 1 782 ? -25.171 -14.441 34.073 1.00 93.06 782 LEU A N 1
ATOM 6055 C CA . LEU A 1 782 ? -25.932 -15.656 34.386 1.00 93.06 782 LEU A CA 1
ATOM 6056 C C . LEU A 1 782 ? -25.113 -16.641 35.228 1.00 93.06 782 LEU A C 1
ATOM 6058 O O . LEU A 1 782 ? -25.613 -17.112 36.250 1.00 93.06 782 LEU A O 1
ATOM 6062 N N . ASP A 1 783 ? -23.860 -16.899 34.850 1.00 91.94 783 ASP A N 1
ATOM 6063 C CA . ASP A 1 783 ? -22.953 -17.784 35.589 1.00 91.94 783 ASP A CA 1
ATOM 6064 C C . ASP A 1 783 ? -22.671 -17.241 37.005 1.00 91.94 783 ASP A C 1
ATOM 6066 O O . ASP A 1 783 ? -22.743 -17.994 37.981 1.00 91.94 783 ASP A O 1
ATOM 6070 N N . PHE A 1 784 ? -22.469 -15.924 37.153 1.00 91.19 784 PHE A N 1
ATOM 6071 C CA . PHE A 1 784 ? -22.393 -15.264 38.462 1.00 91.19 784 PHE A CA 1
ATOM 6072 C C . PHE A 1 784 ? -23.672 -15.467 39.285 1.00 91.19 784 PHE A C 1
ATOM 6074 O O . PHE A 1 784 ? -23.596 -15.876 40.445 1.00 91.19 784 PHE A O 1
ATOM 6081 N N . CYS A 1 785 ? -24.855 -15.231 38.708 1.00 89.25 785 CYS A N 1
ATOM 6082 C CA . CYS A 1 785 ? -26.118 -15.374 39.435 1.00 89.25 785 CYS A CA 1
ATOM 6083 C C . CYS A 1 785 ? -26.398 -16.829 39.847 1.00 89.25 785 CYS A C 1
ATOM 6085 O O . CYS A 1 785 ? -26.915 -17.061 40.942 1.00 89.25 785 CYS A O 1
ATOM 6087 N N . LEU A 1 786 ? -26.025 -17.816 39.025 1.00 88.62 786 LEU A N 1
ATOM 6088 C CA . LEU A 1 786 ? -26.129 -19.240 39.363 1.00 88.62 786 LEU A CA 1
ATOM 6089 C C . LEU A 1 786 ? -25.222 -19.606 40.542 1.00 88.62 786 LEU A C 1
ATOM 6091 O O . LEU A 1 786 ? -25.684 -20.233 41.495 1.00 88.62 786 LEU A O 1
ATOM 6095 N N . VAL A 1 787 ? -23.958 -19.177 40.525 1.00 86.69 787 VAL A N 1
ATOM 6096 C CA . VAL A 1 787 ? -23.028 -19.424 41.637 1.00 86.69 787 VAL A CA 1
ATOM 6097 C C . VAL A 1 787 ? -23.491 -18.699 42.908 1.00 86.69 787 VAL A C 1
ATOM 6099 O O . VAL A 1 787 ? -23.538 -19.303 43.979 1.00 86.69 787 VAL A O 1
ATOM 6102 N N . HIS A 1 788 ? -23.917 -17.439 42.799 1.00 83.44 788 HIS A N 1
ATOM 6103 C CA . HIS A 1 788 ? -24.371 -16.634 43.934 1.00 83.44 788 HIS A CA 1
ATOM 6104 C C . HIS A 1 788 ? -25.658 -17.186 44.576 1.00 83.44 788 HIS A C 1
ATOM 6106 O O . HIS A 1 788 ? -25.750 -17.284 45.801 1.00 83.44 788 HIS A O 1
ATOM 6112 N N . THR A 1 789 ? -26.651 -17.600 43.780 1.00 82.12 789 THR A N 1
ATOM 6113 C CA . THR A 1 789 ? -27.889 -18.212 44.309 1.00 82.12 789 THR A CA 1
ATOM 6114 C C . THR A 1 789 ? -27.633 -19.571 44.964 1.00 82.12 789 THR A C 1
ATOM 6116 O O . THR A 1 789 ? -28.232 -19.859 46.001 1.00 82.12 789 THR A O 1
ATOM 6119 N N . GLN A 1 790 ? -26.702 -20.376 44.438 1.00 80.62 790 GLN A N 1
ATOM 6120 C CA . GLN A 1 790 ? -26.285 -21.639 45.064 1.00 80.62 790 GLN A CA 1
ATOM 6121 C C . GLN A 1 790 ? -25.503 -21.433 46.372 1.00 80.62 790 GLN A C 1
ATOM 6123 O O . GLN A 1 790 ? -25.677 -22.212 47.307 1.00 80.62 790 GLN A O 1
ATOM 6128 N N . GLN A 1 791 ? -24.663 -20.396 46.463 1.00 76.75 791 GLN A N 1
ATOM 6129 C CA . GLN A 1 791 ? -23.832 -20.124 47.645 1.00 76.75 791 GLN A CA 1
ATOM 6130 C C . GLN A 1 791 ? -24.595 -19.457 48.800 1.00 76.75 791 GLN A C 1
ATOM 6132 O O . GLN A 1 791 ? -24.369 -19.813 49.956 1.00 76.75 791 GLN A O 1
ATOM 6137 N N . TYR A 1 792 ? -25.493 -18.508 48.511 1.00 68.56 792 TYR A N 1
ATOM 6138 C CA . TYR A 1 792 ? -26.183 -17.702 49.535 1.00 68.56 792 TYR A CA 1
ATOM 6139 C C . TYR A 1 792 ? -27.654 -18.090 49.765 1.00 68.56 792 TYR A C 1
ATOM 6141 O O . TYR A 1 792 ? -28.265 -17.657 50.749 1.00 68.56 792 TYR A O 1
ATOM 6149 N N . GLY A 1 793 ? -28.230 -18.923 48.892 1.00 62.12 793 GLY A N 1
ATOM 6150 C CA . GLY A 1 793 ? -29.606 -19.407 48.998 1.00 62.12 793 GLY A CA 1
ATOM 6151 C C . GLY A 1 793 ? -30.660 -18.291 48.969 1.00 62.12 793 GLY A C 1
ATOM 6152 O O . GLY A 1 793 ? -30.438 -17.187 48.474 1.00 62.12 793 GLY A O 1
ATOM 6153 N N . ARG A 1 794 ? -31.842 -18.574 49.532 1.00 57.78 794 ARG A N 1
ATOM 6154 C CA . ARG A 1 794 ? -32.970 -17.618 49.595 1.00 57.78 794 ARG A CA 1
ATOM 6155 C C . ARG A 1 794 ? -32.868 -16.568 50.707 1.00 57.78 794 ARG A C 1
ATOM 6157 O O . ARG A 1 794 ? -33.762 -15.737 50.848 1.00 57.78 794 ARG A O 1
ATOM 6164 N N . THR A 1 795 ? -31.814 -16.589 51.514 1.00 54.66 795 THR A N 1
ATOM 6165 C CA . THR A 1 795 ? -31.645 -15.675 52.650 1.00 54.66 795 THR A CA 1
ATOM 6166 C C . THR A 1 795 ? -31.132 -14.300 52.220 1.00 54.66 795 THR A C 1
ATOM 6168 O O . THR A 1 795 ? -30.061 -14.195 51.635 1.00 54.66 795 THR A O 1
ATOM 6171 N N . ALA A 1 796 ? -31.889 -13.251 52.567 1.00 47.06 796 ALA A N 1
ATOM 6172 C CA . ALA A 1 796 ? -31.572 -11.812 52.503 1.00 47.06 796 ALA A CA 1
ATOM 6173 C C . ALA A 1 796 ? -31.207 -11.176 51.137 1.00 47.06 796 ALA A C 1
ATOM 6175 O O . ALA A 1 796 ? -31.615 -10.044 50.903 1.00 47.06 796 ALA A O 1
ATOM 6176 N N . GLY A 1 797 ? -30.492 -11.862 50.239 1.00 53.97 797 GLY A N 1
ATOM 6177 C CA . GLY A 1 797 ? -30.103 -11.350 48.913 1.00 53.97 797 GLY A CA 1
ATOM 6178 C C . GLY A 1 797 ? -30.617 -12.168 47.722 1.00 53.97 797 GLY A C 1
ATOM 6179 O O . GLY A 1 797 ? -30.685 -11.646 46.611 1.00 53.97 797 GLY A O 1
ATOM 6180 N N . GLY A 1 798 ? -31.025 -13.427 47.941 1.00 60.47 798 GLY A N 1
ATOM 6181 C CA . GLY A 1 798 ? -31.363 -14.378 46.871 1.00 60.47 798 GLY A CA 1
ATOM 6182 C C . GLY A 1 798 ? -32.362 -13.853 45.835 1.00 60.47 798 GLY A C 1
ATOM 6183 O O . GLY A 1 798 ? -32.114 -13.986 44.644 1.00 60.47 798 GLY A O 1
ATOM 6184 N N . GLY A 1 799 ? -33.431 -13.172 46.264 1.00 72.69 799 GLY A N 1
ATOM 6185 C CA . GLY A 1 799 ? -34.453 -12.632 45.354 1.00 72.69 799 GLY A CA 1
ATOM 6186 C C . GLY A 1 799 ? -33.946 -11.561 44.375 1.00 72.69 799 GLY A C 1
ATOM 6187 O O . GLY A 1 799 ? -34.478 -11.441 43.276 1.00 72.69 799 GLY A O 1
ATOM 6188 N N . MET A 1 800 ? -32.894 -10.810 44.721 1.00 80.19 800 MET A N 1
ATOM 6189 C CA . MET A 1 800 ? -32.291 -9.844 43.790 1.00 80.19 800 MET A CA 1
ATOM 6190 C C . MET A 1 800 ? -31.439 -10.551 42.729 1.00 80.19 800 MET A C 1
ATOM 6192 O O . MET A 1 800 ? -31.463 -10.156 41.566 1.00 80.19 800 MET A O 1
ATOM 6196 N N . ALA A 1 801 ? -30.753 -11.637 43.102 1.00 81.75 801 ALA A N 1
ATOM 6197 C CA . ALA A 1 801 ? -30.023 -12.486 42.162 1.00 81.75 801 ALA A CA 1
ATOM 6198 C C . ALA A 1 801 ? -30.961 -13.338 41.283 1.00 81.75 801 ALA A C 1
ATOM 6200 O O . ALA A 1 801 ? -30.689 -13.495 40.096 1.00 81.75 801 ALA A O 1
ATOM 6201 N N . GLU A 1 802 ? -32.086 -13.828 41.821 1.00 85.19 802 GLU A N 1
ATOM 6202 C CA . GLU A 1 802 ? -33.152 -14.484 41.044 1.00 85.19 802 GLU A CA 1
ATOM 6203 C C . GLU A 1 802 ? -33.736 -13.512 39.991 1.00 85.19 802 GLU A C 1
ATOM 6205 O O . GLU A 1 802 ? -33.867 -13.886 38.826 1.00 85.19 802 GLU A O 1
ATOM 6210 N N . ASN A 1 803 ? -33.998 -12.246 40.349 1.00 89.31 803 ASN A N 1
ATOM 6211 C CA . ASN A 1 803 ? -34.455 -11.223 39.396 1.00 89.31 803 ASN A CA 1
ATOM 6212 C C . ASN A 1 803 ? -33.401 -10.896 38.321 1.00 89.31 803 ASN A C 1
ATOM 6214 O O . ASN A 1 803 ? -33.720 -10.917 37.133 1.00 89.31 803 ASN A O 1
ATOM 6218 N N . LEU A 1 804 ? -32.146 -10.641 38.718 1.00 91.12 804 LEU A N 1
ATOM 6219 C CA . LEU A 1 804 ? -31.053 -10.340 37.782 1.00 91.12 804 LEU A CA 1
ATOM 6220 C C . LEU A 1 804 ? -30.820 -11.500 36.799 1.00 91.12 804 LEU A C 1
ATOM 6222 O O . LEU A 1 804 ? -30.667 -11.267 35.603 1.00 91.12 804 LEU A O 1
ATOM 6226 N N . PHE A 1 805 ? -30.889 -12.748 37.275 1.00 92.31 805 PHE A N 1
ATOM 6227 C CA . PHE A 1 805 ? -30.836 -13.938 36.426 1.00 92.31 805 PHE A CA 1
ATOM 6228 C C . PHE A 1 805 ? -31.968 -13.959 35.389 1.00 92.31 805 PHE A C 1
ATOM 6230 O O . PHE A 1 805 ? -31.708 -14.185 34.208 1.00 92.31 805 PHE A O 1
ATOM 6237 N N . LEU A 1 806 ? -33.216 -13.701 35.800 1.00 92.44 806 LEU A N 1
ATOM 6238 C CA . LEU A 1 806 ? -34.373 -13.702 34.898 1.00 92.44 806 LEU A CA 1
ATOM 6239 C C . LEU A 1 806 ? -34.280 -12.600 33.830 1.00 92.44 806 LEU A C 1
ATOM 6241 O O . LEU A 1 806 ? -34.490 -12.886 32.649 1.00 92.44 806 LEU A O 1
ATOM 6245 N N . GLU A 1 807 ? -33.907 -11.375 34.210 1.00 93.88 807 GLU A N 1
ATOM 6246 C CA . GLU A 1 807 ? -33.708 -10.264 33.266 1.00 93.88 807 GLU A CA 1
ATOM 6247 C C . GLU A 1 807 ? -32.577 -10.557 32.264 1.00 93.88 807 GLU A C 1
ATOM 6249 O O . GLU A 1 807 ? -32.740 -10.355 31.056 1.00 93.88 807 GLU A O 1
ATOM 6254 N N . SER A 1 808 ? -31.436 -11.072 32.737 1.00 92.81 808 SER A N 1
ATOM 6255 C CA . SER A 1 808 ? -30.303 -11.435 31.877 1.00 92.81 808 SER A CA 1
ATOM 6256 C C . SER A 1 808 ? -30.617 -12.616 30.959 1.00 92.81 808 SER A C 1
ATOM 6258 O O . SER A 1 808 ? -30.227 -12.597 29.790 1.00 92.81 808 SER A O 1
ATOM 6260 N N . ALA A 1 809 ? -31.369 -13.612 31.436 1.00 92.75 809 ALA A N 1
ATOM 6261 C CA . ALA A 1 809 ? -31.791 -14.761 30.638 1.00 92.75 809 ALA A CA 1
ATOM 6262 C C . ALA A 1 809 ? -32.767 -14.337 29.533 1.00 92.75 809 ALA A C 1
ATOM 6264 O O . ALA A 1 809 ? -32.612 -14.755 28.384 1.00 92.75 809 ALA A O 1
ATOM 6265 N N . GLN A 1 810 ? -33.726 -13.462 29.855 1.00 95.56 810 GLN A N 1
ATOM 6266 C CA . GLN A 1 810 ? -34.671 -12.908 28.887 1.00 95.56 810 GLN A CA 1
ATOM 6267 C C . GLN A 1 810 ? -33.954 -12.093 27.802 1.00 95.56 810 GLN A C 1
ATOM 6269 O O . GLN A 1 810 ? -34.213 -12.304 26.615 1.00 95.56 810 GLN A O 1
ATOM 6274 N N . LEU A 1 811 ? -33.022 -11.207 28.179 1.00 93.94 811 LEU A N 1
ATOM 6275 C CA . LEU A 1 811 ? -32.275 -10.396 27.213 1.00 93.94 811 LEU A CA 1
ATOM 6276 C C . LEU A 1 811 ? -31.324 -11.243 26.351 1.00 93.94 811 LEU A C 1
ATOM 6278 O O . LEU A 1 811 ? -31.244 -11.022 25.142 1.00 93.94 811 LEU A O 1
ATOM 6282 N N . ARG A 1 812 ? -30.648 -12.247 26.932 1.00 95.00 812 ARG A N 1
ATOM 6283 C CA . ARG A 1 812 ? -29.815 -13.195 26.171 1.00 95.00 812 ARG A CA 1
ATOM 6284 C C . ARG A 1 812 ? -30.663 -13.980 25.171 1.00 95.00 812 ARG A C 1
ATOM 6286 O O . ARG A 1 812 ? -30.300 -14.033 24.003 1.00 95.00 812 ARG A O 1
ATOM 6293 N N . ALA A 1 813 ? -31.803 -14.535 25.589 1.00 94.00 813 ALA A N 1
ATOM 6294 C CA . ALA A 1 813 ? -32.694 -15.286 24.700 1.00 94.00 813 ALA A CA 1
ATOM 6295 C C . ALA A 1 813 ? -33.207 -14.434 23.523 1.00 94.00 813 ALA A C 1
ATOM 6297 O O . ALA A 1 813 ? -33.234 -14.912 22.389 1.00 94.00 813 ALA A O 1
ATOM 6298 N N . GLN A 1 814 ? -33.542 -13.160 23.770 1.00 94.94 814 GLN A N 1
ATOM 6299 C CA . GLN A 1 814 ? -33.883 -12.200 22.715 1.00 94.94 814 GLN A CA 1
ATOM 6300 C C . GLN A 1 814 ? -32.714 -11.990 21.744 1.00 94.94 814 GLN A C 1
ATOM 6302 O O . GLN A 1 814 ? -32.864 -12.252 20.556 1.00 94.94 814 GLN A O 1
ATOM 6307 N N . LEU A 1 815 ? -31.533 -11.589 22.230 1.00 93.62 815 LEU A N 1
ATOM 6308 C CA . LEU A 1 815 ? -30.368 -11.309 21.376 1.00 93.62 815 LEU A CA 1
ATOM 6309 C C . LEU A 1 815 ? -29.880 -12.539 20.588 1.00 93.62 815 LEU A C 1
ATOM 6311 O O . LEU A 1 815 ? -29.397 -12.396 19.463 1.00 93.62 815 LEU A O 1
ATOM 6315 N N . VAL A 1 816 ? -30.029 -13.741 21.147 1.00 93.19 816 VAL A N 1
ATOM 6316 C CA . VAL A 1 816 ? -29.719 -15.013 20.479 1.00 93.19 816 VAL A CA 1
ATOM 6317 C C . VAL A 1 816 ? -30.697 -15.286 19.332 1.00 93.19 816 VAL A C 1
ATOM 6319 O O . VAL A 1 816 ? -30.256 -15.510 18.204 1.00 93.19 816 VAL A O 1
ATOM 6322 N N . GLU A 1 817 ? -32.011 -15.205 19.554 1.00 92.94 817 GLU A N 1
ATOM 6323 C CA . GLU A 1 817 ? -33.009 -15.414 18.491 1.00 92.94 817 GLU A CA 1
ATOM 6324 C C . GLU A 1 817 ? -32.990 -14.289 17.436 1.00 92.94 817 GLU A C 1
ATOM 6326 O O . GLU A 1 817 ? -33.161 -14.526 16.237 1.00 92.94 817 GLU A O 1
ATOM 6331 N N . GLU A 1 818 ? -32.688 -13.061 17.850 1.00 93.38 818 GLU A N 1
ATOM 6332 C CA . GLU A 1 818 ? -32.472 -11.926 16.955 1.00 93.38 818 GLU A CA 1
ATOM 6333 C C . GLU A 1 818 ? -31.229 -12.108 16.067 1.00 93.38 818 GLU A C 1
ATOM 6335 O O . GLU A 1 818 ? -31.283 -11.758 14.888 1.00 93.38 818 GLU A O 1
ATOM 6340 N N . SER A 1 819 ? -30.152 -12.739 16.558 1.00 92.19 819 SER A N 1
ATOM 6341 C CA . SER A 1 819 ? -28.959 -13.060 15.745 1.00 92.19 819 SER A CA 1
ATOM 6342 C C . SER A 1 819 ? -29.252 -14.030 14.584 1.00 92.19 819 SER A C 1
ATOM 6344 O O . SER A 1 819 ? -28.569 -14.016 13.553 1.00 92.19 819 SER A O 1
ATOM 6346 N N . ARG A 1 820 ? -30.305 -14.850 14.729 1.00 91.56 820 ARG A N 1
ATOM 6347 C CA . ARG A 1 820 ? -30.818 -15.756 13.693 1.00 91.56 820 ARG A CA 1
ATOM 6348 C C . ARG A 1 820 ? -31.741 -15.052 12.699 1.00 91.56 820 ARG A C 1
ATOM 6350 O O . ARG A 1 820 ? -31.693 -15.372 11.511 1.00 91.56 820 ARG A O 1
ATOM 6357 N N . THR A 1 821 ? -32.600 -14.156 13.184 1.00 91.69 821 THR A N 1
ATOM 6358 C CA . THR A 1 821 ? -33.751 -13.619 12.433 1.00 91.69 821 THR A CA 1
ATOM 6359 C C . THR A 1 821 ? -33.516 -12.246 11.802 1.00 91.69 821 THR A C 1
ATOM 6361 O O . THR A 1 821 ? -34.057 -11.979 10.729 1.00 91.69 821 THR A O 1
ATOM 6364 N N . ARG A 1 822 ? -32.700 -11.381 12.415 1.00 91.38 822 ARG A N 1
ATOM 6365 C CA . ARG A 1 822 ? -32.321 -10.062 11.874 1.00 91.38 822 ARG A CA 1
ATOM 6366 C C . ARG A 1 822 ? -31.118 -10.184 10.928 1.00 91.38 822 ARG A C 1
ATOM 6368 O O . ARG A 1 822 ? -30.491 -11.237 10.831 1.00 91.38 822 ARG A O 1
ATOM 6375 N N . PHE A 1 823 ? -30.793 -9.101 10.213 1.00 89.31 823 PHE A N 1
ATOM 6376 C CA . PHE A 1 823 ? -29.541 -8.952 9.441 1.00 89.31 823 PHE A CA 1
ATOM 6377 C C . PHE A 1 823 ? -29.275 -10.103 8.447 1.00 89.31 823 PHE A C 1
ATOM 6379 O O . PHE A 1 823 ? -28.166 -10.629 8.345 1.00 89.31 823 PHE A O 1
ATOM 6386 N N . ASN A 1 824 ? -30.335 -10.584 7.780 1.00 87.00 824 ASN A N 1
ATOM 6387 C CA . ASN A 1 824 ? -30.328 -11.757 6.887 1.00 87.00 824 ASN A CA 1
ATOM 6388 C C . ASN A 1 824 ? -29.715 -13.035 7.516 1.00 87.00 824 ASN A C 1
ATOM 6390 O O . ASN A 1 824 ? -29.222 -13.935 6.825 1.00 87.00 824 ASN A O 1
ATOM 6394 N N . GLY A 1 825 ? -29.719 -13.118 8.849 1.00 86.31 825 GLY A N 1
ATOM 6395 C CA . GLY A 1 825 ? -29.066 -14.160 9.626 1.00 86.31 825 GLY A CA 1
ATOM 6396 C C . GLY A 1 825 ? -27.542 -14.189 9.462 1.00 86.31 825 GLY A C 1
ATOM 6397 O O . GLY A 1 825 ? -26.966 -15.275 9.532 1.00 86.31 825 GLY A O 1
ATOM 6398 N N . ARG A 1 826 ? -26.871 -13.051 9.221 1.00 91.06 826 ARG A N 1
ATOM 6399 C CA . ARG A 1 826 ? -25.394 -12.960 9.167 1.00 91.06 826 ARG A CA 1
ATOM 6400 C C . ARG A 1 826 ? -24.729 -13.474 10.451 1.00 91.06 826 ARG A C 1
ATOM 6402 O O . ARG A 1 826 ? -23.627 -14.004 10.396 1.00 91.06 826 ARG A O 1
ATOM 6409 N N . MET A 1 827 ? -25.421 -13.371 11.586 1.00 91.88 827 MET A N 1
ATOM 6410 C CA . MET A 1 827 ? -24.941 -13.778 12.911 1.00 91.88 827 MET A CA 1
ATOM 6411 C C . MET A 1 827 ? -25.423 -15.174 13.352 1.00 91.88 827 MET A C 1
ATOM 6413 O O . MET A 1 827 ? -25.232 -15.542 14.507 1.00 91.88 827 MET A O 1
ATOM 6417 N N . ARG A 1 828 ? -25.985 -15.990 12.442 1.00 90.88 828 ARG A N 1
ATOM 6418 C CA . ARG A 1 828 ? -26.550 -17.332 12.728 1.00 90.88 828 ARG A CA 1
ATOM 6419 C C . ARG A 1 828 ? -25.633 -18.297 13.492 1.00 90.88 828 ARG A C 1
ATOM 6421 O O . ARG A 1 828 ? -26.145 -19.229 14.104 1.00 90.88 828 ARG A O 1
ATOM 6428 N N . ILE A 1 829 ? -24.313 -18.105 13.453 1.00 92.00 829 ILE A N 1
ATOM 6429 C CA . ILE A 1 829 ? -23.369 -18.924 14.224 1.00 92.00 829 ILE A CA 1
ATOM 6430 C C . ILE A 1 829 ? -23.491 -18.690 15.739 1.00 92.00 829 ILE A C 1
ATOM 6432 O O . ILE A 1 829 ? -23.415 -19.659 16.480 1.00 92.00 829 ILE A O 1
ATOM 6436 N N . LEU A 1 830 ? -23.804 -17.467 16.189 1.00 90.81 830 LEU A N 1
ATOM 6437 C CA . LEU A 1 830 ? -24.025 -17.167 17.611 1.00 90.81 830 LEU A CA 1
ATOM 6438 C C . LEU A 1 830 ? -25.246 -17.931 18.144 1.00 90.81 830 LEU A C 1
ATOM 6440 O O . LEU A 1 830 ? -25.183 -18.538 19.207 1.00 90.81 830 LEU A O 1
ATOM 6444 N N . TRP A 1 831 ? -26.326 -17.994 17.356 1.00 92.12 831 TRP A N 1
ATOM 6445 C CA . TRP A 1 831 ? -27.482 -18.844 17.660 1.00 92.12 831 TRP A CA 1
ATOM 6446 C C . TRP A 1 831 ? -27.123 -20.335 17.729 1.00 92.12 831 TRP A C 1
ATOM 6448 O O . TRP A 1 831 ? -27.628 -21.031 18.594 1.00 92.12 831 TRP A O 1
ATOM 6458 N N . LEU A 1 832 ? -26.227 -20.823 16.865 1.00 90.06 832 LEU A N 1
ATOM 6459 C CA . LEU A 1 832 ? -25.781 -22.225 16.861 1.00 90.06 832 LEU A CA 1
ATOM 6460 C C . LEU A 1 832 ? -24.794 -22.568 18.000 1.00 90.06 832 LEU A C 1
ATOM 6462 O O . LEU A 1 832 ? -24.544 -23.741 18.250 1.00 90.06 832 LEU A O 1
ATOM 6466 N N . GLN A 1 833 ? -24.200 -21.564 18.653 1.00 88.00 833 GLN A N 1
ATOM 6467 C CA . GLN A 1 833 ? -23.227 -21.729 19.743 1.00 88.00 833 GLN A CA 1
ATOM 6468 C C . GLN A 1 833 ? -23.843 -21.557 21.141 1.00 88.00 833 GLN A C 1
ATOM 6470 O O . GLN A 1 833 ? -23.292 -22.062 22.116 1.00 88.00 833 GLN A O 1
ATOM 6475 N N . GLU A 1 834 ? -24.953 -20.822 21.248 1.00 79.88 834 GLU A N 1
ATOM 6476 C CA . GLU A 1 834 ? -25.572 -20.416 22.519 1.00 79.88 834 GLU A CA 1
ATOM 6477 C C . GLU A 1 834 ? -26.971 -21.045 22.759 1.00 79.88 834 GLU A C 1
ATOM 6479 O O . GLU A 1 834 ? -27.611 -20.714 23.767 1.00 79.88 834 GLU A O 1
ATOM 6484 N N . VAL A 1 835 ? -27.431 -21.946 21.871 1.00 74.62 835 VAL A N 1
ATOM 6485 C CA . VAL A 1 835 ? -28.692 -22.729 21.943 1.00 74.62 835 VAL A CA 1
ATOM 6486 C C . VAL A 1 835 ? -28.412 -24.228 21.864 1.00 74.62 835 VAL A C 1
ATOM 6488 O O . VAL A 1 835 ? -28.932 -24.937 22.753 1.00 74.62 835 VAL A O 1
#

Organism: Leishmania major (NCBI:txid5664)